Protein AF-A0A2M7Z4I8-F1 (afdb_monomer)

Radius of gyration: 47.37 Å; Cα contacts (8 Å, |Δi|>4): 1010; chains: 1; bounding box: 102×69×139 Å

Organism: NCBI:txid1974695

Sequence (749 aa):
YDEYQLRVLSNINNNASIVQGPPGTGKSQTIANLLCHLTAKGEKVLFVSQKEQALKVVKDMLKKLDTKYLFGYMPDIGSIQLNEKDRLDGIAPQLAALESHIDELGYKIYPRRKYPLIVYKEERGSTITTQSIKNITEKKAELKQLFNQSIEAQRLFYKLYQELENLKEYDFEVSNPIRFQKTFSDELQKKIIELKDGIEKLVKEIQNYERNKMKAEFDKLFSILELKNNHYSELIREIITDIDRGGYDGHSKILRSLKNTLQRWRLKNVRAGLPRELLDYIDEQLGQDISRTQAIKTIEELLNYCLYYERQQELEEMEKDLEDSLNSCGLSNKEFLRIEKLISKANFNEVKEKILRASEIHRQLNEIKTENSNGISLSLERTEKTRQQRIAKYLQNIINKKILDKYKEGASVRAIIRKLAKDLAKSKKAYKTFDRLKDDPNNFLTIMDFIPVWIMELNDASRLIPLEPGIFDYVIFDESSQCNIAYGIPAMYRAKKALFVGDSEQMRDNTIIFKSNRSFDELAKKYQIPEDRQIKATGEAVQSILDVARLRGFEEVPLRNHYRSPRELIGFSNKYFYKPKGKELIIQNSNYLSYKNTNHIMVTHPVDVDWNKEISERINVSEAENILEFFRELKSDKRYQDKSIGILSFFNEQARCIRELFEKEGYKEEVDNYKIGIIEGIQGDEKDIIIYSFVIRSPDQKNRYVPLTGEGGDIMAGINKGRVNVAFSRARLQTHCFVSMPIEEIPNG

pLDDT: mean 80.85, std 11.57, range [37.66, 97.5]

Foldseek 3Di:
DPPLLVVVVVQLVDQEFEAAEDPQLCLLVSVLVVLLVCLLVLFFEEEAEQDPLSLVSNLVVNVVLVFQQQEAEDDDPPDPPDDPVSLCSHNLVSLLCLVVVLVVQVCVPDVPDDRPADDDADPDPPDGDPDDLVVLVVVLVVLVVLLVLLVVLVVLLVVLVVLLVVLVLLQDDFQDLVLLLPPDDPVLLVVLVVLVVLLVVLVVLLVVLVPDPCLVVVCVLCVPDDLEPQPLLVLLVVLLVCLVVQDQDLPDLVVLVVSVVVSCVVSVVSVVSDDPSLVVVLVVLSNDNDDSVVSSVVSVNVSSNSVSNHSVVVSVVSVVVSVVSCVSSRGDPVRSVSLVVVCVVDPNVVSSVSNSSSVVSVVSSVPRDNDDSVVSVVVSVVSVVSSSNVSSSSSSSSLSVQSNVLVPPDPVLVVLSVVSSVQSVPSVCNVVVQLCVLVPLVSVLSSSSNRRYYRYYLVVCVRRHHQAAASGQEYEYAQQLAAAPVSVVSSSRNHSHYYYYHHLQAFYDPVRDADFQVRQVVVCVVVVPDPVRGQHAPDGGQRGVVSSCVVVPHHYRYSAERRFADCVLCVVVQVPPQVVVVRRHDYPDPAADDDDPPPDQEAEDAFAADPVPDPDLQAGVRLLVVVVVVLVVQCVDPVRQPWAEEEEEQGQVHLVSSVVVCVVVPDDCVVSRYYGGYLVVCQSHATQEYEYDLSDAAPVPVVSCCLVCVPDDDVSSSNSSNSNSSRSSRHRHHYYYYDNYPPVRPDDD

Secondary structure (DSSP, 8-state):
--HHHHHHHHHTTSSEEEEE--TTS-HHHHHHHHHHHHHHTT--EEEEESSHHHHHHHHHHHHTT--TTSEEE---TT-TT--HHHHHTBHHHHHHHHHHHHHHTTTTT-TTS----------STT------HHHHHHHHHHHHHHHHHHHHHHHHHHHHHHHHHHTTTT----S-HHHHHHH--HHHHHHHHHHHHHHHHHHHHHHHHHT-TTHHHHHHHTTT---TTS-HHHHHHHHHHHHHHS---SS-HHHHHHHHHHHHHHTHHHHHTS-HHHHHHHHHHHHSS--HHHHHHHHHHHHHHHHHHHHHHHHHHHHHHHHHHHHHHT--HHHHHHHHHHHTTS-HHHHHHHHHHHHHHHHHHHH-----HHHHHHHHHHHHHHHHHHHHHHHHHHHHHHHHHHHHS-HHHHHHHHHHHHHHSSTTTHHHHHHHHTT-HHHHHHHHTT-SEEEEEHHHHHHHS---TTSEEEEEEESGGG--HHHHHHHHHTEEEEEEEE-TTSPP-TT--PPBHHHHHHHHHHTT--GGG----SSSB---HHHHHHHTT-EEEE--EE-SS-HHHHHHHIIIIIGGGT---EE--------TTS--SEEEEE----GGG--BTTB-HHHHHHHHHHHHHHHHSTTTTT--EEEEES-HHHHHHHHHHHHHTT--TTTTTEEEEEGGGGTT--EEEEEEE-----TT-HHHHHHHH--S-HHHHHHHHHHHHHHTT-EEEEEEEEESS-GGGSPP-

Mean predicted aligned error: 15.81 Å

Structure (mmCIF, N/CA/C/O backbone):
data_AF-A0A2M7Z4I8-F1
#
_entry.id   AF-A0A2M7Z4I8-F1
#
loop_
_atom_site.group_PDB
_atom_site.id
_atom_site.type_symbol
_atom_site.label_atom_id
_atom_site.label_alt_id
_atom_site.label_comp_id
_atom_site.label_asym_id
_atom_site.label_entity_id
_atom_site.label_seq_id
_atom_site.pdbx_PDB_ins_code
_atom_site.Cartn_x
_atom_site.Cartn_y
_atom_site.Cartn_z
_atom_site.occupancy
_atom_site.B_iso_or_equiv
_atom_site.auth_seq_id
_atom_site.auth_comp_id
_atom_site.auth_asym_id
_atom_site.auth_atom_id
_atom_site.pdbx_PDB_model_num
ATOM 1 N N . TYR A 1 1 ? -11.839 4.668 -2.068 1.00 65.50 1 TYR A N 1
ATOM 2 C CA . TYR A 1 1 ? -12.141 3.237 -2.110 1.00 65.50 1 TYR A CA 1
ATOM 3 C C . TYR A 1 1 ? -11.738 2.697 -3.463 1.00 65.50 1 TYR A C 1
ATOM 5 O O . TYR A 1 1 ? -11.983 3.386 -4.448 1.00 65.50 1 TYR A O 1
ATOM 13 N N . ASP A 1 2 ? -11.087 1.540 -3.506 1.00 79.94 2 ASP A N 1
ATOM 14 C CA . ASP A 1 2 ? -11.045 0.714 -4.719 1.00 79.94 2 ASP A CA 1
ATOM 15 C C . ASP A 1 2 ? -12.306 -0.167 -4.814 1.00 79.94 2 ASP A C 1
ATOM 17 O O . ASP A 1 2 ? -13.164 -0.107 -3.932 1.00 79.94 2 ASP A O 1
ATOM 21 N N . GLU A 1 3 ? -12.439 -0.966 -5.876 1.00 82.31 3 GLU A N 1
ATOM 22 C CA . GLU A 1 3 ? -13.610 -1.831 -6.085 1.00 82.31 3 GLU A CA 1
ATOM 23 C C . GLU A 1 3 ? -13.857 -2.796 -4.909 1.00 82.31 3 GLU A C 1
ATOM 25 O O . GLU A 1 3 ? -14.993 -2.948 -4.463 1.00 82.31 3 GLU A O 1
ATOM 30 N N . TYR A 1 4 ? -12.807 -3.401 -4.348 1.00 87.50 4 TYR A N 1
ATOM 31 C CA . TYR A 1 4 ? -12.930 -4.346 -3.234 1.00 87.50 4 TYR A CA 1
ATOM 32 C C . TYR A 1 4 ? -13.363 -3.652 -1.945 1.00 87.50 4 TYR A C 1
ATOM 34 O O . TYR A 1 4 ? -14.205 -4.162 -1.210 1.00 87.50 4 TYR A O 1
ATOM 42 N N . GLN A 1 5 ? -12.840 -2.455 -1.688 1.00 88.00 5 GLN A N 1
ATOM 43 C CA . GLN A 1 5 ? -13.271 -1.650 -0.552 1.00 88.00 5 GLN A CA 1
ATOM 44 C C . GLN A 1 5 ? -14.702 -1.118 -0.734 1.00 88.00 5 GLN A C 1
ATOM 46 O O . GLN A 1 5 ? -15.416 -0.960 0.252 1.00 88.00 5 GLN A O 1
ATOM 51 N N . LEU A 1 6 ? -15.156 -0.862 -1.969 1.00 86.94 6 LEU A N 1
ATOM 52 C CA . LEU A 1 6 ? -16.551 -0.491 -2.241 1.00 86.94 6 LEU A CA 1
ATOM 53 C C . LEU A 1 6 ? -17.522 -1.641 -1.942 1.00 86.94 6 LEU A C 1
ATOM 55 O O . LEU A 1 6 ? -18.600 -1.380 -1.414 1.00 86.94 6 LEU A O 1
ATOM 59 N N . ARG A 1 7 ? -17.134 -2.901 -2.184 1.00 88.50 7 ARG A N 1
ATOM 60 C CA . ARG A 1 7 ? -17.936 -4.081 -1.793 1.00 88.50 7 ARG A CA 1
ATOM 61 C C . ARG A 1 7 ? -18.138 -4.192 -0.279 1.00 88.50 7 ARG A C 1
ATOM 63 O O . ARG A 1 7 ? -19.138 -4.732 0.175 1.00 88.50 7 ARG A O 1
ATOM 70 N N . VAL A 1 8 ? -17.249 -3.618 0.535 1.00 90.56 8 VAL A N 1
ATOM 71 C CA . VAL A 1 8 ? -17.495 -3.535 1.985 1.00 90.56 8 VAL A CA 1
ATOM 72 C C . VAL A 1 8 ? -18.757 -2.710 2.266 1.00 90.56 8 VAL A C 1
ATOM 74 O O . VAL A 1 8 ? -19.556 -3.091 3.115 1.00 90.56 8 VAL A O 1
ATOM 77 N N . LEU A 1 9 ? -18.996 -1.625 1.516 1.00 86.69 9 LEU A N 1
ATOM 78 C CA . LEU A 1 9 ? -20.167 -0.757 1.698 1.00 86.69 9 LEU A CA 1
ATOM 79 C C . LEU A 1 9 ? -21.494 -1.402 1.284 1.00 86.69 9 LEU A C 1
ATOM 81 O O . LEU A 1 9 ? -22.530 -0.971 1.787 1.00 86.69 9 LEU A O 1
ATOM 85 N N . SER A 1 10 ? -21.503 -2.393 0.388 1.00 84.38 10 SER A N 1
ATOM 86 C CA . SER A 1 10 ? -22.732 -3.152 0.109 1.00 84.38 10 SER A CA 1
ATOM 87 C C . SER A 1 10 ? -23.078 -4.084 1.270 1.00 84.38 10 SER A C 1
ATOM 89 O O . SER A 1 10 ? -24.250 -4.237 1.609 1.00 84.38 10 SER A O 1
ATOM 91 N N . ASN A 1 11 ? -22.058 -4.617 1.946 1.00 85.31 11 ASN A N 1
ATOM 92 C CA . ASN A 1 11 ? -22.225 -5.686 2.930 1.00 85.31 11 ASN A CA 1
ATOM 93 C C . ASN A 1 11 ? -22.419 -5.182 4.364 1.00 85.31 11 ASN A C 1
ATOM 95 O O . ASN A 1 11 ? -22.815 -5.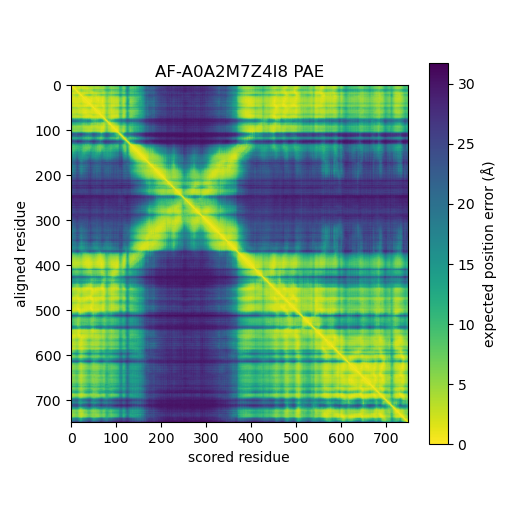954 5.234 1.00 85.31 11 ASN A O 1
ATOM 99 N N . ILE A 1 12 ? -22.227 -3.886 4.636 1.00 87.25 12 ILE A N 1
ATOM 100 C CA . ILE A 1 12 ? -22.587 -3.296 5.942 1.00 87.25 12 ILE A CA 1
ATOM 101 C C . ILE A 1 12 ? -24.105 -3.278 6.197 1.00 87.25 12 ILE A C 1
ATOM 103 O O . ILE A 1 12 ? -24.543 -3.009 7.313 1.00 87.25 12 ILE A O 1
ATOM 107 N N . ASN A 1 13 ? -24.934 -3.540 5.181 1.00 85.44 13 ASN A N 1
ATOM 108 C CA . ASN A 1 13 ? -26.376 -3.651 5.383 1.00 85.44 13 ASN A CA 1
ATOM 109 C C . ASN A 1 13 ? -26.764 -4.941 6.121 1.00 85.44 13 ASN A C 1
ATOM 111 O O . ASN A 1 13 ? -27.771 -4.917 6.831 1.00 85.44 13 ASN A O 1
ATOM 115 N N . ASN A 1 14 ? -25.950 -5.997 6.033 1.00 88.12 14 ASN A N 1
ATOM 116 C CA . ASN A 1 14 ? -26.145 -7.241 6.776 1.00 88.12 14 ASN A CA 1
ATOM 117 C C . ASN A 1 14 ? -25.992 -7.021 8.290 1.00 88.12 14 ASN A C 1
ATOM 119 O O . ASN A 1 14 ? -25.325 -6.086 8.734 1.00 88.12 14 ASN A O 1
ATOM 123 N N . ASN A 1 15 ? -26.575 -7.915 9.093 1.00 90.25 15 ASN A N 1
ATOM 124 C CA . ASN A 1 15 ? -26.433 -7.867 10.554 1.00 90.25 15 ASN A CA 1
ATOM 125 C C . ASN A 1 15 ? -24.990 -8.129 11.004 1.00 90.25 15 ASN A C 1
ATOM 127 O O . ASN A 1 15 ? -24.538 -7.572 12.002 1.00 90.25 15 ASN A O 1
ATOM 131 N N . ALA A 1 16 ? -24.263 -8.965 10.268 1.00 92.50 16 ALA A N 1
ATOM 132 C CA . ALA A 1 16 ? -22.854 -9.203 10.502 1.00 92.50 16 ALA A CA 1
ATOM 133 C C . ALA A 1 16 ? -22.125 -9.511 9.194 1.00 92.50 16 ALA A C 1
ATOM 135 O O . ALA A 1 16 ? -22.662 -10.224 8.346 1.00 92.50 16 ALA A O 1
ATOM 136 N N . SER A 1 17 ? -20.907 -8.987 9.060 1.00 94.75 17 SER A N 1
ATOM 137 C CA . SER A 1 17 ? -20.064 -9.170 7.874 1.00 94.75 17 SER A CA 1
ATOM 138 C C . SER A 1 17 ? -18.590 -9.252 8.254 1.00 94.75 17 SER A C 1
ATOM 140 O O . SER A 1 17 ? -18.165 -8.743 9.296 1.00 94.75 17 SER A O 1
ATOM 142 N N . ILE A 1 18 ? -17.795 -9.874 7.389 1.00 95.06 18 ILE A N 1
ATOM 143 C CA . ILE A 1 18 ? -16.353 -10.038 7.560 1.00 95.06 18 ILE A CA 1
ATOM 144 C C . ILE A 1 18 ? -15.629 -9.259 6.462 1.00 95.06 18 ILE A C 1
ATOM 146 O O . ILE A 1 18 ? -15.966 -9.363 5.286 1.00 95.06 18 ILE A O 1
ATOM 150 N N . VAL A 1 19 ? -14.602 -8.500 6.835 1.00 94.31 19 VAL A N 1
ATOM 151 C CA . VAL A 1 19 ? -13.651 -7.876 5.910 1.00 94.31 19 VAL A CA 1
ATOM 152 C C . VAL A 1 19 ? -12.298 -8.525 6.126 1.00 94.31 19 VAL A C 1
ATOM 154 O O . VAL A 1 19 ? -11.614 -8.282 7.122 1.00 94.31 19 VAL A O 1
ATOM 157 N N . GLN A 1 20 ? -11.908 -9.349 5.165 1.00 91.19 20 GLN A N 1
ATOM 158 C CA . GLN A 1 20 ? -10.657 -10.085 5.201 1.00 91.19 20 GLN A CA 1
ATOM 159 C C . GLN A 1 20 ? -9.605 -9.332 4.391 1.00 91.19 20 GLN A C 1
ATOM 161 O O . GLN A 1 20 ? -9.817 -9.045 3.214 1.00 91.19 20 GLN A O 1
ATOM 166 N N . GLY A 1 21 ? -8.441 -9.058 4.973 1.00 88.44 21 GLY A N 1
ATOM 167 C CA . GLY A 1 21 ? -7.358 -8.421 4.226 1.00 88.44 21 GLY A CA 1
ATOM 168 C C . GLY A 1 21 ? -5.977 -8.613 4.854 1.00 88.44 21 GLY A C 1
ATOM 169 O O . GLY A 1 21 ? -5.808 -8.280 6.027 1.00 88.44 21 GLY A O 1
ATOM 170 N N . PRO A 1 22 ? -4.953 -9.046 4.097 1.00 85.81 22 PRO A N 1
ATOM 171 C CA . PRO A 1 22 ? -3.564 -9.023 4.553 1.00 85.81 22 PRO A CA 1
ATOM 172 C C . PRO A 1 22 ? -3.084 -7.654 5.042 1.00 85.81 22 PRO A C 1
ATOM 174 O O . PRO A 1 22 ? -3.724 -6.622 4.779 1.00 85.81 22 PRO A O 1
ATOM 177 N N . PRO A 1 23 ? -1.918 -7.579 5.707 1.00 83.62 23 PRO A N 1
ATOM 178 C CA . PRO A 1 23 ? -1.242 -6.309 5.925 1.00 83.62 23 PRO A CA 1
ATOM 179 C C . PRO A 1 23 ? -1.000 -5.617 4.576 1.00 83.62 23 PRO A C 1
ATOM 181 O O . PRO A 1 23 ? -0.760 -6.270 3.563 1.00 83.62 23 PRO A O 1
ATOM 184 N N . GLY A 1 24 ? -1.123 -4.290 4.532 1.00 85.06 24 GLY A N 1
ATOM 185 C CA . GLY A 1 24 ? -0.931 -3.533 3.291 1.00 85.06 24 GLY A CA 1
ATOM 186 C C . GLY A 1 24 ? -2.100 -3.539 2.298 1.00 85.06 24 GLY A C 1
ATOM 187 O O . GLY A 1 24 ? -1.986 -2.910 1.253 1.00 85.06 24 GLY A O 1
ATOM 188 N N . THR A 1 25 ? -3.238 -4.171 2.605 1.00 89.44 25 THR A N 1
ATOM 189 C CA . THR A 1 25 ? -4.451 -4.119 1.748 1.00 89.44 25 THR A CA 1
ATOM 190 C C . THR A 1 25 ? -5.361 -2.912 2.003 1.00 89.44 25 THR A C 1
ATOM 192 O O . THR A 1 25 ? -6.419 -2.756 1.396 1.00 89.44 25 THR A O 1
ATOM 195 N N . GLY A 1 26 ? -4.952 -2.025 2.915 1.00 89.44 26 GLY A N 1
ATOM 196 C CA . GLY A 1 26 ? -5.692 -0.809 3.241 1.00 89.44 26 GLY A CA 1
ATOM 197 C C . GLY A 1 26 ? -6.833 -0.994 4.245 1.00 89.44 26 GLY A C 1
ATOM 198 O O . GLY A 1 26 ? -7.720 -0.150 4.268 1.00 89.44 26 GLY A O 1
ATOM 199 N N . LYS A 1 27 ? -6.817 -2.037 5.093 1.00 91.88 27 LYS A N 1
ATOM 200 C CA . LYS A 1 27 ? -7.825 -2.264 6.156 1.00 91.88 27 LYS A CA 1
ATOM 201 C C . LYS A 1 27 ? -8.128 -1.011 6.987 1.00 91.88 27 LYS A C 1
ATOM 203 O O . LYS A 1 27 ? -9.271 -0.568 7.009 1.00 91.88 27 LYS A O 1
ATOM 208 N N . SER A 1 28 ? -7.111 -0.391 7.590 1.00 91.50 28 SER A N 1
ATOM 209 C CA . SER A 1 28 ? -7.282 0.806 8.429 1.00 91.50 28 SER A CA 1
ATOM 210 C C . SER A 1 28 ? -7.844 1.996 7.644 1.00 91.50 28 SER A C 1
ATOM 212 O O . SER A 1 28 ? -8.685 2.730 8.154 1.00 91.50 28 SER A O 1
ATOM 214 N N . GLN A 1 29 ? -7.463 2.148 6.368 1.00 90.62 29 GLN A N 1
ATOM 215 C CA . GLN A 1 29 ? -8.042 3.165 5.483 1.00 90.62 29 GLN A CA 1
ATOM 216 C C . GLN A 1 29 ? -9.517 2.870 5.173 1.00 90.62 29 GLN A C 1
ATOM 218 O O . GLN A 1 29 ? -10.335 3.790 5.149 1.00 90.62 29 GLN A O 1
ATOM 223 N N . THR A 1 30 ? -9.869 1.602 4.936 1.00 93.31 30 THR A N 1
ATOM 224 C CA . THR A 1 30 ? -11.257 1.158 4.747 1.00 93.31 30 THR A CA 1
ATOM 225 C C . THR A 1 30 ? -12.085 1.448 5.991 1.00 93.31 30 THR A C 1
ATOM 227 O O . THR A 1 30 ? -13.156 2.033 5.861 1.00 93.31 30 THR A O 1
ATOM 230 N N . ILE A 1 31 ? -11.569 1.125 7.182 1.00 95.06 31 ILE A N 1
ATOM 231 C CA . ILE A 1 31 ? -12.209 1.427 8.467 1.00 95.06 31 ILE A CA 1
ATOM 232 C C . ILE A 1 31 ? -12.409 2.938 8.619 1.00 95.06 31 ILE A C 1
ATOM 234 O O . ILE A 1 31 ? -13.537 3.374 8.819 1.00 95.06 31 ILE A O 1
ATOM 238 N N . ALA A 1 32 ? -11.361 3.755 8.469 1.00 94.38 32 ALA A N 1
ATOM 239 C CA . ALA A 1 32 ? -11.458 5.208 8.636 1.00 94.38 32 ALA A CA 1
ATOM 240 C C . ALA A 1 32 ? -12.495 5.832 7.685 1.00 94.38 32 ALA A C 1
ATOM 242 O O . ALA A 1 32 ? -13.329 6.644 8.095 1.00 94.38 32 ALA A O 1
ATOM 243 N N . ASN A 1 33 ? -12.491 5.411 6.418 1.00 92.00 33 ASN A N 1
ATOM 244 C CA . ASN A 1 33 ? -13.482 5.872 5.453 1.00 92.00 33 ASN A CA 1
ATOM 245 C C . ASN A 1 33 ? -14.899 5.379 5.808 1.00 92.00 33 ASN A C 1
ATOM 247 O O . ASN A 1 33 ? -15.867 6.115 5.601 1.00 92.00 33 ASN A O 1
ATOM 251 N N . LEU A 1 34 ? -15.039 4.154 6.329 1.00 94.50 34 LEU A N 1
ATOM 252 C CA . LEU A 1 34 ? -16.325 3.589 6.735 1.00 94.50 34 LEU A CA 1
ATOM 253 C C . LEU A 1 34 ? -16.892 4.334 7.948 1.00 94.50 34 LEU A C 1
ATOM 255 O O . LEU A 1 34 ? -18.071 4.669 7.951 1.00 94.50 34 LEU A O 1
ATOM 259 N N . LEU A 1 35 ? -16.055 4.672 8.929 1.00 95.75 35 LEU A N 1
ATOM 260 C CA . LEU A 1 35 ? -16.428 5.496 10.082 1.00 95.75 35 LEU A CA 1
ATOM 261 C C . LEU A 1 35 ? -16.949 6.871 9.642 1.00 95.75 35 LEU A C 1
ATOM 263 O O . LEU A 1 35 ? -17.991 7.321 10.121 1.00 95.75 35 LEU A O 1
ATOM 267 N N . CYS A 1 36 ? -16.289 7.503 8.666 1.00 93.81 36 CYS A N 1
ATOM 268 C CA . CYS A 1 36 ? -16.767 8.750 8.063 1.00 93.81 36 CYS A CA 1
ATOM 269 C C . CYS A 1 36 ? -18.124 8.569 7.360 1.00 93.81 36 CYS A C 1
ATOM 271 O O . CYS A 1 36 ? -19.021 9.393 7.520 1.00 93.81 36 CYS A O 1
ATOM 273 N N . HIS A 1 37 ? -18.292 7.486 6.597 1.00 93.00 37 HIS A N 1
ATOM 274 C CA . HIS A 1 37 ? -19.539 7.171 5.887 1.00 93.00 37 HIS A CA 1
ATOM 275 C C . HIS A 1 37 ? -20.714 6.914 6.837 1.00 93.00 37 HIS A C 1
ATOM 277 O O . HIS A 1 37 ? -21.799 7.454 6.635 1.00 93.00 37 HIS A O 1
ATOM 283 N N . LEU A 1 38 ? -20.498 6.124 7.888 1.00 94.19 38 LEU A N 1
ATOM 284 C CA . LEU A 1 38 ? -21.502 5.839 8.914 1.00 94.19 38 LEU A CA 1
ATOM 285 C C . LEU A 1 38 ? -21.864 7.106 9.698 1.00 94.19 38 LEU A C 1
ATOM 287 O O . LEU A 1 38 ? -23.045 7.395 9.882 1.00 94.19 38 LEU A O 1
ATOM 291 N N . THR A 1 39 ? -20.872 7.936 10.034 1.00 93.75 39 THR A N 1
ATOM 292 C CA . THR A 1 39 ? -21.115 9.249 10.652 1.00 93.75 39 THR A CA 1
ATOM 293 C C . THR A 1 39 ? -21.966 10.148 9.754 1.00 93.75 39 THR A C 1
ATOM 295 O O . THR A 1 39 ? -22.899 10.790 10.233 1.00 93.75 39 THR A O 1
ATOM 298 N N . ALA A 1 40 ? -21.698 10.174 8.444 1.00 91.56 40 ALA A N 1
ATOM 299 C CA . ALA A 1 40 ? -22.497 10.940 7.489 1.00 91.56 40 ALA A CA 1
ATOM 300 C C . ALA A 1 40 ? -23.955 10.454 7.397 1.00 91.56 40 ALA A C 1
ATOM 302 O O . ALA A 1 40 ? -24.851 11.249 7.116 1.00 91.56 40 ALA A O 1
ATOM 303 N N . LYS A 1 41 ? -24.204 9.167 7.666 1.00 91.19 41 LYS A N 1
ATOM 304 C CA . LYS A 1 41 ? -25.553 8.593 7.792 1.00 91.19 41 LYS A CA 1
ATOM 305 C C . LYS A 1 41 ? -26.202 8.842 9.161 1.00 91.19 41 LYS A C 1
ATOM 307 O O . LYS A 1 41 ? -27.372 8.526 9.334 1.00 91.19 41 LYS A O 1
ATOM 312 N N . GLY A 1 42 ? -25.475 9.433 10.110 1.00 89.94 42 GLY A N 1
ATOM 313 C CA . GLY A 1 42 ? -25.948 9.715 11.467 1.00 89.94 42 GLY A CA 1
ATOM 314 C C . GLY A 1 42 ? -25.818 8.547 12.451 1.00 89.94 42 GLY A C 1
ATOM 315 O O . GLY A 1 42 ? -26.233 8.700 13.605 1.00 89.94 42 GLY A O 1
ATOM 316 N N . GLU A 1 43 ? -25.219 7.436 12.016 1.00 93.31 43 GLU A N 1
ATOM 317 C CA . GLU A 1 43 ? -25.067 6.185 12.768 1.00 93.31 43 GLU A CA 1
ATOM 318 C C . GLU A 1 43 ? -24.051 6.330 13.909 1.00 93.31 43 GLU A C 1
ATOM 320 O O . GLU A 1 43 ? -23.058 7.058 13.793 1.00 93.31 43 GLU A O 1
ATOM 325 N N . LYS A 1 44 ? -24.285 5.609 15.008 1.00 94.25 44 LYS A N 1
ATOM 326 C CA . LYS A 1 44 ? -23.367 5.498 16.149 1.00 94.25 44 LYS A CA 1
ATOM 327 C C . LYS A 1 44 ? -22.507 4.244 16.010 1.00 94.25 44 LYS A C 1
ATOM 329 O O . LYS A 1 44 ? -23.030 3.142 15.840 1.00 94.25 44 LYS A O 1
ATOM 334 N N . VAL A 1 45 ? -21.190 4.398 16.113 1.00 96.81 45 VAL A N 1
ATOM 335 C CA . VAL A 1 45 ? -20.224 3.324 15.861 1.00 96.81 45 VAL A CA 1
ATOM 336 C C . VAL A 1 45 ? -19.283 3.132 17.044 1.00 96.81 45 VAL A C 1
ATOM 338 O O . VAL A 1 45 ? -18.653 4.080 17.509 1.00 96.81 45 VAL A O 1
ATOM 341 N N . LEU A 1 46 ? -19.146 1.883 17.482 1.00 96.62 46 LEU A N 1
ATOM 342 C CA . LEU A 1 46 ? -18.114 1.434 18.408 1.00 96.62 46 LEU A CA 1
ATOM 343 C C . LEU A 1 46 ? -16.981 0.779 17.612 1.00 96.62 46 LEU A C 1
ATOM 345 O O . LEU A 1 46 ? -17.160 -0.284 17.028 1.00 96.62 46 LEU A O 1
ATOM 349 N N . PHE A 1 47 ? -15.813 1.407 17.581 1.00 97.50 47 PHE A N 1
ATOM 350 C CA . PHE A 1 47 ? -14.603 0.863 16.979 1.00 97.50 47 PHE A CA 1
ATOM 351 C C . PHE A 1 47 ? -13.679 0.312 18.066 1.00 97.50 47 PHE A C 1
ATOM 353 O O . PHE A 1 47 ? -13.254 1.046 18.961 1.00 97.50 47 PHE A O 1
ATOM 360 N N . VAL A 1 48 ? -13.388 -0.986 17.994 1.00 95.50 48 VAL A N 1
ATOM 361 C CA . VAL A 1 48 ? -12.650 -1.721 19.025 1.00 95.50 48 VAL A CA 1
ATOM 362 C C . VAL A 1 48 ? -11.547 -2.585 18.434 1.00 95.50 48 VAL A C 1
ATOM 364 O O . VAL A 1 48 ? -11.650 -3.105 17.325 1.00 95.50 48 VAL A O 1
ATOM 367 N N . SER A 1 49 ? -10.491 -2.770 19.214 1.00 91.69 49 SER A N 1
ATOM 368 C CA . SER A 1 49 ? -9.410 -3.711 18.936 1.00 91.69 49 SER A CA 1
ATOM 369 C C . SER A 1 49 ? -8.841 -4.236 20.253 1.00 91.69 49 SER A C 1
ATOM 371 O O . SER A 1 49 ? -9.088 -3.670 21.320 1.00 91.69 49 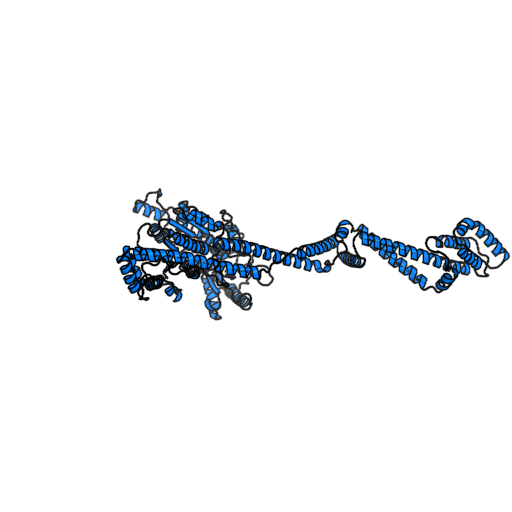SER A O 1
ATOM 373 N N . GLN A 1 50 ? -8.099 -5.339 20.181 1.00 86.50 50 GLN A N 1
ATOM 374 C CA . GLN A 1 50 ? -7.371 -5.887 21.326 1.00 86.50 50 GLN A CA 1
ATOM 375 C C . GLN A 1 50 ? -6.075 -5.109 21.615 1.00 86.50 50 GLN A C 1
ATOM 377 O O . GLN A 1 50 ? -5.609 -5.137 22.746 1.00 86.50 50 GLN A O 1
ATOM 382 N N . LYS A 1 51 ? -5.488 -4.446 20.603 1.00 81.56 51 LYS A N 1
ATOM 383 C CA . LYS A 1 51 ? -4.184 -3.768 20.688 1.00 81.56 51 LYS A CA 1
ATOM 384 C C . LYS A 1 51 ? -4.316 -2.261 20.442 1.00 81.56 51 LYS A C 1
ATOM 386 O O . LYS A 1 51 ? -4.847 -1.860 19.404 1.00 81.56 51 LYS A O 1
ATOM 391 N N . GLU A 1 52 ? -3.729 -1.442 21.318 1.00 81.62 52 GLU A N 1
ATOM 392 C CA . GLU A 1 52 ? -3.736 0.029 21.220 1.00 81.62 52 GLU A CA 1
ATOM 393 C C . GLU A 1 52 ? -3.233 0.553 19.860 1.00 81.62 52 GLU A C 1
ATOM 395 O O . GLU A 1 52 ? -3.807 1.475 19.280 1.00 81.62 52 GLU A O 1
ATOM 400 N N . GLN A 1 53 ? -2.184 -0.063 19.302 1.00 80.69 53 GLN A N 1
ATOM 401 C CA . GLN A 1 53 ? -1.552 0.391 18.057 1.00 80.69 53 GLN A CA 1
ATOM 402 C C . GLN A 1 53 ? -2.527 0.430 16.869 1.00 80.69 53 GLN A C 1
ATOM 404 O O . GLN A 1 53 ? -2.492 1.372 16.075 1.00 80.69 53 GLN A O 1
ATOM 409 N N . ALA A 1 54 ? -3.422 -0.557 16.751 1.00 83.50 54 ALA A N 1
ATOM 410 C CA . ALA A 1 54 ? -4.423 -0.591 15.682 1.00 83.50 54 ALA A CA 1
ATOM 411 C C . ALA A 1 54 ? -5.404 0.590 15.798 1.00 83.50 54 ALA A C 1
ATOM 413 O O . ALA A 1 54 ? -5.762 1.224 14.801 1.00 83.50 54 ALA A O 1
ATOM 414 N N . LEU A 1 55 ? -5.770 0.946 17.034 1.00 89.81 55 LEU A N 1
ATOM 415 C CA . LEU A 1 55 ? -6.645 2.078 17.326 1.00 89.81 55 LEU A CA 1
ATOM 416 C C . LEU A 1 55 ? -5.973 3.410 16.991 1.00 89.81 55 LEU A C 1
ATOM 418 O O . LEU A 1 55 ? -6.596 4.255 16.342 1.00 89.81 55 LEU A O 1
ATOM 422 N N . LYS A 1 56 ? -4.700 3.588 17.376 1.00 87.31 56 LYS A N 1
ATOM 423 C CA . LYS A 1 56 ? -3.934 4.819 17.108 1.00 87.31 56 LYS A CA 1
ATOM 424 C C . LYS A 1 56 ? -3.842 5.125 15.615 1.00 87.31 56 LYS A C 1
ATOM 426 O O . LYS A 1 56 ? -4.088 6.262 15.223 1.00 87.31 56 LYS A O 1
ATOM 431 N N . VAL A 1 57 ? -3.594 4.116 14.775 1.00 88.56 57 VAL A N 1
ATOM 432 C CA . VAL A 1 57 ? -3.512 4.294 13.313 1.00 88.56 57 VAL A CA 1
ATOM 433 C C . VAL A 1 57 ? -4.804 4.892 12.746 1.00 88.56 57 VAL A C 1
ATOM 435 O O . VAL A 1 57 ? -4.758 5.863 11.989 1.00 88.56 57 VAL A O 1
ATOM 438 N N . VAL A 1 58 ? -5.966 4.351 13.122 1.00 92.50 58 VAL A N 1
ATOM 439 C CA . VAL A 1 58 ? -7.264 4.858 12.645 1.00 92.50 58 VAL A CA 1
ATOM 440 C C . VAL A 1 58 ? -7.587 6.220 13.268 1.00 92.50 58 VAL A C 1
ATOM 442 O O . VAL A 1 58 ? -8.019 7.125 12.550 1.00 92.50 58 VAL A O 1
ATOM 445 N N . LYS A 1 59 ? -7.323 6.404 14.569 1.00 92.00 59 LYS A N 1
ATOM 446 C CA . LYS A 1 59 ? -7.467 7.689 15.279 1.00 92.00 59 LYS A CA 1
ATOM 447 C C . LYS A 1 59 ? -6.699 8.800 14.559 1.00 92.00 59 LYS A C 1
ATOM 449 O O . LYS A 1 59 ? -7.270 9.845 14.252 1.00 92.00 59 LYS A O 1
ATOM 454 N N . ASP A 1 60 ? -5.432 8.564 14.231 1.00 91.12 60 ASP A N 1
ATOM 455 C CA . ASP A 1 60 ? -4.569 9.545 13.572 1.00 91.12 60 ASP A CA 1
ATOM 456 C C . ASP A 1 60 ? -5.025 9.848 12.137 1.00 91.12 60 ASP A C 1
ATOM 458 O O . ASP A 1 60 ? -4.934 10.993 11.689 1.00 91.12 60 ASP A O 1
ATOM 462 N N . MET A 1 61 ? -5.572 8.861 11.415 1.00 91.81 61 MET A N 1
ATOM 463 C CA . MET A 1 61 ? -6.199 9.095 10.107 1.00 91.81 61 MET A CA 1
ATOM 464 C C . MET A 1 61 ? -7.425 10.010 10.212 1.00 91.81 61 MET A C 1
ATOM 466 O O . MET A 1 61 ? -7.560 10.930 9.405 1.00 91.81 61 MET A O 1
ATOM 470 N N . LEU A 1 62 ? -8.299 9.791 11.199 1.00 92.94 62 LEU A N 1
ATOM 471 C CA . LEU A 1 62 ? -9.477 10.639 11.418 1.00 92.94 62 LEU A CA 1
ATOM 472 C C . LEU A 1 62 ? -9.087 12.039 11.900 1.00 92.94 62 LEU A C 1
ATOM 474 O O . LEU A 1 62 ? -9.667 13.026 11.452 1.00 92.94 62 LEU A O 1
ATOM 478 N N . LYS A 1 63 ? -8.065 12.149 12.756 1.00 91.00 63 LYS A N 1
ATOM 479 C CA . LYS A 1 63 ? -7.555 13.429 13.266 1.00 91.00 63 LYS A CA 1
ATOM 480 C C . LYS A 1 63 ? -7.067 14.353 12.148 1.00 91.00 63 LYS A C 1
ATOM 482 O O . LYS A 1 63 ? -7.298 15.556 12.215 1.00 91.00 63 LYS A O 1
ATOM 487 N N . LYS A 1 64 ? -6.463 13.806 11.084 1.00 90.44 64 LYS A N 1
ATOM 488 C CA . LYS A 1 64 ? -6.031 14.579 9.900 1.00 90.44 64 LYS A CA 1
ATOM 489 C C . LYS A 1 64 ? -7.175 15.304 9.180 1.00 90.44 64 LYS A C 1
ATOM 491 O O . LYS A 1 64 ? -6.904 16.241 8.435 1.00 90.44 64 LYS A O 1
ATOM 496 N N . LEU A 1 65 ? -8.429 14.887 9.381 1.00 88.56 65 LEU A N 1
ATOM 497 C CA . LEU A 1 65 ? -9.598 15.576 8.827 1.00 88.56 65 LEU A CA 1
ATOM 498 C C . LEU A 1 65 ? -9.937 16.870 9.575 1.00 88.56 65 LEU A C 1
ATOM 500 O O . LEU A 1 65 ? -10.742 17.640 9.064 1.00 88.56 65 LEU A O 1
ATOM 504 N N . ASP A 1 66 ? -9.375 17.101 10.767 1.00 88.75 66 ASP A N 1
ATOM 505 C CA . ASP A 1 66 ? -9.643 18.288 11.593 1.00 88.75 66 ASP A CA 1
ATOM 506 C C . ASP A 1 66 ? -11.150 18.529 11.826 1.00 88.75 66 ASP A C 1
ATOM 508 O O . ASP A 1 66 ? -11.678 19.635 11.734 1.00 88.75 66 ASP A O 1
ATOM 512 N N . THR A 1 67 ? -11.887 17.438 12.056 1.00 90.25 67 THR A N 1
ATOM 513 C CA . THR A 1 67 ? -13.332 17.467 12.313 1.00 90.25 67 THR A CA 1
ATOM 514 C C . THR A 1 67 ? -13.578 17.294 13.812 1.00 90.25 67 THR A C 1
ATOM 516 O O . THR A 1 67 ? -13.440 16.192 14.351 1.00 90.25 67 THR A O 1
ATOM 519 N N . LYS A 1 68 ? -13.937 18.385 14.497 1.00 90.31 68 LYS A N 1
ATOM 520 C CA . LYS A 1 68 ? -14.243 18.404 15.935 1.00 90.31 68 LYS A CA 1
ATOM 521 C C . LYS A 1 68 ? -15.406 17.454 16.244 1.00 90.31 68 LYS A C 1
ATOM 523 O O . LYS A 1 68 ? -16.420 17.481 15.543 1.00 90.31 68 LYS A O 1
ATOM 528 N N . TYR A 1 69 ? -15.277 16.683 17.326 1.00 91.31 69 TYR A N 1
ATOM 529 C CA . TYR A 1 69 ? -16.284 15.731 17.826 1.00 91.31 69 TYR A CA 1
ATOM 530 C C . TYR A 1 69 ? -16.615 14.567 16.880 1.00 91.31 69 TYR A C 1
ATOM 532 O O . TYR A 1 69 ? -17.608 13.877 17.091 1.00 91.31 69 TYR A O 1
ATOM 540 N N . LEU A 1 70 ? -15.800 14.312 15.849 1.00 92.69 70 LEU A N 1
ATOM 541 C CA . LEU A 1 70 ? -15.982 13.149 14.973 1.00 92.69 70 LEU A CA 1
ATOM 542 C C . LEU A 1 70 ? -15.804 11.830 15.732 1.00 92.69 70 LEU A C 1
ATOM 544 O O . LEU A 1 70 ? -16.542 10.879 15.486 1.00 92.69 70 LEU A O 1
ATOM 548 N N . PHE A 1 71 ? -14.840 11.768 16.650 1.00 93.38 71 PHE A N 1
ATOM 549 C CA . PHE A 1 71 ? -14.561 10.568 17.427 1.00 93.38 71 PHE A CA 1
ATOM 550 C C . PHE A 1 71 ? -14.159 10.891 18.868 1.00 93.38 71 PHE A C 1
ATOM 552 O O . PHE A 1 71 ? -13.531 11.913 19.138 1.00 93.38 71 PHE A O 1
ATOM 559 N N . GLY A 1 72 ? -14.466 9.973 19.782 1.00 89.56 72 GLY A N 1
ATOM 560 C CA . GLY A 1 72 ? -13.966 9.956 21.151 1.00 89.56 72 GLY A CA 1
ATOM 561 C C . GLY A 1 72 ? -12.965 8.820 21.323 1.00 89.56 72 GLY A C 1
ATOM 562 O O . GLY A 1 72 ? -13.349 7.656 21.237 1.00 89.56 72 GLY A O 1
ATOM 563 N N . TYR A 1 73 ? -11.692 9.158 21.546 1.00 89.69 73 TYR A N 1
ATOM 564 C CA . TYR A 1 73 ? -10.626 8.188 21.813 1.00 89.69 73 TYR A CA 1
ATOM 565 C C . TYR A 1 73 ? -10.472 7.959 23.317 1.00 89.69 73 TYR A C 1
ATOM 567 O O . TYR A 1 73 ? -10.415 8.926 24.081 1.00 89.69 73 TYR A O 1
ATOM 575 N N . MET A 1 74 ? -10.391 6.702 23.744 1.00 83.44 74 MET A N 1
ATOM 576 C CA . MET A 1 74 ? -10.061 6.336 25.119 1.00 83.44 74 MET A CA 1
ATOM 577 C C . MET A 1 74 ? -8.653 5.727 25.157 1.00 83.44 74 MET A C 1
ATOM 579 O O . MET A 1 74 ? -8.483 4.605 24.685 1.00 83.44 74 MET A O 1
ATOM 583 N N . PRO A 1 75 ? -7.646 6.458 25.664 1.00 74.44 75 PRO A N 1
ATOM 584 C CA . PRO A 1 75 ? -6.288 5.938 25.785 1.00 74.44 75 PRO A CA 1
ATOM 585 C C . PRO A 1 75 ? -6.157 4.911 26.916 1.00 74.44 75 PRO A C 1
ATOM 587 O O . PRO A 1 75 ? -6.766 5.098 27.976 1.00 74.44 75 PRO A O 1
ATOM 590 N N . ASP A 1 76 ? -5.272 3.923 26.753 1.00 71.75 76 ASP A N 1
ATOM 591 C CA . ASP A 1 76 ? -4.867 3.052 27.861 1.00 71.75 76 ASP A CA 1
ATOM 592 C C . ASP A 1 76 ? -3.873 3.782 28.779 1.00 71.75 76 ASP A C 1
ATOM 594 O O . ASP A 1 76 ? -2.732 4.069 28.421 1.00 71.75 76 ASP A O 1
ATOM 598 N N . ILE A 1 77 ? -4.303 4.089 30.002 1.00 62.56 77 ILE A N 1
ATOM 599 C CA . ILE A 1 77 ? -3.496 4.820 30.991 1.00 62.56 77 ILE A CA 1
ATOM 600 C C . ILE A 1 77 ? -2.320 3.975 31.506 1.00 62.56 77 ILE A C 1
ATOM 602 O O . ILE A 1 77 ? -1.336 4.543 31.982 1.00 62.56 77 ILE A O 1
ATOM 606 N N . GLY A 1 78 ? -2.439 2.643 31.463 1.00 58.31 78 GLY A N 1
ATOM 607 C CA . GLY A 1 78 ? -1.395 1.708 31.886 1.00 58.31 78 GLY A CA 1
ATOM 608 C C . GLY A 1 78 ? -0.304 1.499 30.835 1.00 58.31 78 GLY A C 1
ATOM 609 O O . GLY A 1 78 ? 0.757 0.965 31.158 1.00 58.31 78 GLY A O 1
ATOM 610 N N . SER A 1 79 ? -0.544 1.948 29.601 1.00 61.09 79 SER A N 1
ATOM 611 C CA . SER A 1 79 ? 0.386 1.808 28.490 1.00 61.09 79 SER A CA 1
ATOM 612 C C . SER A 1 79 ? 1.642 2.650 28.712 1.00 61.09 79 SER A C 1
ATOM 614 O O . SER A 1 79 ? 1.590 3.869 28.900 1.00 61.09 79 SER A O 1
ATOM 616 N N . ILE A 1 80 ? 2.804 1.998 28.622 1.00 52.12 80 ILE A N 1
ATOM 617 C CA . ILE A 1 80 ? 4.125 2.651 28.622 1.00 52.12 80 ILE A CA 1
ATOM 618 C C . ILE A 1 80 ? 4.237 3.642 27.443 1.00 52.12 80 ILE A C 1
ATOM 620 O O . ILE A 1 80 ? 5.006 4.595 27.502 1.00 52.12 80 ILE A O 1
ATOM 624 N N . GLN A 1 81 ? 3.430 3.453 26.392 1.00 52.81 81 GLN A N 1
ATOM 625 C CA . GLN A 1 81 ? 3.413 4.254 25.163 1.00 52.81 81 GLN A CA 1
ATOM 626 C C . GLN A 1 81 ? 2.420 5.431 25.210 1.00 52.81 81 GLN A C 1
ATOM 628 O O . GLN A 1 81 ? 2.120 6.035 24.173 1.00 52.81 81 GLN A O 1
ATOM 633 N N . LEU A 1 82 ? 1.852 5.742 26.380 1.00 62.19 82 LEU A N 1
ATOM 634 C CA . LEU A 1 82 ? 0.898 6.834 26.531 1.00 62.19 82 LEU A CA 1
ATOM 635 C C . LEU A 1 82 ? 1.610 8.197 26.570 1.00 62.19 82 LEU A C 1
ATOM 637 O O . LEU A 1 82 ? 2.098 8.640 27.612 1.00 62.19 82 LEU A O 1
ATOM 641 N N . ASN A 1 83 ? 1.558 8.923 25.457 1.00 66.56 83 ASN A N 1
ATOM 642 C CA . ASN A 1 83 ? 2.141 10.260 25.363 1.00 66.56 83 ASN A CA 1
ATOM 643 C C . ASN A 1 83 ? 1.137 11.356 25.771 1.00 66.56 83 ASN A C 1
ATOM 645 O O . ASN A 1 83 ? -0.080 11.180 25.687 1.00 66.56 83 ASN A O 1
ATOM 649 N N . GLU A 1 84 ? 1.622 12.543 26.162 1.00 67.50 84 GLU A N 1
ATOM 650 C CA . GLU A 1 84 ? 0.745 13.679 26.513 1.00 67.50 84 GLU A CA 1
ATOM 651 C C . GLU A 1 84 ? -0.216 14.064 25.378 1.00 67.50 84 GLU A C 1
ATOM 653 O O . GLU A 1 84 ? -1.366 14.426 25.629 1.00 67.50 84 GLU A O 1
ATOM 658 N N . LYS A 1 85 ? 0.221 13.906 24.123 1.00 71.19 85 LYS A N 1
ATOM 659 C CA . LYS A 1 85 ? -0.623 14.105 22.936 1.00 71.19 85 LYS A CA 1
ATOM 660 C C . LYS A 1 85 ? -1.833 13.168 22.916 1.00 71.19 85 LYS A C 1
ATOM 662 O O . LYS A 1 85 ? -2.930 13.624 22.612 1.00 71.19 85 LYS A O 1
ATOM 667 N N . ASP A 1 86 ? -1.661 11.900 23.287 1.00 69.81 86 ASP A N 1
ATOM 668 C CA . ASP A 1 86 ? -2.763 10.931 23.326 1.00 69.81 86 ASP A CA 1
ATOM 669 C C . ASP A 1 86 ? -3.783 11.282 24.418 1.00 69.81 86 ASP A C 1
ATOM 671 O O . ASP A 1 86 ? -4.985 11.110 24.222 1.00 69.81 86 ASP A O 1
ATOM 675 N N . ARG A 1 87 ? -3.332 11.863 25.541 1.00 70.81 87 ARG A N 1
ATOM 676 C CA . ARG A 1 87 ? -4.233 12.377 26.588 1.00 70.81 87 ARG A CA 1
ATOM 677 C C . ARG A 1 87 ? -5.055 13.575 26.114 1.00 70.81 87 ARG A C 1
ATOM 679 O O . ARG A 1 87 ? -6.229 13.667 26.466 1.00 70.81 87 ARG A O 1
ATOM 686 N N . LEU A 1 88 ? -4.451 14.482 25.344 1.00 72.19 88 LEU A N 1
ATOM 687 C CA . LEU A 1 88 ? -5.137 15.649 24.775 1.00 72.19 88 LEU A CA 1
ATOM 688 C C . LEU A 1 88 ? -6.160 15.255 23.702 1.00 72.19 88 LEU A C 1
ATOM 690 O O . LEU A 1 88 ? -7.218 15.872 23.618 1.00 72.19 88 LEU A O 1
ATOM 694 N N . ASP A 1 89 ? -5.870 14.203 22.937 1.00 74.06 89 ASP A N 1
ATOM 695 C CA . ASP A 1 89 ? -6.773 13.648 21.919 1.00 74.06 89 ASP A CA 1
ATOM 696 C C . ASP A 1 89 ? -7.941 12.844 22.511 1.00 74.06 89 ASP A C 1
ATOM 698 O O . ASP A 1 89 ? -8.873 12.466 21.793 1.00 74.06 89 ASP A O 1
ATOM 702 N N . GLY A 1 90 ? -7.888 12.562 23.813 1.00 80.19 90 GLY A N 1
ATOM 703 C CA . GLY A 1 90 ? -8.876 11.755 24.505 1.00 80.19 90 GLY A CA 1
ATOM 704 C C . GLY A 1 90 ? -10.288 12.345 24.464 1.00 80.19 90 GLY A C 1
ATOM 705 O O . GLY A 1 90 ? -10.519 13.529 24.214 1.00 80.19 90 GLY A O 1
ATOM 706 N N . ILE A 1 91 ? -11.268 11.507 24.779 1.00 82.31 91 ILE A N 1
ATOM 707 C CA . ILE A 1 91 ? -12.676 11.901 24.851 1.00 82.31 91 ILE A CA 1
ATOM 708 C C . ILE A 1 91 ? -12.949 12.920 25.973 1.00 82.31 91 ILE A C 1
ATOM 710 O O . ILE A 1 91 ? -13.819 13.779 25.833 1.00 82.31 91 ILE A O 1
ATOM 714 N N . ALA A 1 92 ? -12.192 12.874 27.077 1.00 80.38 92 ALA A N 1
ATOM 715 C CA . ALA A 1 92 ? -12.440 13.732 28.236 1.00 80.38 92 ALA A CA 1
ATOM 716 C C . ALA A 1 92 ? -12.228 15.235 27.946 1.00 80.38 92 ALA A C 1
ATOM 718 O O . ALA A 1 92 ? -13.153 16.005 28.219 1.00 80.38 92 ALA A O 1
ATOM 719 N N . PRO A 1 93 ? -11.093 15.681 27.356 1.00 81.75 93 PRO A N 1
ATOM 720 C CA . PRO A 1 93 ? -10.927 17.076 26.939 1.00 81.75 93 PRO A CA 1
ATOM 721 C C . PRO A 1 93 ? -11.996 17.553 25.951 1.00 81.75 93 PRO A C 1
ATOM 723 O O . PRO A 1 93 ? -12.491 18.671 26.080 1.00 81.75 93 PRO A O 1
ATOM 726 N N . GLN A 1 94 ? -12.395 16.702 24.998 1.00 85.62 94 GLN A N 1
ATOM 727 C CA . GLN A 1 94 ? -13.422 17.052 24.014 1.00 85.62 94 GLN A CA 1
ATOM 728 C C . GLN A 1 94 ? -14.765 17.345 24.692 1.00 85.62 94 GLN A C 1
ATOM 730 O O . GLN A 1 94 ? -15.363 18.397 24.459 1.00 85.62 94 GLN A O 1
ATOM 735 N N . LEU A 1 95 ? -15.216 16.453 25.581 1.00 83.31 95 LEU A N 1
ATOM 736 C CA . LEU A 1 95 ? -16.461 16.642 26.328 1.00 83.31 95 LEU A CA 1
ATOM 737 C C . LEU A 1 95 ? -16.397 17.836 27.286 1.00 83.31 95 LEU A C 1
ATOM 739 O O . LEU A 1 95 ? -17.390 18.548 27.425 1.00 83.31 95 LEU A O 1
ATOM 743 N N . ALA A 1 96 ? -15.242 18.101 27.904 1.00 84.38 96 ALA A N 1
ATOM 744 C CA . ALA A 1 96 ? -15.050 19.285 28.741 1.00 84.38 96 ALA A CA 1
ATOM 745 C C . ALA A 1 96 ? -15.204 20.598 27.948 1.00 84.38 96 ALA A C 1
ATOM 747 O O . ALA A 1 96 ? -15.740 21.571 28.473 1.00 84.38 96 ALA A O 1
ATOM 748 N N . ALA A 1 97 ? -14.795 20.612 26.676 1.00 87.56 97 ALA A N 1
ATOM 749 C CA . ALA A 1 97 ? -14.911 21.769 25.787 1.00 87.56 97 ALA A CA 1
ATOM 750 C C . ALA A 1 97 ? -16.268 21.881 25.058 1.00 87.56 97 ALA A C 1
ATOM 752 O O . ALA A 1 97 ? -16.505 22.871 24.364 1.00 87.56 97 ALA A O 1
ATOM 753 N N . LEU A 1 98 ? -17.168 20.896 25.196 1.00 87.19 98 LEU A N 1
ATOM 754 C CA . LEU A 1 98 ? -18.420 20.815 24.429 1.00 87.19 98 LEU A CA 1
ATOM 755 C C . LEU A 1 98 ? -19.315 22.050 24.593 1.00 87.19 98 LEU A C 1
ATOM 757 O O . LEU A 1 98 ? -19.863 22.537 23.608 1.00 87.19 98 LEU A O 1
ATOM 761 N N . GLU A 1 99 ? -19.448 22.584 25.811 1.00 83.50 99 GLU A N 1
ATOM 762 C CA . GLU A 1 99 ? -20.275 23.777 26.044 1.00 83.50 99 GLU A CA 1
ATOM 763 C C . GLU A 1 99 ? -19.706 25.012 25.329 1.00 83.50 99 GLU A C 1
ATOM 765 O O . GLU A 1 99 ? -20.456 25.733 24.675 1.00 83.50 99 GLU A O 1
ATOM 770 N N . SER A 1 100 ? -18.382 25.200 25.368 1.00 85.75 100 SER A N 1
ATOM 771 C CA . SER A 1 100 ? -17.708 26.289 24.649 1.00 85.75 100 SER A CA 1
ATOM 772 C C . SER A 1 100 ? -17.926 26.186 23.140 1.00 85.75 100 SER A C 1
ATOM 774 O O . SER A 1 100 ? -18.208 27.185 22.485 1.00 85.75 100 SER A O 1
ATOM 776 N N . HIS A 1 101 ? -17.858 24.976 22.577 1.00 87.56 101 HIS A N 1
ATOM 777 C CA . HIS A 1 101 ? -18.114 24.763 21.148 1.00 87.56 101 HIS A CA 1
ATOM 778 C C . HIS A 1 101 ? -19.569 25.064 20.764 1.00 87.56 101 HIS A C 1
ATOM 780 O O . HIS A 1 101 ? -19.831 25.655 19.720 1.00 87.56 101 HIS A O 1
ATOM 786 N N . ILE A 1 102 ? -20.538 24.705 21.610 1.00 84.94 102 ILE A N 1
ATOM 787 C CA . ILE A 1 102 ? -21.956 25.040 21.386 1.00 84.94 102 ILE A CA 1
ATOM 788 C C . ILE A 1 102 ? -22.178 26.560 21.426 1.00 84.94 102 ILE A C 1
ATOM 790 O O . ILE A 1 102 ? -22.970 27.092 20.640 1.00 84.94 102 ILE A O 1
ATOM 794 N N . ASP A 1 103 ? -21.454 27.261 22.299 1.00 82.94 103 ASP A N 1
ATOM 795 C CA . ASP A 1 103 ? -21.475 28.721 22.375 1.00 82.94 103 ASP A CA 1
ATOM 796 C C . ASP A 1 103 ? -20.865 29.366 21.117 1.00 82.94 103 ASP A C 1
ATOM 798 O O . ASP A 1 103 ? -21.477 30.279 20.556 1.00 82.94 103 ASP A O 1
ATOM 802 N N . GLU A 1 104 ? -19.737 28.845 20.609 1.00 83.19 104 GLU A N 1
ATOM 803 C CA . GLU A 1 104 ? -19.112 29.256 19.334 1.00 83.19 104 GLU A CA 1
ATOM 804 C C . GLU A 1 104 ? -20.065 29.103 18.137 1.00 83.19 104 GLU A C 1
ATOM 806 O O . GLU A 1 104 ? -20.075 29.938 17.231 1.00 83.19 104 GLU A O 1
ATOM 811 N N . LEU A 1 105 ? -20.919 28.073 18.144 1.00 80.00 105 LEU A N 1
ATOM 812 C CA . LEU A 1 105 ? -21.954 27.873 17.122 1.00 80.00 105 LEU A CA 1
ATOM 813 C C . LEU A 1 105 ? -23.096 28.913 17.195 1.00 80.00 105 LEU A C 1
ATOM 815 O O . LEU A 1 105 ? -23.990 28.905 16.345 1.00 80.00 105 LEU A O 1
ATOM 819 N N . GLY A 1 106 ? -23.061 29.838 18.163 1.00 66.12 106 GLY A N 1
ATOM 820 C CA . GLY A 1 106 ? -23.933 31.013 18.250 1.00 66.12 106 GLY A CA 1
ATOM 821 C C . GLY A 1 106 ? -25.252 30.788 18.993 1.00 66.12 106 GLY A C 1
ATOM 822 O O . GLY A 1 106 ? -26.149 31.636 18.925 1.00 66.12 106 GLY A O 1
ATOM 823 N N . TYR A 1 107 ? -25.396 29.669 19.711 1.00 66.31 107 TYR A N 1
ATOM 824 C CA . TYR A 1 107 ? -26.670 29.279 20.321 1.00 66.31 107 TYR A CA 1
ATOM 825 C C . TYR A 1 107 ? -27.081 30.162 21.514 1.00 66.31 107 TYR A C 1
ATOM 827 O O . TYR A 1 107 ? -28.267 30.453 21.669 1.00 66.31 107 TYR A O 1
ATOM 835 N N . LYS A 1 108 ? -26.124 30.660 22.316 1.00 56.41 108 LYS A N 1
ATOM 836 C CA . LYS A 1 108 ? -26.415 31.565 23.448 1.00 56.41 108 LYS A CA 1
ATOM 837 C C . LYS A 1 108 ? -26.836 32.981 23.028 1.00 56.41 108 LYS A C 1
ATOM 839 O O . LYS A 1 108 ? -27.456 33.668 23.832 1.00 56.41 108 LYS A O 1
ATOM 844 N N . ILE A 1 109 ? -26.538 33.415 21.797 1.00 53.09 109 ILE A N 1
ATOM 845 C CA . ILE A 1 109 ? -26.722 34.819 21.377 1.00 53.09 109 ILE A CA 1
ATOM 846 C C . ILE A 1 109 ? -27.930 34.994 20.433 1.00 53.09 109 ILE A C 1
ATOM 848 O O . ILE A 1 109 ? -28.585 36.032 20.476 1.00 53.09 109 ILE A O 1
ATOM 852 N N . TYR A 1 110 ? -28.299 33.987 19.623 1.00 53.16 110 TYR A N 1
ATOM 853 C CA . TYR A 1 110 ? -29.418 34.106 18.668 1.00 53.16 110 TYR A CA 1
ATOM 854 C C . TYR A 1 110 ? -30.192 32.785 18.450 1.00 53.16 110 TYR A C 1
ATOM 856 O O . TYR A 1 110 ? -29.968 32.106 17.445 1.00 53.16 110 TYR A O 1
ATOM 864 N N . PRO A 1 111 ? -31.190 32.438 19.289 1.00 54.62 111 PRO A N 1
ATOM 865 C CA . PRO A 1 111 ? -31.959 31.188 19.159 1.00 54.62 111 PRO A CA 1
ATOM 866 C C . PRO A 1 111 ? -32.773 31.060 17.853 1.00 54.62 111 PRO A C 1
ATOM 868 O O . PRO A 1 111 ? -33.252 29.974 17.532 1.00 54.62 111 PRO A O 1
ATOM 871 N N . ARG A 1 112 ? -32.929 32.147 17.078 1.00 56.28 112 ARG A N 1
ATOM 872 C CA . ARG A 1 112 ? -33.693 32.188 15.813 1.00 56.28 112 ARG A CA 1
ATOM 873 C C . ARG A 1 112 ? -32.848 32.097 14.531 1.00 56.28 112 ARG A C 1
ATOM 875 O O . ARG A 1 112 ? -33.427 32.085 13.445 1.00 56.28 112 ARG A O 1
ATOM 882 N N . ARG A 1 113 ? -31.510 32.048 14.595 1.00 53.25 113 ARG A N 1
ATOM 883 C CA . ARG A 1 113 ? -30.680 31.925 13.376 1.00 53.25 113 ARG A CA 1
ATOM 884 C C . ARG A 1 113 ? -30.649 30.474 12.875 1.00 53.25 113 ARG A C 1
ATOM 886 O O . ARG A 1 113 ? -30.431 29.547 13.650 1.00 53.25 113 ARG A O 1
ATOM 893 N N . LYS A 1 114 ? -30.849 30.283 11.561 1.00 56.41 114 LYS A N 1
ATOM 894 C CA . LYS A 1 114 ? -30.560 29.010 10.871 1.00 56.41 114 LYS A CA 1
ATOM 895 C C . LYS A 1 114 ? -29.093 28.634 11.120 1.00 56.41 114 LYS A C 1
ATOM 897 O O . LYS A 1 114 ? -28.239 29.518 11.121 1.00 56.41 114 LYS A O 1
ATOM 902 N N . TYR A 1 115 ? -28.832 27.342 11.324 1.00 59.06 115 TYR A N 1
ATOM 903 C CA . TYR A 1 115 ? -27.502 26.768 11.556 1.00 59.06 115 TYR A CA 1
ATOM 904 C C . TYR A 1 115 ? -26.464 27.386 10.601 1.00 59.06 115 TYR A C 1
ATOM 906 O O . TYR A 1 115 ? -26.651 27.273 9.384 1.00 59.06 115 TYR A O 1
ATOM 914 N N . PRO A 1 116 ? -25.400 28.046 11.095 1.00 63.56 116 PRO A N 1
ATOM 915 C CA . PRO A 1 116 ? -24.358 28.553 10.217 1.00 63.56 116 PRO A CA 1
ATOM 916 C C . PRO A 1 116 ? -23.636 27.357 9.587 1.00 63.56 116 PRO A C 1
ATOM 918 O O . PRO A 1 116 ? -22.883 26.648 10.250 1.00 63.56 116 PRO A O 1
ATOM 921 N N . LEU A 1 117 ? -23.908 27.096 8.307 1.00 66.44 117 LEU A N 1
ATOM 922 C CA . LEU A 1 117 ? -23.200 26.068 7.551 1.00 66.44 117 LEU A CA 1
ATOM 923 C C . LEU A 1 117 ? -21.744 26.498 7.367 1.00 66.44 117 LEU A C 1
ATOM 925 O O . LEU A 1 117 ? -21.466 27.593 6.875 1.00 66.44 117 LEU A O 1
ATOM 929 N N . ILE A 1 118 ? -20.810 25.615 7.708 1.00 71.69 118 ILE A N 1
ATOM 930 C CA . ILE A 1 118 ? -19.395 25.794 7.397 1.00 71.69 118 ILE A CA 1
ATOM 931 C C . ILE A 1 118 ? -19.225 25.530 5.901 1.00 71.69 118 ILE A C 1
ATOM 933 O O . ILE A 1 118 ? -19.405 24.404 5.430 1.00 71.69 118 ILE A O 1
ATOM 937 N N . VAL A 1 119 ? -18.884 26.574 5.145 1.00 65.00 119 VAL A N 1
ATOM 938 C CA . VAL A 1 119 ? -18.718 26.503 3.687 1.00 65.00 119 VAL A CA 1
ATOM 939 C C . VAL A 1 119 ? -17.237 26.395 3.317 1.00 65.00 119 VAL A C 1
ATOM 941 O O . VAL A 1 119 ? -16.347 26.965 3.958 1.00 65.00 119 VAL A O 1
ATOM 944 N N . TYR A 1 120 ? -16.944 25.633 2.264 1.00 63.78 120 TYR A N 1
ATOM 945 C CA . TYR A 1 120 ? -15.628 25.656 1.636 1.00 63.78 120 TYR A CA 1
ATOM 946 C C . TYR A 1 120 ? -15.486 26.898 0.752 1.00 63.78 120 TYR A C 1
ATOM 948 O O . TYR A 1 120 ? -16.265 27.068 -0.181 1.00 63.78 120 TYR A O 1
ATOM 956 N N . LYS A 1 121 ? -14.502 27.752 1.046 1.00 63.84 121 LYS A N 1
ATOM 957 C CA . LYS A 1 121 ? -14.117 28.884 0.199 1.00 63.84 121 LYS A CA 1
ATOM 958 C C . LYS A 1 121 ? -12.742 28.582 -0.382 1.00 63.84 121 LYS A C 1
ATOM 960 O O . LYS A 1 121 ? -11.823 28.288 0.375 1.00 63.84 121 LYS A O 1
ATOM 965 N N . GLU A 1 122 ? -12.645 28.600 -1.703 1.00 55.06 122 GLU A N 1
ATOM 966 C CA . GLU A 1 122 ? -11.380 28.483 -2.422 1.00 55.06 122 GLU A CA 1
ATOM 967 C C . GLU A 1 122 ? -10.889 29.907 -2.699 1.00 55.06 122 GLU A C 1
ATOM 969 O O . GLU A 1 122 ? -11.603 30.689 -3.326 1.00 55.06 122 GLU A O 1
ATOM 974 N N . GLU A 1 123 ? -9.722 30.285 -2.180 1.00 50.50 123 GLU A N 1
ATOM 975 C CA . GLU A 1 123 ? -9.136 31.602 -2.445 1.00 50.50 123 GLU A CA 1
ATOM 976 C C . GLU A 1 123 ? -8.524 31.610 -3.850 1.00 50.50 123 GLU A C 1
ATOM 978 O O . GLU A 1 123 ? -7.355 31.294 -4.059 1.00 50.50 123 GLU A O 1
ATOM 983 N N . ARG A 1 124 ? -9.344 31.948 -4.845 1.00 44.19 124 ARG A N 1
ATOM 984 C CA . ARG A 1 124 ? -8.894 32.423 -6.158 1.00 44.19 124 ARG A CA 1
ATOM 985 C C . ARG A 1 124 ? -9.696 33.674 -6.493 1.00 44.19 124 ARG A C 1
ATOM 987 O O . ARG A 1 124 ? -10.888 33.711 -6.207 1.00 44.19 124 ARG A O 1
ATOM 994 N N . GLY A 1 125 ? -9.022 34.690 -7.035 1.00 42.03 125 GLY A N 1
ATOM 995 C CA . GLY A 1 125 ? -9.540 36.044 -7.259 1.00 42.03 125 GLY A CA 1
ATOM 996 C C . GLY A 1 125 ? -11.045 36.136 -7.545 1.00 42.03 125 GLY A C 1
ATOM 997 O O . GLY A 1 125 ? -11.560 35.429 -8.405 1.00 42.03 125 GLY A O 1
ATOM 998 N N . SER A 1 126 ? -11.719 36.993 -6.768 1.00 37.66 126 SER A N 1
ATOM 999 C CA . SER A 1 126 ? -13.091 37.531 -6.905 1.00 37.66 126 SER A CA 1
ATOM 1000 C C . SER A 1 126 ? -14.275 36.600 -7.245 1.00 37.66 126 SER A C 1
ATOM 1002 O O . SER A 1 126 ? -15.407 37.078 -7.215 1.00 37.66 126 SER A O 1
ATOM 1004 N N . THR A 1 127 ? -14.098 35.292 -7.471 1.00 39.28 127 THR A N 1
ATOM 1005 C CA . THR A 1 127 ? -15.187 34.393 -7.899 1.00 39.28 127 THR A CA 1
ATOM 1006 C C . THR A 1 127 ? -15.244 33.124 -7.045 1.00 39.28 127 THR A C 1
ATOM 1008 O O . THR A 1 127 ? -14.416 32.223 -7.166 1.00 39.28 127 THR A O 1
ATOM 1011 N N . ILE A 1 128 ? -16.256 33.026 -6.177 1.00 44.16 128 ILE A N 1
ATOM 1012 C CA . ILE A 1 128 ? -16.499 31.849 -5.331 1.00 44.16 128 ILE A CA 1
ATOM 1013 C C . ILE A 1 128 ? -17.084 30.732 -6.205 1.00 44.16 128 ILE A C 1
ATOM 1015 O O . ILE A 1 128 ? -18.263 30.761 -6.547 1.00 44.16 128 ILE A O 1
ATOM 1019 N N . THR A 1 129 ? -16.287 29.721 -6.552 1.00 47.56 129 THR A N 1
ATOM 1020 C CA . THR A 1 129 ? -16.769 28.533 -7.277 1.00 47.56 129 THR A CA 1
ATOM 1021 C C . THR A 1 129 ? -17.027 27.374 -6.313 1.00 47.56 129 THR A C 1
ATOM 1023 O O . THR A 1 129 ? -16.125 26.797 -5.708 1.00 47.56 129 THR A O 1
ATOM 1026 N N . THR A 1 130 ? -18.293 26.984 -6.152 1.00 53.75 130 THR A N 1
ATOM 1027 C CA . THR A 1 130 ? -18.680 25.824 -5.332 1.00 53.75 130 THR A CA 1
ATOM 1028 C C . THR A 1 130 ? -18.669 24.548 -6.184 1.00 53.75 130 THR A C 1
ATOM 1030 O O . THR A 1 130 ? -19.713 23.985 -6.485 1.00 53.75 130 THR A O 1
ATOM 1033 N N . GLN A 1 131 ? -17.493 24.078 -6.621 1.00 59.75 131 GLN A N 1
ATOM 1034 C CA . GLN A 1 131 ? -17.405 22.801 -7.358 1.00 59.75 131 GLN A CA 1
ATOM 1035 C C . GLN A 1 131 ? -17.976 21.636 -6.527 1.00 59.75 131 GLN A C 1
ATOM 1037 O O . GLN A 1 131 ? -17.822 21.620 -5.311 1.00 59.75 131 GLN A O 1
ATOM 1042 N N . SER A 1 132 ? -18.644 20.652 -7.126 1.00 69.25 132 SER A N 1
ATOM 1043 C CA . SER A 1 132 ? -19.180 19.511 -6.365 1.00 69.25 132 SER A CA 1
ATOM 1044 C C . SER A 1 132 ? -18.064 18.517 -5.974 1.00 69.25 132 SER A C 1
ATOM 1046 O O . SER A 1 132 ? -17.035 18.434 -6.645 1.00 69.25 132 SER A O 1
ATOM 1048 N N . ILE A 1 133 ? -18.255 17.718 -4.910 1.00 71.94 133 ILE A N 1
ATOM 1049 C CA . ILE A 1 133 ? -17.316 16.623 -4.556 1.00 71.94 133 ILE A CA 1
ATOM 1050 C C . ILE A 1 133 ? -17.205 15.601 -5.703 1.00 71.94 133 ILE A C 1
ATOM 1052 O O . ILE A 1 133 ? -16.136 15.020 -5.910 1.00 71.94 133 ILE A O 1
ATOM 1056 N N . LYS A 1 134 ? -18.286 15.414 -6.474 1.00 74.50 134 LYS A N 1
ATOM 1057 C CA . LYS A 1 134 ? -18.317 14.535 -7.649 1.00 74.50 134 LYS A CA 1
ATOM 1058 C C . LYS A 1 134 ? -17.303 14.995 -8.701 1.00 74.50 134 LYS A C 1
ATOM 1060 O O . LYS A 1 134 ? -16.421 14.218 -9.047 1.00 74.50 134 LYS A O 1
ATOM 1065 N N . ASN A 1 135 ? -17.337 16.275 -9.077 1.00 75.75 135 ASN A N 1
ATOM 1066 C CA . ASN A 1 135 ? -16.427 16.843 -10.079 1.00 75.75 135 ASN A CA 1
ATOM 1067 C C . ASN A 1 135 ? -14.951 16.706 -9.656 1.00 75.75 135 ASN A C 1
ATOM 1069 O O . ASN A 1 135 ? -14.090 16.392 -10.470 1.00 75.75 135 ASN A O 1
ATOM 1073 N N . ILE A 1 136 ? -14.651 16.897 -8.365 1.00 74.50 136 ILE A N 1
ATOM 1074 C CA . ILE A 1 136 ? -13.290 16.733 -7.816 1.00 74.50 136 ILE A CA 1
ATOM 1075 C C . ILE A 1 136 ? -12.831 15.272 -7.915 1.00 74.50 136 ILE A C 1
ATOM 1077 O O . ILE A 1 136 ? -11.668 14.994 -8.204 1.00 74.50 136 ILE A O 1
ATOM 1081 N N . THR A 1 137 ? -13.745 14.331 -7.676 1.00 71.94 137 THR A N 1
ATOM 1082 C CA . THR A 1 137 ? -13.451 12.893 -7.744 1.00 71.94 137 THR A CA 1
ATOM 1083 C C . THR A 1 137 ? -13.205 12.446 -9.184 1.00 71.94 137 THR A C 1
ATOM 1085 O O . THR A 1 137 ? -12.246 11.717 -9.429 1.00 71.94 137 THR A O 1
ATOM 1088 N N . GLU A 1 138 ? -14.007 12.931 -10.134 1.00 79.00 138 GLU A N 1
ATOM 1089 C CA . GLU A 1 138 ? -13.816 12.701 -11.572 1.00 79.00 138 GLU A CA 1
ATOM 1090 C C . GLU A 1 138 ? -12.478 13.280 -12.049 1.00 79.00 138 GLU A C 1
ATOM 1092 O O . GLU A 1 138 ? -11.681 12.563 -12.653 1.00 79.00 138 GLU A O 1
ATOM 1097 N N . LYS A 1 139 ? -12.155 14.525 -11.665 1.00 77.19 139 LYS A N 1
ATOM 1098 C CA . LYS A 1 139 ? -10.869 15.146 -12.018 1.00 77.19 139 LYS A CA 1
ATOM 1099 C C . LYS A 1 139 ? -9.673 14.386 -11.448 1.00 77.19 139 LYS A C 1
ATOM 1101 O O . LYS A 1 139 ? -8.654 14.240 -12.118 1.00 77.19 139 LYS A O 1
ATOM 1106 N N . LYS A 1 140 ? -9.784 13.867 -10.221 1.00 74.25 140 LYS A N 1
ATOM 1107 C CA . LYS A 1 140 ? -8.745 13.019 -9.621 1.00 74.25 140 LYS A CA 1
ATOM 1108 C C . LYS A 1 140 ? -8.533 11.730 -10.421 1.00 74.25 140 LYS A C 1
ATOM 1110 O O . LYS A 1 140 ? -7.388 11.313 -10.581 1.00 74.25 140 LYS A O 1
ATOM 1115 N N . ALA A 1 141 ? -9.608 11.084 -10.874 1.00 70.69 141 ALA A N 1
ATOM 1116 C CA . ALA A 1 141 ? -9.515 9.854 -11.659 1.00 70.69 141 ALA A CA 1
ATOM 1117 C C . ALA A 1 141 ? -8.798 10.100 -12.995 1.00 70.69 141 ALA A C 1
ATOM 1119 O O . ALA A 1 141 ? -7.859 9.374 -13.319 1.00 70.69 141 ALA A O 1
ATOM 1120 N N . GLU A 1 142 ? -9.167 11.176 -13.692 1.00 77.88 142 GLU A N 1
ATOM 1121 C CA . GLU A 1 142 ? -8.522 11.626 -14.931 1.00 77.88 142 GLU A CA 1
ATOM 1122 C C . GLU A 1 142 ? -7.022 11.903 -14.721 1.00 77.88 142 GLU A C 1
ATOM 1124 O O . GLU A 1 142 ? -6.178 11.333 -15.408 1.00 77.88 142 GLU A O 1
ATOM 1129 N N . LEU A 1 143 ? -6.665 12.697 -13.702 1.00 73.06 143 LEU A N 1
ATOM 1130 C CA . LEU A 1 143 ? -5.263 12.997 -13.381 1.00 73.06 143 LEU A CA 1
ATOM 1131 C C . LEU A 1 143 ? -4.456 11.742 -13.025 1.00 73.06 143 LEU A C 1
ATOM 1133 O O . LEU A 1 143 ? -3.279 11.650 -13.362 1.00 73.06 143 LEU A O 1
ATOM 1137 N N . LYS A 1 144 ? -5.067 10.764 -12.344 1.00 68.19 144 LYS A N 1
ATOM 1138 C CA . LYS A 1 144 ? -4.396 9.503 -12.001 1.00 68.19 144 LYS A CA 1
ATOM 1139 C C . LYS A 1 144 ? -4.116 8.670 -13.252 1.00 68.19 144 LYS A C 1
ATOM 1141 O O . LYS A 1 144 ? -3.054 8.060 -13.344 1.00 68.19 144 LYS A O 1
ATOM 1146 N N . GLN A 1 145 ? -5.049 8.649 -14.203 1.00 73.81 145 GLN A N 1
ATOM 1147 C CA . GLN A 1 145 ? -4.858 7.974 -15.483 1.00 73.81 145 GLN A CA 1
ATOM 1148 C C . GLN A 1 145 ? -3.718 8.618 -16.281 1.00 73.81 145 GLN A C 1
ATOM 1150 O O . GLN A 1 145 ? -2.820 7.899 -16.714 1.00 73.81 145 GLN A O 1
ATOM 1155 N N . LEU A 1 146 ? -3.704 9.951 -16.384 1.00 75.94 146 LEU A N 1
ATOM 1156 C CA . LEU A 1 146 ? -2.628 10.701 -17.043 1.00 75.94 146 LEU A CA 1
ATOM 1157 C C . LEU A 1 146 ? -1.267 10.462 -16.373 1.00 75.94 146 LEU A C 1
ATOM 1159 O O . LEU A 1 146 ? -0.274 10.207 -17.048 1.00 75.94 146 LEU A O 1
ATOM 1163 N N . PHE A 1 147 ? -1.217 10.458 -15.037 1.00 67.75 147 PHE A N 1
ATOM 1164 C CA . PHE A 1 147 ? 0.012 10.174 -14.292 1.00 67.75 147 PHE A CA 1
ATOM 1165 C C . PHE A 1 147 ? 0.564 8.777 -14.593 1.00 67.75 147 PHE A C 1
ATOM 1167 O O . PHE A 1 147 ? 1.751 8.625 -14.869 1.00 67.75 147 PHE A O 1
ATOM 1174 N N . ASN A 1 148 ? -0.299 7.758 -14.582 1.00 68.25 148 ASN A N 1
ATOM 1175 C CA . ASN A 1 148 ? 0.104 6.390 -14.898 1.00 68.25 148 ASN A CA 1
ATOM 1176 C C . ASN A 1 148 ? 0.591 6.265 -16.348 1.00 68.25 148 ASN A C 1
ATOM 1178 O O . ASN A 1 148 ? 1.606 5.622 -16.590 1.00 68.25 148 ASN A O 1
ATOM 1182 N N . GLN A 1 149 ? -0.095 6.906 -17.299 1.00 74.62 149 GLN A N 1
ATOM 1183 C CA . GLN A 1 149 ? 0.332 6.948 -18.701 1.00 74.62 149 GLN A CA 1
ATOM 1184 C C . GLN A 1 149 ? 1.702 7.625 -18.853 1.00 74.62 149 GLN A C 1
ATOM 1186 O O . GLN A 1 149 ? 2.552 7.112 -19.574 1.00 74.62 149 GLN A O 1
ATOM 1191 N N . SER A 1 150 ? 1.947 8.720 -18.126 1.00 70.44 150 SER A N 1
ATOM 1192 C CA . SER A 1 150 ? 3.245 9.408 -18.091 1.00 70.44 150 SER A CA 1
ATOM 1193 C C . SER A 1 150 ? 4.358 8.517 -17.518 1.00 70.44 150 SER A C 1
ATOM 1195 O O . SER A 1 150 ? 5.440 8.450 -18.101 1.00 70.44 150 SER A O 1
ATOM 1197 N N . ILE A 1 151 ? 4.098 7.769 -16.437 1.00 67.81 151 ILE A N 1
ATOM 1198 C CA . ILE A 1 151 ? 5.069 6.811 -15.875 1.00 67.81 151 ILE A CA 1
ATOM 1199 C C . ILE A 1 151 ? 5.381 5.688 -16.865 1.00 67.81 151 ILE A C 1
ATOM 1201 O O . ILE A 1 151 ? 6.549 5.361 -17.063 1.00 67.81 151 ILE A O 1
ATOM 1205 N N . GLU A 1 152 ? 4.366 5.084 -17.483 1.00 69.38 152 GLU A N 1
ATOM 1206 C CA . GLU A 1 152 ? 4.575 4.010 -18.461 1.00 69.38 152 GLU A CA 1
ATOM 1207 C C . GLU A 1 152 ? 5.335 4.515 -19.695 1.00 69.38 152 GLU A C 1
ATOM 1209 O O . GLU A 1 152 ? 6.259 3.850 -20.161 1.00 69.38 152 GLU A O 1
ATOM 1214 N N . ALA A 1 153 ? 5.037 5.731 -20.160 1.00 72.38 153 ALA A N 1
ATOM 1215 C CA . ALA A 1 153 ? 5.790 6.397 -21.219 1.00 72.38 153 ALA A CA 1
ATOM 1216 C C . ALA A 1 153 ? 7.267 6.607 -20.838 1.00 72.38 153 ALA A C 1
ATOM 1218 O O . ALA A 1 153 ? 8.152 6.312 -21.639 1.00 72.38 153 ALA A O 1
ATOM 1219 N N . GLN A 1 154 ? 7.556 7.051 -19.609 1.00 69.56 154 GLN A N 1
ATOM 1220 C CA . GLN A 1 154 ? 8.932 7.187 -19.110 1.00 69.56 154 GLN A CA 1
ATOM 1221 C C . GLN A 1 154 ? 9.645 5.835 -18.997 1.00 69.56 154 GLN A C 1
ATOM 1223 O O . GLN A 1 154 ? 10.802 5.717 -19.391 1.00 69.56 154 GLN A O 1
ATOM 1228 N N . ARG A 1 155 ? 8.974 4.797 -18.484 1.00 73.00 155 ARG A N 1
ATOM 1229 C CA . ARG A 1 155 ? 9.534 3.436 -18.400 1.00 73.00 155 ARG A CA 1
ATOM 1230 C C . ARG A 1 155 ? 9.877 2.891 -19.780 1.00 73.00 155 ARG A C 1
ATOM 1232 O O . ARG A 1 155 ? 10.963 2.346 -19.962 1.00 73.00 155 ARG A O 1
ATOM 1239 N N . LEU A 1 156 ? 8.967 3.057 -20.739 1.00 76.06 156 LEU A N 1
ATOM 1240 C CA . LEU A 1 156 ? 9.194 2.668 -22.124 1.00 76.06 156 LEU A CA 1
ATOM 1241 C C . LEU A 1 156 ? 10.366 3.450 -22.722 1.00 76.06 156 LEU A C 1
ATOM 1243 O O . LEU A 1 156 ? 11.244 2.831 -23.312 1.00 76.06 156 LEU A O 1
ATOM 1247 N N . PHE A 1 157 ? 10.429 4.766 -22.497 1.00 77.44 157 PHE A N 1
ATOM 1248 C CA . PHE A 1 157 ? 11.555 5.601 -22.917 1.00 77.44 157 PHE A CA 1
ATOM 1249 C C . PHE A 1 157 ? 12.886 5.070 -22.374 1.00 77.44 157 PHE A C 1
ATOM 1251 O O . PHE A 1 157 ? 13.796 4.823 -23.155 1.00 77.44 157 PHE A O 1
ATOM 1258 N N . TYR A 1 158 ? 12.999 4.821 -21.063 1.00 70.56 158 TYR A N 1
ATOM 1259 C CA . TYR A 1 158 ? 14.233 4.297 -20.466 1.00 70.56 158 TYR A CA 1
ATOM 1260 C C . TYR A 1 158 ? 14.606 2.914 -20.998 1.00 70.56 158 TYR A C 1
ATOM 1262 O O . TYR A 1 158 ? 15.778 2.664 -21.268 1.00 70.56 158 TYR A O 1
ATOM 1270 N N . LYS A 1 159 ? 13.623 2.025 -21.175 1.00 74.88 159 LYS A N 1
ATOM 1271 C CA . LYS A 1 159 ? 13.850 0.692 -21.742 1.00 74.88 159 LYS A CA 1
ATOM 1272 C C . LYS A 1 159 ? 14.388 0.783 -23.171 1.00 74.88 159 LYS A C 1
ATOM 1274 O O . LYS A 1 159 ? 15.379 0.134 -23.485 1.00 74.88 159 LYS A O 1
ATOM 1279 N N . LEU A 1 160 ? 13.747 1.592 -24.012 1.00 79.69 160 LEU A N 1
ATOM 1280 C CA . LEU A 1 160 ? 14.163 1.816 -25.396 1.00 79.69 160 LEU A CA 1
ATOM 1281 C C . LEU A 1 160 ? 15.527 2.506 -25.470 1.00 79.69 160 LEU A C 1
ATOM 1283 O O . LEU A 1 160 ? 16.348 2.134 -26.297 1.00 79.69 160 LEU A O 1
ATOM 1287 N N . TYR A 1 161 ? 15.800 3.454 -24.575 1.00 78.50 161 TYR A N 1
ATOM 1288 C CA . TYR A 1 161 ? 17.089 4.133 -24.487 1.00 78.50 161 TYR A CA 1
ATOM 1289 C C . TYR A 1 161 ? 18.223 3.174 -24.093 1.00 78.50 161 TYR A C 1
ATOM 1291 O O . TYR A 1 161 ? 19.272 3.186 -24.725 1.00 78.50 161 TYR A O 1
ATOM 1299 N N . GLN A 1 162 ? 18.011 2.298 -23.102 1.00 75.56 162 GLN A N 1
ATOM 1300 C CA . GLN A 1 162 ? 18.982 1.253 -22.744 1.00 75.56 162 GLN A CA 1
ATOM 1301 C C . GLN A 1 162 ? 19.206 0.262 -23.890 1.00 75.56 162 GLN A C 1
ATOM 1303 O O . GLN A 1 162 ? 20.330 -0.166 -24.142 1.00 75.56 162 GLN A O 1
ATOM 1308 N N . GLU A 1 163 ? 18.138 -0.110 -24.595 1.00 82.31 163 GLU A N 1
ATOM 1309 C CA . GLU A 1 163 ? 18.241 -0.967 -25.774 1.00 82.31 163 GLU A CA 1
ATOM 1310 C C . GLU A 1 163 ? 19.047 -0.285 -26.891 1.00 82.31 163 GLU A C 1
ATOM 1312 O O . GLU A 1 163 ? 19.918 -0.918 -27.482 1.00 82.31 163 GLU A O 1
ATOM 1317 N N . LEU A 1 164 ? 18.832 1.014 -27.122 1.00 84.69 164 LEU A N 1
ATOM 1318 C CA . LEU A 1 164 ? 19.609 1.811 -28.071 1.00 84.69 164 LEU A CA 1
ATOM 1319 C C . LEU A 1 164 ? 21.082 1.925 -27.657 1.00 84.69 164 LEU A C 1
ATOM 1321 O O . LEU A 1 164 ? 21.967 1.810 -28.500 1.00 84.69 164 LEU A O 1
ATOM 1325 N N . GLU A 1 165 ? 21.364 2.087 -26.363 1.00 78.56 165 GLU A N 1
ATOM 1326 C CA . GLU A 1 165 ? 22.729 2.132 -25.830 1.00 78.56 165 GLU A CA 1
ATOM 1327 C C . GLU A 1 165 ? 23.486 0.818 -26.089 1.00 78.56 165 GLU A C 1
ATOM 1329 O O . GLU A 1 165 ? 24.646 0.844 -26.502 1.00 78.56 165 GLU A O 1
ATOM 1334 N N . ASN A 1 166 ? 22.808 -0.328 -25.967 1.00 80.88 166 ASN A N 1
ATOM 1335 C CA . ASN A 1 166 ? 23.362 -1.634 -26.345 1.00 80.88 166 ASN A CA 1
ATOM 1336 C C . ASN A 1 166 ? 23.572 -1.782 -27.864 1.00 80.88 166 ASN A C 1
ATOM 1338 O O . ASN A 1 166 ? 24.389 -2.592 -28.303 1.00 80.88 166 ASN A O 1
ATOM 1342 N N . LEU A 1 167 ? 22.845 -1.007 -28.673 1.00 85.94 167 LEU A N 1
ATOM 1343 C CA . LEU A 1 167 ? 22.924 -0.992 -30.135 1.00 85.94 167 LEU A CA 1
ATOM 1344 C C . LEU A 1 167 ? 23.781 0.157 -30.687 1.00 85.94 167 LEU A C 1
ATOM 1346 O O . LEU A 1 167 ? 23.820 0.347 -31.899 1.00 85.94 167 LEU A O 1
ATOM 1350 N N . LYS A 1 168 ? 24.516 0.888 -29.841 1.00 82.19 168 LYS A N 1
ATOM 1351 C CA . LYS A 1 168 ? 25.257 2.109 -30.209 1.00 82.19 168 LYS A CA 1
ATOM 1352 C C . LYS A 1 168 ? 26.201 1.957 -31.410 1.00 82.19 168 LYS A C 1
ATOM 1354 O O . LYS A 1 168 ? 26.404 2.906 -32.161 1.00 82.19 168 LYS A O 1
ATOM 1359 N N . GLU A 1 169 ? 26.782 0.777 -31.619 1.00 81.50 169 GLU A N 1
ATOM 1360 C CA . GLU A 1 169 ? 27.641 0.511 -32.786 1.00 81.50 169 GLU A CA 1
ATOM 1361 C C . GLU A 1 169 ? 26.861 0.466 -34.115 1.00 81.50 169 GLU A C 1
ATOM 1363 O O . GLU A 1 169 ? 27.394 0.839 -35.165 1.00 81.50 169 GLU A O 1
ATOM 1368 N N . TYR A 1 170 ? 25.590 0.064 -34.050 1.00 85.44 170 TYR A N 1
ATOM 1369 C CA . TYR A 1 170 ? 24.638 -0.077 -35.157 1.00 85.44 170 TYR A CA 1
ATOM 1370 C C . TYR A 1 170 ? 23.724 1.151 -35.306 1.00 85.44 170 TYR A C 1
ATOM 1372 O O . TYR A 1 170 ? 22.925 1.209 -36.236 1.00 85.44 170 TYR A O 1
ATOM 1380 N N . ASP A 1 171 ? 23.843 2.127 -34.402 1.00 82.56 171 ASP A N 1
ATOM 1381 C CA . ASP A 1 171 ? 23.034 3.343 -34.363 1.00 82.56 171 ASP A CA 1
ATOM 1382 C C . ASP A 1 171 ? 23.552 4.388 -35.366 1.00 82.56 171 ASP A C 1
ATOM 1384 O O . ASP A 1 171 ? 24.497 5.148 -35.111 1.00 82.56 171 ASP A O 1
ATOM 1388 N N . PHE A 1 172 ? 22.979 4.363 -36.565 1.00 81.69 172 PHE A N 1
ATOM 1389 C CA . PHE A 1 172 ? 23.130 5.398 -37.580 1.00 81.69 172 PHE A CA 1
ATOM 1390 C C . PHE A 1 172 ? 21.955 5.370 -38.553 1.00 81.69 172 PHE A C 1
ATOM 1392 O O . PHE A 1 172 ? 21.357 4.324 -38.809 1.00 81.69 172 PHE A O 1
ATOM 1399 N N . GLU A 1 173 ? 21.633 6.533 -39.111 1.00 75.94 173 GLU A N 1
ATOM 1400 C CA . GLU A 1 173 ? 20.556 6.650 -40.085 1.00 75.94 173 GLU A CA 1
ATOM 1401 C C . GLU A 1 173 ? 20.984 6.091 -41.444 1.00 75.94 173 GLU A C 1
ATOM 1403 O O . GLU A 1 173 ? 22.051 6.411 -41.970 1.00 75.94 173 GLU A O 1
ATOM 1408 N N . VAL A 1 174 ? 20.119 5.247 -42.003 1.00 82.44 174 VAL A N 1
ATOM 1409 C CA . VAL A 1 174 ? 20.206 4.773 -43.383 1.00 82.44 174 VAL A CA 1
ATOM 1410 C C . VAL A 1 174 ? 19.366 5.697 -44.254 1.00 82.44 174 VAL A C 1
ATOM 1412 O O . VAL A 1 174 ? 18.239 6.029 -43.882 1.00 82.44 174 VAL A O 1
ATOM 1415 N N . SER A 1 175 ? 19.883 6.067 -45.428 1.00 81.81 175 SER A N 1
ATOM 1416 C CA . SER A 1 175 ? 19.232 7.011 -46.346 1.00 81.81 175 SER A CA 1
ATOM 1417 C C . SER A 1 175 ? 17.783 6.627 -46.696 1.00 81.81 175 SER A C 1
ATOM 1419 O O . SER A 1 175 ? 16.914 7.494 -46.804 1.00 81.81 175 SER A O 1
ATOM 1421 N N . ASN A 1 176 ? 17.481 5.333 -46.849 1.00 82.38 176 ASN A N 1
ATOM 1422 C CA . ASN A 1 176 ? 16.105 4.853 -46.979 1.00 82.38 176 ASN A CA 1
ATOM 1423 C C . ASN A 1 176 ? 15.898 3.505 -46.260 1.00 82.38 176 ASN A C 1
ATOM 1425 O O . ASN A 1 176 ? 16.110 2.448 -46.863 1.00 82.38 176 ASN A O 1
ATOM 1429 N N . PRO A 1 177 ? 15.417 3.510 -45.002 1.00 79.88 177 PRO A N 1
ATOM 1430 C CA . PRO A 1 177 ? 15.257 2.292 -44.202 1.00 79.88 177 PRO A CA 1
ATOM 1431 C C . PRO A 1 177 ? 14.298 1.265 -44.825 1.00 79.88 177 PRO A C 1
ATOM 1433 O O . PRO A 1 177 ? 14.500 0.059 -44.692 1.00 79.88 177 PRO A O 1
ATOM 1436 N N . ILE A 1 178 ? 13.274 1.729 -45.552 1.00 82.44 178 ILE A N 1
ATOM 1437 C CA . ILE A 1 178 ? 12.265 0.866 -46.185 1.00 82.44 178 ILE A CA 1
ATOM 1438 C C . ILE A 1 178 ? 12.878 0.090 -47.355 1.00 82.44 178 ILE A C 1
ATOM 1440 O O . ILE A 1 178 ? 12.643 -1.114 -47.493 1.00 82.44 178 ILE A O 1
ATOM 1444 N N . ARG A 1 179 ? 13.662 0.766 -48.206 1.00 84.50 179 ARG A N 1
ATOM 1445 C CA . ARG A 1 179 ? 14.403 0.105 -49.292 1.00 84.50 179 ARG A CA 1
ATOM 1446 C C . ARG A 1 179 ? 15.497 -0.796 -48.729 1.00 84.50 179 ARG A C 1
ATOM 1448 O O . ARG A 1 179 ? 15.601 -1.938 -49.155 1.00 84.50 179 ARG A O 1
ATOM 1455 N N . PHE A 1 180 ? 16.219 -0.351 -47.708 1.00 86.06 180 PHE A N 1
ATOM 1456 C CA . PHE A 1 180 ? 17.241 -1.161 -47.049 1.00 86.06 180 PHE A CA 1
ATOM 1457 C C . PHE A 1 180 ? 16.678 -2.476 -46.491 1.00 86.06 180 PHE A C 1
ATOM 1459 O O . PHE A 1 180 ? 17.222 -3.552 -46.738 1.00 86.06 180 PHE A O 1
ATOM 1466 N N . GLN A 1 181 ? 15.526 -2.433 -45.816 1.00 85.50 181 GLN A N 1
ATOM 1467 C CA . GLN A 1 181 ? 14.879 -3.640 -45.303 1.00 85.50 181 GLN A CA 1
ATOM 1468 C C . GLN A 1 181 ? 14.520 -4.632 -46.420 1.00 85.50 181 GLN A C 1
ATOM 1470 O O . GLN A 1 181 ? 14.744 -5.836 -46.263 1.00 85.50 181 GLN A O 1
ATOM 1475 N N . LYS A 1 182 ? 13.969 -4.139 -47.535 1.00 84.69 182 LYS A N 1
ATOM 1476 C CA . LYS A 1 182 ? 13.414 -4.977 -48.608 1.00 84.69 182 LYS A CA 1
ATOM 1477 C C . LYS A 1 182 ? 14.451 -5.468 -49.611 1.00 84.69 182 LYS A C 1
ATOM 1479 O O . LYS A 1 182 ? 14.375 -6.620 -50.021 1.00 84.69 182 LYS A O 1
ATOM 1484 N N . THR A 1 183 ? 15.380 -4.607 -50.013 1.00 86.50 183 THR A N 1
ATOM 1485 C CA . THR A 1 183 ? 16.240 -4.837 -51.181 1.00 86.50 183 THR A CA 1
ATOM 1486 C C . THR A 1 183 ? 17.682 -5.181 -50.816 1.00 86.50 183 THR A C 1
ATOM 1488 O O . THR A 1 183 ? 18.368 -5.793 -51.626 1.00 86.50 183 THR A O 1
ATOM 1491 N N . PHE A 1 184 ? 18.166 -4.825 -49.618 1.00 86.88 184 PHE A N 1
ATOM 1492 C CA . PHE A 1 184 ? 19.535 -5.160 -49.212 1.00 86.88 184 PHE A CA 1
ATOM 1493 C C . PHE A 1 184 ? 19.646 -6.651 -48.857 1.00 86.88 184 PHE A C 1
ATOM 1495 O O . PHE A 1 184 ? 19.079 -7.100 -47.854 1.00 86.88 184 PHE A O 1
ATOM 1502 N N . SER A 1 185 ? 20.357 -7.417 -49.682 1.00 87.69 185 SER A N 1
ATOM 1503 C CA . SER A 1 185 ? 20.588 -8.859 -49.534 1.00 87.69 185 SER A CA 1
ATOM 1504 C C . SER A 1 185 ? 22.085 -9.182 -49.529 1.00 87.69 185 SER A C 1
ATOM 1506 O O . SER A 1 185 ? 22.897 -8.368 -49.965 1.00 87.69 185 SER A O 1
ATOM 1508 N N . ASP A 1 186 ? 22.443 -10.381 -49.064 1.00 85.69 186 ASP A N 1
ATOM 1509 C CA . ASP A 1 186 ? 23.828 -10.881 -49.095 1.00 85.69 186 ASP A CA 1
ATOM 1510 C C . ASP A 1 186 ? 24.376 -10.941 -50.538 1.00 85.69 186 ASP A C 1
ATOM 1512 O O . ASP A 1 186 ? 25.521 -10.585 -50.800 1.00 85.69 186 ASP A O 1
ATOM 1516 N N . GLU A 1 187 ? 23.532 -11.302 -51.512 1.00 85.56 187 GLU A N 1
ATOM 1517 C CA . GLU A 1 187 ? 23.889 -11.288 -52.939 1.00 85.56 187 GLU A CA 1
ATOM 1518 C C . GLU A 1 187 ? 24.211 -9.876 -53.441 1.00 85.56 187 GLU A C 1
ATOM 1520 O O . GLU A 1 187 ? 25.224 -9.663 -54.109 1.00 85.56 187 GLU A O 1
ATOM 1525 N N . LEU A 1 188 ? 23.378 -8.892 -53.087 1.00 86.81 188 LEU A N 1
ATOM 1526 C CA . LEU A 1 188 ? 23.598 -7.506 -53.488 1.00 86.81 188 LEU A CA 1
ATOM 1527 C C . LEU A 1 188 ? 24.827 -6.909 -52.792 1.00 86.81 188 LEU A C 1
ATOM 1529 O O . LEU A 1 188 ? 25.559 -6.139 -53.406 1.00 86.81 188 LEU A O 1
ATOM 1533 N N . GLN A 1 189 ? 25.090 -7.292 -51.539 1.00 86.44 189 GLN A N 1
ATOM 1534 C CA . GLN A 1 189 ? 26.311 -6.903 -50.838 1.00 86.44 189 GLN A CA 1
ATOM 1535 C C . GLN A 1 189 ? 27.556 -7.415 -51.572 1.00 86.44 189 GLN A C 1
ATOM 1537 O O . GLN A 1 189 ? 28.467 -6.626 -51.818 1.00 86.44 189 GLN A O 1
ATOM 1542 N N . LYS A 1 190 ? 27.594 -8.702 -51.943 1.00 87.50 190 LYS A N 1
ATOM 1543 C CA . LYS A 1 190 ? 28.723 -9.289 -52.686 1.00 87.50 190 LYS A CA 1
ATOM 1544 C C . LYS A 1 190 ? 28.941 -8.585 -54.018 1.00 87.50 190 LYS A C 1
ATOM 1546 O O . LYS A 1 190 ? 30.065 -8.191 -54.301 1.00 87.50 190 LYS A O 1
ATOM 1551 N N . LYS A 1 191 ? 27.863 -8.317 -54.762 1.00 89.38 191 LYS A N 1
ATOM 1552 C CA . LYS A 1 191 ? 27.929 -7.552 -56.015 1.00 89.38 191 LYS A CA 1
ATOM 1553 C C . LYS A 1 191 ? 28.546 -6.161 -55.812 1.00 89.38 191 LYS A C 1
ATOM 1555 O O . LYS A 1 191 ? 29.388 -5.743 -56.598 1.00 89.38 191 LYS A O 1
ATOM 1560 N N . ILE A 1 192 ? 28.149 -5.440 -54.760 1.00 88.62 192 ILE A N 1
ATOM 1561 C CA . ILE A 1 192 ? 28.698 -4.108 -54.455 1.00 88.62 192 ILE A CA 1
ATOM 1562 C C . ILE A 1 192 ? 30.190 -4.190 -54.085 1.00 88.62 192 ILE A C 1
ATOM 1564 O O . ILE A 1 192 ? 30.958 -3.318 -54.486 1.00 88.62 192 ILE A O 1
ATOM 1568 N N . ILE A 1 193 ? 30.611 -5.226 -53.350 1.00 88.00 193 ILE A N 1
ATOM 1569 C CA . ILE A 1 193 ? 32.028 -5.457 -53.018 1.00 88.00 193 ILE A CA 1
ATOM 1570 C C . ILE A 1 193 ? 32.834 -5.750 -54.291 1.00 88.00 193 ILE A C 1
ATOM 1572 O O . ILE A 1 193 ? 33.846 -5.096 -54.523 1.00 88.00 193 ILE A O 1
ATOM 1576 N N . GLU A 1 194 ? 32.350 -6.644 -55.158 1.00 89.25 194 GLU A N 1
ATOM 1577 C CA . GLU A 1 194 ? 32.996 -6.977 -56.438 1.00 89.25 194 GLU A CA 1
ATOM 1578 C C . GLU A 1 194 ? 33.158 -5.748 -57.345 1.00 89.25 194 GLU A C 1
ATOM 1580 O O . GLU A 1 194 ? 34.227 -5.542 -57.924 1.00 89.25 194 GLU A O 1
ATOM 1585 N N . LEU A 1 195 ? 32.129 -4.896 -57.428 1.00 89.25 195 LEU A N 1
ATOM 1586 C CA . LEU A 1 195 ? 32.197 -3.632 -58.166 1.00 89.25 195 LEU A CA 1
ATOM 1587 C C . LEU A 1 195 ? 33.263 -2.696 -57.581 1.00 89.25 195 LEU A C 1
ATOM 1589 O O . LEU A 1 195 ? 34.055 -2.134 -58.333 1.00 89.25 195 LEU A O 1
ATOM 1593 N N . LYS A 1 196 ? 33.328 -2.548 -56.251 1.00 87.94 196 LYS A N 1
ATOM 1594 C CA . LYS A 1 196 ? 34.322 -1.685 -55.586 1.00 87.94 196 LYS A CA 1
ATOM 1595 C C . LYS A 1 196 ? 35.752 -2.191 -55.770 1.00 87.94 196 LYS A C 1
ATOM 1597 O O . LYS A 1 196 ? 36.629 -1.387 -56.082 1.00 87.94 196 LYS A O 1
ATOM 1602 N N . ASP A 1 197 ? 35.978 -3.492 -55.622 1.00 88.88 197 ASP A N 1
ATOM 1603 C CA . ASP A 1 197 ? 37.294 -4.107 -55.826 1.00 88.88 197 ASP A CA 1
ATOM 1604 C C . ASP A 1 197 ? 37.747 -3.968 -57.288 1.00 88.88 197 ASP A C 1
ATOM 1606 O O . ASP A 1 197 ? 38.913 -3.666 -57.568 1.00 88.88 197 ASP A O 1
ATOM 1610 N N . GLY A 1 198 ? 36.816 -4.140 -58.234 1.00 89.00 198 GLY A N 1
ATOM 1611 C CA . GLY A 1 198 ? 37.064 -3.932 -59.658 1.00 89.00 198 GLY A CA 1
ATOM 1612 C C . GLY A 1 198 ? 37.397 -2.477 -59.994 1.00 89.00 198 GLY A C 1
ATOM 1613 O O . GLY A 1 198 ? 38.397 -2.228 -60.668 1.00 89.00 198 GLY A O 1
ATOM 1614 N N . ILE A 1 199 ? 36.642 -1.519 -59.446 1.00 89.19 199 ILE A N 1
ATOM 1615 C CA . ILE A 1 199 ? 36.927 -0.080 -59.553 1.00 89.19 199 ILE A CA 1
ATOM 1616 C C . ILE A 1 199 ? 38.320 0.234 -58.994 1.00 89.19 199 ILE A C 1
ATOM 1618 O O . ILE A 1 199 ? 39.119 0.878 -59.669 1.00 89.19 199 ILE A O 1
ATOM 1622 N N . GLU A 1 200 ? 38.669 -0.257 -57.798 1.00 88.81 200 GLU A N 1
ATOM 1623 C CA . GLU A 1 200 ? 39.987 -0.002 -57.198 1.00 88.81 200 GLU A CA 1
ATOM 1624 C C . GLU A 1 200 ? 41.128 -0.545 -58.075 1.00 88.81 200 GLU A C 1
ATOM 1626 O O . GLU A 1 200 ? 42.175 0.098 -58.225 1.00 88.81 200 GLU A O 1
ATOM 1631 N N . LYS A 1 201 ? 40.929 -1.717 -58.686 1.00 88.25 201 LYS A N 1
ATOM 1632 C CA . LYS A 1 201 ? 41.890 -2.310 -59.618 1.00 88.25 201 LYS A CA 1
ATOM 1633 C C . LYS A 1 201 ? 42.034 -1.477 -60.896 1.00 88.25 201 LYS A C 1
ATOM 1635 O O . LYS A 1 201 ? 43.165 -1.172 -61.276 1.00 88.25 201 LYS A O 1
ATOM 1640 N N . LEU A 1 202 ? 40.925 -1.070 -61.515 1.00 86.94 202 LEU A N 1
ATOM 1641 C CA . LEU A 1 202 ? 40.925 -0.231 -62.718 1.00 86.94 202 LEU A CA 1
ATOM 1642 C C . LEU A 1 202 ? 41.584 1.125 -62.459 1.00 86.94 202 LEU A C 1
ATOM 1644 O O . LEU A 1 202 ? 42.448 1.545 -63.226 1.00 86.94 202 LEU A O 1
ATOM 1648 N N . VAL A 1 203 ? 41.269 1.770 -61.332 1.00 87.94 203 VAL A N 1
ATOM 1649 C CA . VAL A 1 203 ? 41.899 3.032 -60.921 1.00 87.94 203 VAL A CA 1
ATOM 1650 C C . VAL A 1 203 ? 43.418 2.874 -60.804 1.00 87.94 203 VAL A C 1
ATOM 1652 O O . VAL A 1 203 ? 44.156 3.739 -61.276 1.00 87.94 203 VAL A O 1
ATOM 1655 N N . LYS A 1 204 ? 43.917 1.767 -60.236 1.00 86.06 204 LYS A N 1
ATOM 1656 C CA . LYS A 1 204 ? 45.366 1.489 -60.171 1.00 86.06 204 LYS A CA 1
ATOM 1657 C C . LYS A 1 204 ? 45.986 1.288 -61.558 1.00 86.06 204 LYS A C 1
ATOM 1659 O O . LYS A 1 204 ? 47.081 1.795 -61.801 1.00 86.06 204 LYS A O 1
ATOM 1664 N N . GLU A 1 205 ? 45.318 0.568 -62.460 1.00 84.00 205 GLU A N 1
ATOM 1665 C CA . GLU A 1 205 ? 45.779 0.363 -63.844 1.00 84.00 205 GLU A CA 1
ATOM 1666 C C . GLU A 1 205 ? 45.864 1.694 -64.613 1.00 84.00 205 GLU A C 1
ATOM 1668 O O . GLU A 1 205 ? 46.900 2.002 -65.209 1.00 84.00 205 GLU A O 1
ATOM 1673 N N . ILE A 1 206 ? 44.825 2.526 -64.505 1.00 85.50 206 ILE A N 1
ATOM 1674 C CA . ILE A 1 206 ? 44.741 3.868 -65.099 1.00 85.50 206 ILE A CA 1
ATOM 1675 C C . ILE A 1 206 ? 45.853 4.767 -64.546 1.00 85.50 206 ILE A C 1
ATOM 1677 O O . ILE A 1 206 ? 46.631 5.325 -65.319 1.00 85.50 206 ILE A O 1
ATOM 1681 N N . GLN A 1 207 ? 46.008 4.853 -63.219 1.00 84.25 207 GLN A N 1
ATOM 1682 C CA . GLN A 1 207 ? 47.049 5.669 -62.577 1.00 84.25 207 GLN A CA 1
ATOM 1683 C C . GLN A 1 207 ? 48.471 5.234 -62.952 1.00 84.25 207 GLN A C 1
ATOM 1685 O O . GLN A 1 207 ? 49.370 6.072 -63.062 1.00 84.25 207 GLN A O 1
ATOM 1690 N N . ASN A 1 208 ? 48.703 3.932 -63.138 1.00 81.88 208 ASN A N 1
ATOM 1691 C CA . ASN A 1 208 ? 49.996 3.422 -63.587 1.00 81.88 208 ASN A CA 1
ATOM 1692 C C . ASN A 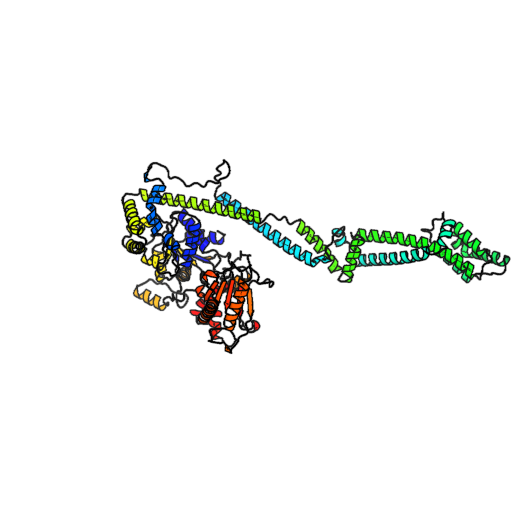1 208 ? 50.311 3.879 -65.016 1.00 81.88 208 ASN A C 1
ATOM 1694 O O . ASN A 1 208 ? 51.451 4.265 -65.287 1.00 81.88 208 ASN A O 1
ATOM 1698 N N . TYR A 1 209 ? 49.316 3.890 -65.906 1.00 79.75 209 TYR A N 1
ATOM 1699 C CA . TYR A 1 209 ? 49.491 4.380 -67.271 1.00 79.75 209 TYR A CA 1
ATOM 1700 C C . TYR A 1 209 ? 49.633 5.909 -67.342 1.00 79.75 209 TYR A C 1
ATOM 1702 O O . TYR A 1 209 ? 50.457 6.409 -68.104 1.00 79.75 209 TYR A O 1
ATOM 1710 N N . GLU A 1 210 ? 48.928 6.673 -66.501 1.00 76.06 210 GLU A N 1
ATOM 1711 C CA . GLU A 1 210 ? 49.043 8.144 -66.452 1.00 76.06 210 GLU A CA 1
ATOM 1712 C C . GLU A 1 210 ? 50.449 8.648 -66.122 1.00 76.06 210 GLU A C 1
ATOM 1714 O O . GLU A 1 210 ? 50.821 9.755 -66.509 1.00 76.06 210 GLU A O 1
ATOM 1719 N N . ARG A 1 211 ? 51.254 7.834 -65.434 1.00 76.25 211 ARG A N 1
ATOM 1720 C CA . ARG A 1 211 ? 52.658 8.145 -65.126 1.00 76.25 211 ARG A CA 1
ATOM 1721 C C . ARG A 1 211 ? 53.596 7.939 -66.321 1.00 76.25 211 ARG A C 1
ATOM 1723 O O . ARG A 1 211 ? 54.778 8.276 -66.226 1.00 76.25 211 ARG A O 1
ATOM 1730 N N . ASN A 1 212 ? 53.105 7.385 -67.431 1.00 76.62 212 ASN A N 1
ATOM 1731 C CA . ASN A 1 212 ? 53.888 7.154 -68.637 1.00 76.62 212 ASN A CA 1
ATOM 1732 C C . ASN A 1 212 ? 54.097 8.461 -69.423 1.00 76.62 212 ASN A C 1
ATOM 1734 O O . ASN A 1 212 ? 53.150 9.173 -69.750 1.00 76.62 212 ASN A O 1
ATOM 1738 N N . LYS A 1 213 ? 55.353 8.764 -69.776 1.00 67.06 213 LYS A N 1
ATOM 1739 C CA . LYS A 1 213 ? 55.734 9.996 -70.491 1.00 67.06 213 LYS A CA 1
ATOM 1740 C C . LYS A 1 213 ? 55.147 10.089 -71.907 1.00 67.06 213 LYS A C 1
ATOM 1742 O O . LYS A 1 213 ? 54.938 11.200 -72.381 1.00 67.06 213 LYS A O 1
ATOM 1747 N N . MET A 1 214 ? 54.860 8.949 -72.542 1.00 69.69 214 MET A N 1
ATOM 1748 C CA . MET A 1 214 ? 54.312 8.853 -73.907 1.00 69.69 214 MET A CA 1
ATOM 1749 C C . MET A 1 214 ? 52.852 9.330 -74.017 1.00 69.69 214 MET A C 1
ATOM 1751 O O . MET A 1 214 ? 52.412 9.734 -75.090 1.00 69.69 214 MET A O 1
ATOM 1755 N N . LYS A 1 215 ? 52.096 9.344 -72.908 1.00 77.88 215 LYS A N 1
ATOM 1756 C CA . LYS A 1 215 ? 50.672 9.719 -72.912 1.00 77.88 215 LYS A CA 1
ATOM 1757 C C . LYS A 1 215 ? 50.448 11.142 -73.439 1.00 77.88 215 LYS A C 1
ATOM 1759 O O . LYS A 1 215 ? 49.622 11.349 -74.315 1.00 77.88 215 LYS A O 1
ATOM 1764 N N . ALA A 1 216 ? 51.224 12.112 -72.951 1.00 75.38 216 ALA A N 1
ATOM 1765 C CA . ALA A 1 216 ? 51.076 13.519 -73.338 1.00 75.38 216 ALA A CA 1
ATOM 1766 C C . ALA A 1 216 ? 51.411 13.786 -74.819 1.00 75.38 216 ALA A C 1
ATOM 1768 O O . ALA A 1 216 ? 51.021 14.816 -75.370 1.00 75.38 216 ALA A O 1
ATOM 1769 N N . GLU A 1 217 ? 52.175 12.891 -75.446 1.00 77.38 217 GLU A N 1
ATOM 1770 C CA . GLU A 1 217 ? 52.491 12.940 -76.870 1.00 77.38 217 GLU A CA 1
ATOM 1771 C C . GLU A 1 217 ? 51.330 12.375 -77.697 1.00 77.38 217 GLU A C 1
ATOM 1773 O O . GLU A 1 217 ? 50.863 13.035 -78.626 1.00 77.38 217 GLU A O 1
ATOM 1778 N N . PHE A 1 218 ? 50.780 11.229 -77.289 1.00 82.44 218 PHE A N 1
ATOM 1779 C CA . PHE A 1 218 ? 49.597 10.645 -77.918 1.00 82.44 218 PHE A CA 1
ATOM 1780 C C . PHE A 1 218 ? 48.335 11.495 -77.761 1.00 82.44 218 PHE A C 1
ATOM 1782 O O . PHE A 1 218 ? 47.615 11.669 -78.739 1.00 82.44 218 PHE A O 1
ATOM 1789 N N . ASP A 1 219 ? 48.125 12.130 -76.605 1.00 79.88 219 ASP A N 1
ATOM 1790 C CA . ASP A 1 219 ? 47.008 13.062 -76.387 1.00 79.88 219 ASP A CA 1
ATOM 1791 C C . ASP A 1 219 ? 47.027 14.235 -77.376 1.00 79.88 219 ASP A C 1
ATOM 1793 O O . ASP A 1 219 ? 45.977 14.726 -77.783 1.00 79.88 219 ASP A O 1
ATOM 1797 N N . LYS A 1 220 ? 48.215 14.681 -77.809 1.00 79.62 220 LYS A N 1
ATOM 1798 C CA . LYS A 1 220 ? 48.340 15.719 -78.843 1.00 79.62 220 LYS A CA 1
ATOM 1799 C C . LYS A 1 220 ? 48.047 15.168 -80.234 1.00 79.62 220 LYS A C 1
ATOM 1801 O O . LYS A 1 220 ? 47.323 15.812 -80.991 1.00 79.62 220 LYS A O 1
ATOM 1806 N N . LEU A 1 221 ? 48.608 14.001 -80.558 1.00 78.31 221 LEU A N 1
ATOM 1807 C CA . LEU A 1 221 ? 48.472 13.360 -81.870 1.00 78.31 221 LEU A CA 1
ATOM 1808 C C . LEU A 1 221 ? 47.035 12.911 -82.160 1.00 78.31 221 LEU A C 1
ATOM 1810 O O . LEU A 1 221 ? 46.579 13.016 -83.295 1.00 78.31 221 LEU A O 1
ATOM 1814 N N . PHE A 1 222 ? 46.314 12.463 -81.134 1.00 82.81 222 PHE A N 1
ATOM 1815 C CA . PHE A 1 222 ? 45.004 11.827 -81.264 1.00 82.81 222 PHE A CA 1
ATOM 1816 C C . PHE A 1 222 ? 43.862 12.625 -80.622 1.00 82.81 222 PHE A C 1
ATOM 1818 O O . PHE A 1 222 ? 42.770 12.099 -80.442 1.00 82.81 222 PHE A O 1
ATOM 1825 N N . SER A 1 223 ? 44.077 13.915 -80.339 1.00 72.06 223 SER A N 1
ATOM 1826 C CA . SER A 1 223 ? 43.122 14.811 -79.656 1.00 72.06 223 SER A CA 1
ATOM 1827 C C . SER A 1 223 ? 41.706 14.891 -80.257 1.00 72.06 223 SER A C 1
ATOM 1829 O O . SER A 1 223 ? 40.781 15.307 -79.564 1.00 72.06 223 SER A O 1
ATOM 1831 N N . ILE A 1 224 ? 41.529 14.526 -81.531 1.00 72.56 224 ILE A N 1
ATOM 1832 C CA . ILE A 1 224 ? 40.256 14.611 -82.271 1.00 72.56 224 ILE A CA 1
ATOM 1833 C C . ILE A 1 224 ? 39.516 13.255 -82.298 1.00 72.56 224 ILE A C 1
ATOM 1835 O O . ILE A 1 224 ? 38.346 13.195 -82.670 1.00 72.56 224 ILE A O 1
ATOM 1839 N N . LEU A 1 225 ? 40.169 12.162 -81.894 1.00 78.88 225 LEU A N 1
ATOM 1840 C CA . LEU A 1 225 ? 39.599 10.814 -81.946 1.00 78.88 225 LEU A CA 1
ATOM 1841 C C . LEU A 1 225 ? 38.750 10.495 -80.717 1.00 78.88 225 LEU A C 1
ATOM 1843 O O . LEU A 1 225 ? 39.170 10.689 -79.577 1.00 78.88 225 LEU A O 1
ATOM 1847 N N . GLU A 1 226 ? 37.592 9.883 -80.954 1.00 74.50 226 GLU A N 1
ATOM 1848 C CA . GLU A 1 226 ? 36.803 9.251 -79.900 1.00 74.50 226 GLU A CA 1
ATOM 1849 C C . GLU A 1 226 ? 37.322 7.826 -79.660 1.00 74.50 226 GLU A C 1
ATOM 1851 O O . GLU A 1 226 ? 37.005 6.880 -80.381 1.00 74.50 226 GLU A O 1
ATOM 1856 N N . LEU A 1 227 ? 38.196 7.690 -78.663 1.00 75.44 227 LEU A N 1
ATOM 1857 C CA . LEU A 1 227 ? 38.844 6.417 -78.322 1.00 75.44 227 LEU A CA 1
ATOM 1858 C C . LEU A 1 227 ? 38.001 5.542 -77.384 1.00 75.44 227 LEU A C 1
ATOM 1860 O O . LEU A 1 227 ? 38.276 4.354 -77.244 1.00 75.44 227 LEU A O 1
ATOM 1864 N N . LYS A 1 228 ? 36.954 6.110 -76.776 1.00 70.75 228 LYS A N 1
ATOM 1865 C CA . LYS A 1 228 ? 35.936 5.365 -76.024 1.00 70.75 228 LYS A CA 1
ATOM 1866 C C . LYS A 1 228 ? 35.001 4.625 -77.005 1.00 70.75 228 LYS A C 1
ATOM 1868 O O . LYS A 1 228 ? 34.784 5.106 -78.111 1.00 70.75 228 LYS A O 1
ATOM 1873 N N . ASN A 1 229 ? 34.437 3.486 -76.601 1.00 65.75 229 ASN A N 1
ATOM 1874 C CA . ASN A 1 229 ? 33.419 2.665 -77.289 1.00 65.75 229 ASN A CA 1
ATOM 1875 C C . ASN A 1 229 ? 33.835 1.834 -78.511 1.00 65.75 229 ASN A C 1
ATOM 1877 O O . ASN A 1 229 ? 32.970 1.243 -79.154 1.00 65.75 229 ASN A O 1
ATOM 1881 N N . ASN A 1 230 ? 35.121 1.754 -78.847 1.00 74.56 230 ASN A N 1
ATOM 1882 C CA . ASN A 1 230 ? 35.504 1.224 -80.157 1.00 74.56 230 ASN A CA 1
ATOM 1883 C C . ASN A 1 230 ? 36.447 0.004 -80.142 1.00 74.56 230 ASN A C 1
ATOM 1885 O O . ASN A 1 230 ? 36.821 -0.474 -81.211 1.00 74.56 230 ASN A O 1
ATOM 1889 N N . HIS A 1 231 ? 36.807 -0.520 -78.960 1.00 77.88 231 HIS A N 1
ATOM 1890 C CA . HIS A 1 231 ? 37.639 -1.728 -78.782 1.00 77.88 231 HIS A CA 1
ATOM 1891 C C . HIS A 1 231 ? 38.905 -1.761 -79.666 1.00 77.88 231 HIS A C 1
ATOM 1893 O O . HIS A 1 231 ? 39.347 -2.813 -80.141 1.00 77.88 231 HIS A O 1
ATOM 1899 N N . TYR A 1 232 ? 39.505 -0.592 -79.910 1.00 82.69 232 TYR A N 1
ATOM 1900 C CA . TYR A 1 232 ? 40.678 -0.452 -80.767 1.00 82.69 232 TYR A CA 1
ATOM 1901 C C . TYR A 1 232 ? 41.883 -1.229 -80.229 1.00 82.69 232 TYR A C 1
ATOM 1903 O O . TYR A 1 232 ? 42.738 -1.647 -81.013 1.00 82.69 232 TYR A O 1
ATOM 1911 N N . SER A 1 233 ? 41.952 -1.474 -78.917 1.00 82.69 233 SER A N 1
ATOM 1912 C CA . SER A 1 233 ? 43.039 -2.241 -78.313 1.00 82.69 233 SER A CA 1
ATOM 1913 C C . SER A 1 233 ? 43.094 -3.690 -78.827 1.00 82.69 233 SER A C 1
ATOM 1915 O O . SER A 1 233 ? 44.187 -4.207 -79.068 1.00 82.69 233 SER A O 1
ATOM 1917 N N . GLU A 1 234 ? 41.956 -4.341 -79.084 1.00 82.00 234 GLU A N 1
ATOM 1918 C CA . GLU A 1 234 ? 41.921 -5.707 -79.627 1.00 82.00 234 GLU A CA 1
ATOM 1919 C C . GLU A 1 234 ? 42.429 -5.748 -81.071 1.00 82.00 234 GLU A C 1
ATOM 1921 O O . GLU A 1 234 ? 43.294 -6.559 -81.409 1.00 82.00 234 GLU A O 1
ATOM 1926 N N . LEU A 1 235 ? 41.982 -4.800 -81.898 1.00 83.19 235 LEU A N 1
ATOM 1927 C CA . LEU A 1 235 ? 42.418 -4.684 -83.291 1.00 83.19 235 LEU A CA 1
ATOM 1928 C C . LEU A 1 235 ? 43.926 -4.392 -83.392 1.00 83.19 235 LEU A C 1
ATOM 1930 O O . LEU A 1 235 ? 44.623 -4.961 -84.235 1.00 83.19 235 LEU A O 1
ATOM 1934 N N . ILE A 1 236 ? 44.465 -3.555 -82.499 1.00 82.56 236 ILE A N 1
ATOM 1935 C CA . ILE A 1 236 ? 45.907 -3.272 -82.433 1.00 82.56 236 ILE A CA 1
ATOM 1936 C C . ILE A 1 236 ? 46.690 -4.499 -81.931 1.00 82.56 236 ILE A C 1
ATOM 1938 O O . ILE A 1 236 ? 47.769 -4.786 -82.456 1.00 82.56 236 ILE A O 1
ATOM 1942 N N . ARG A 1 237 ? 46.157 -5.284 -80.981 1.00 85.00 237 ARG A N 1
ATOM 1943 C CA . ARG A 1 237 ? 46.776 -6.558 -80.549 1.00 85.00 237 ARG A CA 1
ATOM 1944 C C . ARG A 1 237 ? 46.870 -7.570 -81.681 1.00 85.00 237 ARG A C 1
ATOM 1946 O O . ARG A 1 237 ? 47.889 -8.256 -81.794 1.00 85.00 237 ARG A O 1
ATOM 1953 N N . GLU A 1 238 ? 45.844 -7.675 -82.519 1.00 80.75 238 GLU A N 1
ATOM 1954 C CA . GLU A 1 238 ? 45.877 -8.555 -83.690 1.00 80.75 238 GLU A CA 1
ATOM 1955 C C . GLU A 1 238 ? 46.962 -8.126 -84.686 1.00 80.75 238 GLU A C 1
ATOM 1957 O O . GLU A 1 238 ? 47.688 -8.975 -85.211 1.00 80.75 238 GLU A O 1
ATOM 1962 N N . ILE A 1 239 ? 47.151 -6.813 -84.871 1.00 79.56 239 ILE A N 1
ATOM 1963 C CA . ILE A 1 239 ? 48.248 -6.263 -85.677 1.00 79.56 239 ILE A CA 1
ATOM 1964 C C . ILE A 1 239 ? 49.609 -6.629 -85.071 1.00 79.56 239 ILE A C 1
ATOM 1966 O O . ILE A 1 239 ? 50.466 -7.148 -85.788 1.00 79.56 239 ILE A O 1
ATOM 1970 N N . ILE A 1 240 ? 49.809 -6.433 -83.763 1.00 80.94 240 ILE A N 1
ATOM 1971 C CA . ILE A 1 240 ? 51.053 -6.815 -83.069 1.00 80.94 240 ILE A CA 1
ATOM 1972 C C . ILE A 1 240 ? 51.327 -8.320 -83.226 1.00 80.94 240 ILE A C 1
ATOM 1974 O O . ILE A 1 240 ? 52.445 -8.721 -83.549 1.00 80.94 240 ILE A O 1
ATOM 1978 N N . THR A 1 241 ? 50.299 -9.158 -83.072 1.00 81.69 241 THR A N 1
ATOM 1979 C CA . THR A 1 241 ? 50.411 -10.622 -83.173 1.00 81.69 241 THR A CA 1
ATOM 1980 C C . THR A 1 241 ? 50.789 -11.078 -84.586 1.00 81.69 241 THR A C 1
ATOM 1982 O O . THR A 1 241 ? 51.579 -12.010 -84.749 1.00 81.69 241 THR A O 1
ATOM 1985 N N . ASP A 1 242 ? 50.263 -10.433 -85.631 1.00 78.19 242 ASP A N 1
ATOM 1986 C CA . ASP A 1 242 ? 50.655 -10.723 -87.016 1.00 78.19 242 ASP A CA 1
ATOM 1987 C C . ASP A 1 242 ? 52.075 -10.226 -87.335 1.00 78.19 242 ASP A C 1
ATOM 1989 O O . ASP A 1 242 ? 52.818 -10.935 -88.018 1.00 78.19 242 ASP A O 1
ATOM 1993 N N . ILE A 1 243 ? 52.498 -9.073 -86.793 1.00 73.94 243 ILE A N 1
ATOM 1994 C CA . ILE A 1 243 ? 53.895 -8.600 -86.888 1.00 73.94 243 ILE A CA 1
ATOM 1995 C C . ILE A 1 243 ? 54.843 -9.624 -86.249 1.00 73.94 243 ILE A C 1
ATOM 1997 O O . ILE A 1 243 ? 55.917 -9.912 -86.792 1.00 73.94 243 ILE A O 1
ATOM 2001 N N . ASP A 1 244 ? 54.431 -10.218 -85.129 1.00 72.31 244 ASP A N 1
ATOM 2002 C CA . ASP A 1 244 ? 55.213 -11.226 -84.426 1.00 72.31 244 ASP A CA 1
ATOM 2003 C C . ASP A 1 244 ? 55.255 -12.580 -85.178 1.00 72.31 244 ASP A C 1
ATOM 2005 O O . ASP A 1 244 ? 56.297 -13.230 -85.297 1.00 72.31 244 ASP A O 1
ATOM 2009 N N . ARG A 1 245 ? 54.160 -13.004 -85.814 1.00 71.19 245 ARG A N 1
ATOM 2010 C CA . ARG A 1 245 ? 54.136 -14.260 -86.595 1.00 71.19 245 ARG A CA 1
ATOM 2011 C C . ARG A 1 245 ? 54.757 -14.134 -87.992 1.00 71.19 245 ARG A C 1
ATOM 2013 O O . ARG A 1 245 ? 55.278 -15.111 -88.523 1.00 71.19 245 ARG A O 1
ATOM 2020 N N . GLY A 1 246 ? 54.693 -12.951 -88.603 1.00 62.69 246 GLY A N 1
ATOM 2021 C CA . GLY A 1 246 ? 54.935 -12.725 -90.033 1.00 62.69 246 GLY A CA 1
ATOM 2022 C C . GLY A 1 246 ? 56.377 -12.437 -90.465 1.00 62.69 246 GLY A C 1
ATOM 2023 O O . GLY A 1 246 ? 56.610 -12.244 -91.657 1.00 62.69 246 GLY A O 1
ATOM 2024 N N . GLY A 1 247 ? 57.345 -12.404 -89.544 1.00 56.81 247 GLY A N 1
ATOM 2025 C CA . GLY A 1 247 ? 58.764 -12.199 -89.860 1.00 56.81 247 GLY A CA 1
ATOM 2026 C C . GLY A 1 247 ? 59.089 -10.806 -90.428 1.00 56.81 247 GLY A C 1
ATOM 2027 O O . GLY A 1 247 ? 59.163 -10.614 -91.644 1.00 56.81 247 GLY A O 1
ATOM 2028 N N . TYR A 1 248 ? 59.345 -9.839 -89.545 1.00 55.62 248 TYR A N 1
ATOM 2029 C CA . TYR A 1 248 ? 59.802 -8.483 -89.884 1.00 55.62 248 TYR A CA 1
ATOM 2030 C C . TYR A 1 248 ? 61.259 -8.469 -90.392 1.00 55.62 248 TYR A C 1
ATOM 2032 O O . TYR A 1 248 ? 62.138 -9.030 -89.740 1.00 55.62 248 TYR A O 1
ATOM 2040 N N . ASP A 1 249 ? 61.520 -7.814 -91.531 1.00 53.09 249 ASP A N 1
ATOM 2041 C CA . ASP A 1 249 ? 62.855 -7.719 -92.147 1.00 53.09 249 ASP A CA 1
ATOM 2042 C C . ASP A 1 249 ? 63.440 -6.306 -92.015 1.00 53.09 249 ASP A C 1
ATOM 2044 O O . ASP A 1 249 ? 62.966 -5.346 -92.631 1.00 53.09 249 ASP A O 1
ATOM 2048 N N . GLY A 1 250 ? 64.504 -6.181 -91.219 1.00 53.34 250 GLY A N 1
ATOM 2049 C CA . GLY A 1 250 ? 65.154 -4.903 -90.924 1.00 53.34 250 GLY A CA 1
ATOM 2050 C C . GLY A 1 250 ? 66.073 -4.373 -92.029 1.00 53.34 250 GLY A C 1
ATOM 2051 O O . GLY A 1 250 ? 66.384 -3.192 -92.016 1.00 53.34 250 GLY A O 1
ATOM 2052 N N . HIS A 1 251 ? 66.486 -5.183 -93.010 1.00 52.00 251 HIS A N 1
ATOM 2053 C CA . HIS A 1 251 ? 67.646 -4.840 -93.853 1.00 52.00 251 HIS A CA 1
ATOM 2054 C C . HIS A 1 251 ? 67.341 -4.380 -95.292 1.00 52.00 251 HIS A C 1
ATOM 2056 O O . HIS A 1 251 ? 68.255 -3.939 -95.984 1.00 52.00 251 HIS A O 1
ATOM 2062 N N . SER A 1 252 ? 66.090 -4.438 -95.773 1.00 58.47 252 SER A N 1
ATOM 2063 C CA . SER A 1 252 ? 65.759 -4.040 -97.155 1.00 58.47 252 SER A CA 1
ATOM 2064 C C . SER A 1 252 ? 64.446 -3.263 -97.269 1.00 58.47 252 SER A C 1
ATOM 2066 O O . SER A 1 252 ? 63.370 -3.785 -96.975 1.00 58.47 252 SER A O 1
ATOM 2068 N N . LYS A 1 253 ? 64.529 -2.025 -97.784 1.00 58.03 253 LYS A N 1
ATOM 2069 C CA . LYS A 1 253 ? 63.376 -1.130 -98.022 1.00 58.03 253 LYS A CA 1
ATOM 2070 C C . LYS A 1 253 ? 62.333 -1.730 -98.976 1.00 58.03 253 LYS A C 1
ATOM 2072 O O . LYS A 1 253 ? 61.137 -1.524 -98.787 1.00 58.03 253 LYS A O 1
ATOM 2077 N N . ILE A 1 254 ? 62.773 -2.494 -99.980 1.00 59.47 254 ILE A N 1
ATOM 2078 C CA . ILE A 1 254 ? 61.895 -3.092 -101.001 1.00 59.47 254 ILE A CA 1
ATOM 2079 C C . ILE A 1 254 ? 61.102 -4.263 -100.406 1.00 59.47 254 ILE A C 1
ATOM 2081 O O . ILE A 1 254 ? 59.885 -4.337 -100.569 1.00 59.47 254 ILE A O 1
ATOM 2085 N N . LEU A 1 255 ? 61.779 -5.144 -99.660 1.00 57.91 255 LEU A N 1
ATOM 2086 C CA . LEU A 1 255 ? 61.147 -6.287 -98.992 1.00 57.91 255 LEU A CA 1
ATOM 2087 C C . LEU A 1 255 ? 60.200 -5.841 -97.867 1.00 57.91 255 LEU A C 1
ATOM 2089 O O . LEU A 1 255 ? 59.142 -6.448 -97.701 1.00 57.91 255 LEU A O 1
ATOM 2093 N N . ARG A 1 256 ? 60.525 -4.752 -97.152 1.00 62.03 256 ARG A N 1
ATOM 2094 C CA . ARG A 1 256 ? 59.655 -4.143 -96.130 1.00 62.03 256 ARG A CA 1
ATOM 2095 C C . ARG A 1 256 ? 58.350 -3.620 -96.737 1.00 62.03 256 ARG A C 1
ATOM 2097 O O . ARG A 1 256 ? 57.276 -3.961 -96.257 1.00 62.03 256 ARG A O 1
ATOM 2104 N N . SER A 1 257 ? 58.428 -2.894 -97.855 1.00 59.34 257 SER A N 1
ATOM 2105 C CA . SER A 1 257 ? 57.246 -2.406 -98.586 1.00 59.34 257 SER A CA 1
ATOM 2106 C C . SER A 1 257 ? 56.348 -3.550 -99.095 1.00 59.34 257 SER A C 1
ATOM 2108 O O . SER A 1 257 ? 55.127 -3.519 -98.919 1.00 59.34 257 SER A O 1
ATOM 2110 N N . LEU A 1 258 ? 56.944 -4.618 -99.641 1.00 60.12 258 LEU A N 1
ATOM 2111 C CA . LEU A 1 258 ? 56.226 -5.820 -100.095 1.00 60.12 258 LEU A CA 1
ATOM 2112 C C . LEU A 1 258 ? 55.540 -6.572 -98.944 1.00 60.12 258 LEU A C 1
ATOM 2114 O O . LEU A 1 2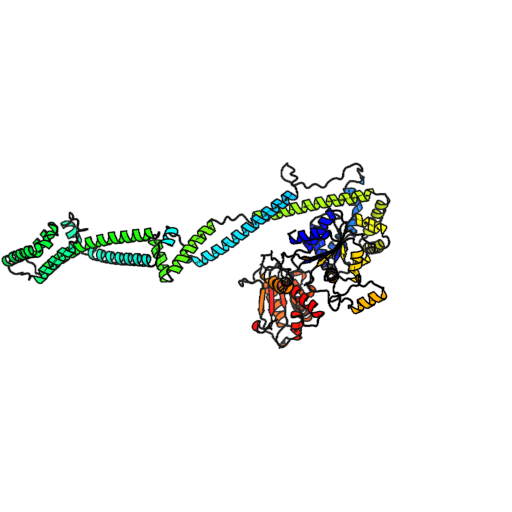58 ? 54.364 -6.928 -99.053 1.00 60.12 258 LEU A O 1
ATOM 2118 N N . LYS A 1 259 ? 56.237 -6.779 -97.820 1.00 63.84 259 LYS A N 1
ATOM 2119 C CA . LYS A 1 259 ? 55.672 -7.433 -96.627 1.00 63.84 259 LYS A CA 1
ATOM 2120 C C . LYS A 1 259 ? 54.575 -6.592 -95.970 1.00 63.84 259 LYS A C 1
ATOM 2122 O O . LYS A 1 259 ? 53.537 -7.154 -95.627 1.00 63.84 259 LYS A O 1
ATOM 2127 N N . ASN A 1 260 ? 54.743 -5.270 -95.886 1.00 63.16 260 ASN A N 1
ATOM 2128 C CA . ASN A 1 260 ? 53.710 -4.354 -95.389 1.00 63.16 260 ASN A CA 1
ATOM 2129 C C . ASN A 1 260 ? 52.464 -4.387 -96.292 1.00 63.16 260 ASN A C 1
ATOM 2131 O O . ASN A 1 260 ? 51.339 -4.398 -95.799 1.00 63.16 260 ASN A O 1
ATOM 2135 N N . THR A 1 261 ? 52.646 -4.506 -97.611 1.00 63.59 261 THR A N 1
ATOM 2136 C CA . THR A 1 261 ? 51.536 -4.665 -98.569 1.00 63.59 261 THR A CA 1
ATOM 2137 C C . THR A 1 261 ? 50.793 -5.994 -98.368 1.00 63.59 261 THR A C 1
ATOM 2139 O O . THR A 1 261 ? 49.562 -6.024 -98.357 1.00 63.59 261 THR A O 1
ATOM 2142 N N . LEU A 1 262 ? 51.517 -7.091 -98.122 1.00 61.75 262 LEU A N 1
ATOM 2143 C CA . LEU A 1 262 ? 50.926 -8.401 -97.807 1.00 61.75 262 LEU A CA 1
ATOM 2144 C C . LEU A 1 262 ? 50.228 -8.428 -96.439 1.00 61.75 262 LEU A C 1
ATOM 2146 O O . LEU A 1 262 ? 49.204 -9.090 -96.286 1.00 61.75 262 LEU A O 1
ATOM 2150 N N . GLN A 1 263 ? 50.760 -7.719 -95.443 1.00 66.94 263 GLN A N 1
ATOM 2151 C CA . GLN A 1 263 ? 50.126 -7.554 -94.135 1.00 66.94 263 GLN A CA 1
ATOM 2152 C C . GLN A 1 263 ? 48.834 -6.733 -94.234 1.00 66.94 263 GLN A C 1
ATOM 2154 O O . GLN A 1 263 ? 47.819 -7.121 -93.660 1.00 66.94 263 GLN A O 1
ATOM 2159 N N . ARG A 1 264 ? 48.836 -5.635 -95.006 1.00 67.06 264 ARG A N 1
ATOM 2160 C CA . ARG A 1 264 ? 47.628 -4.842 -95.300 1.00 67.06 264 ARG A CA 1
ATOM 2161 C C . ARG A 1 264 ? 46.529 -5.693 -95.937 1.00 67.06 264 ARG A C 1
ATOM 2163 O O . ARG A 1 264 ? 45.358 -5.488 -95.640 1.00 67.06 264 ARG A O 1
ATOM 2170 N N . TRP A 1 265 ? 46.903 -6.662 -96.775 1.00 64.94 265 TRP A N 1
ATOM 2171 C CA . TRP A 1 265 ? 45.957 -7.602 -97.376 1.00 64.94 265 TRP A CA 1
ATOM 2172 C C . TRP A 1 265 ? 45.438 -8.648 -96.376 1.00 64.94 265 TRP A C 1
ATOM 2174 O O . TRP A 1 265 ? 44.232 -8.876 -96.314 1.00 64.94 265 TRP A O 1
ATOM 2184 N N . ARG A 1 266 ? 46.317 -9.240 -95.553 1.00 70.50 266 ARG A N 1
ATOM 2185 C CA . ARG A 1 266 ? 45.940 -10.241 -94.534 1.00 70.50 266 ARG A CA 1
ATOM 2186 C C . ARG A 1 266 ? 45.053 -9.669 -93.428 1.00 70.50 266 ARG A C 1
ATOM 2188 O O . ARG A 1 266 ? 44.072 -10.294 -93.048 1.00 70.50 266 ARG A O 1
ATOM 2195 N N . LEU A 1 267 ? 45.367 -8.467 -92.954 1.00 74.69 267 LEU A N 1
ATOM 2196 C CA . LEU A 1 267 ? 44.644 -7.782 -91.880 1.00 74.69 267 LEU A CA 1
ATOM 2197 C C . LEU A 1 267 ? 43.575 -6.822 -92.414 1.00 74.69 267 LEU A C 1
ATOM 2199 O O . LEU A 1 267 ? 43.184 -5.895 -91.712 1.00 74.69 267 LEU A O 1
ATOM 2203 N N . LYS A 1 268 ? 43.094 -7.003 -93.651 1.00 75.19 268 LYS A N 1
ATOM 2204 C CA . LYS A 1 268 ? 42.154 -6.069 -94.295 1.00 75.19 268 LYS A CA 1
ATOM 2205 C C . LYS A 1 268 ? 40.908 -5.798 -93.441 1.00 75.19 268 LYS A C 1
ATOM 2207 O O . LYS A 1 268 ? 40.478 -4.654 -93.357 1.00 75.19 268 LYS A O 1
ATOM 2212 N N . ASN A 1 269 ? 40.366 -6.830 -92.793 1.00 73.31 269 ASN A N 1
ATOM 2213 C CA . ASN A 1 269 ? 39.179 -6.708 -91.942 1.00 73.31 269 ASN A CA 1
ATOM 2214 C C . ASN A 1 269 ? 39.490 -6.037 -90.593 1.00 73.31 269 ASN A C 1
ATOM 2216 O O . ASN A 1 269 ? 38.704 -5.221 -90.134 1.00 73.31 269 ASN A O 1
ATOM 2220 N N . VAL A 1 270 ? 40.659 -6.317 -90.010 1.00 76.94 270 VAL A N 1
ATOM 2221 C CA . VAL A 1 270 ? 41.131 -5.713 -88.749 1.00 76.94 270 VAL A CA 1
ATOM 2222 C C . VAL A 1 270 ? 41.423 -4.225 -88.940 1.00 76.94 270 VAL A C 1
ATOM 2224 O O . VAL A 1 270 ? 40.991 -3.382 -88.162 1.00 76.94 270 VAL A O 1
ATOM 2227 N N . ARG A 1 271 ? 42.105 -3.882 -90.039 1.00 77.44 271 ARG A N 1
ATOM 2228 C CA . ARG A 1 271 ? 42.444 -2.499 -90.394 1.00 77.44 271 ARG A CA 1
ATOM 2229 C C . ARG A 1 271 ? 41.217 -1.688 -90.794 1.00 77.44 271 ARG A C 1
ATOM 2231 O O . ARG A 1 271 ? 41.206 -0.494 -90.557 1.00 77.44 271 ARG A O 1
ATOM 2238 N N . ALA A 1 272 ? 40.180 -2.308 -91.359 1.00 78.06 272 ALA A N 1
ATOM 2239 C CA . ALA A 1 272 ? 38.926 -1.615 -91.658 1.00 78.06 272 ALA A CA 1
ATOM 2240 C C . ALA A 1 272 ? 38.183 -1.131 -90.396 1.00 78.06 272 ALA A C 1
ATOM 2242 O O . ALA A 1 272 ? 37.377 -0.212 -90.501 1.00 78.06 272 ALA A O 1
ATOM 2243 N N . GLY A 1 273 ? 38.452 -1.735 -89.232 1.00 77.62 273 GLY A N 1
ATOM 2244 C CA . GLY A 1 273 ? 37.874 -1.343 -87.946 1.00 77.62 273 GLY A CA 1
ATOM 2245 C C . GLY A 1 273 ? 38.656 -0.268 -87.183 1.00 77.62 273 GLY A C 1
ATOM 2246 O O . GLY A 1 273 ? 38.188 0.165 -86.138 1.00 77.62 273 GLY A O 1
ATOM 2247 N N . LEU A 1 274 ? 39.828 0.166 -87.671 1.00 80.94 274 LEU A N 1
ATOM 2248 C CA . LEU A 1 274 ? 40.634 1.209 -87.026 1.00 80.94 274 LEU A CA 1
ATOM 2249 C C . LEU A 1 274 ? 40.457 2.572 -87.723 1.00 80.94 274 LEU A C 1
ATOM 2251 O O . LEU A 1 274 ? 40.402 2.623 -88.955 1.00 80.94 274 LEU A O 1
ATOM 2255 N N . PRO A 1 275 ? 40.436 3.688 -86.972 1.00 83.19 275 PRO A N 1
ATOM 2256 C CA . PRO A 1 275 ? 40.442 5.032 -87.525 1.00 83.19 275 PRO A CA 1
ATOM 2257 C C . PRO A 1 275 ? 41.695 5.270 -88.352 1.00 83.19 275 PRO A C 1
ATOM 2259 O O . PRO A 1 275 ? 42.769 4.714 -88.089 1.00 83.19 275 PRO A O 1
ATOM 2262 N N . ARG A 1 276 ? 41.562 6.144 -89.346 1.00 79.44 276 ARG A N 1
ATOM 2263 C CA . ARG A 1 276 ? 42.625 6.419 -90.308 1.00 79.44 276 ARG A CA 1
ATOM 2264 C C . ARG A 1 276 ? 43.884 6.955 -89.629 1.00 79.44 276 ARG A C 1
ATOM 2266 O O . ARG A 1 276 ? 44.982 6.576 -89.998 1.00 79.44 276 ARG A O 1
ATOM 2273 N N . GLU A 1 277 ? 43.716 7.763 -88.600 1.00 81.25 277 GLU A N 1
ATOM 2274 C CA . GLU A 1 277 ? 44.767 8.392 -87.812 1.00 81.25 277 GLU A CA 1
ATOM 2275 C C . GLU A 1 277 ? 45.608 7.367 -87.028 1.00 81.25 277 GLU A C 1
ATOM 2277 O O . GLU A 1 277 ? 46.834 7.479 -86.983 1.00 81.25 277 GLU A O 1
ATOM 2282 N N . LEU A 1 278 ? 44.972 6.332 -86.453 1.00 81.81 278 LEU A N 1
ATOM 2283 C CA . LEU A 1 278 ? 45.683 5.233 -85.783 1.00 81.81 278 LEU A CA 1
ATOM 2284 C C . LEU A 1 278 ? 46.420 4.357 -86.804 1.00 81.81 278 LEU A C 1
ATOM 2286 O O . LEU A 1 278 ? 47.551 3.937 -86.561 1.00 81.81 278 LEU A O 1
ATOM 2290 N N . LEU A 1 279 ? 45.802 4.102 -87.963 1.00 79.88 279 LEU A N 1
ATOM 2291 C CA . LEU A 1 279 ? 46.427 3.354 -89.057 1.00 79.88 279 LEU A CA 1
ATOM 2292 C C . LEU A 1 279 ? 47.633 4.085 -89.645 1.00 79.88 279 LEU A C 1
ATOM 2294 O O . LEU A 1 279 ? 48.660 3.448 -89.862 1.00 79.88 279 LEU A O 1
ATOM 2298 N N . ASP A 1 280 ? 47.514 5.394 -89.873 1.00 81.06 280 ASP A N 1
ATOM 2299 C CA . ASP A 1 280 ? 48.576 6.233 -90.423 1.00 81.06 280 ASP A CA 1
ATOM 2300 C C . ASP A 1 280 ? 49.784 6.246 -89.473 1.00 81.06 280 ASP A C 1
ATOM 2302 O O . ASP A 1 280 ? 50.911 6.047 -89.925 1.00 81.06 280 ASP A O 1
ATOM 2306 N N . TYR A 1 281 ? 49.554 6.346 -88.157 1.00 82.81 281 TYR A N 1
ATOM 2307 C CA . TYR A 1 281 ? 50.621 6.222 -87.160 1.00 82.81 281 TYR A CA 1
ATOM 2308 C C . TYR A 1 281 ? 51.280 4.832 -87.186 1.00 82.81 281 TYR A C 1
ATOM 2310 O O . TYR A 1 281 ? 52.506 4.727 -87.229 1.00 82.81 281 TYR A O 1
ATOM 2318 N N . ILE A 1 282 ? 50.495 3.747 -87.211 1.00 79.75 282 ILE A N 1
ATOM 2319 C CA . ILE A 1 282 ? 51.030 2.374 -87.279 1.00 79.75 282 ILE A CA 1
ATOM 2320 C C . ILE A 1 282 ? 51.851 2.166 -88.563 1.00 79.75 282 ILE A C 1
ATOM 2322 O O . ILE A 1 282 ? 52.942 1.594 -88.520 1.00 79.75 282 ILE A O 1
ATOM 2326 N N . ASP A 1 283 ? 51.347 2.631 -89.707 1.00 79.31 283 ASP A N 1
ATOM 2327 C CA . ASP A 1 283 ? 52.022 2.527 -91.001 1.00 79.31 283 ASP A CA 1
ATOM 2328 C C . ASP A 1 283 ? 53.303 3.374 -91.064 1.00 79.31 283 ASP A C 1
ATOM 2330 O O . ASP A 1 283 ? 54.291 2.933 -91.660 1.00 79.31 283 ASP A O 1
ATOM 2334 N N . GLU A 1 284 ? 53.319 4.545 -90.423 1.00 80.12 284 GLU A N 1
ATOM 2335 C CA . GLU A 1 284 ? 54.511 5.384 -90.289 1.00 80.12 284 GLU A CA 1
ATOM 2336 C C . GLU A 1 284 ? 55.593 4.680 -89.462 1.00 80.12 284 GLU A C 1
ATOM 2338 O O . GLU A 1 284 ? 56.726 4.550 -89.933 1.00 80.12 284 GLU A O 1
ATOM 2343 N N . GLN A 1 285 ? 55.251 4.143 -88.284 1.00 78.44 285 GLN A N 1
ATOM 2344 C CA . GLN A 1 285 ? 56.211 3.439 -87.421 1.00 78.44 285 GLN A CA 1
ATOM 2345 C C . GLN A 1 285 ? 56.773 2.170 -88.086 1.00 78.44 285 GLN A C 1
ATOM 2347 O O . GLN A 1 285 ? 57.971 1.901 -88.002 1.00 78.44 285 GLN A O 1
ATOM 2352 N N . LEU A 1 286 ? 55.947 1.417 -88.825 1.00 72.69 286 LEU A N 1
ATOM 2353 C CA . LEU A 1 286 ? 56.384 0.241 -89.597 1.00 72.69 286 LEU A CA 1
ATOM 2354 C C . LEU A 1 286 ? 57.207 0.594 -90.852 1.00 72.69 286 LEU A C 1
ATOM 2356 O O . LEU A 1 286 ? 57.839 -0.284 -91.451 1.00 72.69 286 LEU A O 1
ATOM 2360 N N . GLY A 1 287 ? 57.183 1.857 -91.285 1.00 67.06 287 GLY A N 1
ATOM 2361 C CA . GLY A 1 287 ? 57.995 2.382 -92.384 1.00 67.06 287 GLY A CA 1
ATOM 2362 C C . GLY A 1 287 ? 59.405 2.811 -91.963 1.00 67.06 287 GLY A C 1
ATOM 2363 O O . GLY A 1 287 ? 60.301 2.872 -92.814 1.00 67.06 287 GLY A O 1
ATOM 2364 N N . GLN A 1 288 ? 59.625 3.071 -90.670 1.00 70.44 288 GLN A N 1
ATOM 2365 C CA . GLN A 1 288 ? 60.909 3.527 -90.136 1.00 70.44 288 GLN A CA 1
ATOM 2366 C C . GLN A 1 288 ? 61.991 2.436 -90.180 1.00 70.44 288 GLN A C 1
ATOM 2368 O O . GLN A 1 288 ? 61.715 1.236 -90.235 1.00 70.44 288 GLN A O 1
ATOM 2373 N N . ASP A 1 289 ? 63.263 2.849 -90.172 1.00 67.12 289 ASP A N 1
ATOM 2374 C CA . ASP A 1 289 ? 64.420 1.942 -90.163 1.00 67.12 289 ASP A CA 1
ATOM 2375 C C . ASP A 1 289 ? 64.765 1.456 -88.748 1.00 67.12 289 ASP A C 1
ATOM 2377 O O . ASP A 1 289 ? 65.869 1.644 -88.245 1.00 67.12 289 ASP A O 1
ATOM 2381 N N . ILE A 1 290 ? 63.768 0.871 -88.082 1.00 69.69 290 ILE A N 1
ATOM 2382 C CA . ILE A 1 290 ? 63.849 0.391 -86.700 1.00 69.69 290 ILE A CA 1
ATOM 2383 C C . ILE A 1 290 ? 63.777 -1.136 -86.637 1.00 69.69 290 ILE A C 1
ATOM 2385 O O . ILE A 1 290 ? 63.221 -1.790 -87.524 1.00 69.69 290 ILE A O 1
ATOM 2389 N N . SER A 1 291 ? 64.356 -1.718 -85.583 1.00 71.38 291 SER A N 1
ATOM 2390 C CA . SER A 1 291 ? 64.312 -3.165 -85.356 1.00 71.38 291 SER A CA 1
ATOM 2391 C C . SER A 1 291 ? 62.883 -3.634 -85.067 1.00 71.38 291 SER A C 1
ATOM 2393 O O . SER A 1 291 ? 62.059 -2.884 -84.549 1.00 71.38 291 SER A O 1
ATOM 2395 N N . ARG A 1 292 ? 62.598 -4.910 -85.350 1.00 69.12 292 ARG A N 1
ATOM 2396 C CA . ARG A 1 292 ? 61.293 -5.537 -85.080 1.00 69.12 292 ARG A CA 1
ATOM 2397 C C . ARG A 1 292 ? 60.825 -5.317 -83.642 1.00 69.12 292 ARG A C 1
ATOM 2399 O O . ARG A 1 292 ? 59.685 -4.942 -83.411 1.00 69.12 292 ARG A O 1
ATOM 2406 N N . THR A 1 293 ? 61.720 -5.557 -82.688 1.00 74.81 293 THR A N 1
ATOM 2407 C CA . THR A 1 293 ? 61.448 -5.401 -81.257 1.00 74.81 293 THR A CA 1
ATOM 2408 C C . THR A 1 293 ? 61.105 -3.954 -80.915 1.00 74.81 293 THR A C 1
ATOM 2410 O O . THR A 1 293 ? 60.233 -3.716 -80.089 1.00 74.81 293 THR A O 1
ATOM 2413 N N . GLN A 1 294 ? 61.747 -2.989 -81.579 1.00 75.81 294 GLN A N 1
ATOM 2414 C CA . GLN A 1 294 ? 61.469 -1.573 -81.375 1.00 75.81 294 GLN A CA 1
ATOM 2415 C C . GLN A 1 294 ? 60.127 -1.156 -81.997 1.00 75.81 294 GLN A C 1
ATOM 2417 O O . GLN A 1 294 ? 59.371 -0.445 -81.347 1.00 75.81 294 GLN A O 1
ATOM 2422 N N . ALA A 1 295 ? 59.795 -1.644 -83.197 1.00 73.12 295 ALA A N 1
ATOM 2423 C CA . ALA A 1 295 ? 58.503 -1.385 -83.840 1.00 73.12 295 ALA A CA 1
ATOM 2424 C C . ALA A 1 295 ? 57.327 -1.970 -83.040 1.00 73.12 295 ALA A C 1
ATOM 2426 O O . ALA A 1 295 ? 56.325 -1.291 -82.831 1.00 73.12 295 ALA A O 1
ATOM 2427 N N . ILE A 1 296 ? 57.471 -3.207 -82.544 1.00 78.62 296 ILE A N 1
ATOM 2428 C CA . ILE A 1 296 ? 56.483 -3.837 -81.657 1.00 78.62 296 ILE A CA 1
ATOM 2429 C C . ILE A 1 296 ? 56.306 -2.992 -80.395 1.00 78.62 296 ILE A C 1
ATOM 2431 O O . ILE A 1 296 ? 55.179 -2.650 -80.067 1.00 78.62 296 ILE A O 1
ATOM 2435 N N . LYS A 1 297 ? 57.400 -2.564 -79.755 1.00 82.19 297 LYS A N 1
ATOM 2436 C CA . LYS A 1 297 ? 57.346 -1.746 -78.537 1.00 82.19 297 LYS A CA 1
ATOM 2437 C C . LYS A 1 297 ? 56.607 -0.413 -78.730 1.00 82.19 297 LYS A C 1
ATOM 2439 O O . LYS A 1 297 ? 55.834 -0.016 -77.867 1.00 82.19 297 LYS A O 1
ATOM 2444 N N . THR A 1 298 ? 56.804 0.273 -79.856 1.00 79.06 298 THR A N 1
ATOM 2445 C CA . THR A 1 298 ? 56.108 1.543 -80.141 1.00 79.06 298 THR A CA 1
ATOM 2446 C C . THR A 1 298 ? 54.614 1.333 -80.418 1.00 79.06 298 THR A C 1
ATOM 2448 O O . THR A 1 298 ? 53.778 2.117 -79.973 1.00 79.06 298 THR A O 1
ATOM 2451 N N . ILE A 1 299 ? 54.244 0.242 -81.095 1.00 81.31 299 ILE A N 1
ATOM 2452 C CA . ILE A 1 299 ? 52.830 -0.112 -81.307 1.00 81.31 299 ILE A CA 1
ATOM 2453 C C . ILE A 1 299 ? 52.195 -0.627 -80.001 1.00 81.31 299 ILE A C 1
ATOM 2455 O O . ILE A 1 299 ? 51.021 -0.372 -79.753 1.00 81.31 299 ILE A O 1
ATOM 2459 N N . GLU A 1 300 ? 52.956 -1.279 -79.119 1.00 83.25 300 GLU A N 1
ATOM 2460 C CA . GLU A 1 300 ? 52.527 -1.635 -77.759 1.00 83.25 300 GLU A CA 1
ATOM 2461 C C . GLU A 1 300 ? 52.249 -0.390 -76.899 1.00 83.25 300 GLU A C 1
ATOM 2463 O O . GLU A 1 300 ? 51.328 -0.391 -76.085 1.00 83.25 300 GLU A O 1
ATOM 2468 N N . GLU A 1 301 ? 52.992 0.703 -77.079 1.00 83.38 301 GLU A N 1
ATOM 2469 C CA . GLU A 1 301 ? 52.710 1.978 -76.407 1.00 83.38 301 GLU A CA 1
ATOM 2470 C C . GLU A 1 301 ? 51.383 2.596 -76.886 1.00 83.38 301 GLU A C 1
ATOM 2472 O O . GLU A 1 301 ? 50.608 3.073 -76.050 1.00 83.38 301 GLU A O 1
ATOM 2477 N N . LEU A 1 302 ? 51.076 2.497 -78.188 1.00 83.81 302 LEU A N 1
ATOM 2478 C CA . LEU A 1 302 ? 49.776 2.869 -78.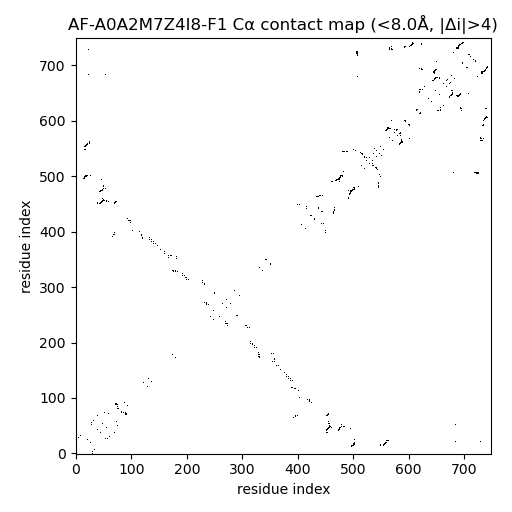765 1.00 83.81 302 LEU A CA 1
ATOM 2479 C C . LEU A 1 302 ? 48.641 1.943 -78.297 1.00 83.81 302 LEU A C 1
ATOM 2481 O O . LEU A 1 302 ? 47.533 2.398 -78.009 1.00 83.81 302 LEU A O 1
ATOM 2485 N N . LEU A 1 303 ? 48.911 0.641 -78.187 1.00 85.31 303 LEU A N 1
ATOM 2486 C CA . LEU A 1 303 ? 47.976 -0.327 -77.621 1.00 85.31 303 LEU A CA 1
ATOM 2487 C C . LEU A 1 303 ? 47.615 0.057 -76.185 1.00 85.31 303 LEU A C 1
ATOM 2489 O O . LEU A 1 303 ? 46.439 0.102 -75.839 1.00 85.31 303 LEU A O 1
ATOM 2493 N N . ASN A 1 304 ? 48.620 0.350 -75.359 1.00 83.88 304 ASN A N 1
ATOM 2494 C CA . ASN A 1 304 ? 48.410 0.757 -73.975 1.00 83.88 304 ASN A CA 1
ATOM 2495 C C . ASN A 1 304 ? 47.660 2.100 -73.883 1.00 83.88 304 ASN A C 1
ATOM 2497 O O . ASN A 1 304 ? 46.911 2.307 -72.934 1.00 83.88 304 ASN A O 1
ATOM 2501 N N . TYR A 1 305 ? 47.815 2.981 -74.879 1.00 84.75 305 TYR A N 1
ATOM 2502 C CA . TYR A 1 305 ? 47.057 4.231 -74.997 1.00 84.75 305 TYR A CA 1
ATOM 2503 C C . TYR A 1 305 ? 45.570 3.987 -75.269 1.00 84.75 305 TYR A C 1
ATOM 2505 O O . TYR A 1 305 ? 44.720 4.509 -74.554 1.00 84.75 305 TYR A O 1
ATOM 2513 N N . CYS A 1 306 ? 45.241 3.134 -76.241 1.00 84.31 306 CYS A N 1
ATOM 2514 C CA . CYS A 1 306 ? 43.847 2.763 -76.510 1.00 84.31 306 CYS A CA 1
ATOM 2515 C C . CYS A 1 306 ? 43.237 2.001 -75.324 1.00 84.31 306 CYS A C 1
ATOM 2517 O O . CYS A 1 306 ? 42.122 2.298 -74.900 1.00 84.31 306 CYS A O 1
ATOM 2519 N N . LEU A 1 307 ? 44.010 1.089 -74.724 1.00 84.56 307 LEU A N 1
ATOM 2520 C CA . LEU A 1 307 ? 43.612 0.344 -73.531 1.00 84.56 307 LEU A CA 1
ATOM 2521 C C . LEU A 1 307 ? 43.334 1.275 -72.342 1.00 84.56 307 LEU A C 1
ATOM 2523 O O . LEU A 1 307 ? 42.429 1.004 -71.567 1.00 84.56 307 LEU A O 1
ATOM 2527 N N . TYR A 1 308 ? 44.068 2.380 -72.195 1.00 85.38 308 TYR A N 1
ATOM 2528 C CA . TYR A 1 308 ? 43.809 3.374 -71.152 1.00 85.38 308 TYR A CA 1
ATOM 2529 C C . TYR A 1 308 ? 42.424 4.020 -71.286 1.00 85.38 308 TYR A C 1
ATOM 2531 O O . TYR A 1 308 ? 41.706 4.101 -70.291 1.00 85.38 308 TYR A O 1
ATOM 2539 N N . TYR A 1 309 ? 42.018 4.431 -72.492 1.00 84.12 309 TYR A N 1
ATOM 2540 C CA . TYR A 1 309 ? 40.692 5.024 -72.717 1.00 84.12 309 TYR A CA 1
ATOM 2541 C C . TYR A 1 309 ? 39.554 4.010 -72.577 1.00 84.12 309 TYR A C 1
ATOM 2543 O O . TYR A 1 309 ? 38.511 4.346 -72.018 1.00 84.12 309 TYR A O 1
ATOM 2551 N N . GLU A 1 310 ? 39.765 2.768 -73.018 1.00 85.12 310 GLU A N 1
ATOM 2552 C CA . GLU A 1 310 ? 38.824 1.666 -72.782 1.00 85.12 310 GLU A CA 1
ATOM 2553 C C . GLU A 1 310 ? 38.670 1.385 -71.279 1.00 85.12 310 GLU A C 1
ATOM 2555 O O . GLU A 1 310 ? 37.554 1.306 -70.774 1.00 85.12 310 GLU A O 1
ATOM 2560 N N . ARG A 1 311 ? 39.775 1.345 -70.522 1.00 85.56 311 ARG A N 1
ATOM 2561 C CA . ARG A 1 311 ? 39.759 1.168 -69.059 1.00 85.56 311 ARG A CA 1
ATOM 2562 C C . ARG A 1 311 ? 39.091 2.335 -68.327 1.00 85.56 311 ARG A C 1
ATOM 2564 O O . ARG A 1 311 ? 38.412 2.107 -67.332 1.00 85.56 311 ARG A O 1
ATOM 2571 N N . GLN A 1 312 ? 39.260 3.574 -68.798 1.00 85.50 312 GLN A N 1
ATOM 2572 C CA . GLN A 1 312 ? 38.540 4.734 -68.257 1.00 85.50 312 GLN A CA 1
ATOM 2573 C C . GLN A 1 312 ? 37.031 4.635 -68.476 1.00 85.50 312 GLN A C 1
ATOM 2575 O O . GLN A 1 312 ? 36.263 5.027 -67.604 1.00 85.50 312 GLN A O 1
ATOM 2580 N N . GLN A 1 313 ? 36.605 4.119 -69.625 1.00 85.44 313 GLN A N 1
ATOM 2581 C CA . GLN A 1 313 ? 35.193 3.878 -69.878 1.00 85.44 313 GLN A CA 1
ATOM 2582 C C . GLN A 1 313 ? 34.646 2.756 -68.990 1.00 85.44 313 GLN A C 1
ATOM 2584 O O . GLN A 1 313 ? 33.605 2.939 -68.367 1.00 85.44 313 GLN A O 1
ATOM 2589 N N . GLU A 1 314 ? 35.347 1.623 -68.900 1.00 86.38 314 GLU A N 1
ATOM 2590 C CA . GLU A 1 314 ? 34.962 0.533 -67.995 1.00 86.38 314 GLU A CA 1
ATOM 2591 C C . GLU A 1 314 ? 34.836 1.039 -66.549 1.00 86.38 314 GLU A C 1
ATOM 2593 O O . GLU A 1 314 ? 33.910 0.659 -65.837 1.00 86.38 314 GLU A O 1
ATOM 2598 N N . LEU A 1 315 ? 35.725 1.947 -66.127 1.00 88.81 315 LEU A N 1
ATOM 2599 C CA . LEU A 1 315 ? 35.636 2.607 -64.828 1.00 88.81 315 LEU A CA 1
ATOM 2600 C C . LEU A 1 315 ? 34.350 3.442 -64.690 1.00 88.81 315 LEU A C 1
ATOM 2602 O O . LEU A 1 315 ? 33.650 3.284 -63.695 1.00 88.81 315 LEU A O 1
ATOM 2606 N N . GLU A 1 316 ? 34.016 4.288 -65.671 1.00 86.81 316 GLU A N 1
ATOM 2607 C CA . GLU A 1 316 ? 32.788 5.107 -65.663 1.00 86.81 316 GLU A CA 1
ATOM 2608 C C . GLU A 1 316 ? 31.512 4.242 -65.612 1.00 86.81 316 GLU A C 1
ATOM 2610 O O . GLU A 1 316 ? 30.567 4.559 -64.885 1.00 86.81 316 GLU A O 1
ATOM 2615 N N . GLU A 1 317 ? 31.483 3.130 -66.351 1.00 88.19 317 GLU A N 1
ATOM 2616 C CA . GLU A 1 317 ? 30.367 2.176 -66.345 1.00 88.19 317 GLU A CA 1
ATOM 2617 C C . GLU A 1 317 ? 30.236 1.465 -64.992 1.00 88.19 317 GLU A C 1
ATOM 2619 O O . GLU A 1 317 ? 29.141 1.402 -64.428 1.00 88.19 317 GLU A O 1
ATOM 2624 N N . MET A 1 318 ? 31.350 0.997 -64.420 1.00 89.06 318 MET A N 1
ATOM 2625 C CA . MET A 1 318 ? 31.351 0.342 -63.109 1.00 89.06 318 MET A CA 1
ATOM 2626 C C . MET A 1 318 ? 30.995 1.300 -61.966 1.00 89.06 318 MET A C 1
ATOM 2628 O O . MET A 1 318 ? 30.286 0.903 -61.039 1.00 89.06 318 MET A O 1
ATOM 2632 N N . GLU A 1 319 ? 31.455 2.555 -62.010 1.00 88.69 319 GLU A N 1
ATOM 2633 C CA . GLU A 1 319 ? 31.091 3.586 -61.027 1.00 88.69 319 GLU A CA 1
ATOM 2634 C C . GLU A 1 319 ? 29.587 3.880 -61.056 1.00 88.69 319 GLU A C 1
ATOM 2636 O O . GLU A 1 319 ? 28.956 3.983 -59.999 1.00 88.69 319 GLU A O 1
ATOM 2641 N N . LYS A 1 320 ? 28.993 3.931 -62.252 1.00 90.25 320 LYS A N 1
ATOM 2642 C CA . LYS A 1 320 ? 27.546 4.087 -62.422 1.00 90.25 320 LYS A CA 1
ATOM 2643 C C . LYS A 1 320 ? 26.770 2.876 -61.897 1.00 90.25 320 LYS A C 1
ATOM 2645 O O . LYS A 1 320 ? 25.810 3.047 -61.149 1.00 90.25 320 LYS A O 1
ATOM 2650 N N . ASP A 1 321 ? 27.208 1.660 -62.219 1.00 89.50 321 ASP A N 1
ATOM 2651 C CA . ASP A 1 321 ? 26.590 0.425 -61.718 1.00 89.50 321 ASP A CA 1
ATOM 2652 C C . ASP A 1 321 ? 26.661 0.319 -60.186 1.00 89.50 321 ASP A C 1
ATOM 2654 O O . ASP A 1 321 ? 25.733 -0.189 -59.538 1.00 89.50 321 ASP A O 1
ATOM 2658 N N . LEU A 1 322 ? 27.753 0.808 -59.590 1.00 89.12 322 LEU A N 1
ATOM 2659 C CA . LEU A 1 322 ? 27.914 0.913 -58.143 1.00 89.12 322 LEU A CA 1
ATOM 2660 C C . LEU A 1 322 ? 26.909 1.909 -57.548 1.00 89.12 322 LEU A C 1
ATOM 2662 O O . LEU A 1 322 ? 26.247 1.587 -56.557 1.00 89.12 322 LEU A O 1
ATOM 2666 N N . GLU A 1 323 ? 26.770 3.093 -58.147 1.00 88.56 323 GLU A N 1
ATOM 2667 C CA . GLU A 1 323 ? 25.812 4.114 -57.713 1.00 88.56 323 GLU A CA 1
ATOM 2668 C C . GLU A 1 323 ? 24.362 3.612 -57.809 1.00 88.56 323 GLU A C 1
ATOM 2670 O O . GLU A 1 323 ? 23.601 3.717 -56.840 1.00 88.56 323 GLU A O 1
ATOM 2675 N N . ASP A 1 324 ? 23.992 2.977 -58.921 1.00 89.38 324 ASP A N 1
ATOM 2676 C CA . ASP A 1 324 ? 22.667 2.384 -59.123 1.00 89.38 324 ASP A CA 1
ATOM 2677 C C . ASP A 1 324 ? 22.388 1.260 -58.108 1.00 89.38 324 ASP A C 1
ATOM 2679 O O . ASP A 1 324 ? 21.302 1.191 -57.515 1.00 89.38 324 ASP A O 1
ATOM 2683 N N . SER A 1 325 ? 23.385 0.414 -57.829 1.00 88.19 325 SER A N 1
ATOM 2684 C CA . SER A 1 325 ? 23.274 -0.667 -56.840 1.00 88.19 325 SER A CA 1
ATOM 2685 C C . SER A 1 325 ? 23.082 -0.128 -55.416 1.00 88.19 325 SER A C 1
ATOM 2687 O O . SER A 1 325 ? 22.217 -0.622 -54.684 1.00 88.19 325 SER A O 1
ATOM 2689 N N . LEU A 1 326 ? 23.812 0.923 -55.032 1.00 87.69 326 LEU A N 1
ATOM 2690 C CA . LEU A 1 326 ? 23.666 1.603 -53.739 1.00 87.69 326 LEU A CA 1
ATOM 2691 C C . LEU A 1 326 ? 22.297 2.298 -53.605 1.00 87.69 326 LEU A C 1
ATOM 2693 O O . LEU A 1 326 ? 21.594 2.128 -52.603 1.00 87.69 326 LEU A O 1
ATOM 2697 N N . ASN A 1 327 ? 21.844 2.986 -54.655 1.00 87.00 327 ASN A N 1
ATOM 2698 C CA . ASN A 1 327 ? 20.536 3.645 -54.692 1.00 87.00 327 ASN A CA 1
ATOM 2699 C C . ASN A 1 327 ? 19.361 2.651 -54.626 1.00 87.00 327 ASN A C 1
ATOM 2701 O O . ASN A 1 327 ? 18.325 2.937 -54.006 1.00 87.00 327 ASN A O 1
ATOM 2705 N N . SER A 1 328 ? 19.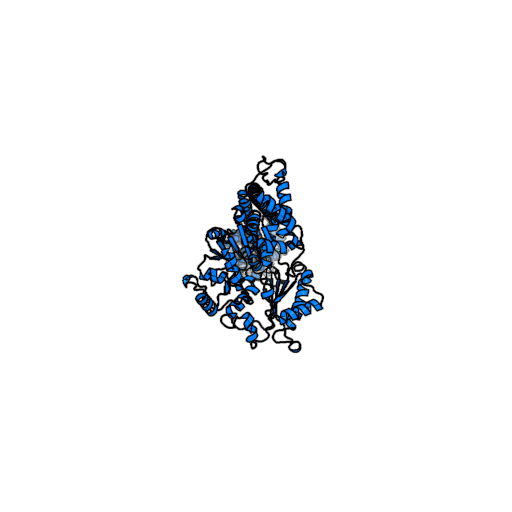517 1.466 -55.226 1.00 86.88 328 SER A N 1
ATOM 2706 C CA . SER A 1 328 ? 18.500 0.404 -55.214 1.00 86.88 328 SER A CA 1
ATOM 2707 C C . SER A 1 328 ? 18.255 -0.172 -53.812 1.00 86.88 328 SER A C 1
ATOM 2709 O O . SER A 1 328 ? 17.109 -0.463 -53.446 1.00 86.88 328 SER A O 1
ATOM 2711 N N . CYS A 1 329 ? 19.309 -0.264 -52.994 1.00 84.69 329 CYS A N 1
ATOM 2712 C CA . CYS A 1 329 ? 19.222 -0.691 -51.598 1.00 84.69 329 CYS A CA 1
ATOM 2713 C C . CYS A 1 329 ? 19.053 0.467 -50.607 1.00 84.69 329 CYS A C 1
ATOM 2715 O O . CYS A 1 329 ? 18.855 0.219 -49.420 1.00 84.69 329 CYS A O 1
ATOM 2717 N N . GLY A 1 330 ? 19.032 1.714 -51.086 1.00 83.88 330 GLY A N 1
ATOM 2718 C CA . GLY A 1 330 ? 18.759 2.886 -50.258 1.00 83.88 330 GLY A CA 1
ATOM 2719 C C . GLY A 1 330 ? 19.906 3.256 -49.322 1.00 83.88 330 GLY A C 1
ATOM 2720 O O . GLY A 1 330 ? 19.635 3.762 -48.233 1.00 83.88 330 GLY A O 1
ATOM 2721 N N . LEU A 1 331 ? 21.146 2.977 -49.733 1.00 87.38 331 LEU A N 1
ATOM 2722 C CA . LEU A 1 331 ? 22.366 3.261 -48.983 1.00 87.38 331 LEU A CA 1
ATOM 2723 C C . LEU A 1 331 ? 23.218 4.304 -49.701 1.00 87.38 331 LEU A C 1
ATOM 2725 O O . LEU A 1 331 ? 23.343 4.279 -50.921 1.00 87.38 331 LEU A O 1
ATOM 2729 N N . SER A 1 332 ? 23.885 5.167 -48.940 1.00 87.19 332 SER A N 1
ATOM 2730 C CA . SER A 1 332 ? 25.028 5.928 -49.456 1.00 87.19 332 SER A CA 1
ATOM 2731 C C . SER A 1 332 ? 26.319 5.097 -49.406 1.00 87.19 332 SER A C 1
ATOM 2733 O O . SER A 1 332 ? 26.448 4.166 -48.610 1.00 87.19 332 SER A O 1
ATOM 2735 N N . ASN A 1 333 ? 27.334 5.457 -50.200 1.00 84.56 333 ASN A N 1
ATOM 2736 C CA . ASN A 1 333 ? 28.635 4.765 -50.166 1.00 84.56 333 ASN A CA 1
ATOM 2737 C C . ASN A 1 333 ? 29.277 4.795 -48.756 1.00 84.56 333 ASN A C 1
ATOM 2739 O O . ASN A 1 333 ? 29.876 3.822 -48.300 1.00 84.56 333 ASN A O 1
ATOM 2743 N N . LYS A 1 334 ? 29.092 5.899 -48.014 1.00 85.12 334 LYS A N 1
ATOM 2744 C CA . LYS A 1 334 ? 29.562 6.033 -46.623 1.00 85.12 334 LYS A CA 1
ATOM 2745 C C . LYS A 1 334 ? 28.825 5.090 -45.666 1.00 85.12 334 LYS A C 1
ATOM 2747 O O . LYS A 1 334 ? 29.460 4.500 -44.794 1.00 85.12 334 LYS A O 1
ATOM 2752 N N . GLU A 1 335 ? 27.509 4.951 -45.824 1.00 86.19 335 GLU A N 1
ATOM 2753 C CA . GLU A 1 335 ? 26.695 4.013 -45.041 1.00 86.19 335 GLU A CA 1
ATOM 2754 C C . GLU A 1 335 ? 27.095 2.567 -45.334 1.00 86.19 335 GLU A C 1
ATOM 2756 O O . GLU A 1 335 ? 27.333 1.801 -44.401 1.00 86.19 335 GLU A O 1
ATOM 2761 N N . PHE A 1 336 ? 27.258 2.215 -46.612 1.00 87.50 336 PHE A N 1
ATOM 2762 C CA . PHE A 1 336 ? 27.669 0.874 -47.021 1.00 87.50 336 PHE A CA 1
ATOM 2763 C C . PHE A 1 336 ? 29.027 0.485 -46.426 1.00 87.50 336 PHE A C 1
ATOM 2765 O O . PHE A 1 336 ? 29.137 -0.579 -45.830 1.00 87.50 336 PHE A O 1
ATOM 2772 N N . LEU A 1 337 ? 30.037 1.362 -46.487 1.00 85.38 337 LEU A N 1
ATOM 2773 C CA . LEU A 1 337 ? 31.352 1.123 -45.869 1.00 85.38 337 LEU A CA 1
ATOM 2774 C C . LEU A 1 337 ? 31.263 0.861 -44.357 1.00 85.38 337 LEU A C 1
ATOM 2776 O O . LEU A 1 337 ? 31.988 0.028 -43.807 1.00 85.38 337 LEU A O 1
ATOM 2780 N N . ARG A 1 338 ? 30.375 1.579 -43.661 1.00 85.31 338 ARG A N 1
ATOM 2781 C CA . ARG A 1 338 ? 30.152 1.382 -42.224 1.00 85.31 338 ARG A CA 1
ATOM 2782 C C . ARG A 1 338 ? 29.484 0.034 -41.949 1.00 85.31 338 ARG A C 1
ATOM 2784 O O . ARG A 1 338 ? 29.904 -0.659 -41.025 1.00 85.31 338 ARG A O 1
ATOM 2791 N N . ILE A 1 339 ? 28.499 -0.344 -42.762 1.00 86.75 339 ILE A N 1
ATOM 2792 C CA . ILE A 1 339 ? 27.801 -1.635 -42.690 1.00 86.75 339 ILE A CA 1
ATOM 2793 C C . ILE A 1 339 ? 28.760 -2.790 -42.993 1.00 86.75 339 ILE A C 1
ATOM 2795 O O . ILE A 1 339 ? 28.824 -3.746 -42.230 1.00 86.75 339 ILE A O 1
ATOM 2799 N N . GLU A 1 340 ? 29.568 -2.671 -44.041 1.00 85.81 340 GLU A N 1
ATOM 2800 C CA . GLU A 1 340 ? 30.594 -3.639 -44.441 1.00 85.81 340 GLU A CA 1
ATOM 2801 C C . GLU A 1 340 ? 31.585 -3.913 -43.297 1.00 85.81 340 GLU A C 1
ATOM 2803 O O . GLU A 1 340 ? 31.842 -5.065 -42.939 1.00 85.81 340 GLU A O 1
ATOM 2808 N N . LYS A 1 341 ? 32.060 -2.854 -42.627 1.00 86.00 341 LYS A N 1
ATOM 2809 C CA . LYS A 1 341 ? 32.928 -2.975 -41.448 1.00 86.00 341 LYS A CA 1
ATOM 2810 C C . LYS A 1 341 ? 32.254 -3.707 -40.283 1.00 86.00 341 LYS A C 1
ATOM 2812 O O . LYS A 1 341 ? 32.944 -4.392 -39.530 1.00 86.00 341 LYS A O 1
ATOM 2817 N N . LEU A 1 342 ? 30.939 -3.583 -40.117 1.00 87.00 342 LEU A N 1
ATOM 2818 C CA . LEU A 1 342 ? 30.194 -4.325 -39.095 1.00 87.00 342 LEU A CA 1
ATOM 2819 C C . LEU A 1 342 ? 29.991 -5.794 -39.498 1.00 87.00 342 LEU A C 1
ATOM 2821 O O . LEU A 1 342 ? 30.186 -6.679 -38.669 1.00 87.00 342 LEU A O 1
ATOM 2825 N N . ILE A 1 343 ? 29.696 -6.064 -40.773 1.00 87.50 343 ILE A N 1
ATOM 2826 C CA . ILE A 1 343 ? 29.517 -7.425 -41.310 1.00 87.50 343 ILE A CA 1
ATOM 2827 C C . ILE A 1 343 ? 30.829 -8.218 -41.282 1.00 87.50 343 ILE A C 1
ATOM 2829 O O . ILE A 1 343 ? 30.822 -9.412 -41.024 1.00 87.50 343 ILE A O 1
ATOM 2833 N N . SER A 1 344 ? 31.990 -7.573 -41.423 1.00 82.25 344 SER A N 1
ATOM 2834 C CA . SER A 1 344 ? 33.277 -8.271 -41.231 1.00 82.25 344 SER A CA 1
ATOM 2835 C C . SER A 1 344 ? 33.481 -8.850 -39.819 1.00 82.25 344 SER A C 1
ATOM 2837 O O . SER A 1 344 ? 34.353 -9.693 -39.623 1.00 82.25 344 SER A O 1
ATOM 2839 N N . LYS A 1 345 ? 32.693 -8.402 -38.831 1.00 81.94 345 LYS A N 1
ATOM 2840 C CA . LYS A 1 345 ? 32.776 -8.840 -37.432 1.00 81.94 345 LYS A CA 1
ATOM 2841 C C . LYS A 1 345 ? 31.589 -9.697 -36.981 1.00 81.94 345 LYS A C 1
ATOM 2843 O O . LYS A 1 345 ? 31.651 -10.252 -35.887 1.00 81.94 345 LYS A O 1
ATOM 2848 N N . ALA A 1 346 ? 30.511 -9.770 -37.763 1.00 82.44 346 ALA A N 1
ATOM 2849 C CA . ALA A 1 346 ? 29.243 -10.381 -37.363 1.00 82.44 346 ALA A CA 1
ATOM 2850 C C . ALA A 1 346 ? 28.440 -10.894 -38.572 1.00 82.44 346 ALA A C 1
ATOM 2852 O O . ALA A 1 346 ? 28.745 -10.593 -39.719 1.00 82.44 346 ALA A O 1
ATOM 2853 N N . ASN A 1 347 ? 27.380 -11.666 -38.335 1.00 85.31 347 ASN A N 1
ATOM 2854 C CA . ASN A 1 347 ? 26.549 -12.200 -39.416 1.00 85.31 347 ASN A CA 1
ATOM 2855 C C . ASN A 1 347 ? 25.764 -11.081 -40.140 1.00 85.31 347 ASN A C 1
ATOM 2857 O O . ASN A 1 347 ? 25.191 -10.209 -39.488 1.00 85.31 347 ASN A O 1
ATOM 2861 N N . PHE A 1 348 ? 25.673 -11.138 -41.476 1.00 85.81 348 PHE A N 1
ATOM 2862 C CA . PHE A 1 348 ? 24.890 -10.214 -42.311 1.00 85.81 348 PHE A CA 1
ATOM 2863 C C . PHE A 1 348 ? 23.476 -9.946 -41.774 1.00 85.81 348 PHE A C 1
ATOM 2865 O O . PHE A 1 348 ? 23.087 -8.791 -41.584 1.00 85.81 348 PHE A O 1
ATOM 2872 N N . ASN A 1 349 ? 22.714 -11.012 -41.504 1.00 84.56 349 ASN A N 1
ATOM 2873 C CA . ASN A 1 349 ? 21.323 -10.889 -41.059 1.00 84.56 349 ASN A CA 1
ATOM 2874 C C . ASN A 1 349 ? 21.240 -10.207 -39.691 1.00 84.56 349 ASN A C 1
ATOM 2876 O O . ASN A 1 349 ? 20.381 -9.358 -39.475 1.00 84.56 349 ASN A O 1
ATOM 2880 N N . GLU A 1 350 ? 22.181 -10.518 -38.803 1.00 85.50 350 GLU A N 1
ATOM 2881 C CA . GLU A 1 350 ? 22.255 -9.936 -37.465 1.00 85.50 350 GLU A CA 1
ATOM 2882 C C . GLU A 1 350 ? 22.560 -8.431 -37.521 1.00 85.50 350 GLU A C 1
ATOM 2884 O O . GLU A 1 350 ? 21.909 -7.639 -36.840 1.00 85.50 350 GLU A O 1
ATOM 2889 N N . VAL A 1 351 ? 23.508 -8.013 -38.367 1.00 86.88 351 VAL A N 1
ATOM 2890 C CA . VAL A 1 351 ? 23.835 -6.591 -38.570 1.00 86.88 351 VAL A CA 1
ATOM 2891 C C . VAL A 1 351 ? 22.634 -5.842 -39.150 1.00 86.88 351 VAL A C 1
ATOM 2893 O O . VAL A 1 351 ? 22.272 -4.776 -38.648 1.00 86.88 351 VAL A O 1
ATOM 2896 N N . LYS A 1 352 ? 21.982 -6.412 -40.171 1.00 86.81 352 LYS A N 1
ATOM 2897 C CA . LYS A 1 352 ? 20.795 -5.825 -40.807 1.00 86.81 352 LYS A CA 1
ATOM 2898 C C . LYS A 1 352 ? 19.645 -5.655 -39.809 1.00 86.81 352 LYS A C 1
ATOM 2900 O O . LYS A 1 352 ? 19.054 -4.578 -39.745 1.00 86.81 352 LYS A O 1
ATOM 2905 N N . GLU A 1 353 ? 19.348 -6.681 -39.013 1.00 88.19 353 GLU A N 1
ATOM 2906 C CA . GLU A 1 353 ? 18.300 -6.626 -37.988 1.00 88.19 353 GLU A CA 1
ATOM 2907 C C . GLU A 1 353 ? 18.604 -5.590 -36.902 1.00 88.19 353 GLU A C 1
ATOM 2909 O O . GLU A 1 353 ? 17.715 -4.824 -36.531 1.00 88.19 353 GLU A O 1
ATOM 2914 N N . LYS A 1 354 ? 19.854 -5.504 -36.432 1.00 88.44 354 LYS A N 1
ATOM 2915 C CA . LYS A 1 354 ? 20.264 -4.532 -35.406 1.00 88.44 354 LYS A CA 1
ATOM 2916 C C . LYS A 1 354 ? 20.147 -3.081 -35.878 1.00 88.44 354 LYS A C 1
ATOM 2918 O O . LYS A 1 354 ? 19.669 -2.242 -35.117 1.00 88.44 354 LYS A O 1
ATOM 2923 N N . ILE A 1 355 ? 20.510 -2.791 -37.130 1.00 87.56 355 ILE A N 1
ATOM 2924 C CA . ILE A 1 355 ? 20.355 -1.452 -37.731 1.00 87.56 355 ILE A CA 1
ATOM 2925 C C . ILE A 1 355 ? 18.869 -1.088 -37.863 1.00 87.56 355 ILE A C 1
ATOM 2927 O O . ILE A 1 355 ? 18.449 0.002 -37.471 1.00 87.56 355 ILE A O 1
ATOM 2931 N N . LEU A 1 356 ? 18.045 -2.016 -38.364 1.00 87.81 356 LEU A N 1
ATOM 2932 C CA . LEU A 1 356 ? 16.598 -1.806 -38.465 1.00 87.81 356 LEU A CA 1
ATOM 2933 C C . LEU A 1 356 ? 15.959 -1.612 -37.087 1.00 87.81 356 LEU A C 1
ATOM 2935 O O . LEU A 1 356 ? 15.081 -0.764 -36.927 1.00 87.81 356 LEU A O 1
ATOM 2939 N N . ARG A 1 357 ? 16.424 -2.358 -36.079 1.00 89.62 357 ARG A N 1
ATOM 2940 C CA . ARG A 1 357 ? 15.956 -2.222 -34.701 1.00 89.62 357 ARG A CA 1
ATOM 2941 C C . ARG A 1 357 ? 16.307 -0.856 -34.119 1.00 89.62 357 ARG A C 1
ATOM 2943 O O . ARG A 1 357 ? 15.435 -0.252 -33.504 1.00 89.62 357 ARG A O 1
ATOM 2950 N N . ALA A 1 358 ? 17.519 -0.349 -34.347 1.00 86.56 358 ALA A N 1
ATOM 2951 C CA . ALA A 1 358 ? 17.914 0.994 -33.918 1.00 86.56 358 ALA A CA 1
ATOM 2952 C C . ALA A 1 358 ? 17.034 2.084 -34.560 1.00 86.56 358 ALA A C 1
ATOM 2954 O O . ALA A 1 358 ? 16.518 2.955 -33.861 1.00 86.56 358 ALA A O 1
ATOM 2955 N N . SER A 1 359 ? 16.769 1.988 -35.869 1.00 85.25 359 SER A N 1
ATOM 2956 C CA . SER A 1 359 ? 15.872 2.915 -36.579 1.00 85.25 359 SER A CA 1
ATOM 2957 C C . SER A 1 359 ? 14.432 2.872 -36.044 1.00 85.25 359 SER A C 1
ATOM 2959 O O . SER A 1 359 ? 13.808 3.912 -35.824 1.00 85.25 359 SER A O 1
ATOM 2961 N N . GLU A 1 360 ? 13.915 1.675 -35.761 1.00 86.00 360 GLU A N 1
ATOM 2962 C CA . GLU A 1 360 ? 12.593 1.496 -35.155 1.00 86.00 360 GLU A CA 1
ATOM 2963 C C . GLU A 1 360 ? 12.532 2.055 -33.725 1.00 86.00 360 GLU A C 1
ATOM 2965 O O . GLU A 1 360 ? 11.536 2.674 -33.353 1.00 86.00 360 GLU A O 1
ATOM 2970 N N . ILE A 1 361 ? 13.595 1.894 -32.930 1.00 84.69 361 ILE A N 1
ATOM 2971 C CA . ILE A 1 361 ? 13.686 2.488 -31.590 1.00 84.69 361 ILE A CA 1
ATOM 2972 C C . ILE A 1 361 ? 13.626 4.018 -31.674 1.00 84.69 361 ILE A C 1
ATOM 2974 O O . ILE A 1 361 ? 12.854 4.620 -30.929 1.00 84.69 361 ILE A O 1
ATOM 2978 N N . HIS A 1 362 ? 14.350 4.653 -32.601 1.00 83.44 362 HIS A N 1
ATOM 2979 C CA . HIS A 1 362 ? 14.260 6.107 -32.820 1.00 83.44 362 HIS A CA 1
ATOM 2980 C C . HIS A 1 362 ? 12.844 6.558 -33.179 1.00 83.44 362 HIS A C 1
ATOM 2982 O O . HIS A 1 362 ? 12.346 7.541 -32.626 1.00 83.44 362 HIS A O 1
ATOM 2988 N N . ARG A 1 363 ? 12.149 5.814 -34.050 1.00 84.12 363 ARG A N 1
ATOM 2989 C CA . ARG A 1 363 ? 10.740 6.084 -34.379 1.00 84.12 363 ARG A CA 1
ATOM 2990 C C . ARG A 1 363 ? 9.854 6.014 -33.133 1.00 84.12 363 ARG A C 1
ATOM 2992 O O . ARG A 1 363 ? 9.074 6.931 -32.889 1.00 84.12 363 ARG A O 1
ATOM 2999 N N . GLN A 1 364 ? 10.008 4.965 -32.327 1.00 85.44 364 GLN A N 1
ATOM 3000 C CA . GLN A 1 364 ? 9.250 4.784 -31.087 1.00 85.44 364 GLN A CA 1
ATOM 3001 C C . GLN A 1 364 ? 9.555 5.885 -30.061 1.00 85.44 364 GLN A C 1
ATOM 3003 O O . GLN A 1 364 ? 8.631 6.412 -29.448 1.00 85.44 364 GLN A O 1
ATOM 3008 N N . LEU A 1 365 ? 10.821 6.286 -29.905 1.00 83.94 365 LEU A N 1
ATOM 3009 C CA . LEU A 1 365 ? 11.222 7.382 -29.016 1.00 83.94 365 LEU A CA 1
ATOM 3010 C C . LEU A 1 365 ? 10.599 8.722 -29.439 1.00 83.94 365 LEU A C 1
ATOM 3012 O O . LEU A 1 365 ? 10.142 9.469 -28.576 1.00 83.94 365 LEU A O 1
ATOM 3016 N N . ASN A 1 366 ? 10.507 8.992 -30.744 1.00 81.69 366 ASN A N 1
ATOM 3017 C CA . ASN A 1 366 ? 9.870 10.201 -31.280 1.00 81.69 366 ASN A CA 1
ATOM 3018 C C . ASN A 1 366 ? 8.343 10.233 -31.072 1.00 81.69 366 ASN A C 1
ATOM 3020 O O . ASN A 1 366 ? 7.753 11.310 -30.977 1.00 81.69 366 ASN A O 1
ATOM 3024 N N . GLU A 1 367 ? 7.689 9.073 -30.987 1.00 82.94 367 GLU A N 1
ATOM 3025 C CA . GLU A 1 367 ? 6.243 8.965 -30.742 1.00 82.94 367 GLU A CA 1
ATOM 3026 C C . GLU A 1 367 ? 5.869 9.139 -29.258 1.00 82.94 367 GLU A C 1
ATOM 3028 O O . GLU A 1 367 ? 4.727 9.494 -28.938 1.00 82.94 367 GLU A O 1
ATOM 3033 N N . ILE A 1 368 ? 6.816 8.931 -28.336 1.00 79.50 368 ILE A N 1
ATOM 3034 C CA . ILE A 1 368 ? 6.576 9.040 -26.894 1.00 79.50 368 ILE A CA 1
ATOM 3035 C C . ILE A 1 368 ? 6.447 10.515 -26.485 1.00 79.50 368 ILE A C 1
ATOM 3037 O O . ILE A 1 368 ? 7.423 11.240 -26.300 1.00 79.50 368 ILE A O 1
ATOM 3041 N N . LYS A 1 369 ? 5.208 10.957 -26.249 1.00 67.62 369 LYS A N 1
ATOM 3042 C CA . LYS A 1 369 ? 4.921 12.242 -25.596 1.00 67.62 369 LYS A CA 1
ATOM 3043 C C . LYS A 1 369 ? 5.036 12.088 -24.081 1.00 67.62 369 LYS A C 1
ATOM 3045 O O . LYS A 1 369 ? 4.214 11.415 -23.462 1.00 67.62 369 LYS A O 1
ATOM 3050 N N . THR A 1 370 ? 6.024 12.732 -23.466 1.00 59.97 370 THR A N 1
ATOM 3051 C CA . THR A 1 370 ? 6.132 12.784 -22.002 1.00 59.97 370 THR A CA 1
ATOM 3052 C C . THR A 1 370 ? 5.431 14.029 -21.464 1.00 59.97 370 THR A C 1
ATOM 3054 O O . THR A 1 370 ? 5.885 15.157 -21.633 1.00 59.97 370 THR A O 1
ATOM 3057 N N . GLU A 1 371 ? 4.293 13.844 -20.793 1.00 64.19 371 GLU A N 1
ATOM 3058 C CA . GLU A 1 371 ? 3.744 14.904 -19.943 1.00 64.19 371 GLU A CA 1
ATOM 3059 C C . GLU A 1 371 ? 4.612 15.076 -18.689 1.00 64.19 371 GLU A C 1
ATOM 3061 O O . GLU A 1 371 ? 5.215 14.119 -18.191 1.00 64.19 371 GLU A O 1
ATOM 3066 N N . ASN A 1 372 ? 4.655 16.294 -18.141 1.00 68.94 372 ASN A N 1
ATOM 3067 C CA . ASN A 1 372 ? 5.403 16.587 -16.921 1.00 68.94 372 ASN A CA 1
ATOM 3068 C C . ASN A 1 372 ? 4.757 15.898 -15.702 1.00 68.94 372 ASN A C 1
ATOM 3070 O O . ASN A 1 372 ? 3.880 16.458 -15.036 1.00 68.94 372 ASN A O 1
ATOM 3074 N N . SER A 1 373 ? 5.230 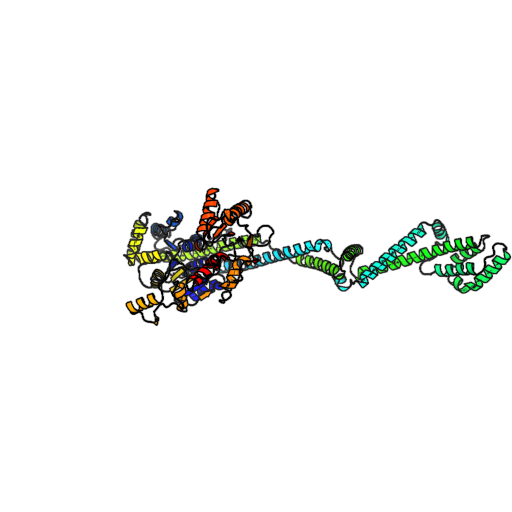14.686 -15.400 1.00 63.00 373 SER A N 1
ATOM 3075 C CA . SER A 1 373 ? 4.827 13.856 -14.252 1.00 63.00 373 SER A CA 1
ATOM 3076 C C . SER A 1 373 ? 4.793 14.618 -12.919 1.00 63.00 373 SER A C 1
ATOM 3078 O O . SER A 1 373 ? 3.858 14.438 -12.134 1.00 63.00 373 SER A O 1
ATOM 3080 N N . ASN A 1 374 ? 5.735 15.539 -12.683 1.00 64.56 374 ASN A N 1
ATOM 3081 C CA . ASN A 1 374 ? 5.778 16.353 -11.464 1.00 64.56 374 ASN A CA 1
ATOM 3082 C C . ASN A 1 374 ? 4.590 17.324 -11.378 1.00 64.56 374 ASN A C 1
ATOM 3084 O O . ASN A 1 374 ? 3.991 17.484 -10.314 1.00 64.56 374 ASN A O 1
ATOM 3088 N N . GLY A 1 375 ? 4.206 17.939 -12.501 1.00 68.50 375 GLY A N 1
ATOM 3089 C CA . GLY A 1 375 ? 3.047 18.836 -12.569 1.00 68.50 375 GLY A CA 1
ATOM 3090 C C . GLY A 1 375 ? 1.722 18.112 -12.302 1.00 68.50 375 GLY A C 1
ATOM 3091 O O . GLY A 1 375 ? 0.858 18.631 -11.585 1.00 68.50 375 GLY A O 1
ATOM 3092 N N . ILE A 1 376 ? 1.585 16.887 -12.819 1.00 66.25 376 ILE A N 1
ATOM 3093 C CA . ILE A 1 376 ? 0.416 16.029 -12.580 1.00 66.25 376 ILE A CA 1
ATOM 3094 C C . ILE A 1 376 ? 0.378 15.573 -11.117 1.00 66.25 376 ILE A C 1
ATOM 3096 O O . ILE A 1 376 ? -0.673 15.661 -10.482 1.00 66.25 376 ILE A O 1
ATOM 3100 N N . SER A 1 377 ? 1.521 15.167 -10.554 1.00 62.56 377 SER A N 1
ATOM 3101 C CA . SER A 1 377 ? 1.645 14.749 -9.149 1.00 62.56 377 SER A CA 1
ATOM 3102 C C . SER A 1 377 ? 1.241 15.860 -8.170 1.00 62.56 377 SER A C 1
ATOM 3104 O O . SER A 1 377 ? 0.380 15.657 -7.313 1.00 62.56 377 SER A O 1
ATOM 3106 N N . LEU A 1 378 ? 1.749 17.084 -8.362 1.00 69.50 378 LEU A N 1
ATOM 3107 C CA . LEU A 1 378 ? 1.357 18.247 -7.554 1.00 69.50 378 LEU A CA 1
ATOM 3108 C C . LEU A 1 378 ? -0.140 18.569 -7.683 1.00 69.50 378 LEU A C 1
ATOM 3110 O O . LEU A 1 378 ? -0.798 18.949 -6.712 1.00 69.50 378 LEU A O 1
ATOM 3114 N N . SER A 1 379 ? -0.700 18.415 -8.883 1.00 71.81 379 SER A N 1
ATOM 3115 C CA . SER A 1 379 ? -2.131 18.626 -9.124 1.00 71.81 379 SER A CA 1
ATOM 3116 C C . SER A 1 379 ? -2.989 17.555 -8.446 1.00 71.81 379 SER A C 1
ATOM 3118 O O . SER A 1 379 ? -4.038 17.878 -7.880 1.00 71.81 379 SER A O 1
ATOM 3120 N N . LEU A 1 380 ? -2.533 16.298 -8.442 1.00 68.69 380 LEU A N 1
ATOM 3121 C CA . LEU A 1 380 ? -3.152 15.195 -7.705 1.00 68.69 380 LEU A CA 1
ATOM 3122 C C . LEU A 1 380 ? -3.157 15.465 -6.200 1.00 68.69 380 LEU A C 1
ATOM 3124 O O . LEU A 1 380 ? -4.205 15.324 -5.568 1.00 68.69 380 LEU A O 1
ATOM 3128 N N . GLU A 1 381 ? -2.028 15.901 -5.640 1.00 71.25 381 GLU A N 1
ATOM 3129 C CA . GLU A 1 381 ? -1.905 16.224 -4.216 1.00 71.25 381 GLU A CA 1
ATOM 3130 C C . GLU A 1 381 ? -2.860 17.356 -3.812 1.00 71.25 381 GLU A C 1
ATOM 3132 O O . GLU A 1 381 ? -3.636 17.221 -2.861 1.00 71.25 381 GLU A O 1
ATOM 3137 N N . ARG A 1 382 ? -2.879 18.451 -4.585 1.00 75.38 382 ARG A N 1
ATOM 3138 C CA . ARG A 1 382 ? -3.804 19.575 -4.364 1.00 75.38 382 ARG A CA 1
ATOM 3139 C C . ARG A 1 382 ? -5.262 19.125 -4.430 1.00 75.38 382 ARG A C 1
ATOM 3141 O O . ARG A 1 382 ? -6.045 19.459 -3.543 1.00 75.38 382 ARG A O 1
ATOM 3148 N N . THR A 1 383 ? -5.619 18.339 -5.445 1.00 74.38 383 THR A N 1
ATOM 3149 C CA . THR A 1 383 ? -6.985 17.821 -5.631 1.00 74.38 383 THR A CA 1
ATOM 3150 C C . THR A 1 383 ? -7.404 16.935 -4.457 1.00 74.38 383 THR A C 1
ATOM 3152 O O . THR A 1 383 ? -8.522 17.054 -3.951 1.00 74.38 383 THR A O 1
ATOM 3155 N N . GLU A 1 384 ? -6.502 16.079 -3.975 1.00 73.88 384 GLU A N 1
ATOM 3156 C CA . GLU A 1 384 ? -6.755 15.213 -2.826 1.00 73.88 384 GLU A CA 1
ATOM 3157 C C . GLU A 1 384 ? -6.941 16.011 -1.531 1.00 73.88 384 GLU A C 1
ATOM 3159 O O . GLU A 1 384 ? -7.888 15.748 -0.784 1.00 73.88 384 GLU A O 1
ATOM 3164 N N . LYS A 1 385 ? -6.113 17.034 -1.298 1.00 79.44 385 LYS A N 1
ATOM 3165 C CA . LYS A 1 385 ? -6.247 17.933 -0.144 1.00 79.44 385 LYS A CA 1
ATOM 3166 C C . LYS A 1 385 ? -7.587 18.673 -0.162 1.00 79.44 385 LYS A C 1
ATOM 3168 O O . LYS A 1 385 ? -8.299 18.684 0.844 1.00 79.44 385 LYS A O 1
ATOM 3173 N N . THR A 1 386 ? -7.985 19.216 -1.313 1.00 77.69 386 THR A N 1
ATOM 3174 C CA . THR A 1 386 ? -9.289 19.879 -1.482 1.00 77.69 386 THR A CA 1
ATOM 3175 C C . THR A 1 386 ? -10.450 18.912 -1.232 1.00 77.69 386 THR A C 1
ATOM 3177 O O . THR A 1 386 ? -11.425 19.266 -0.560 1.00 77.69 386 THR A O 1
ATOM 3180 N N . ARG A 1 387 ? -10.347 17.668 -1.720 1.00 81.50 387 ARG A N 1
ATOM 3181 C CA . ARG A 1 387 ? -11.344 16.614 -1.480 1.00 81.50 387 ARG A CA 1
ATOM 3182 C C . ARG A 1 387 ? -11.501 16.323 0.015 1.00 81.50 387 ARG A C 1
ATOM 3184 O O . ARG A 1 387 ? -12.629 16.305 0.508 1.00 81.50 387 ARG A O 1
ATOM 3191 N N . GLN A 1 388 ? -10.394 16.132 0.734 1.00 82.06 388 GLN A N 1
ATOM 3192 C CA . GLN A 1 388 ? -10.396 15.855 2.176 1.00 82.06 388 GLN A CA 1
ATOM 3193 C C . GLN A 1 388 ? -11.005 17.011 2.978 1.00 82.06 388 GLN A C 1
ATOM 3195 O O . GLN A 1 388 ? -11.900 16.781 3.787 1.00 82.06 388 GLN A O 1
ATOM 3200 N N . GLN A 1 389 ? -10.615 18.256 2.687 1.00 84.06 389 GLN A N 1
ATOM 3201 C CA . GLN A 1 389 ? -11.154 19.443 3.363 1.00 84.06 389 GLN A CA 1
ATOM 3202 C C . GLN A 1 389 ? -12.669 19.604 3.169 1.00 84.06 389 GLN A C 1
ATOM 3204 O O . GLN A 1 389 ? -13.382 20.007 4.088 1.00 84.06 389 GLN A O 1
ATOM 3209 N N . ARG A 1 390 ? -13.192 19.292 1.978 1.00 82.94 390 ARG A N 1
ATOM 3210 C CA . ARG A 1 390 ? -14.637 19.363 1.707 1.00 82.94 390 ARG A CA 1
ATOM 3211 C C . ARG A 1 390 ? -15.414 18.265 2.427 1.00 82.94 390 ARG A C 1
ATOM 3213 O O . ARG A 1 390 ? -16.479 18.554 2.967 1.00 82.94 390 ARG A O 1
ATOM 3220 N N . ILE A 1 391 ? -14.878 17.044 2.472 1.00 85.00 391 ILE A N 1
ATOM 3221 C CA . ILE A 1 391 ? -15.471 15.939 3.240 1.00 85.00 391 ILE A CA 1
ATOM 3222 C C . ILE A 1 391 ? -15.484 16.276 4.733 1.00 85.00 391 ILE A C 1
ATOM 3224 O O . ILE A 1 391 ? -16.526 16.142 5.366 1.00 85.00 391 ILE A O 1
ATOM 3228 N N . ALA A 1 392 ? -14.376 16.788 5.272 1.00 88.25 392 ALA A N 1
ATOM 3229 C CA . ALA A 1 392 ? -14.286 17.228 6.661 1.00 88.25 392 ALA A CA 1
ATOM 3230 C C . ALA A 1 392 ? -15.357 18.273 7.003 1.00 88.25 392 ALA A C 1
ATOM 3232 O O . ALA A 1 392 ? -16.115 18.102 7.952 1.00 88.25 392 ALA A O 1
ATOM 3233 N N . LYS A 1 393 ? -15.510 19.317 6.176 1.00 85.75 393 LYS A N 1
ATOM 3234 C CA . LYS A 1 393 ? -16.556 20.339 6.373 1.00 85.75 393 LYS A CA 1
ATOM 3235 C C . LYS A 1 393 ? -17.970 19.765 6.283 1.00 85.75 393 LYS A C 1
ATOM 3237 O O . LYS A 1 393 ? -18.842 20.167 7.051 1.00 85.75 393 LYS A O 1
ATOM 3242 N N . TYR A 1 394 ? -18.206 18.834 5.360 1.00 86.75 394 TYR A N 1
ATOM 3243 C CA . TYR A 1 394 ? -19.492 18.149 5.239 1.00 86.75 394 TYR A CA 1
ATOM 3244 C C . TYR A 1 394 ? -19.831 17.361 6.512 1.00 86.75 394 TYR A C 1
ATOM 3246 O O . TYR A 1 394 ? -20.910 17.549 7.074 1.00 86.75 394 TYR A O 1
ATOM 3254 N N . LEU A 1 395 ? -18.887 16.561 7.018 1.00 90.06 395 LEU A N 1
ATOM 3255 C CA . LEU A 1 395 ? -19.037 15.827 8.278 1.00 90.06 395 LEU A CA 1
ATOM 3256 C C . LEU A 1 395 ? -19.218 16.772 9.468 1.00 90.06 395 LEU A C 1
ATOM 3258 O O . LEU A 1 395 ? -20.124 16.568 10.273 1.00 90.06 395 LEU A O 1
ATOM 3262 N N . GLN A 1 396 ? -18.426 17.845 9.545 1.00 91.06 396 GLN A N 1
ATOM 3263 C CA . GLN A 1 396 ? -18.525 18.836 10.615 1.00 91.06 396 GLN A CA 1
ATOM 3264 C C . GLN A 1 396 ? -19.920 19.462 10.680 1.00 91.06 396 GLN A C 1
ATOM 3266 O O . GLN A 1 396 ? -20.461 19.637 11.768 1.00 91.06 396 GLN A O 1
ATOM 3271 N N . ASN A 1 397 ? -20.525 19.777 9.531 1.00 88.69 397 ASN A N 1
ATOM 3272 C CA . ASN A 1 397 ? -21.881 20.324 9.483 1.00 88.69 397 ASN A CA 1
ATOM 3273 C C . ASN A 1 397 ? -22.929 19.321 9.987 1.00 88.69 397 ASN A C 1
ATOM 3275 O O . ASN A 1 397 ? -23.845 19.720 10.706 1.00 88.69 397 ASN A O 1
ATOM 3279 N N . ILE A 1 398 ? -22.788 18.034 9.652 1.00 88.69 398 ILE A N 1
ATOM 3280 C CA . ILE A 1 398 ? -23.673 16.968 10.151 1.00 88.69 398 ILE A CA 1
ATOM 3281 C C . ILE A 1 398 ? -23.543 16.830 11.671 1.00 88.69 398 ILE A C 1
ATOM 3283 O O . ILE A 1 398 ? -24.552 16.828 12.375 1.00 88.69 398 ILE A O 1
ATOM 3287 N N . ILE A 1 399 ? -22.309 16.777 12.177 1.00 90.62 399 ILE A N 1
ATOM 3288 C CA . ILE A 1 399 ? -22.019 16.656 13.610 1.00 90.62 399 ILE A CA 1
ATOM 3289 C C . ILE A 1 399 ? -22.548 17.877 14.365 1.00 90.62 399 ILE A C 1
ATOM 3291 O O . ILE A 1 399 ? -23.312 17.723 15.312 1.00 90.62 399 ILE A O 1
ATOM 3295 N N . ASN A 1 400 ? -22.229 19.092 13.912 1.00 89.31 400 ASN A N 1
ATOM 3296 C CA . ASN A 1 400 ? -22.705 20.327 14.538 1.00 89.31 400 ASN A CA 1
ATOM 3297 C C . ASN A 1 400 ? -24.233 20.384 14.579 1.00 89.31 400 ASN A C 1
ATOM 3299 O O . ASN A 1 400 ? -24.803 20.769 15.598 1.00 89.31 400 ASN A O 1
ATOM 3303 N N . LYS A 1 401 ? -24.904 19.976 13.494 1.00 85.69 401 LYS A N 1
ATOM 3304 C CA . LYS A 1 401 ? -26.364 19.893 13.464 1.00 85.69 401 LYS A CA 1
ATOM 3305 C C . LYS A 1 401 ? -26.880 18.928 14.535 1.00 85.69 401 LYS A C 1
ATOM 3307 O O . LYS A 1 401 ? -27.729 19.328 15.321 1.00 85.69 401 LYS A O 1
ATOM 3312 N N . LYS A 1 402 ? -26.328 17.712 14.619 1.00 86.62 402 LYS A N 1
ATOM 3313 C CA . LYS A 1 402 ? -26.726 16.698 15.612 1.00 86.62 402 LYS A CA 1
ATOM 3314 C C . LYS A 1 402 ? -26.501 17.174 17.052 1.00 86.62 402 LYS A C 1
ATOM 3316 O O . LYS A 1 402 ? -27.408 17.063 17.872 1.00 86.62 402 LYS A O 1
ATOM 3321 N N . ILE A 1 403 ? -25.340 17.771 17.339 1.00 87.69 403 ILE A N 1
ATOM 3322 C CA . ILE A 1 403 ? -25.015 18.363 18.648 1.00 87.69 403 ILE A CA 1
ATOM 3323 C C . ILE A 1 403 ? -26.056 19.425 19.026 1.00 87.69 403 ILE A C 1
ATOM 3325 O O . ILE A 1 403 ? -26.577 19.422 20.141 1.00 87.69 403 ILE A O 1
ATOM 3329 N N . LEU A 1 404 ? -26.378 20.329 18.098 1.00 84.19 404 LEU A N 1
ATOM 3330 C CA . LEU A 1 404 ? -27.324 21.415 18.340 1.00 84.19 404 LEU A CA 1
ATOM 3331 C C . LEU A 1 404 ? -28.764 20.917 18.493 1.00 84.19 404 LEU A C 1
ATOM 3333 O O . LEU A 1 404 ? -29.484 21.420 19.354 1.00 84.19 404 LEU A O 1
ATOM 3337 N N . ASP A 1 405 ? -29.180 19.942 17.686 1.00 84.88 405 ASP A N 1
ATOM 3338 C CA . ASP A 1 405 ? -30.504 19.323 17.780 1.00 84.88 405 ASP A CA 1
ATOM 3339 C C . ASP A 1 405 ? -30.669 18.645 19.147 1.00 84.88 405 ASP A C 1
ATOM 3341 O O . ASP A 1 405 ? -31.639 18.923 19.852 1.00 84.88 405 ASP A O 1
ATOM 3345 N N . LYS A 1 406 ? -29.660 17.888 19.598 1.00 84.81 406 LYS A N 1
ATOM 3346 C CA . LYS A 1 406 ? -29.666 17.245 20.919 1.00 84.81 406 LYS A CA 1
ATOM 3347 C C . LYS A 1 406 ? -29.671 18.254 22.069 1.00 84.81 406 LYS A C 1
ATOM 3349 O O . LYS A 1 406 ? -30.410 18.104 23.039 1.00 84.81 406 LYS A O 1
ATOM 3354 N N . TYR A 1 407 ? -28.885 19.326 21.966 1.00 83.56 407 TYR A N 1
ATOM 3355 C CA . TYR A 1 407 ? -28.828 20.371 22.996 1.00 83.56 407 TYR A CA 1
ATOM 3356 C C . TYR A 1 407 ? -30.161 21.134 23.163 1.00 83.56 407 TYR A C 1
ATOM 3358 O O . TYR A 1 407 ? -30.453 21.674 24.241 1.00 83.56 407 TYR A O 1
ATOM 3366 N N . LYS A 1 408 ? -30.992 21.168 22.109 1.00 81.88 408 LYS A N 1
ATOM 3367 C CA . LYS A 1 408 ? -32.330 21.784 22.110 1.00 81.88 408 LYS A CA 1
ATOM 3368 C C . LYS A 1 408 ? -33.397 20.942 22.817 1.00 81.88 408 LYS A C 1
ATOM 3370 O O . LYS A 1 408 ? -34.378 21.530 23.264 1.00 81.88 408 LYS A O 1
ATOM 3375 N N . GLU A 1 409 ? -33.206 19.630 22.970 1.00 80.81 409 GLU A N 1
ATOM 3376 C CA . GLU A 1 409 ? -34.234 18.706 23.486 1.00 80.81 409 GLU A CA 1
ATOM 3377 C C . GLU A 1 409 ? -34.708 19.017 24.918 1.00 80.81 409 GLU A C 1
ATOM 3379 O O . GLU A 1 409 ? -35.848 18.713 25.259 1.00 80.81 409 GLU A O 1
ATOM 3384 N N . GLY A 1 410 ? -33.900 19.664 25.771 1.00 77.56 410 GLY A N 1
ATOM 3385 C CA . GLY A 1 410 ? -34.392 20.096 27.083 1.00 77.56 410 GLY A CA 1
ATOM 3386 C C . GLY A 1 410 ? -33.340 20.572 28.083 1.00 77.56 410 GLY A C 1
ATOM 3387 O O . GLY A 1 410 ? -32.133 20.477 27.867 1.00 77.56 410 GLY A O 1
ATOM 3388 N N . ALA A 1 411 ? -33.805 21.096 29.224 1.00 78.62 411 ALA A N 1
ATOM 3389 C CA . ALA A 1 411 ? -32.938 21.570 30.308 1.00 78.62 411 ALA A CA 1
ATOM 3390 C C . ALA A 1 411 ? -32.143 20.439 30.989 1.00 78.62 411 ALA A C 1
ATOM 3392 O O . ALA A 1 411 ? -31.025 20.684 31.440 1.00 78.62 411 ALA A O 1
ATOM 3393 N N . SER A 1 412 ? -32.692 19.218 31.006 1.00 80.12 412 SER A N 1
ATOM 3394 C CA . SER A 1 412 ? -32.042 18.025 31.568 1.00 80.12 412 SER A CA 1
ATOM 3395 C C . SER A 1 412 ? -30.729 17.700 30.843 1.00 80.12 412 SER A C 1
ATOM 3397 O O . SER A 1 412 ? -29.673 17.658 31.470 1.00 80.12 412 SER A O 1
ATOM 3399 N N . VAL A 1 413 ? -30.756 17.630 29.506 1.00 81.44 413 VAL A N 1
ATOM 3400 C CA . VAL A 1 413 ? -29.562 17.401 28.670 1.00 81.44 413 VAL A CA 1
ATOM 3401 C C . VAL A 1 413 ? -28.487 18.457 28.946 1.00 81.44 413 VAL A C 1
ATOM 3403 O O . VAL A 1 413 ? -27.319 18.134 29.158 1.00 81.44 413 VAL A O 1
ATOM 3406 N N . ARG A 1 414 ? -28.880 19.735 29.039 1.00 83.19 414 ARG A N 1
ATOM 3407 C CA . ARG A 1 414 ? -27.947 20.834 29.342 1.00 83.19 414 ARG A CA 1
ATOM 3408 C C . ARG A 1 414 ? -27.321 20.728 30.734 1.00 83.19 414 ARG A C 1
ATOM 3410 O O . ARG A 1 414 ? -26.183 21.158 30.910 1.00 83.19 414 ARG A O 1
ATOM 3417 N N . ALA A 1 415 ? -28.061 20.227 31.722 1.00 82.00 415 ALA A N 1
ATOM 3418 C CA . ALA A 1 415 ? -27.556 20.025 33.077 1.00 82.00 415 ALA A CA 1
ATOM 3419 C C . ALA A 1 415 ? -26.562 18.856 33.132 1.00 82.00 415 ALA A C 1
ATOM 3421 O O . ALA A 1 415 ? -25.504 18.995 33.746 1.00 82.00 415 ALA A O 1
ATOM 3422 N N . ILE A 1 416 ? -26.867 17.756 32.433 1.00 80.31 416 ILE A N 1
ATOM 3423 C CA . ILE A 1 416 ? -25.982 16.591 32.294 1.00 80.31 416 ILE A CA 1
ATOM 3424 C C . ILE A 1 416 ? -24.651 17.019 31.666 1.00 80.31 416 ILE A C 1
ATOM 3426 O O . ILE A 1 416 ? -23.601 16.790 32.259 1.00 80.31 416 ILE A O 1
ATOM 3430 N N . ILE A 1 417 ? -24.682 17.741 30.539 1.00 79.19 417 ILE A N 1
ATOM 3431 C CA . ILE A 1 417 ? -23.467 18.240 29.870 1.00 79.19 417 ILE A CA 1
ATOM 3432 C C . ILE A 1 417 ? -22.626 19.107 30.809 1.00 79.19 417 ILE A C 1
ATOM 3434 O O . ILE A 1 417 ? -21.428 18.879 30.937 1.00 79.19 417 ILE A O 1
ATOM 3438 N N . ARG A 1 418 ? -23.243 20.072 31.503 1.00 81.44 418 ARG A N 1
ATOM 3439 C CA . ARG A 1 418 ? -22.531 20.965 32.434 1.00 81.44 418 ARG A CA 1
ATOM 3440 C C . ARG A 1 418 ? -21.882 20.208 33.588 1.00 81.44 418 ARG A C 1
ATOM 3442 O O . ARG A 1 418 ? -20.740 20.494 33.950 1.00 81.44 418 ARG A O 1
ATOM 3449 N N . LYS A 1 419 ? -22.600 19.238 34.161 1.00 81.31 419 LYS A N 1
ATOM 3450 C CA . LYS A 1 419 ? -22.082 18.374 35.227 1.00 81.31 419 LYS A CA 1
ATOM 3451 C C . LYS A 1 419 ? -20.867 17.587 34.734 1.00 81.31 419 LYS A C 1
ATOM 3453 O O . LYS A 1 419 ? -19.812 17.636 35.357 1.00 81.31 419 LYS A O 1
ATOM 3458 N N . LEU A 1 420 ? -20.988 16.945 33.576 1.00 75.56 420 LEU A N 1
ATOM 3459 C CA . LEU A 1 420 ? -19.925 16.132 32.990 1.00 75.56 420 LEU A CA 1
ATOM 3460 C C . LEU A 1 420 ? -18.709 16.950 32.584 1.00 75.56 420 LEU A C 1
ATOM 3462 O O . LEU A 1 420 ? -17.592 16.564 32.906 1.00 75.56 420 LEU A O 1
ATOM 3466 N N . ALA A 1 421 ? -18.907 18.093 31.929 1.00 76.69 421 ALA A N 1
ATOM 3467 C CA . ALA A 1 421 ? -17.816 18.977 31.547 1.00 76.69 421 ALA A CA 1
ATOM 3468 C C . ALA A 1 421 ? -17.011 19.413 32.781 1.00 76.69 421 ALA A C 1
ATOM 3470 O O . ALA A 1 421 ? -15.782 19.358 32.773 1.00 76.69 421 ALA A O 1
ATOM 3471 N N . LYS A 1 422 ? -17.695 19.739 33.886 1.00 78.19 422 LYS A N 1
ATOM 3472 C CA . LYS A 1 422 ? -17.064 20.066 35.173 1.00 78.19 422 LYS A CA 1
ATOM 3473 C C . LYS A 1 422 ? -16.311 18.879 35.785 1.00 78.19 422 LYS A C 1
ATOM 3475 O O . LYS A 1 422 ? -15.213 19.064 36.316 1.00 78.19 422 LYS A O 1
ATOM 3480 N N . ASP A 1 423 ? -16.887 17.682 35.726 1.00 74.69 423 ASP A N 1
ATOM 3481 C CA . ASP A 1 423 ? -16.294 16.475 36.310 1.00 74.69 423 ASP A CA 1
ATOM 3482 C C . ASP A 1 423 ? -15.103 15.945 35.487 1.00 74.69 423 ASP A C 1
ATOM 3484 O O . ASP A 1 423 ? -14.162 15.380 36.053 1.00 74.69 423 ASP A O 1
ATOM 3488 N N . LEU A 1 424 ? -15.109 16.171 34.168 1.00 73.12 424 LEU A N 1
ATOM 3489 C CA . LEU A 1 424 ? -14.070 15.757 33.217 1.00 73.12 424 LEU A CA 1
ATOM 3490 C C . LEU A 1 424 ? -12.965 16.805 33.019 1.00 73.12 424 LEU A C 1
ATOM 3492 O O . LEU A 1 424 ? -11.845 16.434 32.670 1.00 73.12 424 LEU A O 1
ATOM 3496 N N . ALA A 1 425 ? -13.216 18.083 33.328 1.00 67.88 425 ALA A N 1
ATOM 3497 C CA . ALA A 1 425 ? -12.199 19.143 33.304 1.00 67.88 425 ALA A CA 1
ATOM 3498 C C . ALA A 1 425 ? -11.018 18.868 34.259 1.00 67.88 425 ALA A C 1
ATOM 3500 O O . ALA A 1 425 ? -9.916 19.389 34.082 1.00 67.88 425 ALA A O 1
ATOM 3501 N N . LYS A 1 426 ? -11.215 18.019 35.276 1.00 66.75 426 LYS A N 1
ATOM 3502 C CA . LYS A 1 426 ? -10.157 17.591 36.201 1.00 66.75 426 LYS A CA 1
ATOM 3503 C C . LYS A 1 426 ? -9.380 16.414 35.601 1.00 66.75 426 LYS A C 1
ATOM 3505 O O . LYS A 1 426 ? -9.629 15.260 35.949 1.00 66.75 426 LYS A O 1
ATOM 3510 N N . SER A 1 427 ? -8.402 16.718 34.745 1.00 56.59 427 SER A N 1
ATOM 3511 C CA . SER A 1 427 ? -7.633 15.754 33.931 1.00 56.59 427 SER A CA 1
ATOM 3512 C C . SER A 1 427 ? -7.147 14.494 34.671 1.00 56.59 427 SER A C 1
ATOM 3514 O O . SER A 1 427 ? -7.275 13.392 34.148 1.00 56.59 427 SER A O 1
ATOM 3516 N N . LYS A 1 428 ? -6.667 14.606 35.921 1.00 58.47 428 LYS A N 1
ATOM 3517 C CA . LYS A 1 428 ? -6.197 13.451 36.723 1.00 58.47 428 LYS A CA 1
ATOM 3518 C C . LYS A 1 428 ? -7.310 12.522 37.240 1.00 58.47 428 LYS A C 1
ATOM 3520 O O . LYS A 1 428 ? -7.017 11.399 37.635 1.00 58.47 428 LYS A O 1
ATOM 3525 N N . LYS A 1 429 ? -8.570 12.976 37.298 1.00 60.53 429 LYS A N 1
ATOM 3526 C CA . LYS A 1 429 ? -9.723 12.207 37.818 1.00 60.53 429 LYS A CA 1
ATOM 3527 C C . LYS A 1 429 ? -10.753 11.840 36.746 1.00 60.53 429 LYS A C 1
ATOM 3529 O O . LYS A 1 429 ? -11.642 11.052 37.050 1.00 60.53 429 LYS A O 1
ATOM 3534 N N . ALA A 1 430 ? -10.605 12.339 35.519 1.00 61.34 430 ALA A N 1
ATOM 3535 C CA . ALA A 1 430 ? -11.547 12.122 34.422 1.00 61.34 430 ALA A CA 1
ATOM 3536 C C . ALA A 1 430 ? -11.863 10.635 34.169 1.00 61.34 430 ALA A C 1
ATOM 3538 O O . ALA A 1 430 ? -13.019 10.279 33.984 1.00 61.34 430 ALA A O 1
ATOM 3539 N N . TYR A 1 431 ? -10.873 9.746 34.264 1.00 62.69 431 TYR A N 1
ATOM 3540 C CA . TYR A 1 431 ? -11.077 8.302 34.089 1.00 62.69 431 TYR A CA 1
ATOM 3541 C C . TYR A 1 431 ? -11.926 7.665 35.193 1.00 62.69 431 TYR A C 1
ATOM 3543 O O . TYR A 1 431 ? -12.838 6.902 34.903 1.00 62.69 431 TYR A O 1
ATOM 3551 N N . LYS A 1 432 ? -11.712 8.059 36.456 1.00 64.88 432 LYS A N 1
ATOM 3552 C CA . LYS A 1 432 ? -12.572 7.625 37.572 1.00 64.88 432 LYS A CA 1
ATOM 3553 C C . LYS A 1 432 ? -13.997 8.158 37.430 1.00 64.88 432 LYS A C 1
ATOM 3555 O O . LYS A 1 432 ? -14.930 7.543 37.932 1.00 64.88 432 LYS A O 1
ATOM 3560 N N . THR A 1 433 ? -14.161 9.314 36.788 1.00 65.81 433 THR A N 1
ATOM 3561 C CA . THR A 1 433 ? -15.476 9.853 36.429 1.00 65.81 433 THR A CA 1
ATOM 3562 C C . THR A 1 433 ? -16.127 9.003 35.336 1.00 65.81 433 THR A C 1
ATOM 3564 O O . THR A 1 433 ? -17.300 8.680 35.466 1.00 65.81 433 THR A O 1
ATOM 3567 N N . PHE A 1 434 ? -15.374 8.587 34.311 1.00 66.81 434 PHE A N 1
ATOM 3568 C CA . PHE A 1 434 ? -15.861 7.688 33.260 1.00 66.81 434 PHE A CA 1
ATOM 3569 C C . PHE A 1 434 ? -16.277 6.311 33.774 1.00 66.81 434 PHE A C 1
ATOM 3571 O O . PHE A 1 434 ? -17.308 5.799 33.352 1.00 66.81 434 PHE A O 1
ATOM 3578 N N . ASP A 1 435 ? -15.557 5.754 34.743 1.00 68.19 435 ASP A N 1
ATOM 3579 C CA . ASP A 1 435 ? -15.929 4.469 35.346 1.00 68.19 435 ASP A CA 1
ATOM 3580 C C . ASP A 1 435 ? -17.289 4.533 36.041 1.00 68.19 435 ASP A C 1
ATOM 3582 O O . ASP A 1 435 ? -18.087 3.609 35.936 1.00 68.19 435 ASP A O 1
ATOM 3586 N N . ARG A 1 436 ? -17.583 5.671 36.679 1.00 69.50 436 ARG A N 1
ATOM 3587 C CA . ARG A 1 436 ? -18.880 5.939 37.313 1.00 69.50 436 ARG A CA 1
ATOM 3588 C C . ARG A 1 436 ? -19.978 6.274 36.306 1.00 69.50 436 ARG A C 1
ATOM 3590 O O . ARG A 1 436 ? -21.146 6.250 36.673 1.00 69.50 436 ARG A O 1
ATOM 3597 N N . LEU A 1 437 ? -19.636 6.622 35.059 1.00 65.62 437 LEU A N 1
ATOM 3598 C CA . LEU A 1 437 ? -20.643 6.921 34.035 1.00 65.62 437 LEU A CA 1
ATOM 3599 C C . LEU A 1 437 ? -21.402 5.675 33.595 1.00 65.62 437 LEU A C 1
ATOM 3601 O O . LEU A 1 437 ? -22.562 5.794 33.219 1.00 65.62 437 LEU A O 1
ATOM 3605 N N . LYS A 1 438 ? -20.787 4.492 33.691 1.00 65.31 438 LYS A N 1
ATOM 3606 C CA . LYS A 1 438 ? -21.477 3.224 33.438 1.00 65.31 438 LYS A CA 1
ATOM 3607 C C . LYS A 1 438 ? -22.619 2.967 34.425 1.00 65.31 438 LYS A C 1
ATOM 3609 O O . LYS A 1 438 ? -23.606 2.341 34.047 1.00 65.31 438 LYS A O 1
ATOM 3614 N N . ASP A 1 439 ? -22.486 3.462 35.654 1.00 70.06 439 ASP A N 1
ATOM 3615 C CA . ASP A 1 439 ? -23.474 3.274 36.721 1.00 70.06 439 ASP A CA 1
ATOM 3616 C C . ASP A 1 439 ? -24.719 4.164 36.536 1.00 70.06 439 ASP A C 1
ATOM 3618 O O . ASP A 1 439 ? -25.730 3.960 37.205 1.00 70.06 439 ASP A O 1
ATOM 3622 N N . ASP A 1 440 ? -24.670 5.130 35.609 1.00 74.75 440 ASP A N 1
ATOM 3623 C CA . ASP A 1 440 ? -25.804 5.970 35.212 1.00 74.75 440 ASP A CA 1
ATOM 3624 C C . ASP A 1 440 ? -26.014 5.894 33.683 1.00 74.75 440 ASP A C 1
ATOM 3626 O O . ASP A 1 440 ? -25.540 6.764 32.935 1.00 74.75 440 ASP A O 1
ATOM 3630 N N . PRO A 1 441 ? -26.724 4.853 33.196 1.00 70.50 441 PRO A N 1
ATOM 3631 C CA . PRO A 1 441 ? -26.918 4.612 31.766 1.00 70.50 441 PRO A CA 1
ATOM 3632 C C . PRO A 1 441 ? -27.537 5.802 31.029 1.00 70.50 441 PRO A C 1
ATOM 3634 O O . PRO A 1 441 ? -27.153 6.099 29.900 1.00 70.50 441 PRO A O 1
ATOM 3637 N N . ASN A 1 442 ? -28.425 6.556 31.682 1.00 74.69 442 ASN A N 1
ATOM 3638 C CA . ASN A 1 442 ? -29.071 7.723 31.079 1.00 74.69 442 ASN A CA 1
ATOM 3639 C C . ASN A 1 442 ? -28.067 8.840 30.758 1.00 74.69 442 ASN A C 1
ATOM 3641 O O . ASN A 1 442 ? -28.133 9.451 29.684 1.00 74.69 442 ASN A O 1
ATOM 3645 N N . ASN A 1 443 ? -27.106 9.092 31.654 1.00 75.50 443 ASN A N 1
ATOM 3646 C CA . ASN A 1 443 ? -26.034 10.051 31.385 1.00 75.50 443 ASN A CA 1
ATOM 3647 C C . ASN A 1 443 ? -25.133 9.559 30.253 1.00 75.50 443 ASN A C 1
ATOM 3649 O O . ASN A 1 443 ? -24.796 10.341 29.363 1.00 75.50 443 ASN A O 1
ATOM 3653 N N . PHE A 1 444 ? -24.771 8.274 30.258 1.00 76.94 444 PHE A N 1
ATOM 3654 C CA . PHE A 1 444 ? -23.915 7.697 29.226 1.00 76.94 444 PHE A CA 1
ATOM 3655 C C . PHE A 1 444 ? -24.558 7.780 27.832 1.00 76.94 444 PHE A C 1
ATOM 3657 O O . PHE A 1 444 ? -23.942 8.297 26.898 1.00 76.94 444 PHE A O 1
ATOM 3664 N N . LEU A 1 445 ? -25.824 7.373 27.704 1.00 79.19 445 LEU A N 1
ATOM 3665 C CA . LEU A 1 445 ? -26.587 7.451 26.454 1.00 79.19 445 LEU A CA 1
ATOM 3666 C C . LEU A 1 445 ? -26.708 8.891 25.943 1.00 79.19 445 LEU A C 1
ATOM 3668 O O . LEU A 1 445 ? -26.567 9.138 24.746 1.00 79.19 445 LEU A O 1
ATOM 3672 N N . THR A 1 446 ? -26.893 9.858 26.847 1.00 79.00 446 THR A N 1
ATOM 3673 C CA . THR A 1 446 ? -26.936 11.282 26.484 1.00 79.00 446 THR A CA 1
ATOM 3674 C C . THR A 1 446 ? -25.604 11.750 25.888 1.00 79.00 446 THR A C 1
ATOM 3676 O O . THR A 1 446 ? -25.604 12.487 24.906 1.00 79.00 446 THR A O 1
ATOM 3679 N N . ILE A 1 447 ? -24.465 11.309 26.434 1.00 79.56 447 ILE A N 1
ATOM 3680 C CA . ILE A 1 447 ? -23.127 11.644 25.910 1.00 79.56 447 ILE A CA 1
ATOM 3681 C C . ILE A 1 447 ? -22.898 11.020 24.532 1.00 79.56 447 ILE A C 1
ATOM 3683 O O . ILE A 1 447 ? -22.347 11.673 23.642 1.00 79.56 447 ILE A O 1
ATOM 3687 N N . MET A 1 448 ? -23.329 9.769 24.344 1.00 81.12 448 MET A N 1
ATOM 3688 C CA . MET A 1 448 ? -23.176 9.046 23.078 1.00 81.12 448 MET A CA 1
ATOM 3689 C C . MET A 1 448 ? -23.824 9.761 21.890 1.00 81.12 448 MET A C 1
ATOM 3691 O O . MET A 1 448 ? -23.405 9.558 20.753 1.00 81.12 448 MET A O 1
ATOM 3695 N N . ASP A 1 449 ? -24.826 10.607 22.121 1.00 82.56 449 ASP A N 1
ATOM 3696 C CA . ASP A 1 449 ? -25.477 11.343 21.039 1.00 82.56 449 ASP A CA 1
ATOM 3697 C C . ASP A 1 449 ? -24.611 12.484 20.470 1.00 82.56 449 ASP A C 1
ATOM 3699 O O . ASP A 1 449 ? -24.836 12.899 19.330 1.00 82.56 449 ASP A O 1
ATOM 3703 N N . PHE A 1 450 ? -23.594 12.950 21.208 1.00 84.62 450 PHE A N 1
ATOM 3704 C CA . PHE A 1 450 ? -22.684 14.021 20.771 1.00 84.62 450 PHE A CA 1
ATOM 3705 C C . PHE A 1 450 ? -21.459 13.516 20.007 1.00 84.62 450 PHE A C 1
ATOM 3707 O O . PHE A 1 450 ? -20.886 14.267 19.220 1.00 84.62 450 PHE A O 1
ATOM 3714 N N . ILE A 1 451 ? -21.057 12.263 20.233 1.00 90.00 451 ILE A N 1
ATOM 3715 C CA . ILE A 1 451 ? -19.864 11.661 19.634 1.00 90.00 451 ILE A CA 1
ATOM 3716 C C . ILE A 1 451 ? -20.291 10.417 18.845 1.00 90.00 451 ILE A C 1
ATOM 3718 O O . ILE A 1 451 ? -20.661 9.413 19.457 1.00 90.00 451 ILE A O 1
ATOM 3722 N N . PRO A 1 452 ? -20.248 10.453 17.500 1.00 92.12 452 PRO A N 1
ATOM 3723 C CA . PRO A 1 452 ? -20.755 9.366 16.673 1.00 92.12 452 PRO A CA 1
ATOM 3724 C C . PRO A 1 452 ? -19.825 8.149 16.657 1.00 92.12 452 PRO A C 1
ATOM 3726 O O . PRO A 1 452 ? -20.315 7.031 16.540 1.00 92.12 452 PRO A O 1
ATOM 3729 N N . VAL A 1 453 ? -18.509 8.338 16.795 1.00 95.56 453 VAL A N 1
ATOM 3730 C CA . VAL A 1 453 ? -17.522 7.249 16.749 1.00 95.56 453 VAL A CA 1
ATOM 3731 C C . VAL A 1 453 ? -16.792 7.133 18.080 1.00 95.56 453 VAL A C 1
ATOM 3733 O O . VAL A 1 453 ? -16.147 8.076 18.528 1.00 95.56 453 VAL A O 1
ATOM 3736 N N . TRP A 1 454 ? -16.838 5.961 18.695 1.00 94.06 454 TRP A N 1
ATOM 3737 C CA . TRP A 1 454 ? -16.114 5.668 19.928 1.00 94.06 454 TRP A CA 1
ATOM 3738 C C . TRP A 1 454 ? -14.966 4.714 19.632 1.00 94.06 454 TRP A C 1
ATOM 3740 O O . TRP A 1 454 ? -15.197 3.646 19.076 1.00 94.06 454 TRP A O 1
ATOM 3750 N N . ILE A 1 455 ? -13.742 5.104 19.984 1.00 94.62 455 ILE A N 1
ATOM 3751 C CA . ILE A 1 455 ? -12.517 4.342 19.727 1.00 94.62 455 ILE A CA 1
ATOM 3752 C C . ILE A 1 455 ? -11.907 3.952 21.067 1.00 94.62 455 ILE A C 1
ATOM 3754 O O . ILE A 1 455 ? -11.498 4.829 21.830 1.00 94.62 455 ILE A O 1
ATOM 3758 N N . MET A 1 456 ? -11.838 2.656 21.352 1.00 91.56 456 MET A N 1
ATOM 3759 C CA . MET A 1 456 ? -11.274 2.153 22.607 1.00 91.56 456 MET A CA 1
ATOM 3760 C C . MET A 1 456 ? -10.844 0.694 22.498 1.00 91.56 456 MET A C 1
ATOM 3762 O O . MET A 1 456 ? -11.245 -0.021 21.578 1.00 91.56 456 MET A O 1
ATOM 3766 N N . GLU A 1 457 ? -10.054 0.234 23.460 1.00 91.12 457 GLU A N 1
ATOM 3767 C CA . GLU A 1 457 ? -9.733 -1.183 23.568 1.00 91.12 457 GLU A CA 1
ATOM 3768 C C . GLU A 1 457 ? -10.946 -2.011 23.992 1.00 91.12 457 GLU A C 1
ATOM 3770 O O . GLU A 1 457 ? -11.887 -1.538 24.637 1.00 91.12 457 GLU A O 1
ATOM 3775 N N . LEU A 1 458 ? -10.915 -3.294 23.650 1.00 89.44 458 LEU A N 1
ATOM 3776 C CA . LEU A 1 458 ? -12.024 -4.205 23.909 1.00 89.44 458 LEU A CA 1
ATOM 3777 C C . LEU A 1 458 ? -12.308 -4.397 25.418 1.00 89.44 458 LEU A C 1
ATOM 3779 O O . LEU A 1 458 ? -13.466 -4.538 25.834 1.00 89.44 458 LEU A O 1
ATOM 3783 N N . ASN A 1 459 ? -11.263 -4.335 26.248 1.00 86.81 459 ASN A N 1
ATOM 3784 C CA . ASN A 1 459 ? -11.379 -4.375 27.707 1.00 86.81 459 ASN A CA 1
ATOM 3785 C C . ASN A 1 459 ? -12.065 -3.112 28.251 1.00 86.81 459 ASN A C 1
ATOM 3787 O O . ASN A 1 459 ? -12.964 -3.206 29.091 1.00 86.81 459 ASN A O 1
ATOM 3791 N N . ASP A 1 460 ? -11.707 -1.940 27.723 1.00 86.69 460 ASP A N 1
ATOM 3792 C CA . ASP A 1 460 ? -12.323 -0.669 28.101 1.00 86.69 460 ASP A CA 1
ATOM 3793 C C . ASP A 1 460 ? -13.785 -0.586 27.677 1.00 86.69 460 ASP A C 1
ATOM 3795 O O . ASP A 1 460 ? -14.622 -0.161 28.474 1.00 86.69 460 ASP A O 1
ATOM 3799 N N . ALA A 1 461 ? -14.135 -1.088 26.490 1.00 89.62 461 ALA A N 1
ATOM 3800 C CA . ALA A 1 461 ? -15.532 -1.191 26.069 1.00 89.62 461 ALA A CA 1
ATOM 3801 C C . ALA A 1 461 ? -16.364 -2.003 27.071 1.00 89.62 461 ALA A C 1
ATOM 3803 O O . ALA A 1 461 ? -17.492 -1.643 27.409 1.00 89.62 461 ALA A O 1
ATOM 3804 N N . SER A 1 462 ? -15.794 -3.079 27.611 1.00 87.38 462 SER A N 1
ATOM 3805 C CA . SER A 1 462 ? -16.463 -3.905 28.618 1.00 87.38 462 SER A CA 1
ATOM 3806 C C . SER A 1 462 ? -16.589 -3.201 29.974 1.00 87.38 462 SER A C 1
ATOM 3808 O O . SER A 1 462 ? -17.610 -3.344 30.664 1.00 87.38 462 SER A O 1
ATOM 3810 N N . ARG A 1 463 ? -15.575 -2.415 30.343 1.00 84.38 463 ARG A N 1
ATOM 3811 C CA . ARG A 1 463 ? -15.493 -1.681 31.608 1.00 84.38 463 ARG A CA 1
ATOM 3812 C C . ARG A 1 463 ? -16.389 -0.447 31.645 1.00 84.38 463 ARG A C 1
ATOM 3814 O O . ARG A 1 463 ? -17.059 -0.259 32.651 1.00 84.38 463 ARG A O 1
ATOM 3821 N N . LEU A 1 464 ? -16.429 0.337 30.570 1.00 81.44 464 LEU A N 1
ATOM 3822 C CA . LEU A 1 464 ? -17.008 1.687 30.532 1.00 81.44 464 LEU A CA 1
ATOM 3823 C C . LEU A 1 464 ? -18.424 1.740 29.968 1.00 81.44 464 LEU A C 1
ATOM 3825 O O . LEU A 1 464 ? -19.196 2.625 30.322 1.00 81.44 464 LEU A O 1
ATOM 3829 N N . ILE A 1 465 ? -18.768 0.815 29.075 1.00 87.00 465 ILE A N 1
ATOM 3830 C CA . ILE A 1 465 ? -20.034 0.879 28.354 1.00 87.00 465 ILE A CA 1
ATOM 3831 C C . ILE A 1 465 ? -21.080 0.007 29.070 1.00 87.00 465 ILE A C 1
ATOM 3833 O O . ILE A 1 465 ? -20.805 -1.181 29.322 1.00 87.00 465 ILE A O 1
ATOM 3837 N N . PRO A 1 466 ? -22.285 0.538 29.371 1.00 87.75 466 PRO A N 1
ATOM 3838 C CA . PRO A 1 466 ? -23.403 -0.250 29.884 1.00 87.75 466 PRO A CA 1
ATOM 3839 C C . PRO A 1 466 ? -23.677 -1.480 29.012 1.00 87.75 466 PRO A C 1
ATOM 3841 O O . PRO A 1 466 ? -23.479 -1.459 27.795 1.00 87.75 466 PRO A O 1
ATOM 3844 N N . LEU A 1 467 ? -24.083 -2.590 29.630 1.00 89.19 467 LEU A N 1
ATOM 3845 C CA . LEU A 1 467 ? -24.417 -3.819 28.905 1.00 89.19 467 LEU A CA 1
ATOM 3846 C C . LEU A 1 467 ? -25.886 -3.779 28.464 1.00 89.19 467 LEU A C 1
ATOM 3848 O O . LEU A 1 467 ? -26.712 -4.561 28.924 1.00 89.19 467 LEU A O 1
ATOM 3852 N N . GLU A 1 468 ? -26.199 -2.835 27.584 1.00 89.69 468 GLU A N 1
ATOM 3853 C CA . GLU A 1 468 ? -27.535 -2.640 27.021 1.00 89.69 468 GLU A CA 1
ATOM 3854 C C . GLU A 1 468 ? -27.540 -2.986 25.527 1.00 89.69 468 GLU A C 1
ATOM 3856 O O . GLU A 1 468 ? -26.574 -2.667 24.825 1.00 89.69 468 GLU A O 1
ATOM 3861 N N . PRO A 1 469 ? -28.594 -3.650 25.023 1.00 93.94 469 PRO A N 1
ATOM 3862 C CA . PRO A 1 469 ? -28.638 -4.086 23.637 1.00 93.94 469 PRO A CA 1
ATOM 3863 C C . PRO A 1 469 ? -28.802 -2.906 22.673 1.00 93.94 469 PRO A C 1
ATOM 3865 O O . PRO A 1 469 ? -29.662 -2.049 22.864 1.00 93.94 469 PRO A O 1
ATOM 3868 N N . GLY A 1 470 ? -28.019 -2.896 21.591 1.00 92.00 470 GLY A N 1
ATOM 3869 C CA . GLY A 1 470 ? -28.237 -1.987 20.455 1.00 92.00 470 GLY A CA 1
ATOM 3870 C C . GLY A 1 470 ? -28.034 -0.488 20.727 1.00 92.00 470 GLY A C 1
ATOM 3871 O O . GLY A 1 470 ? -28.591 0.335 19.998 1.00 92.00 470 GLY A O 1
ATOM 3872 N N . ILE A 1 471 ? -27.242 -0.127 21.742 1.00 92.50 471 ILE A N 1
ATOM 3873 C CA . ILE A 1 471 ? -26.849 1.265 22.030 1.00 92.50 471 ILE A CA 1
ATOM 3874 C C . ILE A 1 471 ? -25.997 1.887 20.909 1.00 92.50 471 ILE A C 1
ATOM 3876 O O . ILE A 1 471 ? -26.041 3.102 20.693 1.00 92.50 471 ILE A O 1
ATOM 3880 N N . PHE A 1 472 ? -25.261 1.054 20.169 1.00 95.50 472 PHE A N 1
ATOM 3881 C CA . PHE A 1 472 ? -24.584 1.404 18.924 1.00 95.50 472 PHE A CA 1
ATOM 3882 C C . PHE A 1 472 ? -25.323 0.806 17.727 1.00 95.50 472 PHE A C 1
ATOM 3884 O O . PHE A 1 472 ? -25.905 -0.278 17.796 1.00 95.50 472 PHE A O 1
ATOM 3891 N N . ASP A 1 473 ? -25.250 1.482 16.589 1.00 96.25 473 ASP A N 1
ATOM 3892 C CA . ASP A 1 473 ? -25.759 0.937 15.335 1.00 96.25 473 ASP A CA 1
ATOM 3893 C C . ASP A 1 473 ? -24.768 -0.083 14.758 1.00 96.25 473 ASP A C 1
ATOM 3895 O O . ASP A 1 473 ? -25.176 -1.136 14.267 1.00 96.25 473 ASP A O 1
ATOM 3899 N N . TYR A 1 474 ? -23.464 0.176 14.914 1.00 97.50 474 TYR A N 1
ATOM 3900 C CA . TYR A 1 474 ? -22.388 -0.714 14.475 1.00 97.50 474 TYR A CA 1
ATOM 3901 C C . TYR A 1 474 ? -21.334 -0.917 15.563 1.00 97.50 474 TYR A C 1
ATOM 3903 O O . TYR A 1 474 ? -20.921 0.035 16.224 1.00 97.50 474 TYR A O 1
ATOM 3911 N N . VAL A 1 475 ? -20.818 -2.139 15.670 1.00 97.44 475 VAL A N 1
ATOM 3912 C CA . VAL A 1 475 ? -19.496 -2.416 16.238 1.00 97.44 475 VAL A CA 1
ATOM 3913 C C . VAL A 1 475 ? -18.553 -2.851 15.119 1.00 97.44 475 VAL A C 1
ATOM 3915 O O . VAL A 1 475 ? -18.918 -3.662 14.268 1.00 97.44 475 VAL A O 1
ATOM 3918 N N . ILE A 1 476 ? -17.343 -2.305 15.098 1.00 97.25 476 ILE A N 1
ATOM 3919 C CA . ILE A 1 476 ? -16.291 -2.664 14.149 1.00 97.25 476 ILE A CA 1
ATOM 3920 C C . ILE A 1 476 ? -15.095 -3.167 14.954 1.00 97.25 476 ILE A C 1
ATOM 3922 O O . ILE A 1 476 ? -14.521 -2.416 15.740 1.00 97.25 476 ILE A O 1
ATOM 3926 N N . PHE A 1 477 ? -14.722 -4.424 14.735 1.00 95.56 477 PHE A N 1
ATOM 3927 C CA . PHE A 1 477 ? -13.537 -5.047 15.318 1.00 95.56 477 PHE A CA 1
ATOM 3928 C C . PHE A 1 477 ? -12.374 -4.955 14.330 1.00 95.56 477 PHE A C 1
ATOM 3930 O O . PHE A 1 477 ? -12.503 -5.485 13.228 1.00 95.56 477 PHE A O 1
ATOM 3937 N N . ASP A 1 478 ? -11.254 -4.333 14.705 1.00 93.12 478 ASP A N 1
ATOM 3938 C CA . ASP A 1 478 ? -9.991 -4.437 13.955 1.00 93.12 478 ASP A CA 1
ATOM 3939 C C . ASP A 1 478 ? -9.073 -5.492 14.566 1.00 93.12 478 ASP A C 1
ATOM 3941 O O . ASP A 1 478 ? -9.062 -5.693 15.783 1.00 93.12 478 ASP A O 1
ATOM 3945 N N . GLU A 1 479 ? -8.285 -6.143 13.712 1.00 89.06 479 GLU A N 1
ATOM 3946 C CA . GLU A 1 479 ? -7.476 -7.313 14.067 1.00 89.06 479 GLU A CA 1
ATOM 3947 C C . GLU A 1 479 ? -8.317 -8.390 14.779 1.00 89.06 479 GLU A C 1
ATOM 3949 O O . GLU A 1 479 ? -7.902 -9.010 15.754 1.00 89.06 479 GLU A O 1
ATOM 3954 N N . SER A 1 480 ? -9.533 -8.628 14.272 1.00 89.88 480 SER A N 1
ATOM 3955 C CA . SER A 1 480 ? -10.527 -9.532 14.877 1.00 89.88 480 SER A CA 1
ATOM 3956 C C . SER A 1 480 ? -10.068 -10.988 15.037 1.00 89.88 480 SER A C 1
ATOM 3958 O O . SER A 1 480 ? -10.613 -11.701 15.879 1.00 89.88 480 SER A O 1
ATOM 3960 N N . SER A 1 481 ? -9.041 -11.429 14.300 1.00 85.88 481 SER A N 1
ATOM 3961 C CA . SER A 1 481 ? -8.366 -12.721 14.514 1.00 85.88 481 SER A CA 1
ATOM 3962 C C . SER A 1 481 ? -7.585 -12.797 15.833 1.00 85.88 481 SER A C 1
ATOM 3964 O O . SER A 1 481 ? -7.193 -13.883 16.248 1.00 85.88 481 SER A O 1
ATOM 3966 N N . GLN A 1 482 ? -7.380 -11.663 16.502 1.00 82.25 482 GLN A N 1
ATOM 3967 C CA . GLN A 1 482 ? -6.708 -11.523 17.795 1.00 82.25 482 GLN A CA 1
ATOM 3968 C C . GLN A 1 482 ? -7.672 -11.049 18.898 1.00 82.25 482 GLN A C 1
ATOM 3970 O O . GLN A 1 482 ? -7.255 -10.832 20.028 1.00 82.25 482 GLN A O 1
ATOM 3975 N N . CYS A 1 483 ? -8.963 -10.855 18.608 1.00 86.44 483 CYS A N 1
ATOM 3976 C CA . CYS A 1 483 ? -9.926 -10.416 19.617 1.00 86.44 483 CYS A CA 1
ATOM 3977 C C . CYS A 1 483 ? -10.483 -11.594 20.424 1.00 86.44 483 CYS A C 1
ATOM 3979 O O . CYS A 1 483 ? -10.983 -12.579 19.867 1.00 86.44 483 CYS A O 1
ATOM 3981 N N . ASN A 1 484 ? -10.486 -11.441 21.751 1.00 81.94 484 ASN A N 1
ATOM 3982 C CA . ASN A 1 484 ? -11.078 -12.413 22.663 1.00 81.94 484 ASN A CA 1
ATOM 3983 C C . ASN A 1 484 ? -12.619 -12.411 22.579 1.00 81.94 484 ASN A C 1
ATOM 3985 O O . ASN A 1 484 ? -13.267 -11.381 22.754 1.00 81.94 484 ASN A O 1
ATOM 3989 N N . ILE A 1 485 ? -13.213 -13.593 22.400 1.00 82.69 485 ILE A N 1
ATOM 3990 C CA . ILE A 1 485 ? -14.661 -13.863 22.426 1.00 82.69 485 ILE A CA 1
ATOM 3991 C C . ILE A 1 485 ? -15.332 -13.359 23.715 1.00 82.69 485 ILE A C 1
ATOM 3993 O O . ILE A 1 485 ? -16.438 -12.823 23.645 1.00 82.69 485 ILE A O 1
ATOM 3997 N N . ALA A 1 486 ? -14.675 -13.489 24.873 1.00 82.69 486 ALA A N 1
ATOM 3998 C CA . ALA A 1 486 ? -15.232 -13.110 26.175 1.00 82.69 486 ALA A CA 1
ATOM 3999 C C . ALA A 1 486 ? -15.585 -11.619 26.260 1.00 82.69 486 ALA A C 1
ATOM 4001 O O . ALA A 1 486 ? -16.579 -11.263 26.887 1.00 82.69 486 ALA A O 1
ATOM 4002 N N . TYR A 1 487 ? -14.809 -10.762 25.594 1.00 87.44 487 TYR A N 1
ATOM 4003 C CA . TYR A 1 487 ? -15.096 -9.331 25.492 1.00 87.44 487 TYR A CA 1
ATOM 4004 C C . TYR A 1 487 ? -15.773 -8.965 24.160 1.00 87.44 487 TYR A C 1
ATOM 4006 O O . TYR A 1 487 ? -16.562 -8.021 24.098 1.00 87.44 487 TYR A O 1
ATOM 4014 N N . GLY A 1 488 ? -15.534 -9.751 23.106 1.00 90.38 488 GLY A N 1
ATOM 4015 C CA . GLY A 1 488 ? -16.112 -9.568 21.777 1.00 90.38 488 GLY A CA 1
ATOM 4016 C C . GLY A 1 488 ? -17.628 -9.741 21.747 1.00 90.38 488 GLY A C 1
ATOM 4017 O O . GLY A 1 488 ? -18.325 -8.863 21.245 1.00 90.38 488 GLY A O 1
ATOM 4018 N N . ILE A 1 489 ? -18.164 -10.815 22.338 1.00 89.81 489 ILE A N 1
ATOM 4019 C CA . ILE A 1 489 ? -19.618 -11.061 22.362 1.00 89.81 489 ILE A CA 1
ATOM 4020 C C . ILE A 1 489 ? -20.371 -9.949 23.118 1.00 89.81 489 ILE A C 1
ATOM 4022 O O . ILE A 1 489 ? -21.334 -9.417 22.564 1.00 89.81 489 ILE A O 1
ATOM 4026 N N . PRO A 1 490 ? -19.955 -9.515 24.327 1.00 92.75 490 PRO A N 1
ATOM 4027 C CA . PRO A 1 490 ? -20.573 -8.361 24.981 1.00 92.75 490 PRO A CA 1
ATOM 4028 C C . PRO A 1 490 ? -20.479 -7.062 24.174 1.00 92.75 490 PRO A C 1
ATOM 4030 O O . PRO A 1 490 ? -21.380 -6.228 24.250 1.00 92.75 490 PRO A O 1
ATOM 4033 N N . ALA A 1 491 ? -19.398 -6.839 23.421 1.00 94.56 491 ALA A N 1
ATOM 4034 C CA . ALA A 1 491 ? -19.295 -5.682 22.531 1.00 94.56 491 ALA A CA 1
ATOM 4035 C C . ALA A 1 491 ? -20.279 -5.783 21.351 1.00 94.56 491 ALA A C 1
ATOM 4037 O O . ALA A 1 491 ? -20.921 -4.791 21.017 1.00 94.56 491 ALA A O 1
ATOM 4038 N N . MET A 1 492 ? -20.474 -6.980 20.785 1.00 94.31 492 MET A N 1
ATOM 4039 C CA . MET A 1 492 ? -21.507 -7.238 19.774 1.00 94.31 492 MET A CA 1
ATOM 4040 C C . MET A 1 492 ? -22.916 -7.021 20.311 1.00 94.31 492 MET A C 1
ATOM 4042 O O . MET A 1 492 ? -23.721 -6.404 19.632 1.00 94.31 492 MET A O 1
ATOM 4046 N N . TYR A 1 493 ? -23.211 -7.480 21.530 1.00 94.56 493 TYR A N 1
ATOM 4047 C CA . TYR A 1 493 ? -24.527 -7.306 22.150 1.00 94.56 493 TYR A CA 1
ATOM 4048 C C . TYR A 1 493 ? -24.946 -5.830 22.224 1.00 94.56 493 TYR A C 1
ATOM 4050 O O . TYR A 1 493 ? -26.108 -5.491 22.015 1.00 94.56 493 TYR A O 1
ATOM 4058 N N . ARG A 1 494 ? -23.981 -4.933 22.449 1.00 94.69 494 ARG A N 1
ATOM 4059 C CA . ARG A 1 494 ? -24.191 -3.480 22.495 1.00 94.69 494 ARG A CA 1
ATOM 4060 C C . ARG A 1 494 ? -24.462 -2.841 21.136 1.00 94.69 494 ARG A C 1
ATOM 4062 O O . ARG A 1 494 ? -24.778 -1.655 21.090 1.00 94.69 494 ARG A O 1
ATOM 4069 N N . ALA A 1 495 ? -24.336 -3.581 20.041 1.00 96.38 495 ALA A N 1
ATOM 4070 C CA . ALA A 1 495 ? -24.515 -3.067 18.697 1.00 96.38 495 ALA A CA 1
ATOM 4071 C C . ALA A 1 495 ? -25.626 -3.804 17.946 1.00 96.38 495 ALA A C 1
ATOM 4073 O O . ALA A 1 495 ? -25.857 -4.994 18.141 1.00 96.38 495 ALA A O 1
ATOM 4074 N N . LYS A 1 496 ? -26.306 -3.097 17.040 1.00 96.38 496 LYS A N 1
ATOM 4075 C CA . LYS A 1 496 ? -27.293 -3.717 16.141 1.00 96.38 496 LYS A CA 1
ATOM 4076 C C . LYS A 1 496 ? -26.623 -4.550 15.050 1.00 96.38 496 LYS A C 1
ATOM 4078 O O . LYS A 1 496 ? -27.193 -5.543 14.605 1.00 96.38 496 LYS A O 1
ATOM 4083 N N . LYS A 1 497 ? -25.433 -4.131 14.608 1.00 96.31 497 LYS A N 1
ATOM 4084 C CA . LYS A 1 497 ? -24.658 -4.783 13.549 1.00 96.31 497 LYS A CA 1
ATOM 4085 C C . LYS A 1 497 ? -23.186 -4.917 13.917 1.00 96.31 497 LYS A C 1
ATOM 4087 O O . LYS A 1 497 ? -22.653 -4.080 14.644 1.00 96.31 497 LYS A O 1
ATOM 4092 N N . ALA A 1 498 ? -22.519 -5.935 13.378 1.00 95.94 498 ALA A N 1
ATOM 4093 C CA . ALA A 1 498 ? -21.105 -6.205 13.634 1.00 95.94 498 ALA A CA 1
ATOM 4094 C C . ALA A 1 498 ? -20.282 -6.326 12.344 1.00 95.94 498 ALA A C 1
ATOM 4096 O O . ALA A 1 498 ? -20.673 -7.001 11.395 1.00 95.94 498 ALA A O 1
ATOM 4097 N N . LEU A 1 499 ? -19.103 -5.710 12.322 1.00 96.38 499 LEU A N 1
ATOM 4098 C CA . LEU A 1 499 ? -18.123 -5.869 11.253 1.00 96.38 499 LEU A CA 1
ATOM 4099 C C . LEU A 1 499 ? -16.820 -6.423 11.826 1.00 96.38 499 LEU A C 1
ATOM 4101 O O . LEU A 1 499 ? -16.220 -5.812 12.710 1.00 96.38 499 LEU A O 1
ATOM 4105 N N . PHE A 1 500 ? -16.366 -7.553 11.294 1.00 95.44 500 PHE A N 1
ATOM 4106 C CA . PHE A 1 500 ? -15.108 -8.182 11.690 1.00 95.44 500 PHE A CA 1
ATOM 4107 C C . PHE A 1 500 ? -14.045 -7.888 10.644 1.00 95.44 500 PHE A C 1
ATOM 4109 O O . PHE A 1 500 ? -14.067 -8.458 9.557 1.00 95.44 500 PHE A O 1
ATOM 4116 N N . VAL A 1 501 ? -13.125 -6.983 10.954 1.00 94.38 501 VAL A N 1
ATOM 4117 C CA . VAL A 1 501 ? -12.002 -6.637 10.085 1.00 94.38 501 VAL A CA 1
ATOM 4118 C C . VAL A 1 501 ? -10.767 -7.368 10.592 1.00 94.38 501 VAL A C 1
ATOM 4120 O O . VAL A 1 501 ? -10.470 -7.368 11.788 1.00 94.38 501 VAL A O 1
ATOM 4123 N N . GLY A 1 502 ? -10.065 -8.076 9.715 1.00 91.75 502 GLY A N 1
ATOM 4124 C CA . GLY A 1 502 ? -8.914 -8.859 10.146 1.00 91.75 502 GLY A CA 1
ATOM 4125 C C . GLY A 1 502 ? -8.336 -9.746 9.062 1.00 91.75 502 GLY A C 1
ATOM 4126 O O . GLY A 1 502 ? -8.606 -9.584 7.870 1.00 91.75 502 GLY A O 1
ATOM 4127 N N . ASP A 1 503 ? -7.495 -10.671 9.503 1.00 89.19 503 ASP A N 1
ATOM 4128 C CA . ASP A 1 503 ? -6.868 -11.649 8.637 1.00 89.19 503 ASP A CA 1
ATOM 4129 C C . ASP A 1 503 ? -6.702 -12.985 9.356 1.00 89.19 503 ASP A C 1
ATOM 4131 O O . ASP A 1 503 ? -5.954 -13.096 10.327 1.00 89.19 503 ASP A O 1
ATOM 4135 N N . SER A 1 504 ? -7.387 -14.008 8.857 1.00 83.94 504 SER A N 1
ATOM 4136 C CA . SER A 1 504 ? -7.242 -15.376 9.355 1.00 83.94 504 SER A CA 1
ATOM 4137 C C . SER A 1 504 ? -5.927 -16.068 9.020 1.00 83.94 504 SER A C 1
ATOM 4139 O O . SER A 1 504 ? -5.642 -17.102 9.613 1.00 83.94 504 SER A O 1
ATOM 4141 N N . GLU A 1 505 ? -5.189 -15.583 8.020 1.00 84.06 505 GLU A N 1
ATOM 4142 C CA . GLU A 1 505 ? -3.921 -16.182 7.585 1.00 84.06 505 GLU A CA 1
ATOM 4143 C C . GLU A 1 505 ? -2.727 -15.630 8.361 1.00 84.06 505 GLU A C 1
ATOM 4145 O O . GLU A 1 505 ? -1.606 -16.114 8.202 1.00 84.06 505 GLU A O 1
ATOM 4150 N N . GLN A 1 506 ? -2.942 -14.590 9.164 1.00 80.88 506 GLN A N 1
ATOM 4151 C CA . GLN A 1 506 ? -1.935 -14.052 10.062 1.00 80.88 506 GLN A CA 1
ATOM 4152 C C . GLN A 1 506 ? -1.938 -14.775 11.405 1.00 80.88 506 GLN A C 1
ATOM 4154 O O . GLN A 1 506 ? -2.857 -15.512 11.757 1.00 80.88 506 GLN A O 1
ATOM 4159 N N . MET A 1 507 ? -0.869 -14.540 12.159 1.00 75.06 507 MET A N 1
ATOM 4160 C CA . MET A 1 507 ? -0.698 -15.085 13.493 1.00 75.06 507 MET A CA 1
ATOM 4161 C C . MET A 1 507 ? -1.854 -14.691 14.426 1.00 75.06 507 MET A C 1
ATOM 4163 O O . MET A 1 507 ? -2.291 -13.537 14.457 1.00 75.06 507 MET A O 1
ATOM 4167 N N . ARG A 1 508 ? -2.305 -15.670 15.209 1.00 74.94 508 ARG A N 1
ATOM 4168 C CA . ARG A 1 508 ? -3.307 -15.518 16.267 1.00 74.94 508 ARG A CA 1
ATOM 4169 C C . ARG A 1 508 ? -2.626 -15.149 17.584 1.00 74.94 508 ARG A C 1
ATOM 4171 O O . ARG A 1 508 ? -1.419 -15.315 17.732 1.00 74.94 508 ARG A O 1
ATOM 4178 N N . ASP A 1 509 ? -3.380 -14.609 18.530 1.00 67.94 509 ASP A N 1
ATOM 4179 C CA . ASP A 1 509 ? -2.811 -14.277 19.834 1.00 67.94 509 ASP A CA 1
ATOM 4180 C C . ASP A 1 509 ? -2.653 -15.545 20.688 1.00 67.94 509 ASP A C 1
ATOM 4182 O O . ASP A 1 509 ? -3.635 -16.148 21.119 1.00 67.94 509 ASP A O 1
ATOM 4186 N N . ASN A 1 510 ? -1.405 -15.941 20.944 1.00 59.03 510 ASN A N 1
ATOM 4187 C CA . ASN A 1 510 ? -1.072 -17.143 21.714 1.00 59.03 510 ASN A CA 1
ATOM 4188 C C . ASN A 1 510 ? -1.361 -17.001 23.213 1.00 59.03 510 ASN A C 1
ATOM 4190 O O . ASN A 1 510 ? -1.382 -18.003 23.923 1.00 59.03 510 ASN A O 1
ATOM 4194 N N . THR A 1 511 ? -1.563 -15.778 23.712 1.00 57.69 511 THR A N 1
ATOM 4195 C CA . THR A 1 511 ? -2.016 -15.550 25.094 1.00 57.69 511 THR A CA 1
ATOM 4196 C C . THR A 1 511 ? -3.520 -15.768 25.232 1.00 57.69 511 THR A C 1
ATOM 4198 O O . THR A 1 511 ? -4.020 -16.045 26.323 1.00 57.69 511 THR A O 1
ATOM 4201 N N . ILE A 1 512 ? -4.242 -15.715 24.111 1.00 57.91 512 ILE A N 1
ATOM 4202 C CA . ILE A 1 512 ? -5.681 -15.922 24.027 1.00 57.91 512 ILE A CA 1
ATOM 4203 C C . ILE A 1 512 ? -5.924 -17.365 23.570 1.00 57.91 512 ILE A C 1
ATOM 4205 O O . ILE A 1 512 ? -6.498 -17.630 22.516 1.00 57.91 512 ILE A O 1
ATOM 4209 N N . ILE A 1 513 ? -5.468 -18.338 24.366 1.00 54.00 513 ILE A N 1
ATOM 4210 C CA . ILE A 1 513 ? -5.885 -19.731 24.175 1.00 54.00 513 ILE A CA 1
ATOM 4211 C C . ILE A 1 513 ? -7.329 -19.833 24.645 1.00 54.00 513 ILE A C 1
ATOM 4213 O O . ILE A 1 513 ? -7.662 -19.637 25.815 1.00 54.00 513 ILE A O 1
ATOM 4217 N N . PHE A 1 514 ? -8.206 -20.129 23.702 1.00 62.47 514 PHE A N 1
ATOM 4218 C CA . PHE A 1 514 ? -9.612 -20.307 23.984 1.00 62.47 514 PHE A CA 1
ATOM 4219 C C . PHE A 1 514 ? -9.899 -21.660 24.615 1.00 62.47 514 PHE A C 1
ATOM 4221 O O . PHE A 1 514 ? -9.136 -22.620 24.517 1.00 62.47 514 PHE A O 1
ATOM 4228 N N . LYS A 1 515 ? -11.069 -21.724 25.243 1.00 65.44 515 LYS A N 1
ATOM 4229 C CA . LYS A 1 515 ? -11.647 -22.949 25.780 1.00 65.44 515 LYS A CA 1
ATOM 4230 C C . LYS A 1 515 ? -11.728 -24.021 24.686 1.00 65.44 515 LYS A C 1
ATOM 4232 O O . LYS A 1 515 ? -12.182 -23.746 23.577 1.00 65.44 515 LYS A O 1
ATOM 4237 N N . SER A 1 516 ? -11.293 -25.238 25.011 1.00 73.06 516 SER A N 1
ATOM 4238 C CA . SER A 1 516 ? -11.463 -26.401 24.135 1.00 73.06 516 SER A CA 1
ATOM 4239 C C . SER A 1 516 ? -12.944 -26.649 23.852 1.00 73.06 516 SER A C 1
ATOM 4241 O O . SER A 1 516 ? -13.801 -26.235 24.640 1.00 73.06 516 SER A O 1
ATOM 4243 N N . ASN A 1 517 ? -13.265 -27.374 22.778 1.00 76.06 517 ASN A N 1
ATOM 4244 C CA . ASN A 1 517 ? -14.655 -27.768 22.507 1.00 76.06 517 ASN A CA 1
ATOM 4245 C C . ASN A 1 517 ? -15.310 -28.435 23.727 1.00 76.06 517 ASN A C 1
ATOM 4247 O O . ASN A 1 517 ? -16.423 -28.075 24.093 1.00 76.06 517 ASN A O 1
ATOM 4251 N N . ARG A 1 518 ? -14.568 -29.278 24.459 1.00 79.88 518 ARG A N 1
ATOM 4252 C CA . ARG A 1 518 ? -15.028 -29.872 25.726 1.00 79.88 518 ARG A CA 1
ATOM 4253 C C . ARG A 1 518 ? -15.456 -28.821 26.753 1.00 79.88 518 ARG A C 1
ATOM 4255 O O . ARG A 1 518 ? -16.495 -28.958 27.389 1.00 79.88 518 ARG A O 1
ATOM 4262 N N . SER A 1 519 ? -14.663 -27.765 26.916 1.00 80.00 519 SER A N 1
ATOM 4263 C CA . SER A 1 519 ? -14.994 -26.674 27.834 1.00 80.00 519 SER A CA 1
ATOM 4264 C C . SER A 1 519 ? -16.235 -25.897 27.378 1.00 80.00 519 SER A C 1
ATOM 4266 O O . SER A 1 519 ? -17.008 -25.437 28.220 1.00 80.00 519 SER A O 1
ATOM 4268 N N . PHE A 1 520 ? -16.444 -25.737 26.067 1.00 80.44 520 PHE A N 1
ATOM 4269 C CA . PHE A 1 520 ? -17.674 -25.152 25.528 1.00 80.44 520 PHE A CA 1
ATOM 4270 C C . PHE A 1 520 ? -18.886 -26.066 25.730 1.00 80.44 520 PHE A C 1
ATOM 4272 O O . PHE A 1 520 ? -19.934 -25.564 26.125 1.00 80.44 520 PHE A O 1
ATOM 4279 N N . ASP A 1 521 ? -18.741 -27.380 25.564 1.00 84.31 521 ASP A N 1
ATOM 4280 C CA . ASP A 1 521 ? -19.808 -28.356 25.809 1.00 84.31 521 ASP A CA 1
ATOM 4281 C C . ASP A 1 521 ? -20.216 -28.391 27.289 1.00 84.31 521 ASP A C 1
ATOM 4283 O O . ASP A 1 521 ? -21.403 -28.425 27.616 1.00 84.31 521 ASP A O 1
ATOM 4287 N N . GLU A 1 522 ? -19.246 -28.337 28.208 1.00 86.69 522 GLU A N 1
ATOM 4288 C CA . GLU A 1 522 ? -19.502 -28.248 29.651 1.00 86.69 522 GLU A CA 1
ATOM 4289 C C . GLU A 1 522 ? -20.243 -26.952 30.012 1.00 86.69 522 GLU A C 1
ATOM 4291 O O . GLU A 1 522 ? -21.209 -26.983 30.778 1.00 86.69 522 GLU A O 1
ATOM 4296 N N . LEU A 1 523 ? -19.849 -25.814 29.425 1.00 84.94 523 LEU A N 1
ATOM 4297 C CA . LEU A 1 523 ? -20.559 -24.542 29.594 1.00 84.94 523 LEU A CA 1
ATOM 4298 C C . LEU A 1 523 ? -21.966 -24.590 28.989 1.00 84.94 523 LEU A C 1
ATOM 4300 O O . LEU A 1 523 ? -22.912 -24.120 29.619 1.00 84.94 523 LEU A O 1
ATOM 4304 N N . ALA A 1 524 ? -22.119 -25.173 27.802 1.00 87.69 524 ALA A N 1
ATOM 4305 C CA . ALA A 1 524 ? -23.402 -25.308 27.132 1.00 87.69 524 ALA A CA 1
ATOM 4306 C C . ALA A 1 524 ? -24.370 -26.172 27.945 1.00 87.69 524 ALA A C 1
ATOM 4308 O O . ALA A 1 524 ? -25.523 -25.786 28.115 1.00 87.69 524 ALA A O 1
ATOM 4309 N N . LYS A 1 525 ? -23.894 -27.280 28.526 1.00 90.31 525 LYS A N 1
ATOM 4310 C CA . LYS A 1 525 ? -24.675 -28.106 29.459 1.00 90.31 525 LYS A CA 1
ATOM 4311 C C . LYS A 1 525 ? -25.022 -27.338 30.732 1.00 90.31 525 LYS A C 1
ATOM 4313 O O . LYS A 1 525 ? -26.186 -27.309 31.122 1.00 90.31 525 LYS A O 1
ATOM 4318 N N . LYS A 1 526 ? -24.037 -26.677 31.355 1.00 92.56 526 LYS A N 1
ATOM 4319 C CA . LYS A 1 526 ? -24.225 -25.910 32.598 1.00 92.56 526 LYS A CA 1
ATOM 4320 C C . LYS A 1 526 ? -25.273 -24.804 32.451 1.00 92.56 526 LYS A C 1
ATOM 4322 O O . LYS A 1 526 ? -26.075 -24.610 33.359 1.00 92.56 526 LYS A O 1
ATOM 4327 N N . TYR A 1 527 ? -25.256 -24.087 31.329 1.00 90.38 527 TYR A N 1
ATOM 4328 C CA . TYR A 1 527 ? -26.153 -22.959 31.060 1.00 90.38 527 TYR A CA 1
ATOM 4329 C C . TYR A 1 527 ? -27.320 -23.306 30.124 1.00 90.38 527 TYR A C 1
ATOM 4331 O O . TYR A 1 527 ? -28.021 -22.400 29.686 1.00 90.38 527 TYR A O 1
ATOM 4339 N N . GLN A 1 528 ? -27.533 -24.592 29.821 1.00 92.06 528 GLN A N 1
ATOM 4340 C CA . GLN A 1 528 ? -28.635 -25.088 28.984 1.00 92.06 528 GLN A CA 1
ATOM 4341 C C . GLN A 1 528 ? -28.730 -24.365 27.626 1.00 92.06 528 GLN A C 1
ATOM 4343 O O . GLN A 1 528 ? -29.806 -23.980 27.172 1.00 92.06 528 GLN A O 1
ATOM 4348 N N . ILE A 1 529 ? -27.581 -24.152 26.978 1.00 88.12 529 ILE A N 1
ATOM 4349 C CA . ILE A 1 529 ? -27.500 -23.457 25.690 1.00 88.12 529 ILE A CA 1
ATOM 4350 C C . ILE A 1 529 ? -27.975 -24.408 24.575 1.00 88.12 529 ILE A C 1
ATOM 4352 O O . ILE A 1 529 ? -27.366 -25.471 24.406 1.00 88.12 529 ILE A O 1
ATOM 4356 N N . PRO A 1 530 ? -29.004 -24.034 23.786 1.00 88.88 530 PRO A N 1
ATOM 4357 C CA . PRO A 1 530 ? -29.478 -24.814 22.641 1.00 88.88 530 PRO A CA 1
ATOM 4358 C C . PRO A 1 530 ? -28.366 -25.129 21.637 1.00 88.88 530 PRO A C 1
ATOM 4360 O O . PRO A 1 530 ? -27.488 -24.294 21.417 1.00 88.88 530 PRO A O 1
ATOM 4363 N N . GLU A 1 531 ? -28.399 -26.311 21.018 1.00 84.81 531 GLU A N 1
ATOM 4364 C CA . GLU A 1 531 ? -27.322 -26.786 20.137 1.00 84.81 531 GLU A CA 1
ATOM 4365 C C . GLU A 1 531 ? -27.048 -25.847 18.952 1.00 84.81 531 GLU A C 1
ATOM 4367 O O . GLU A 1 531 ? -25.893 -25.568 18.634 1.00 84.81 531 GLU A O 1
ATOM 4372 N N . ASP A 1 532 ? -28.092 -25.254 18.377 1.00 82.56 532 ASP A N 1
ATOM 4373 C CA . ASP A 1 532 ? -28.004 -24.250 17.313 1.00 82.56 532 ASP A CA 1
ATOM 4374 C C . ASP A 1 532 ? -27.283 -22.963 17.756 1.00 82.56 532 ASP A C 1
ATOM 4376 O O . ASP A 1 532 ? -26.699 -22.252 16.933 1.00 82.56 532 ASP A O 1
ATOM 4380 N N . ARG A 1 533 ? -27.247 -22.667 19.061 1.00 80.94 533 ARG A N 1
ATOM 4381 C CA . ARG A 1 533 ? -26.583 -21.489 19.654 1.00 80.94 533 ARG A CA 1
ATOM 4382 C C . ARG A 1 533 ? -25.211 -21.791 20.248 1.00 80.94 533 ARG A C 1
ATOM 4384 O O . ARG A 1 533 ? -24.501 -20.860 20.630 1.00 80.94 533 ARG A O 1
ATOM 4391 N N . GLN A 1 534 ? -24.811 -23.057 20.305 1.00 83.19 534 GLN A N 1
ATOM 4392 C CA . GLN A 1 534 ? -23.503 -23.439 20.824 1.00 83.19 534 GLN A CA 1
ATOM 4393 C C . GLN A 1 534 ? -22.380 -22.972 19.893 1.00 83.19 534 GLN A C 1
ATOM 4395 O O . GLN A 1 534 ? -22.520 -22.907 18.671 1.00 83.19 534 GLN A O 1
ATOM 4400 N N . ILE A 1 535 ? -21.251 -22.603 20.490 1.00 76.69 535 ILE A N 1
ATOM 4401 C CA . ILE A 1 535 ? -20.029 -22.259 19.768 1.00 76.69 535 ILE A CA 1
ATOM 4402 C C . ILE A 1 535 ? -19.176 -23.527 19.737 1.00 76.69 535 ILE A C 1
ATOM 4404 O O . ILE A 1 535 ? -18.664 -23.939 20.774 1.00 76.69 535 ILE A O 1
ATOM 4408 N N . LYS A 1 536 ? -19.051 -24.148 18.562 1.00 71.69 536 LYS A N 1
ATOM 4409 C CA . LYS A 1 536 ? -18.214 -25.335 18.339 1.00 71.69 536 LYS A CA 1
ATOM 4410 C C . LYS A 1 536 ? -17.168 -25.012 17.278 1.00 71.69 536 LYS A C 1
ATOM 4412 O O . LYS A 1 536 ? -17.508 -24.446 16.241 1.00 71.69 536 LYS A O 1
ATOM 4417 N N . ALA A 1 537 ? -15.907 -25.337 17.541 1.00 68.00 537 ALA A N 1
ATOM 4418 C CA . ALA A 1 537 ? -14.845 -25.201 16.552 1.00 68.00 537 ALA A CA 1
ATOM 4419 C C . ALA A 1 537 ? -14.891 -26.351 15.544 1.00 68.00 537 ALA A C 1
ATOM 4421 O O . ALA A 1 537 ? -15.283 -27.462 15.888 1.00 68.00 537 ALA A O 1
ATOM 4422 N N . THR A 1 538 ? -14.407 -26.111 14.326 1.00 59.81 538 THR A N 1
ATOM 4423 C CA . THR A 1 538 ? -14.113 -27.181 13.358 1.00 59.81 538 THR A CA 1
ATOM 4424 C C . THR A 1 538 ? -12.876 -28.005 13.733 1.00 59.81 538 THR A C 1
ATOM 4426 O O . THR A 1 538 ? -12.729 -29.115 13.238 1.00 59.81 538 THR A O 1
ATOM 4429 N N . GLY A 1 539 ? -11.996 -27.473 14.590 1.00 66.62 539 GLY A N 1
ATOM 4430 C CA . GLY A 1 539 ? -10.839 -28.168 15.173 1.00 66.62 539 GLY A CA 1
ATOM 4431 C C . GLY A 1 539 ? -10.976 -28.330 16.690 1.00 66.62 539 GLY A C 1
ATOM 4432 O O . GLY A 1 539 ? -12.085 -28.430 17.202 1.00 66.62 539 GLY A O 1
ATOM 4433 N N . GLU A 1 540 ? -9.867 -28.309 17.431 1.00 56.97 540 GLU A N 1
ATOM 4434 C CA . GLU A 1 540 ? -9.874 -28.564 18.886 1.00 56.97 540 GLU A CA 1
ATOM 4435 C C . GLU A 1 540 ? -10.399 -27.388 19.740 1.00 56.97 540 GLU A C 1
ATOM 4437 O O . GLU A 1 540 ? -10.925 -27.594 20.842 1.00 56.97 540 GLU A O 1
ATOM 4442 N N . ALA A 1 541 ? -10.286 -26.152 19.238 1.00 61.66 541 ALA A N 1
ATOM 4443 C CA . ALA A 1 541 ? -10.736 -24.938 19.922 1.00 61.66 541 ALA A CA 1
ATOM 4444 C C . ALA A 1 541 ? -11.072 -23.804 18.938 1.00 61.66 541 ALA A C 1
ATOM 4446 O O . ALA A 1 541 ? -10.486 -23.701 17.858 1.00 61.66 541 ALA A O 1
ATOM 4447 N N . VAL A 1 542 ? -12.005 -22.927 19.320 1.00 67.75 542 VAL A N 1
ATOM 4448 C CA . VAL A 1 542 ? -12.335 -21.707 18.562 1.00 67.75 542 VAL A CA 1
ATOM 4449 C C . VAL A 1 542 ? -11.309 -20.655 18.908 1.00 67.75 542 VAL A C 1
ATOM 4451 O O . VAL A 1 542 ? -11.230 -20.330 20.073 1.00 67.75 542 VAL A O 1
ATOM 4454 N N . GLN A 1 543 ? -10.568 -20.082 17.961 1.00 71.50 543 GLN A N 1
ATOM 4455 C CA . GLN A 1 543 ? -9.388 -19.283 18.317 1.00 71.50 543 GLN A CA 1
ATOM 4456 C C . GLN A 1 543 ? -9.548 -17.765 18.159 1.00 71.50 543 GLN A C 1
ATOM 4458 O O . GLN A 1 543 ? -8.570 -17.044 18.309 1.00 71.50 543 GLN A O 1
ATOM 4463 N N . SER A 1 544 ? -10.730 -17.255 17.809 1.00 80.94 544 SER A N 1
ATOM 4464 C CA . SER A 1 544 ? -11.015 -15.811 17.780 1.00 80.94 544 SER A CA 1
ATOM 4465 C C . SER A 1 544 ? -12.498 -15.539 17.534 1.00 80.94 544 SER A C 1
ATOM 4467 O O . SER A 1 544 ? -13.244 -16.429 17.119 1.00 80.94 544 SER A O 1
ATOM 4469 N N . ILE A 1 545 ? -12.930 -14.287 17.715 1.00 86.19 545 ILE A N 1
ATOM 4470 C CA . ILE A 1 545 ? -14.274 -13.869 17.286 1.00 86.19 545 ILE A CA 1
ATOM 4471 C C . ILE A 1 545 ? -14.441 -13.925 15.753 1.00 86.19 545 ILE A C 1
ATOM 4473 O O . ILE A 1 545 ? -15.539 -14.192 15.267 1.00 86.19 545 ILE A O 1
ATOM 4477 N N . LEU A 1 546 ? -13.355 -13.747 14.987 1.00 88.75 546 LEU A N 1
ATOM 4478 C CA . LEU A 1 546 ? -13.363 -13.902 13.528 1.00 88.75 546 LEU A CA 1
ATOM 4479 C C . LEU A 1 546 ? -13.654 -15.351 13.110 1.00 88.75 546 LEU A C 1
ATOM 4481 O O . LEU A 1 546 ? -14.414 -15.581 12.169 1.00 88.75 546 LEU A O 1
ATOM 4485 N N . ASP A 1 547 ? -13.094 -16.329 13.824 1.00 83.44 547 ASP A N 1
ATOM 4486 C CA . ASP A 1 547 ? -13.381 -17.744 13.572 1.00 83.44 547 ASP A CA 1
ATOM 4487 C C . ASP A 1 547 ? -14.860 -18.052 13.830 1.00 83.44 547 ASP A C 1
ATOM 4489 O O . ASP A 1 547 ? -15.498 -18.709 13.010 1.00 83.44 547 ASP A O 1
ATOM 4493 N N . VAL A 1 548 ? -15.437 -17.516 14.915 1.00 84.81 548 VAL A N 1
ATOM 4494 C CA . VAL A 1 548 ? -16.880 -17.643 15.196 1.00 84.81 548 VAL A CA 1
ATOM 4495 C C . VAL A 1 548 ? -17.710 -17.070 14.050 1.00 84.81 548 VAL A C 1
ATOM 4497 O O . VAL A 1 548 ? -18.635 -17.729 13.579 1.00 84.81 548 VAL A O 1
ATOM 4500 N N . ALA A 1 549 ? -17.373 -15.868 13.577 1.00 89.00 549 ALA A N 1
ATOM 4501 C CA . ALA A 1 549 ? -18.069 -15.216 12.471 1.00 89.00 549 ALA A CA 1
ATOM 4502 C C . ALA A 1 549 ? -18.072 -16.081 11.197 1.00 89.00 549 ALA A C 1
ATOM 4504 O O . ALA A 1 549 ? -19.107 -16.230 10.546 1.00 89.00 549 ALA A O 1
ATOM 4505 N N . ARG A 1 550 ? -16.936 -16.712 10.875 1.00 87.69 550 ARG A N 1
ATOM 4506 C CA . ARG A 1 550 ? -16.822 -17.621 9.724 1.00 87.69 550 ARG A CA 1
ATOM 4507 C C . ARG A 1 550 ? -17.597 -18.914 9.897 1.00 87.69 550 ARG A C 1
ATOM 4509 O O . ARG A 1 550 ? -18.277 -19.334 8.969 1.00 87.69 550 ARG A O 1
ATOM 4516 N N . LEU A 1 551 ? -17.516 -19.528 11.075 1.00 83.69 551 LEU A N 1
ATOM 4517 C CA . LEU A 1 551 ? -18.258 -20.751 11.393 1.00 83.69 551 LEU A CA 1
ATOM 4518 C C . LEU A 1 551 ? -19.772 -20.532 11.302 1.00 83.69 551 LEU A C 1
ATOM 4520 O O . LEU A 1 551 ? -20.512 -21.447 10.956 1.00 83.69 551 LEU A O 1
ATOM 4524 N N . ARG A 1 552 ? -20.232 -19.306 11.570 1.00 85.56 552 ARG A N 1
ATOM 4525 C CA . ARG A 1 552 ? -21.629 -18.889 11.405 1.00 85.56 552 ARG A CA 1
ATOM 4526 C C . ARG A 1 552 ? -22.009 -18.506 9.972 1.00 85.56 552 ARG A C 1
ATOM 4528 O O . ARG A 1 552 ? -23.166 -18.172 9.742 1.00 85.56 552 ARG A O 1
ATOM 4535 N N . GLY A 1 553 ? -21.078 -18.579 9.022 1.00 87.12 553 GLY A N 1
ATOM 4536 C CA . GLY A 1 553 ? -21.343 -18.328 7.606 1.00 87.12 553 GLY A CA 1
ATOM 4537 C C . GLY A 1 553 ? -21.600 -16.860 7.274 1.00 87.12 553 GLY A C 1
ATOM 4538 O O . GLY A 1 553 ? -22.304 -16.577 6.308 1.00 87.12 553 GLY A O 1
ATOM 4539 N N . PHE A 1 554 ? -21.075 -15.918 8.068 1.00 91.12 554 PHE A N 1
ATOM 4540 C CA . PHE A 1 554 ? -21.195 -14.498 7.734 1.00 91.12 554 PHE A CA 1
ATOM 4541 C C . PHE A 1 554 ? -20.470 -14.178 6.428 1.00 91.12 554 PHE A C 1
ATOM 4543 O O . PHE A 1 554 ? -19.406 -14.726 6.137 1.00 91.12 554 PHE A O 1
ATOM 4550 N N . GLU A 1 555 ? -21.055 -13.269 5.650 1.00 91.44 555 GLU A N 1
ATOM 4551 C CA . GLU A 1 555 ? -20.538 -12.909 4.337 1.00 91.44 555 GLU A CA 1
ATOM 4552 C C . GLU A 1 555 ? -19.146 -12.274 4.455 1.00 91.44 555 GLU A C 1
ATOM 4554 O O . GLU A 1 555 ? -18.938 -11.321 5.213 1.00 91.44 555 GLU A O 1
ATOM 4559 N N . GLU A 1 556 ? -18.186 -12.806 3.698 1.00 91.62 556 GLU A N 1
ATOM 4560 C CA . GLU A 1 556 ? -16.792 -12.371 3.724 1.00 91.62 556 GLU A CA 1
ATOM 4561 C C . GLU A 1 556 ? -16.426 -11.573 2.468 1.00 91.62 556 GLU A C 1
ATOM 4563 O O . GLU A 1 556 ? -16.545 -12.055 1.343 1.00 91.62 556 GLU A O 1
ATOM 4568 N N . VAL A 1 557 ? -15.906 -10.361 2.673 1.00 93.00 557 VAL A N 1
ATOM 4569 C CA . VAL A 1 557 ? -15.383 -9.482 1.623 1.00 93.00 557 VAL A CA 1
ATOM 4570 C C . VAL A 1 557 ? -13.854 -9.486 1.662 1.00 93.00 557 VAL A C 1
ATOM 4572 O O . VAL A 1 557 ? -13.267 -8.887 2.570 1.00 93.00 557 VAL A O 1
ATOM 4575 N N . PRO A 1 558 ? -13.178 -10.120 0.687 1.00 93.19 558 PRO A N 1
ATOM 4576 C CA . PRO A 1 558 ? -11.726 -10.086 0.602 1.00 93.19 558 PRO A CA 1
ATOM 4577 C C . PRO A 1 558 ? -11.225 -8.783 -0.041 1.00 93.19 558 PRO A C 1
ATOM 4579 O O . PRO A 1 558 ? -11.607 -8.428 -1.159 1.00 93.19 558 PRO A O 1
ATOM 4582 N N . LEU A 1 559 ? -10.302 -8.096 0.631 1.00 93.62 559 LEU A N 1
ATOM 4583 C CA . LEU A 1 559 ? -9.525 -6.992 0.070 1.00 93.62 559 LEU A CA 1
ATOM 4584 C C . LEU A 1 559 ? -8.347 -7.558 -0.728 1.00 93.62 559 LEU A C 1
ATOM 4586 O O . LEU A 1 559 ? -7.419 -8.125 -0.152 1.00 93.62 559 LEU A O 1
ATOM 4590 N N . ARG A 1 560 ? -8.383 -7.410 -2.057 1.00 92.19 560 ARG A N 1
ATOM 4591 C CA . ARG A 1 560 ? -7.378 -8.024 -2.944 1.00 92.19 560 ARG A CA 1
ATOM 4592 C C . ARG A 1 560 ? -6.241 -7.089 -3.340 1.00 92.19 560 ARG A C 1
ATOM 4594 O O . ARG A 1 560 ? -5.140 -7.569 -3.582 1.00 92.19 560 ARG A O 1
ATOM 4601 N N . ASN A 1 561 ? -6.458 -5.778 -3.403 1.00 92.44 561 ASN A N 1
ATOM 4602 C CA . ASN A 1 561 ? -5.385 -4.850 -3.764 1.00 92.44 561 ASN A CA 1
ATOM 4603 C C . ASN A 1 561 ? -4.367 -4.716 -2.627 1.00 92.44 561 ASN A C 1
ATOM 4605 O O . ASN A 1 561 ? -4.743 -4.460 -1.485 1.00 92.44 561 ASN A O 1
ATOM 4609 N N . HIS A 1 562 ? -3.082 -4.849 -2.950 1.00 90.94 562 HIS A N 1
ATOM 4610 C CA . HIS A 1 562 ? -1.979 -4.746 -2.002 1.00 90.94 562 HIS A CA 1
ATOM 4611 C C . HIS A 1 562 ? -1.089 -3.539 -2.324 1.00 90.94 562 HIS A C 1
ATOM 4613 O O . HIS A 1 562 ? -0.515 -3.442 -3.408 1.00 90.94 562 HIS A O 1
ATOM 4619 N N . TYR A 1 563 ? -0.970 -2.624 -1.365 1.00 88.56 563 TYR A N 1
ATOM 4620 C CA . TYR A 1 563 ? -0.356 -1.302 -1.526 1.00 88.56 563 TYR A CA 1
ATOM 4621 C C . TYR A 1 563 ? 0.973 -1.136 -0.782 1.00 88.56 563 TYR A C 1
ATOM 4623 O O . TYR A 1 563 ? 1.610 -0.097 -0.921 1.00 88.56 563 TYR A O 1
ATOM 4631 N N . ARG A 1 564 ? 1.377 -2.114 0.039 1.00 88.06 564 ARG A N 1
ATOM 4632 C CA . ARG A 1 564 ? 2.561 -1.995 0.901 1.00 88.06 564 ARG A CA 1
ATOM 4633 C C . ARG A 1 564 ? 3.822 -2.478 0.214 1.00 88.06 564 ARG A C 1
ATOM 4635 O O . ARG A 1 564 ? 4.774 -1.721 0.095 1.00 88.06 564 ARG A O 1
ATOM 4642 N N . SER A 1 565 ? 3.834 -3.734 -0.199 1.00 90.44 565 SER A N 1
ATOM 4643 C CA . SER A 1 565 ? 5.045 -4.437 -0.590 1.00 90.44 565 SER A CA 1
ATOM 4644 C C . SER A 1 565 ? 5.022 -4.739 -2.093 1.00 90.44 565 SER A C 1
ATOM 4646 O O . SER A 1 565 ? 3.978 -5.128 -2.627 1.00 90.44 565 SER A O 1
ATOM 4648 N N . PRO A 1 566 ? 6.150 -4.573 -2.796 1.00 87.75 566 PRO A N 1
ATOM 4649 C CA . PRO A 1 566 ? 6.298 -5.011 -4.179 1.00 87.75 566 PRO A CA 1
ATOM 4650 C C . PRO A 1 566 ? 6.203 -6.540 -4.311 1.00 87.75 566 PRO A C 1
ATOM 4652 O O . PRO A 1 566 ? 6.283 -7.288 -3.331 1.00 87.75 566 PRO A O 1
ATOM 4655 N N . ARG A 1 567 ? 6.040 -7.008 -5.556 1.00 86.06 567 ARG A N 1
ATOM 4656 C CA . ARG A 1 567 ? 5.776 -8.418 -5.890 1.00 86.06 567 ARG A CA 1
ATOM 4657 C C . ARG A 1 567 ? 6.822 -9.384 -5.331 1.00 86.06 567 ARG A C 1
ATOM 4659 O O . ARG A 1 567 ? 6.434 -10.461 -4.897 1.00 86.06 567 ARG A O 1
ATOM 4666 N N . GLU A 1 568 ? 8.102 -9.017 -5.336 1.00 85.56 568 GLU A N 1
ATOM 4667 C CA . GLU A 1 568 ? 9.174 -9.889 -4.831 1.00 85.56 568 GLU A CA 1
ATOM 4668 C C . GLU A 1 568 ? 9.041 -10.166 -3.329 1.00 85.56 568 GLU A C 1
ATOM 4670 O O . GLU A 1 568 ? 9.286 -11.286 -2.898 1.00 85.56 568 GLU A O 1
ATOM 4675 N N . LEU A 1 569 ? 8.574 -9.190 -2.542 1.00 89.81 569 LEU A N 1
ATOM 4676 C CA . LEU A 1 569 ? 8.459 -9.331 -1.088 1.00 89.81 569 LEU A CA 1
ATOM 4677 C C . LEU A 1 569 ? 7.184 -10.082 -0.684 1.00 89.81 569 LEU A C 1
ATOM 4679 O O . LEU A 1 569 ? 7.240 -11.044 0.074 1.00 89.81 569 LEU A O 1
ATOM 4683 N N . ILE A 1 570 ? 6.022 -9.685 -1.219 1.00 90.62 570 ILE A N 1
ATOM 4684 C CA . ILE A 1 570 ? 4.735 -10.313 -0.857 1.00 90.62 570 ILE A CA 1
ATOM 4685 C C . ILE A 1 570 ? 4.443 -11.594 -1.651 1.00 90.62 570 ILE A C 1
ATOM 4687 O O . ILE A 1 570 ? 3.486 -12.310 -1.351 1.00 90.62 570 ILE A O 1
ATOM 4691 N N . GLY A 1 571 ? 5.235 -11.889 -2.686 1.00 87.88 571 GLY A N 1
ATOM 4692 C CA . GLY A 1 571 ? 5.001 -12.991 -3.619 1.00 87.88 571 GLY A CA 1
ATOM 4693 C C . GLY A 1 571 ? 4.928 -14.353 -2.937 1.00 87.88 571 GLY A C 1
ATOM 4694 O O . GLY A 1 571 ? 4.033 -15.139 -3.258 1.00 87.88 571 GLY A O 1
ATOM 4695 N N . PHE A 1 572 ? 5.797 -14.594 -1.949 1.00 87.88 572 PHE A N 1
ATOM 4696 C CA . PHE A 1 572 ? 5.770 -15.800 -1.120 1.00 87.88 572 PHE A CA 1
ATOM 4697 C C . PHE A 1 572 ? 4.424 -15.947 -0.397 1.00 87.88 572 PHE A C 1
ATOM 4699 O O . PHE A 1 572 ? 3.698 -16.920 -0.616 1.00 87.88 572 PHE A O 1
ATOM 4706 N N . SER A 1 573 ? 4.035 -14.940 0.391 1.00 89.69 573 SER A N 1
ATOM 4707 C CA . SER A 1 573 ? 2.764 -14.947 1.118 1.00 89.69 573 SER A CA 1
ATOM 4708 C C . SER A 1 573 ? 1.564 -15.094 0.173 1.00 89.69 573 SER A C 1
ATOM 4710 O O . SER A 1 573 ? 0.648 -15.875 0.434 1.00 89.69 573 SER A O 1
ATOM 4712 N N . ASN A 1 574 ? 1.576 -14.398 -0.969 1.00 91.50 574 ASN A N 1
ATOM 4713 C CA . ASN A 1 574 ? 0.515 -14.487 -1.974 1.00 91.50 574 ASN A CA 1
ATOM 4714 C C . ASN A 1 574 ? 0.373 -15.908 -2.540 1.00 91.50 574 ASN A C 1
ATOM 4716 O O . ASN A 1 574 ? -0.743 -16.422 -2.623 1.00 91.50 574 ASN A O 1
ATOM 4720 N N . LYS A 1 575 ? 1.492 -16.565 -2.870 1.00 90.38 575 LYS A N 1
ATOM 4721 C CA . LYS A 1 575 ? 1.520 -17.919 -3.441 1.00 90.38 575 LYS A CA 1
ATOM 4722 C C . LYS A 1 575 ? 1.032 -18.984 -2.457 1.00 90.38 575 LYS A C 1
ATOM 4724 O O . LYS A 1 575 ? 0.240 -19.831 -2.857 1.00 90.38 575 LYS A O 1
ATOM 4729 N N . TYR A 1 576 ? 1.492 -18.949 -1.206 1.00 86.69 576 TYR A N 1
ATOM 4730 C CA . TYR A 1 576 ? 1.283 -20.057 -0.262 1.00 86.69 576 TYR A CA 1
ATOM 4731 C C . TYR A 1 576 ? 0.089 -19.877 0.688 1.00 86.69 576 TYR A C 1
ATOM 4733 O O . TYR A 1 576 ? -0.444 -20.869 1.186 1.00 86.69 576 TYR A O 1
ATOM 4741 N N . PHE A 1 577 ? -0.368 -18.642 0.926 1.00 86.69 577 PHE A N 1
ATOM 4742 C CA . PHE A 1 577 ? -1.425 -18.364 1.911 1.00 86.69 577 PHE A CA 1
ATOM 4743 C C . PHE A 1 577 ? -2.727 -17.888 1.271 1.00 86.69 577 PHE A C 1
ATOM 4745 O O . PHE A 1 577 ? -3.802 -18.368 1.629 1.00 86.69 577 PHE A O 1
ATOM 4752 N N . TYR A 1 578 ? -2.651 -16.974 0.300 1.00 90.88 578 TYR A N 1
ATOM 4753 C CA . TYR A 1 578 ? -3.845 -16.290 -0.208 1.00 90.88 578 TYR A CA 1
ATOM 4754 C C . TYR A 1 578 ? -4.391 -16.894 -1.509 1.00 90.88 578 TYR A C 1
ATOM 4756 O O . TYR A 1 578 ? -5.592 -17.165 -1.607 1.00 90.88 578 TYR A O 1
ATOM 4764 N N . LYS A 1 579 ? -3.532 -17.164 -2.501 1.00 90.75 579 LYS A N 1
ATOM 4765 C CA . LYS A 1 579 ? -3.933 -17.733 -3.799 1.00 90.75 579 LYS A CA 1
ATOM 4766 C C . LYS A 1 579 ? -4.644 -19.094 -3.694 1.00 90.75 579 LYS A C 1
ATOM 4768 O O . LYS A 1 579 ? -5.702 -19.216 -4.312 1.00 90.75 579 LYS A O 1
ATOM 4773 N N . PRO A 1 580 ? -4.184 -20.072 -2.884 1.00 90.06 580 PRO A N 1
ATOM 4774 C CA . PRO A 1 580 ? -4.855 -21.372 -2.758 1.00 90.06 580 PRO A CA 1
ATOM 4775 C C . PRO A 1 580 ? -6.278 -21.275 -2.192 1.00 90.06 580 PRO A C 1
ATOM 4777 O O . PRO A 1 580 ? -7.087 -22.174 -2.381 1.00 90.06 580 PRO A O 1
ATOM 4780 N N . LYS A 1 581 ? -6.595 -20.168 -1.509 1.00 87.00 581 LYS A N 1
ATOM 4781 C CA . LYS A 1 581 ? -7.905 -19.896 -0.903 1.00 87.00 581 LYS A CA 1
ATOM 4782 C C . LYS A 1 581 ? -8.801 -19.015 -1.782 1.00 87.00 581 LYS A C 1
ATOM 4784 O O . LYS A 1 581 ? -9.801 -18.497 -1.294 1.00 87.00 581 LYS A O 1
ATOM 4789 N N . GLY A 1 582 ? -8.423 -18.783 -3.045 1.00 87.25 582 GLY A N 1
ATOM 4790 C CA . GLY A 1 582 ? -9.152 -17.904 -3.966 1.00 87.25 582 GLY A CA 1
ATOM 4791 C C . GLY A 1 582 ? -9.052 -16.411 -3.622 1.00 87.25 582 GLY A C 1
ATOM 4792 O O . GLY A 1 582 ? -9.824 -15.607 -4.137 1.00 87.25 582 GLY A O 1
ATOM 4793 N N . LYS A 1 583 ? -8.105 -16.019 -2.758 1.00 88.88 583 LYS A N 1
ATOM 4794 C CA . LYS A 1 583 ? -7.931 -14.644 -2.252 1.00 88.88 583 LYS A CA 1
ATOM 4795 C C . LYS A 1 583 ? -6.673 -13.979 -2.816 1.00 88.88 583 LYS A C 1
ATOM 4797 O O . LYS A 1 583 ? -6.034 -13.187 -2.135 1.00 88.88 583 LYS A O 1
ATOM 4802 N N . GLU A 1 584 ? -6.298 -14.322 -4.049 1.00 92.38 584 GLU A N 1
ATOM 4803 C CA . GLU A 1 584 ? -5.067 -13.838 -4.688 1.00 92.38 584 GLU A CA 1
ATOM 4804 C C . GLU A 1 584 ? -4.979 -12.306 -4.670 1.00 92.38 584 GLU A C 1
ATOM 4806 O O . GLU A 1 584 ? -5.920 -11.612 -5.076 1.00 92.38 584 GLU A O 1
ATOM 4811 N N . LEU A 1 585 ? -3.833 -11.801 -4.212 1.00 92.25 585 LEU A N 1
ATOM 4812 C CA . LEU A 1 585 ? -3.553 -10.378 -4.078 1.00 92.25 585 LEU A CA 1
ATOM 4813 C C . LEU A 1 585 ? -3.100 -9.766 -5.402 1.00 92.25 585 LEU A C 1
ATOM 4815 O O . LEU A 1 585 ? -2.278 -10.339 -6.119 1.00 92.25 585 LEU A O 1
ATOM 4819 N N . ILE A 1 586 ? -3.597 -8.562 -5.674 1.00 91.06 586 ILE A N 1
ATOM 4820 C CA . ILE A 1 586 ? -3.246 -7.727 -6.820 1.00 91.06 586 ILE A CA 1
ATOM 4821 C C . ILE A 1 586 ? -2.287 -6.646 -6.321 1.00 91.06 586 ILE A C 1
ATOM 4823 O O . ILE A 1 586 ? -2.690 -5.715 -5.621 1.00 91.06 586 ILE A O 1
ATOM 4827 N N . ILE A 1 587 ? -1.005 -6.778 -6.654 1.00 88.44 587 ILE A N 1
ATOM 4828 C CA . ILE A 1 587 ? 0.029 -5.843 -6.207 1.00 88.44 587 ILE A CA 1
ATOM 4829 C C . ILE A 1 587 ? -0.111 -4.519 -6.965 1.00 88.44 587 ILE A C 1
ATOM 4831 O O . ILE A 1 587 ? -0.057 -4.491 -8.190 1.00 88.44 587 ILE A O 1
ATOM 4835 N N . GLN A 1 588 ? -0.286 -3.429 -6.220 1.00 84.75 588 GLN A N 1
ATOM 4836 C CA . GLN A 1 588 ? -0.381 -2.061 -6.736 1.00 84.75 588 GLN A CA 1
ATOM 4837 C C . GLN A 1 588 ? 0.910 -1.266 -6.505 1.00 84.75 588 GLN A C 1
ATOM 4839 O O . GLN A 1 588 ? 1.160 -0.291 -7.208 1.00 84.75 588 GLN A O 1
ATOM 4844 N N . ASN A 1 589 ? 1.720 -1.647 -5.508 1.00 79.94 589 ASN A N 1
ATOM 4845 C CA . ASN A 1 589 ? 2.957 -0.938 -5.199 1.00 79.94 589 ASN A CA 1
ATOM 4846 C C . ASN A 1 589 ? 4.095 -1.359 -6.140 1.00 79.94 589 ASN A C 1
ATOM 4848 O O . ASN A 1 589 ? 4.483 -2.527 -6.166 1.00 79.94 589 ASN A O 1
ATOM 4852 N N . SER A 1 590 ? 4.654 -0.386 -6.858 1.00 72.12 590 SER A N 1
ATOM 4853 C CA . SER A 1 590 ? 5.872 -0.541 -7.657 1.00 72.12 590 SER A CA 1
ATOM 4854 C C . SER A 1 590 ? 7.067 0.236 -7.098 1.00 72.12 590 SER A C 1
ATOM 4856 O O . SER A 1 590 ? 8.078 0.333 -7.782 1.00 72.12 590 SER A O 1
ATOM 4858 N N . ASN A 1 591 ? 6.960 0.824 -5.904 1.00 76.38 591 ASN A N 1
ATOM 4859 C CA . ASN A 1 591 ? 8.094 1.449 -5.231 1.00 76.38 591 ASN A CA 1
ATOM 4860 C C . ASN A 1 591 ? 8.950 0.370 -4.577 1.00 76.38 591 ASN A C 1
ATOM 4862 O O . ASN A 1 591 ? 8.446 -0.459 -3.818 1.00 76.38 591 ASN A O 1
ATOM 4866 N N . TYR A 1 592 ? 10.245 0.413 -4.854 1.00 79.12 592 TYR A N 1
ATOM 4867 C CA . TYR A 1 592 ? 11.230 -0.505 -4.308 1.00 79.12 592 TYR A CA 1
ATOM 4868 C C . TYR A 1 592 ? 12.583 0.201 -4.176 1.00 79.12 592 TYR A C 1
ATOM 4870 O O . TYR A 1 592 ? 12.821 1.228 -4.815 1.00 79.12 592 TYR A O 1
ATOM 4878 N N . LEU A 1 593 ? 13.456 -0.340 -3.326 1.00 84.31 593 LEU A N 1
ATOM 4879 C CA . LEU A 1 593 ? 14.821 0.146 -3.135 1.00 84.31 593 LEU A CA 1
ATOM 4880 C C . LEU A 1 593 ? 15.782 -1.030 -3.319 1.00 84.31 593 LEU A C 1
ATOM 4882 O O . LEU A 1 593 ? 15.869 -1.899 -2.454 1.00 84.31 593 LEU A O 1
ATOM 4886 N N . SER A 1 594 ? 16.465 -1.088 -4.465 1.00 84.88 594 SER A N 1
ATOM 4887 C CA . SER A 1 594 ? 17.422 -2.159 -4.757 1.00 84.88 594 SER A CA 1
ATOM 4888 C C . SER A 1 594 ? 18.657 -2.057 -3.869 1.00 84.88 594 SER A C 1
ATOM 4890 O O . SER A 1 594 ? 19.195 -0.970 -3.634 1.00 84.88 594 SER A O 1
ATOM 4892 N N . TYR A 1 595 ? 19.136 -3.207 -3.395 1.00 83.69 595 TYR A N 1
ATOM 4893 C CA . TYR A 1 595 ? 20.387 -3.259 -2.650 1.00 83.69 595 TYR A CA 1
ATOM 4894 C C . TYR A 1 595 ? 21.572 -3.181 -3.614 1.00 83.69 595 TYR A C 1
ATOM 4896 O O . TYR A 1 595 ? 21.724 -4.048 -4.478 1.00 83.69 595 TYR A O 1
ATOM 4904 N N . LYS A 1 596 ? 22.426 -2.158 -3.474 1.00 81.38 596 LYS A N 1
ATOM 4905 C CA . LYS A 1 596 ? 23.573 -1.927 -4.378 1.00 81.38 596 LYS A CA 1
ATOM 4906 C C . LYS A 1 596 ? 23.125 -2.047 -5.857 1.00 81.38 596 LYS A C 1
ATOM 4908 O O . LYS A 1 596 ? 22.026 -1.604 -6.196 1.00 81.38 596 LYS A O 1
ATOM 4913 N N . ASN A 1 597 ? 23.942 -2.662 -6.711 1.00 74.50 597 ASN A N 1
ATOM 4914 C CA . ASN A 1 597 ? 23.634 -2.933 -8.121 1.00 74.50 597 ASN A CA 1
ATOM 4915 C C . ASN A 1 597 ? 23.113 -4.364 -8.341 1.00 74.50 597 ASN A C 1
ATOM 4917 O O . ASN A 1 597 ? 23.267 -4.917 -9.423 1.00 74.50 597 ASN A O 1
ATOM 4921 N N . THR A 1 598 ? 22.522 -4.988 -7.314 1.00 71.62 598 THR A N 1
ATOM 4922 C CA . THR A 1 598 ? 22.010 -6.366 -7.428 1.00 71.62 598 THR A CA 1
ATOM 4923 C C . THR A 1 598 ? 20.712 -6.452 -8.228 1.00 71.62 598 THR A C 1
ATOM 4925 O O . THR A 1 598 ? 20.332 -7.540 -8.631 1.00 71.62 598 THR A O 1
ATOM 4928 N N . ASN A 1 599 ? 20.008 -5.330 -8.435 1.00 74.44 599 ASN A N 1
ATOM 4929 C CA . ASN A 1 599 ? 18.631 -5.283 -8.952 1.00 74.44 599 ASN A CA 1
ATOM 4930 C C . ASN A 1 599 ? 17.613 -6.106 -8.140 1.00 74.44 599 ASN A C 1
ATOM 4932 O O . ASN A 1 599 ? 16.483 -6.282 -8.584 1.00 74.44 599 ASN A O 1
ATOM 4936 N N . HIS A 1 600 ? 17.977 -6.538 -6.930 1.00 76.44 600 HIS A N 1
ATOM 4937 C CA . HIS A 1 600 ? 17.114 -7.294 -6.034 1.00 76.44 600 HIS A CA 1
ATOM 4938 C C . HIS A 1 600 ? 16.745 -6.469 -4.801 1.00 76.44 600 HIS A C 1
ATOM 4940 O O . HIS A 1 600 ? 17.531 -5.657 -4.295 1.00 76.44 600 HIS A O 1
ATOM 4946 N N . ILE A 1 601 ? 15.529 -6.696 -4.305 1.00 85.50 601 ILE A N 1
ATOM 4947 C CA . ILE A 1 601 ? 15.047 -6.129 -3.037 1.00 85.50 601 ILE A CA 1
ATOM 4948 C C . ILE A 1 601 ? 14.897 -7.165 -1.928 1.00 85.50 601 ILE A C 1
ATOM 4950 O O . ILE A 1 601 ? 14.620 -6.798 -0.792 1.00 85.50 601 ILE A O 1
ATOM 4954 N N . MET A 1 602 ? 15.098 -8.444 -2.236 1.00 88.62 602 MET A N 1
ATOM 4955 C CA . MET A 1 602 ? 15.260 -9.507 -1.254 1.00 88.62 602 MET A CA 1
ATOM 4956 C C . MET A 1 602 ? 16.645 -10.116 -1.448 1.00 88.62 602 MET A C 1
ATOM 4958 O O . MET A 1 602 ? 16.919 -10.675 -2.507 1.00 88.62 602 MET A O 1
ATOM 4962 N N . VAL A 1 603 ? 17.522 -9.963 -0.456 1.00 89.94 603 VAL A N 1
ATOM 4963 C CA . VAL A 1 603 ? 18.927 -10.382 -0.552 1.00 89.94 603 VAL A CA 1
ATOM 4964 C C . VAL A 1 603 ? 19.272 -11.318 0.594 1.00 89.94 603 VAL A C 1
ATOM 4966 O O . VAL A 1 603 ? 18.987 -11.016 1.752 1.00 89.94 603 VAL A O 1
ATOM 4969 N N . THR A 1 604 ? 19.910 -12.434 0.264 1.00 90.25 604 THR A N 1
ATOM 4970 C CA . THR A 1 604 ? 20.422 -13.391 1.243 1.00 90.25 604 THR A CA 1
ATOM 4971 C C . THR A 1 604 ? 21.901 -13.128 1.494 1.00 90.25 604 THR A C 1
ATOM 4973 O O . THR A 1 604 ? 22.676 -13.006 0.549 1.00 90.25 604 THR A O 1
ATOM 4976 N N . HIS A 1 605 ? 22.275 -13.046 2.767 1.00 91.31 605 HIS A N 1
ATOM 4977 C CA . HIS A 1 605 ? 23.641 -12.865 3.237 1.00 91.31 605 HIS A CA 1
ATOM 4978 C C . HIS A 1 605 ? 24.096 -14.163 3.911 1.00 91.31 605 HIS A C 1
ATOM 4980 O O . HIS A 1 605 ? 23.595 -14.474 4.998 1.00 91.31 605 HIS A O 1
ATOM 4986 N N . PRO A 1 606 ? 24.980 -14.950 3.275 1.00 90.06 606 PRO A N 1
ATOM 4987 C CA . PRO A 1 606 ? 25.577 -16.107 3.925 1.00 90.06 606 PRO A CA 1
ATOM 4988 C C . PRO A 1 606 ? 26.506 -15.641 5.053 1.00 90.06 606 PRO A C 1
ATOM 4990 O O . PRO A 1 606 ? 27.249 -14.674 4.888 1.00 90.06 606 PRO A O 1
ATOM 4993 N N . VAL A 1 607 ? 26.443 -16.315 6.200 1.00 90.69 607 VAL A N 1
ATOM 4994 C CA . VAL A 1 607 ? 27.242 -15.999 7.389 1.00 90.69 607 VAL A CA 1
ATOM 4995 C C . VAL A 1 607 ? 28.035 -17.217 7.823 1.00 90.69 607 VAL A C 1
ATOM 4997 O O . VAL A 1 607 ? 27.454 -18.215 8.258 1.00 90.69 607 VAL A O 1
ATOM 5000 N N . ASP A 1 608 ? 29.357 -17.088 7.802 1.00 87.44 608 ASP A N 1
ATOM 5001 C CA . ASP A 1 608 ? 30.259 -18.099 8.341 1.00 87.44 608 ASP A CA 1
ATOM 5002 C C . ASP A 1 608 ? 30.138 -18.170 9.871 1.00 87.44 608 ASP A C 1
ATOM 5004 O O . ASP A 1 608 ? 30.272 -17.177 10.596 1.00 87.44 608 ASP A O 1
ATOM 5008 N N . VAL A 1 609 ? 29.845 -19.369 10.374 1.00 84.19 609 VAL A N 1
ATOM 5009 C CA . VAL A 1 609 ? 29.631 -19.619 11.802 1.00 84.19 609 VAL A CA 1
ATOM 5010 C C . VAL A 1 609 ? 30.966 -19.826 12.506 1.00 84.19 609 VAL A C 1
ATOM 5012 O O . VAL A 1 609 ? 31.711 -20.748 12.178 1.00 84.19 609 VAL A O 1
ATOM 5015 N N . ASP A 1 610 ? 31.214 -19.041 13.554 1.00 84.69 610 ASP A N 1
ATOM 5016 C CA . ASP A 1 610 ? 32.267 -19.330 14.525 1.00 84.69 610 ASP A CA 1
ATOM 5017 C C . ASP A 1 610 ? 31.669 -20.108 15.703 1.00 84.69 610 ASP A C 1
ATOM 5019 O O . ASP A 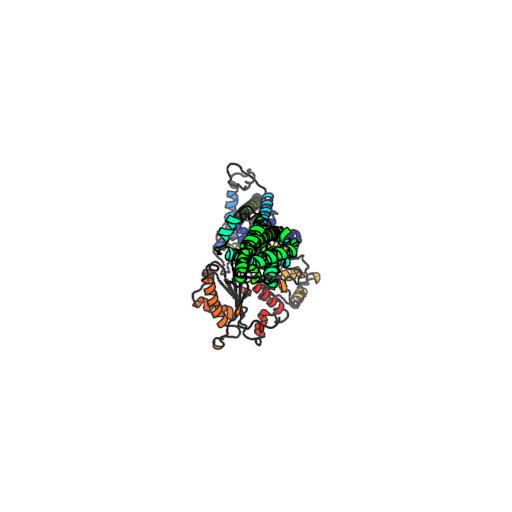1 610 ? 31.036 -19.543 16.601 1.00 84.69 610 ASP A O 1
ATOM 5023 N N . TRP A 1 611 ? 31.872 -21.426 15.697 1.00 81.19 611 TRP A N 1
ATOM 5024 C CA . TRP A 1 611 ? 31.361 -22.334 16.727 1.00 81.19 611 TRP A CA 1
ATOM 5025 C C . TRP A 1 611 ? 31.899 -22.020 18.131 1.00 81.19 611 TRP A C 1
ATOM 5027 O O . TRP A 1 611 ? 31.246 -22.350 19.118 1.00 81.19 611 TRP A O 1
ATOM 5037 N N . ASN A 1 612 ? 33.038 -21.328 18.252 1.00 81.75 612 ASN A N 1
ATOM 5038 C CA . ASN A 1 612 ? 33.609 -20.974 19.556 1.00 81.75 612 ASN A CA 1
ATOM 5039 C C . ASN A 1 612 ? 32.851 -19.837 20.254 1.00 81.75 612 ASN A C 1
ATOM 5041 O O . ASN A 1 612 ? 32.980 -19.664 21.465 1.00 81.75 612 ASN A O 1
ATOM 5045 N N . LYS A 1 613 ? 32.067 -19.054 19.503 1.00 78.94 613 LYS A N 1
ATOM 5046 C CA . LYS A 1 613 ? 31.239 -17.960 20.029 1.00 78.94 613 LYS A CA 1
ATOM 5047 C C . LYS A 1 613 ? 29.808 -18.400 20.351 1.00 78.94 613 LYS A C 1
ATOM 5049 O O . LYS A 1 613 ? 28.986 -17.566 20.728 1.00 78.94 613 LYS A O 1
ATOM 5054 N N . GLU A 1 614 ? 29.470 -19.679 20.181 1.00 69.38 614 GLU A N 1
ATOM 5055 C CA . GLU A 1 614 ? 28.111 -20.167 20.410 1.00 69.38 614 GLU A CA 1
ATOM 5056 C C . GLU A 1 614 ? 27.750 -20.153 21.900 1.00 69.38 614 GLU A C 1
ATOM 5058 O O . GLU A 1 614 ? 28.333 -20.856 22.719 1.00 69.38 614 GLU A O 1
ATOM 5063 N N . ILE A 1 615 ? 26.733 -19.358 22.239 1.00 68.88 615 ILE A N 1
ATOM 5064 C CA . ILE A 1 615 ? 26.230 -19.240 23.613 1.00 68.88 615 ILE A CA 1
ATOM 5065 C C . ILE A 1 615 ? 25.088 -20.237 23.860 1.00 68.88 615 ILE A C 1
ATOM 5067 O O . ILE A 1 615 ? 24.936 -20.753 24.965 1.00 68.88 615 ILE A O 1
ATOM 5071 N N . SER A 1 616 ? 24.247 -20.495 22.850 1.00 77.12 616 SER A N 1
ATOM 5072 C CA . SER A 1 616 ? 23.139 -21.453 22.946 1.00 77.12 616 SER A CA 1
ATOM 5073 C C . SER A 1 616 ? 22.579 -21.845 21.579 1.00 77.12 616 SER A C 1
ATOM 5075 O O . SER A 1 616 ? 22.792 -21.155 20.579 1.00 77.12 616 SER A O 1
ATOM 5077 N N . GLU A 1 617 ? 21.727 -22.874 21.569 1.00 73.88 617 GLU A N 1
ATOM 5078 C CA . GLU A 1 617 ? 21.036 -23.332 20.361 1.00 73.88 617 GLU A CA 1
ATOM 5079 C C . GLU A 1 617 ? 20.101 -22.295 19.715 1.00 73.88 617 GLU A C 1
ATOM 5081 O O . GLU A 1 617 ? 19.698 -22.447 18.563 1.00 73.88 617 GLU A O 1
ATOM 5086 N N . ARG A 1 618 ? 19.736 -21.241 20.450 1.00 82.69 618 ARG A N 1
ATOM 5087 C CA . ARG A 1 618 ? 18.826 -20.179 20.001 1.00 82.69 618 ARG A CA 1
ATOM 5088 C C . ARG A 1 618 ? 19.534 -18.845 19.768 1.00 82.69 618 ARG A C 1
ATOM 5090 O O . ARG A 1 618 ? 18.853 -17.849 19.545 1.00 82.69 618 ARG A O 1
ATOM 5097 N N . ILE A 1 619 ? 20.869 -18.812 19.839 1.00 87.81 619 ILE A N 1
ATOM 5098 C CA . ILE A 1 619 ? 21.672 -17.591 19.685 1.00 87.81 619 ILE A CA 1
ATOM 5099 C C . ILE A 1 619 ? 22.798 -17.823 18.688 1.00 87.81 619 ILE A C 1
ATOM 5101 O O . ILE A 1 619 ? 23.697 -18.609 18.976 1.00 87.81 619 ILE A O 1
ATOM 5105 N N . ASN A 1 620 ? 22.787 -17.107 17.562 1.00 90.56 620 ASN A N 1
ATOM 5106 C CA . ASN A 1 620 ? 23.871 -17.061 16.582 1.00 90.56 620 ASN A CA 1
ATOM 5107 C C . ASN A 1 620 ? 24.610 -15.719 16.672 1.00 90.56 620 ASN A C 1
ATOM 5109 O O . ASN A 1 620 ? 24.137 -14.704 16.154 1.00 90.56 620 ASN A O 1
ATOM 5113 N N . VAL A 1 621 ? 25.767 -15.726 17.337 1.00 92.12 621 VAL A N 1
ATOM 5114 C CA . VAL A 1 621 ? 26.582 -14.519 17.540 1.00 92.12 621 VAL A CA 1
ATOM 5115 C C . VAL A 1 621 ? 27.182 -14.026 16.223 1.00 92.12 621 VAL A C 1
ATOM 5117 O O . VAL A 1 621 ? 27.154 -12.823 15.981 1.00 92.12 621 VAL A O 1
ATOM 5120 N N . SER A 1 622 ? 27.623 -14.927 15.337 1.00 92.69 622 SER A N 1
ATOM 5121 C CA . SER A 1 622 ? 28.134 -14.553 14.010 1.00 92.69 622 SER A CA 1
ATOM 5122 C C . SER A 1 622 ? 27.087 -13.790 13.194 1.00 92.69 622 SER A C 1
ATOM 5124 O O . SER A 1 622 ? 27.401 -12.751 12.618 1.00 92.69 622 SER A O 1
ATOM 5126 N N . GLU A 1 623 ? 25.826 -14.244 13.186 1.00 93.69 623 GLU A N 1
ATOM 5127 C CA . GLU A 1 623 ? 24.734 -13.497 12.539 1.00 93.69 623 GLU A CA 1
ATOM 5128 C C . GLU A 1 623 ? 24.520 -12.127 13.192 1.00 93.69 623 GLU A C 1
ATOM 5130 O O . GLU A 1 623 ? 24.354 -11.139 12.483 1.00 93.69 623 GLU A O 1
ATOM 5135 N N . ALA A 1 624 ? 24.536 -12.044 14.526 1.00 95.06 624 ALA A N 1
ATOM 5136 C CA . ALA A 1 624 ? 24.324 -10.784 15.239 1.00 95.06 624 ALA A CA 1
ATOM 5137 C C . ALA A 1 624 ? 25.419 -9.743 14.929 1.00 95.06 624 ALA A C 1
ATOM 5139 O O . ALA A 1 624 ? 25.100 -8.582 14.668 1.00 95.06 624 ALA A O 1
ATOM 5140 N N . GLU A 1 625 ? 26.688 -10.163 14.909 1.00 95.25 625 GLU A N 1
ATOM 5141 C CA . GLU A 1 625 ? 27.837 -9.324 14.538 1.00 95.25 625 GLU A CA 1
ATOM 5142 C C . GLU A 1 625 ? 27.723 -8.836 13.082 1.00 95.25 625 GLU A C 1
ATOM 5144 O O . GLU A 1 625 ? 27.832 -7.636 12.822 1.00 95.25 625 GLU A O 1
ATOM 5149 N N . ASN A 1 626 ? 27.405 -9.738 12.146 1.00 96.50 626 ASN A N 1
ATOM 5150 C CA . ASN A 1 626 ? 27.218 -9.396 10.732 1.00 96.50 626 ASN A CA 1
ATOM 5151 C C . ASN A 1 626 ? 26.032 -8.441 10.515 1.00 96.50 626 ASN A C 1
ATOM 5153 O O . ASN A 1 626 ? 26.115 -7.511 9.714 1.00 96.50 626 ASN A O 1
ATOM 5157 N N . ILE A 1 627 ? 24.931 -8.622 11.250 1.00 97.50 627 ILE A N 1
ATOM 5158 C CA . ILE A 1 627 ? 23.767 -7.726 11.194 1.00 97.50 627 ILE A CA 1
ATOM 5159 C C . ILE A 1 627 ? 24.127 -6.321 11.680 1.00 97.50 627 ILE A C 1
ATOM 5161 O O . ILE A 1 627 ? 23.665 -5.342 11.092 1.00 97.50 627 ILE A O 1
ATOM 5165 N N . LEU A 1 628 ? 24.940 -6.197 12.732 1.00 97.31 628 LEU A N 1
ATOM 5166 C CA . LEU A 1 628 ? 25.407 -4.900 13.222 1.00 97.31 628 LEU A CA 1
ATOM 5167 C C . LEU A 1 628 ? 26.293 -4.193 12.189 1.00 97.31 628 LEU A C 1
ATOM 5169 O O . LEU A 1 628 ? 26.109 -3.002 11.931 1.00 97.31 628 LEU A O 1
ATOM 5173 N N . GLU A 1 629 ? 27.237 -4.912 11.582 1.00 97.12 629 GLU A N 1
ATOM 5174 C CA . GLU A 1 629 ? 28.086 -4.360 10.523 1.00 97.12 629 GLU A CA 1
ATOM 5175 C C . GLU A 1 629 ? 27.254 -3.930 9.309 1.00 97.12 629 GLU A C 1
ATOM 5177 O O . GLU A 1 629 ? 27.392 -2.815 8.803 1.00 97.12 629 GLU A O 1
ATOM 5182 N N . PHE A 1 630 ? 26.295 -4.758 8.909 1.00 96.62 630 PHE A N 1
ATOM 5183 C CA . PHE A 1 630 ? 25.381 -4.440 7.825 1.00 96.62 630 PHE A CA 1
ATOM 5184 C C . PHE A 1 630 ? 24.473 -3.242 8.139 1.00 96.62 630 PHE A C 1
ATOM 5186 O O . PHE A 1 630 ? 24.235 -2.389 7.283 1.00 96.62 630 PHE A O 1
ATOM 5193 N N . PHE A 1 631 ? 23.997 -3.117 9.378 1.00 96.31 631 PHE A N 1
ATOM 5194 C CA . PHE A 1 631 ? 23.240 -1.948 9.822 1.00 96.31 631 PHE A CA 1
ATOM 5195 C C . PHE A 1 631 ? 24.064 -0.659 9.694 1.00 96.31 631 PHE A C 1
ATOM 5197 O O . PHE A 1 631 ? 23.542 0.359 9.230 1.00 96.31 631 PHE A O 1
ATOM 5204 N N . ARG A 1 632 ? 25.359 -0.705 10.038 1.00 95.50 632 ARG A N 1
ATOM 5205 C CA . ARG A 1 632 ? 26.291 0.418 9.841 1.00 95.50 632 ARG A CA 1
ATOM 5206 C C . ARG A 1 632 ? 26.453 0.764 8.369 1.00 95.50 632 ARG A C 1
ATOM 5208 O O . ARG A 1 632 ? 26.384 1.945 8.025 1.00 95.50 632 ARG A O 1
ATOM 5215 N N . GLU A 1 633 ? 26.609 -0.245 7.511 1.00 94.94 633 GLU A N 1
ATOM 5216 C CA . GLU A 1 633 ? 26.667 -0.058 6.057 1.00 94.94 633 GLU A CA 1
ATOM 5217 C C . GLU A 1 633 ? 25.423 0.699 5.571 1.00 94.94 633 GLU A C 1
ATOM 5219 O O . GLU A 1 633 ? 25.551 1.761 4.956 1.00 94.94 633 GLU A O 1
ATOM 5224 N N . LEU A 1 634 ? 24.224 0.216 5.918 1.00 93.31 634 LEU A N 1
ATOM 5225 C CA . LEU A 1 634 ? 22.973 0.856 5.516 1.00 93.31 634 LEU A CA 1
ATOM 5226 C C . LEU A 1 634 ? 22.889 2.301 6.013 1.00 93.31 634 LEU A C 1
ATOM 5228 O O . LEU A 1 634 ? 22.614 3.199 5.223 1.00 93.31 634 LEU A O 1
ATOM 5232 N N . LYS A 1 635 ? 23.166 2.565 7.295 1.00 91.19 635 LYS A N 1
ATOM 5233 C CA . LYS A 1 635 ? 23.078 3.926 7.854 1.00 91.19 635 LYS A CA 1
ATOM 5234 C C . LYS A 1 635 ? 24.114 4.899 7.280 1.00 91.19 635 LYS A C 1
ATOM 5236 O O . LYS A 1 635 ? 23.861 6.106 7.274 1.00 91.19 635 LYS A O 1
ATOM 5241 N N . SER A 1 636 ? 25.239 4.401 6.769 1.00 90.94 636 SER A N 1
ATOM 5242 C CA . SER A 1 636 ? 26.244 5.229 6.091 1.00 90.94 636 SER A CA 1
ATOM 5243 C C . SER A 1 636 ? 25.793 5.714 4.704 1.00 90.94 636 SER A C 1
ATOM 5245 O O . SER A 1 636 ? 26.213 6.782 4.250 1.00 90.94 636 SER A O 1
ATOM 5247 N N . ASP A 1 637 ? 24.892 4.982 4.045 1.00 90.44 637 ASP A N 1
ATOM 5248 C CA . ASP A 1 637 ? 24.367 5.331 2.728 1.00 90.44 637 ASP A CA 1
ATOM 5249 C C . ASP A 1 637 ? 23.162 6.284 2.850 1.00 90.44 637 ASP A C 1
ATOM 5251 O O . ASP A 1 637 ? 22.141 6.002 3.484 1.00 90.44 637 ASP A O 1
ATOM 5255 N N . LYS A 1 638 ? 23.271 7.439 2.179 1.00 88.81 638 LYS A N 1
ATOM 5256 C CA . LYS A 1 638 ? 22.258 8.507 2.165 1.00 88.81 638 LYS A CA 1
ATOM 5257 C C . LYS A 1 638 ? 20.861 8.022 1.766 1.00 88.81 638 LYS A C 1
ATOM 5259 O O . LYS A 1 638 ? 19.880 8.624 2.192 1.00 88.81 638 LYS A O 1
ATOM 5264 N N . ARG A 1 639 ? 20.747 6.953 0.971 1.00 87.25 639 ARG A N 1
ATOM 5265 C CA . ARG A 1 639 ? 19.458 6.391 0.527 1.00 87.25 639 ARG A CA 1
ATOM 5266 C C . ARG A 1 639 ? 18.642 5.768 1.665 1.00 87.25 639 ARG A C 1
ATOM 5268 O O . ARG A 1 639 ? 17.423 5.646 1.527 1.00 87.25 639 ARG A O 1
ATOM 5275 N N . TYR A 1 640 ? 19.296 5.379 2.761 1.00 90.31 640 TYR A N 1
ATOM 5276 C CA . TYR A 1 640 ? 18.687 4.639 3.868 1.00 90.31 640 TYR A CA 1
ATOM 5277 C C . TYR A 1 640 ? 18.611 5.429 5.183 1.00 90.31 640 TYR A C 1
ATOM 5279 O O . TYR A 1 640 ? 18.006 4.947 6.140 1.00 90.31 640 TYR A O 1
ATOM 5287 N N . GLN A 1 641 ? 19.186 6.635 5.255 1.00 87.00 641 GLN A N 1
ATOM 5288 C CA . GLN A 1 641 ? 19.254 7.420 6.498 1.00 87.00 641 GLN A CA 1
ATOM 5289 C C . GLN A 1 641 ? 17.877 7.693 7.123 1.00 87.00 641 GLN A C 1
ATOM 5291 O O . GLN A 1 641 ? 17.706 7.556 8.333 1.00 87.00 641 GLN A O 1
ATOM 5296 N N . ASP A 1 642 ? 16.881 8.019 6.299 1.00 88.31 642 ASP A N 1
ATOM 5297 C CA . ASP A 1 642 ? 15.498 8.295 6.702 1.00 88.31 642 ASP A CA 1
ATOM 5298 C C . ASP A 1 642 ? 14.614 7.036 6.768 1.00 88.31 642 ASP A C 1
ATOM 5300 O O . ASP A 1 642 ? 13.437 7.119 7.125 1.00 88.31 642 ASP A O 1
ATOM 5304 N N . LYS A 1 643 ? 15.154 5.864 6.415 1.00 92.69 643 LYS A N 1
ATOM 5305 C CA . LYS A 1 643 ? 14.395 4.616 6.318 1.00 92.69 643 LYS A CA 1
ATOM 5306 C C . LYS A 1 643 ? 14.335 3.897 7.659 1.00 92.69 643 LYS A C 1
ATOM 5308 O O . LYS A 1 643 ? 15.317 3.818 8.402 1.00 92.69 643 LYS A O 1
ATOM 5313 N N . SER A 1 644 ? 13.154 3.360 7.945 1.00 94.19 644 SER A N 1
ATOM 5314 C CA . SER A 1 644 ? 12.886 2.574 9.147 1.00 94.19 644 SER A CA 1
ATOM 5315 C C . SER A 1 644 ? 13.351 1.127 8.976 1.00 94.19 644 SER A C 1
ATOM 5317 O O . SER A 1 644 ? 13.059 0.494 7.958 1.00 94.19 644 SER A O 1
ATOM 5319 N N . ILE A 1 645 ? 14.058 0.593 9.974 1.00 95.50 645 ILE A N 1
ATOM 5320 C CA . ILE A 1 645 ? 14.652 -0.753 9.913 1.00 95.50 645 ILE A CA 1
ATOM 5321 C C . ILE A 1 645 ? 14.039 -1.654 10.990 1.00 95.50 645 ILE A C 1
ATOM 5323 O O . ILE A 1 645 ? 13.983 -1.290 12.161 1.00 95.50 645 ILE A O 1
ATOM 5327 N N . GLY A 1 646 ? 13.557 -2.834 10.613 1.00 94.94 646 GLY A N 1
ATOM 5328 C CA . GLY A 1 646 ? 13.146 -3.878 11.554 1.00 94.94 646 GLY A CA 1
ATOM 5329 C C . GLY A 1 646 ? 14.143 -5.022 11.536 1.00 94.94 646 GLY A C 1
ATOM 5330 O O . GLY A 1 646 ? 14.362 -5.601 10.480 1.00 94.94 646 GLY A O 1
ATOM 5331 N N . ILE A 1 647 ? 14.722 -5.361 12.682 1.00 96.06 647 ILE A N 1
ATOM 5332 C CA . ILE A 1 647 ? 15.630 -6.501 12.826 1.00 96.06 647 ILE A CA 1
ATOM 5333 C C . ILE A 1 647 ? 14.891 -7.586 13.601 1.00 96.06 647 ILE A C 1
ATOM 5335 O O . ILE A 1 647 ? 14.482 -7.387 14.748 1.00 96.06 647 ILE A O 1
ATOM 5339 N N . LEU A 1 648 ? 14.673 -8.717 12.945 1.00 93.69 648 LEU A N 1
ATOM 5340 C CA . LEU A 1 648 ? 13.733 -9.733 13.373 1.00 93.69 648 LEU A CA 1
ATOM 5341 C C . LEU A 1 648 ? 14.396 -11.098 13.512 1.00 93.69 648 LEU A C 1
ATOM 5343 O O . LEU A 1 648 ? 15.164 -11.523 12.651 1.00 93.69 648 LEU A O 1
ATOM 5347 N N . SER A 1 649 ? 14.027 -11.817 14.568 1.00 91.25 649 SER A N 1
ATOM 5348 C CA . SER A 1 649 ? 14.372 -13.228 14.735 1.00 91.25 649 SER A CA 1
ATOM 5349 C C . SER A 1 649 ? 13.149 -14.059 15.118 1.00 91.25 649 SER A C 1
ATOM 5351 O O . SER A 1 649 ? 12.169 -13.548 15.659 1.00 91.25 649 SER A O 1
ATOM 5353 N N . PHE A 1 650 ? 13.216 -15.360 14.851 1.00 84.75 650 PHE A N 1
ATOM 5354 C CA . PHE A 1 650 ? 12.243 -16.341 15.337 1.00 84.75 650 PHE A CA 1
ATOM 5355 C C . PHE A 1 650 ? 12.510 -16.758 16.794 1.00 84.75 650 PHE A C 1
ATOM 5357 O O . PHE A 1 650 ? 11.686 -17.448 17.392 1.00 84.75 650 PHE A O 1
ATOM 5364 N N . PHE A 1 651 ? 13.633 -16.320 17.378 1.00 86.44 651 PHE A N 1
ATOM 5365 C CA . PHE A 1 651 ? 14.058 -16.671 18.731 1.00 86.44 651 PHE A CA 1
ATOM 5366 C C . PHE A 1 651 ? 14.204 -15.421 19.611 1.00 86.44 651 PHE A C 1
ATOM 5368 O O . PHE A 1 651 ? 14.860 -14.445 19.237 1.00 86.44 651 PHE A O 1
ATOM 5375 N N . ASN A 1 652 ? 13.605 -15.456 20.806 1.00 87.88 652 ASN A N 1
ATOM 5376 C CA . ASN A 1 652 ? 13.664 -14.353 21.775 1.00 87.88 652 ASN A CA 1
ATOM 5377 C C . ASN A 1 652 ? 15.097 -14.079 22.235 1.00 87.88 652 ASN A C 1
ATOM 5379 O O . ASN A 1 652 ? 15.508 -12.928 22.374 1.00 87.88 652 ASN A O 1
ATOM 5383 N N . GLU A 1 653 ? 15.846 -15.152 22.459 1.00 90.38 653 GLU A N 1
ATOM 5384 C CA . GLU A 1 653 ? 17.228 -15.144 22.914 1.00 90.38 653 GLU A CA 1
ATOM 5385 C C . GLU A 1 653 ? 18.136 -14.461 21.881 1.00 90.38 653 GLU A C 1
ATOM 5387 O O . GLU A 1 653 ? 18.948 -13.614 22.250 1.00 90.38 653 GLU A O 1
ATOM 5392 N N . GLN A 1 654 ? 17.924 -14.725 20.587 1.00 92.62 654 GLN A N 1
ATOM 5393 C CA . GLN A 1 654 ? 18.637 -14.040 19.508 1.00 92.62 654 GLN A CA 1
ATOM 5394 C C . GLN A 1 654 ? 18.274 -12.556 19.428 1.00 92.62 654 GLN A C 1
ATOM 5396 O O . GLN A 1 654 ? 19.162 -11.709 19.370 1.00 92.62 654 GLN A O 1
ATOM 5401 N N . ALA A 1 655 ? 16.982 -12.212 19.460 1.00 93.38 655 ALA A N 1
ATOM 5402 C CA . ALA A 1 655 ? 16.558 -10.811 19.435 1.00 93.38 655 ALA A CA 1
ATOM 5403 C C . ALA A 1 655 ? 17.137 -10.021 20.624 1.00 93.38 655 ALA A C 1
ATOM 5405 O O . ALA A 1 655 ? 17.492 -8.852 20.489 1.00 93.38 655 ALA A O 1
ATOM 5406 N N . ARG A 1 656 ? 17.262 -10.659 21.794 1.00 93.81 656 ARG A N 1
ATOM 5407 C CA . ARG A 1 656 ? 17.934 -10.080 22.960 1.00 93.81 656 ARG A CA 1
ATOM 5408 C C . ARG A 1 656 ? 19.436 -9.904 22.729 1.00 93.81 656 ARG A C 1
ATOM 5410 O O . ARG A 1 656 ? 19.930 -8.814 22.987 1.00 93.81 656 ARG A O 1
ATOM 5417 N N . CYS A 1 657 ? 20.126 -10.921 22.211 1.00 94.25 657 CYS A N 1
ATOM 5418 C CA . CYS A 1 657 ? 21.557 -10.854 21.900 1.00 94.25 657 CYS A CA 1
ATOM 5419 C C . CYS A 1 657 ? 21.882 -9.700 20.937 1.00 94.25 657 CYS A C 1
ATOM 5421 O O . CYS A 1 657 ? 22.766 -8.893 21.216 1.00 94.25 657 CYS A O 1
ATOM 5423 N N . ILE A 1 658 ? 21.110 -9.556 19.854 1.00 95.75 658 ILE A N 1
ATOM 5424 C CA . ILE A 1 658 ? 21.277 -8.452 18.898 1.00 95.75 658 ILE A CA 1
ATOM 5425 C C . ILE A 1 658 ? 21.032 -7.101 19.585 1.00 95.75 658 ILE A C 1
ATOM 5427 O O . ILE A 1 658 ? 21.776 -6.151 19.357 1.00 95.75 658 ILE A O 1
ATOM 5431 N N . ARG A 1 659 ? 20.016 -6.998 20.453 1.00 95.69 659 ARG A N 1
ATOM 5432 C CA . ARG A 1 659 ? 19.725 -5.749 21.173 1.00 95.69 659 ARG A CA 1
ATOM 5433 C C . ARG A 1 659 ? 20.863 -5.339 22.102 1.00 95.69 659 ARG A C 1
ATOM 5435 O O . ARG A 1 659 ? 21.303 -4.199 22.026 1.00 95.69 659 ARG A O 1
ATOM 5442 N N . GLU A 1 660 ? 21.364 -6.265 22.916 1.00 94.88 660 GLU A N 1
ATOM 5443 C CA . GLU A 1 660 ? 22.491 -6.016 23.825 1.00 94.88 660 GLU A CA 1
ATOM 5444 C C . GLU A 1 660 ? 23.749 -5.584 23.050 1.00 94.88 660 GLU A C 1
ATOM 5446 O O . GLU A 1 660 ? 24.460 -4.672 23.473 1.00 94.88 660 GLU A O 1
ATOM 5451 N N . LEU A 1 661 ? 23.990 -6.180 21.876 1.00 95.38 661 LEU A N 1
ATOM 5452 C CA . LEU A 1 661 ? 25.083 -5.798 20.981 1.00 95.38 661 LEU A CA 1
ATOM 5453 C C . LEU A 1 661 ? 24.923 -4.357 20.455 1.00 95.38 661 LEU A C 1
ATOM 5455 O O . LEU A 1 661 ? 25.870 -3.578 20.502 1.00 95.38 661 LEU A O 1
ATOM 5459 N N . PHE A 1 662 ? 23.730 -3.981 19.985 1.00 96.75 662 PHE A N 1
ATOM 5460 C CA . PHE A 1 662 ? 23.455 -2.629 19.479 1.00 96.75 662 PHE A CA 1
ATOM 5461 C C . PHE A 1 662 ? 23.552 -1.565 20.581 1.00 96.75 662 PHE A C 1
ATOM 5463 O O . PHE A 1 662 ? 24.130 -0.500 20.359 1.00 96.75 662 PHE A O 1
ATOM 5470 N N . GLU A 1 663 ? 23.021 -1.859 21.771 1.00 94.31 663 GLU A N 1
ATOM 5471 C CA . GLU A 1 663 ? 23.077 -0.963 22.932 1.00 94.31 663 GLU A CA 1
ATOM 5472 C C . GLU A 1 663 ? 24.520 -0.726 23.396 1.00 94.31 663 GLU A C 1
ATOM 5474 O O . GLU A 1 663 ? 24.884 0.407 23.717 1.00 94.31 663 GLU A O 1
ATOM 5479 N N . LYS A 1 664 ? 25.367 -1.766 23.373 1.00 95.12 664 LYS A N 1
ATOM 5480 C CA . LYS A 1 664 ? 26.796 -1.663 23.710 1.00 95.12 664 LYS A CA 1
ATOM 5481 C C . LYS A 1 664 ? 27.552 -0.707 22.782 1.00 95.12 664 LYS A C 1
ATOM 5483 O O . LYS A 1 664 ? 28.451 -0.005 23.236 1.00 95.12 664 LYS A O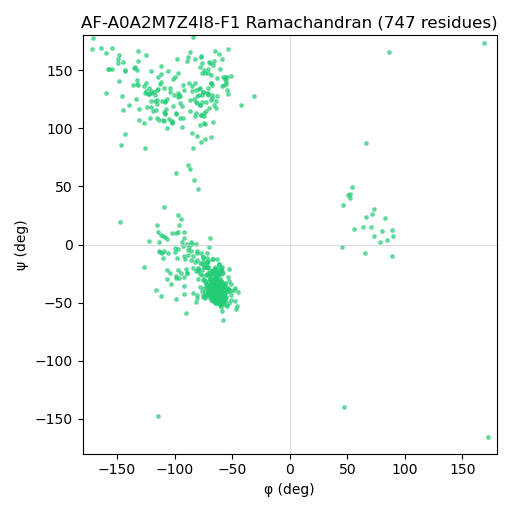 1
ATOM 5488 N N . GLU A 1 665 ? 27.160 -0.647 21.513 1.00 94.44 665 GLU A N 1
ATOM 5489 C CA . GLU A 1 665 ? 27.735 0.263 20.513 1.00 94.44 665 GLU A CA 1
ATOM 5490 C C . GLU A 1 665 ? 27.099 1.665 20.529 1.00 94.44 665 GLU A C 1
ATOM 5492 O O . GLU A 1 665 ? 27.491 2.535 19.751 1.00 94.44 665 GLU A O 1
ATOM 5497 N N . GLY A 1 666 ? 26.138 1.910 21.427 1.00 93.25 666 GLY A N 1
ATOM 5498 C CA . GLY A 1 666 ? 25.535 3.223 21.656 1.00 93.25 666 GLY A CA 1
ATOM 5499 C C . GLY A 1 666 ? 24.303 3.545 20.806 1.00 93.25 666 GLY A C 1
ATOM 5500 O O . GLY A 1 666 ? 23.823 4.679 20.873 1.00 93.25 666 GLY A O 1
ATOM 5501 N N . TYR A 1 667 ? 23.768 2.585 20.045 1.00 93.56 667 TYR A N 1
ATOM 5502 C CA . TYR A 1 667 ? 22.553 2.784 19.247 1.00 93.56 667 TYR A CA 1
ATOM 5503 C C . TYR A 1 667 ? 21.284 2.770 20.108 1.00 93.56 667 TYR A C 1
ATOM 5505 O O . TYR A 1 667 ? 21.195 2.061 21.114 1.00 93.56 667 TYR A O 1
ATOM 5513 N N . LYS A 1 668 ? 20.281 3.556 19.702 1.00 90.25 668 LYS A N 1
ATOM 5514 C CA . LYS A 1 668 ? 18.972 3.656 20.364 1.00 90.25 668 LYS A CA 1
ATOM 5515 C C . LYS A 1 668 ? 17.841 3.574 19.344 1.00 90.25 668 LYS A C 1
ATOM 5517 O O . LYS A 1 668 ? 17.763 4.401 18.440 1.00 90.25 668 LYS A O 1
ATOM 5522 N N . GLU A 1 669 ? 16.913 2.637 19.545 1.00 88.88 669 GLU A N 1
ATOM 5523 C CA . GLU A 1 669 ? 15.816 2.326 18.608 1.00 88.88 669 GLU A CA 1
ATOM 5524 C C . GLU A 1 669 ? 15.051 3.564 18.096 1.00 88.88 669 GLU A C 1
ATOM 5526 O O . GLU A 1 669 ? 14.877 3.733 16.887 1.00 88.88 669 GLU A O 1
ATOM 5531 N N . GLU A 1 670 ? 14.642 4.471 18.991 1.00 82.94 670 GLU A N 1
ATOM 5532 C CA . GLU A 1 670 ? 13.876 5.673 18.621 1.00 82.94 670 GLU A CA 1
ATOM 5533 C C . GLU A 1 670 ? 14.702 6.719 17.859 1.00 82.94 670 GLU A C 1
ATOM 5535 O O . GLU A 1 670 ? 14.176 7.389 16.970 1.00 82.94 670 GLU A O 1
ATOM 5540 N N . VAL A 1 671 ? 15.984 6.870 18.204 1.00 85.50 671 VAL A N 1
ATOM 5541 C CA . VAL A 1 671 ? 16.866 7.905 17.638 1.00 85.50 671 VAL A CA 1
ATOM 5542 C C . VAL A 1 671 ? 17.385 7.468 16.273 1.00 85.50 671 VAL A C 1
ATOM 5544 O O . VAL A 1 671 ? 17.359 8.239 15.316 1.00 85.50 671 VAL A O 1
ATOM 5547 N N . ASP A 1 672 ? 17.797 6.209 16.167 1.00 87.00 672 ASP A N 1
ATOM 5548 C CA . ASP A 1 672 ? 18.389 5.636 14.961 1.00 87.00 672 ASP A CA 1
ATOM 5549 C C . ASP A 1 672 ? 17.338 4.986 14.036 1.00 87.00 672 ASP A C 1
ATOM 5551 O O . ASP A 1 672 ? 17.681 4.388 13.011 1.00 87.00 672 ASP A O 1
ATOM 5555 N N . ASN A 1 673 ? 16.046 5.121 14.358 1.00 90.88 673 ASN A N 1
ATOM 5556 C CA . ASN A 1 673 ? 14.904 4.648 13.566 1.00 90.88 673 ASN A CA 1
ATOM 5557 C C . ASN A 1 673 ? 14.987 3.150 13.207 1.00 90.88 673 ASN A C 1
ATOM 5559 O O . ASN A 1 673 ? 14.825 2.751 12.045 1.00 90.88 673 ASN A O 1
ATOM 5563 N N . TYR A 1 674 ? 15.251 2.309 14.207 1.00 93.56 674 TYR A N 1
ATOM 5564 C CA . TYR A 1 674 ? 15.220 0.853 14.071 1.00 93.56 674 TYR A CA 1
ATOM 5565 C C . TYR A 1 674 ? 14.426 0.198 15.201 1.00 93.56 674 TYR A C 1
ATOM 5567 O O . TYR A 1 674 ? 14.075 0.844 16.180 1.00 93.56 674 TYR A O 1
ATOM 5575 N N . LYS A 1 675 ? 14.091 -1.083 15.048 1.00 92.31 675 LYS A N 1
ATOM 5576 C CA . LYS A 1 675 ? 13.414 -1.870 16.085 1.00 92.31 675 LYS A CA 1
ATOM 5577 C C . LYS A 1 675 ? 13.894 -3.311 16.049 1.00 92.31 675 LYS A C 1
ATOM 5579 O O . LYS A 1 675 ? 13.834 -3.928 14.983 1.00 92.31 675 LYS A O 1
ATOM 5584 N N . ILE A 1 676 ? 14.328 -3.843 17.190 1.00 93.44 676 ILE A N 1
ATOM 5585 C CA . ILE A 1 676 ? 14.739 -5.243 17.327 1.00 93.44 676 ILE A CA 1
ATOM 5586 C C . ILE A 1 676 ? 13.640 -6.017 18.049 1.00 93.44 676 ILE A C 1
ATOM 5588 O O . ILE A 1 676 ? 13.169 -5.615 19.116 1.00 93.44 676 ILE A O 1
ATOM 5592 N N . GLY A 1 677 ? 13.246 -7.170 17.518 1.00 90.69 677 GLY A N 1
ATOM 5593 C CA . GLY A 1 677 ? 12.259 -8.005 18.190 1.00 90.69 677 GLY A CA 1
ATOM 5594 C C . GLY A 1 677 ? 12.080 -9.384 17.583 1.00 90.69 677 GLY A C 1
ATOM 5595 O O . GLY A 1 677 ? 12.680 -9.737 16.572 1.00 90.69 677 GLY A O 1
ATOM 5596 N N . ILE A 1 678 ? 11.214 -10.163 18.222 1.00 88.56 678 ILE A N 1
ATOM 5597 C CA . ILE A 1 678 ? 10.664 -11.371 17.613 1.00 88.56 678 ILE A CA 1
ATOM 5598 C C . ILE A 1 678 ? 9.582 -11.022 16.592 1.00 88.56 678 ILE A C 1
ATOM 5600 O O . ILE A 1 678 ? 9.027 -9.918 16.618 1.00 88.56 678 ILE A O 1
ATOM 5604 N N . ILE A 1 679 ? 9.261 -11.967 15.707 1.00 82.31 679 ILE A N 1
ATOM 5605 C CA . ILE A 1 679 ? 8.229 -11.812 14.668 1.00 82.31 679 ILE A CA 1
ATOM 5606 C C . ILE A 1 679 ? 6.890 -11.323 15.244 1.00 82.31 679 ILE A C 1
ATOM 5608 O O . ILE A 1 679 ? 6.191 -10.522 14.621 1.00 82.31 679 ILE A O 1
ATOM 5612 N N . GLU A 1 680 ? 6.541 -11.733 16.460 1.00 73.06 680 GLU A N 1
ATOM 5613 C CA . GLU A 1 680 ? 5.324 -11.297 17.148 1.00 73.06 680 GLU A CA 1
ATOM 5614 C C . GLU A 1 680 ? 5.348 -9.817 17.544 1.00 73.06 680 GLU A C 1
ATOM 5616 O O . GLU A 1 680 ? 4.315 -9.146 17.506 1.00 73.06 680 GLU A O 1
ATOM 5621 N N . GLY A 1 681 ? 6.525 -9.283 17.881 1.00 70.81 681 GLY A N 1
ATOM 5622 C CA . GLY A 1 681 ? 6.711 -7.908 18.357 1.00 70.81 681 GLY A CA 1
ATOM 5623 C C . GLY A 1 681 ? 6.547 -6.832 17.276 1.00 70.81 681 GLY A C 1
ATOM 5624 O O . GLY A 1 681 ? 6.455 -5.641 17.592 1.00 70.81 681 GLY A O 1
ATOM 5625 N N . ILE A 1 682 ? 6.489 -7.236 16.002 1.00 74.19 682 ILE A N 1
ATOM 5626 C CA . ILE A 1 682 ? 6.250 -6.349 14.854 1.00 74.19 682 ILE A CA 1
ATOM 5627 C C . ILE A 1 682 ? 4.848 -6.536 14.247 1.00 74.19 682 ILE A C 1
ATOM 5629 O O . ILE A 1 682 ? 4.513 -5.957 13.212 1.00 74.19 682 ILE A O 1
ATOM 5633 N N . GLN A 1 683 ? 3.983 -7.343 14.869 1.00 68.88 683 GLN A N 1
ATOM 5634 C CA . GLN A 1 683 ? 2.628 -7.554 14.370 1.00 68.88 683 GLN A CA 1
ATOM 5635 C C . GLN A 1 683 ? 1.801 -6.260 14.450 1.00 68.88 683 GLN A C 1
ATOM 5637 O O . GLN A 1 683 ? 1.573 -5.710 15.522 1.00 68.88 683 GLN A O 1
ATOM 5642 N N . GLY A 1 684 ? 1.333 -5.795 13.291 1.00 66.06 684 GLY A N 1
ATOM 5643 C CA . GLY A 1 684 ? 0.634 -4.510 13.136 1.00 66.06 684 GLY A CA 1
ATOM 5644 C C . GLY A 1 684 ? 1.568 -3.326 12.852 1.00 66.06 684 GLY A C 1
ATOM 5645 O O . GLY A 1 684 ? 1.098 -2.270 12.443 1.00 66.06 684 GLY A O 1
ATOM 5646 N N . ASP A 1 685 ? 2.877 -3.532 12.980 1.00 76.69 685 ASP A N 1
ATOM 5647 C CA . ASP A 1 685 ? 3.936 -2.587 12.628 1.00 76.69 685 ASP A CA 1
ATOM 5648 C C . ASP A 1 685 ? 4.498 -2.932 11.228 1.00 76.69 685 ASP A C 1
ATOM 5650 O O . ASP A 1 685 ? 4.287 -4.034 10.691 1.00 76.69 685 ASP A O 1
ATOM 5654 N N . GLU A 1 686 ? 5.143 -1.961 10.590 1.00 85.19 686 GLU A N 1
ATOM 5655 C CA . GLU A 1 686 ? 5.756 -2.076 9.262 1.00 85.19 686 GLU A CA 1
ATOM 5656 C C . GLU A 1 686 ? 7.060 -1.283 9.215 1.00 85.19 686 GLU A C 1
ATOM 5658 O O . GLU A 1 686 ? 7.205 -0.266 9.894 1.00 85.19 686 GLU A O 1
ATOM 5663 N N . LYS A 1 687 ? 8.018 -1.746 8.409 1.00 91.44 687 LYS A N 1
ATOM 5664 C CA . LYS A 1 687 ? 9.312 -1.074 8.244 1.00 91.44 687 LYS A CA 1
ATOM 5665 C C . LYS A 1 687 ? 9.683 -0.997 6.774 1.00 91.44 687 LYS A C 1
ATOM 5667 O O . LYS A 1 687 ? 9.246 -1.817 5.962 1.00 91.44 687 LYS A O 1
ATOM 5672 N N . ASP A 1 688 ? 10.474 0.009 6.429 1.00 92.94 688 ASP A N 1
ATOM 5673 C CA . ASP A 1 688 ? 11.000 0.163 5.076 1.00 92.94 688 ASP A CA 1
ATOM 5674 C C . ASP A 1 688 ? 11.900 -1.014 4.713 1.00 92.94 688 ASP A C 1
ATOM 5676 O O . ASP A 1 688 ? 11.734 -1.605 3.644 1.00 92.94 688 ASP A O 1
ATOM 5680 N N . ILE A 1 689 ? 12.770 -1.392 5.648 1.00 94.62 689 ILE A N 1
ATOM 5681 C CA . ILE A 1 689 ? 13.723 -2.489 5.514 1.00 94.62 689 ILE A CA 1
ATOM 5682 C C . ILE A 1 689 ? 13.475 -3.495 6.631 1.00 94.62 689 ILE A C 1
ATOM 5684 O O . ILE A 1 689 ? 13.333 -3.108 7.793 1.00 94.62 689 ILE A O 1
ATOM 5688 N N . ILE A 1 690 ? 13.450 -4.781 6.295 1.00 95.19 690 ILE A N 1
ATOM 5689 C CA . ILE A 1 690 ? 13.450 -5.862 7.282 1.00 95.19 690 ILE A CA 1
ATOM 5690 C C . ILE A 1 690 ? 14.736 -6.674 7.155 1.00 95.19 690 ILE A C 1
ATOM 5692 O O . ILE A 1 690 ? 15.122 -7.055 6.056 1.00 95.19 690 ILE A O 1
ATOM 5696 N N . ILE A 1 691 ? 15.380 -6.954 8.280 1.00 96.38 691 ILE A N 1
ATOM 5697 C CA . ILE A 1 691 ? 16.558 -7.806 8.396 1.00 96.38 691 ILE A CA 1
ATOM 5698 C C . ILE A 1 691 ? 16.166 -9.025 9.232 1.00 96.38 691 ILE A C 1
ATOM 5700 O O . ILE A 1 691 ? 15.685 -8.867 10.351 1.00 96.38 691 ILE A O 1
ATOM 5704 N N . TYR A 1 692 ? 16.364 -10.228 8.703 1.00 94.06 692 TYR A N 1
ATOM 5705 C CA . TYR A 1 692 ? 16.093 -11.487 9.389 1.00 94.06 692 TYR A CA 1
ATOM 5706 C C . TYR A 1 692 ? 17.373 -12.156 9.868 1.00 94.06 692 TYR A C 1
ATOM 5708 O O . TYR A 1 692 ? 18.317 -12.293 9.095 1.00 94.06 692 TYR A O 1
ATOM 5716 N N . SER A 1 693 ? 17.342 -12.635 11.110 1.00 92.94 693 SER A N 1
ATOM 5717 C CA . SER A 1 693 ? 18.300 -13.585 11.682 1.00 92.94 693 SER A CA 1
ATOM 5718 C C . SER A 1 693 ? 17.611 -14.937 11.874 1.00 92.94 693 SER A C 1
ATOM 5720 O O . SER A 1 693 ? 16.670 -15.047 12.675 1.00 92.94 693 SER A O 1
ATOM 5722 N N . PHE A 1 694 ? 18.055 -15.950 11.125 1.00 87.88 694 PHE A N 1
ATOM 5723 C CA . PHE A 1 694 ? 17.439 -17.281 11.104 1.00 87.88 694 PHE A CA 1
ATOM 5724 C C . PHE A 1 694 ? 18.012 -18.239 12.150 1.00 87.88 694 PHE A C 1
ATOM 5726 O O . PHE A 1 694 ? 17.294 -19.146 12.563 1.00 87.88 694 PHE A O 1
ATOM 5733 N N . VAL A 1 695 ? 19.252 -18.045 12.614 1.00 87.38 695 VAL A N 1
ATOM 5734 C CA . VAL A 1 695 ? 19.913 -18.846 13.670 1.00 87.38 695 VAL A CA 1
ATOM 5735 C C . VAL A 1 695 ? 20.177 -20.320 13.294 1.00 87.38 695 VAL A C 1
ATOM 5737 O O . VAL A 1 695 ? 20.864 -21.025 14.038 1.00 87.38 695 VAL A O 1
ATOM 5740 N N . ILE A 1 696 ? 19.680 -20.803 12.150 1.00 80.50 696 ILE A N 1
ATOM 5741 C CA . ILE A 1 696 ? 19.894 -22.171 11.651 1.00 80.50 696 ILE A CA 1
ATOM 5742 C C . ILE A 1 696 ? 21.309 -22.309 11.091 1.00 80.50 696 ILE A C 1
ATOM 5744 O O . ILE A 1 696 ? 21.740 -21.485 10.285 1.00 80.50 696 ILE A O 1
ATOM 5748 N N . ARG A 1 697 ? 22.008 -23.374 11.507 1.00 79.69 697 ARG A N 1
ATOM 5749 C CA . ARG A 1 697 ? 23.422 -23.609 11.164 1.00 79.69 697 ARG A CA 1
ATOM 5750 C C . ARG A 1 697 ? 23.705 -24.972 10.556 1.00 79.69 697 ARG A C 1
ATOM 5752 O O . ARG A 1 697 ? 24.757 -25.142 9.958 1.00 79.69 697 ARG A O 1
ATOM 5759 N N . SER A 1 698 ? 22.818 -25.951 10.738 1.00 72.94 698 SER A N 1
ATOM 5760 C CA . SER A 1 698 ? 22.970 -27.259 10.099 1.00 72.94 698 SER A CA 1
ATOM 5761 C C . SER A 1 698 ? 21.626 -27.940 9.791 1.00 72.94 698 SER A C 1
ATOM 5763 O O . SER A 1 698 ? 20.621 -27.664 10.462 1.00 72.94 698 SER A O 1
ATOM 5765 N N . PRO A 1 699 ? 21.588 -28.865 8.808 1.00 66.50 699 PRO A N 1
ATOM 5766 C CA . PRO A 1 699 ? 20.397 -29.661 8.488 1.00 66.50 699 PRO A CA 1
ATOM 5767 C C . PRO A 1 699 ? 19.899 -30.519 9.661 1.00 66.50 699 PRO A C 1
ATOM 5769 O O . PRO A 1 699 ? 18.697 -30.743 9.813 1.00 66.50 699 PRO A O 1
ATOM 5772 N N . ASP A 1 700 ? 20.814 -30.975 10.520 1.00 67.00 700 ASP A N 1
ATOM 5773 C CA . ASP A 1 700 ? 20.520 -31.894 11.628 1.00 67.00 700 ASP A CA 1
ATOM 5774 C C . ASP A 1 700 ? 19.726 -31.229 12.764 1.00 67.00 700 ASP A C 1
ATOM 5776 O O . ASP A 1 700 ? 19.122 -31.897 13.606 1.00 67.00 700 ASP A O 1
ATOM 5780 N N . GLN A 1 701 ? 19.656 -29.896 12.766 1.00 67.94 701 GLN A N 1
ATOM 5781 C CA . GLN A 1 701 ? 18.948 -29.093 13.760 1.00 67.94 701 GLN A CA 1
ATOM 5782 C C . GLN A 1 701 ? 17.430 -29.039 13.504 1.00 67.94 701 GLN A C 1
ATOM 5784 O O . GLN A 1 701 ? 16.829 -27.967 13.569 1.00 67.94 701 GLN A O 1
ATOM 5789 N N . LYS A 1 702 ? 16.776 -30.187 13.257 1.00 61.50 702 LYS A N 1
ATOM 5790 C CA . LYS A 1 702 ? 15.334 -30.292 12.919 1.00 61.50 702 LYS A CA 1
ATOM 5791 C C . LYS A 1 702 ? 14.409 -29.499 13.856 1.00 61.50 702 LYS A C 1
ATOM 5793 O O . LYS A 1 702 ? 13.500 -28.816 13.394 1.00 61.50 702 LYS A O 1
ATOM 5798 N N . ASN A 1 703 ? 14.693 -29.483 15.160 1.00 60.06 703 ASN A N 1
ATOM 5799 C CA . ASN A 1 703 ? 13.910 -28.725 16.148 1.00 60.06 703 ASN A CA 1
ATOM 5800 C C . ASN A 1 703 ? 13.970 -27.194 15.955 1.00 60.06 703 ASN A C 1
ATOM 5802 O O . ASN A 1 703 ? 13.078 -26.484 16.418 1.00 60.06 703 ASN A O 1
ATOM 5806 N N . ARG A 1 704 ? 14.992 -26.672 15.263 1.00 66.38 704 ARG A N 1
ATOM 5807 C CA . ARG A 1 704 ? 15.136 -25.242 14.934 1.00 66.38 704 ARG A CA 1
ATOM 5808 C C . ARG A 1 704 ? 14.331 -24.837 13.696 1.00 66.38 704 ARG A C 1
ATOM 5810 O O . ARG A 1 704 ? 14.079 -23.650 13.514 1.00 66.38 704 ARG A O 1
ATOM 5817 N N . TYR A 1 705 ? 13.867 -25.804 12.900 1.00 63.78 705 TYR A N 1
ATOM 5818 C CA . TYR A 1 705 ? 12.956 -25.566 11.779 1.00 63.78 705 TYR A CA 1
ATOM 5819 C C . TYR A 1 705 ? 11.501 -25.451 12.228 1.00 63.78 705 TYR A C 1
ATOM 5821 O O . TYR A 1 705 ? 10.722 -24.808 11.544 1.00 63.78 705 TYR A O 1
ATOM 5829 N N . VAL A 1 706 ? 11.125 -25.993 13.389 1.00 63.03 706 VAL A N 1
ATOM 5830 C CA . VAL A 1 706 ? 9.737 -25.983 13.894 1.00 63.03 706 VAL A CA 1
ATOM 5831 C C . VAL A 1 706 ? 9.080 -24.586 13.892 1.00 63.03 706 VAL A C 1
ATOM 5833 O O . VAL A 1 706 ? 7.936 -24.473 13.439 1.00 63.03 706 VAL A O 1
ATOM 5836 N N . PRO A 1 707 ? 9.757 -23.495 14.316 1.00 60.00 707 PRO A N 1
ATOM 5837 C CA . PRO A 1 707 ? 9.205 -22.139 14.217 1.00 60.00 707 PRO A CA 1
ATOM 5838 C C . PRO A 1 707 ? 8.992 -21.632 12.777 1.00 60.00 707 PRO A C 1
ATOM 5840 O O . PRO A 1 707 ? 8.230 -20.686 12.581 1.00 60.00 707 PRO A O 1
ATOM 5843 N N . LEU A 1 708 ? 9.658 -22.246 11.791 1.00 63.78 708 LEU A N 1
ATOM 5844 C CA . LEU A 1 708 ? 9.665 -21.881 10.367 1.00 63.78 708 LEU A CA 1
ATOM 5845 C C . LEU A 1 708 ? 8.778 -22.795 9.505 1.00 63.78 708 LEU A C 1
ATOM 5847 O O . LEU A 1 708 ? 8.171 -22.321 8.551 1.00 63.78 708 LEU A O 1
ATOM 5851 N N . THR A 1 709 ? 8.679 -24.083 9.836 1.00 59.34 709 THR A N 1
ATOM 5852 C CA . THR A 1 709 ? 7.894 -25.098 9.106 1.00 59.34 709 THR A CA 1
ATOM 5853 C C . THR A 1 709 ? 6.498 -25.274 9.692 1.00 59.34 709 THR A C 1
ATOM 5855 O O . THR A 1 709 ? 5.565 -25.679 9.003 1.00 59.34 709 THR A O 1
ATOM 5858 N N . GLY A 1 710 ? 6.330 -24.939 10.972 1.00 53.09 710 GLY A N 1
ATOM 5859 C CA . GLY A 1 710 ? 5.081 -25.104 11.699 1.00 53.09 710 GLY A CA 1
ATOM 5860 C C . GLY A 1 710 ? 4.800 -26.514 12.208 1.00 53.09 710 GLY A C 1
ATOM 5861 O O . GLY A 1 710 ? 3.702 -26.764 12.697 1.00 53.09 710 GLY A O 1
ATOM 5862 N N . GLU A 1 711 ? 5.771 -27.421 12.184 1.00 52.25 711 GLU A N 1
ATOM 5863 C CA . GLU A 1 711 ? 5.618 -28.764 12.751 1.00 52.25 711 GLU A CA 1
ATOM 5864 C C . GLU A 1 711 ? 5.637 -28.727 14.292 1.00 52.25 711 GLU A C 1
ATOM 5866 O O . GLU A 1 711 ? 6.686 -28.782 14.920 1.00 52.25 711 GLU A O 1
ATOM 5871 N N . GLY A 1 712 ? 4.469 -28.597 14.931 1.00 43.12 712 GLY A N 1
ATOM 5872 C CA . GLY A 1 712 ? 4.347 -28.550 16.400 1.00 43.12 712 GLY A CA 1
ATOM 5873 C C . GLY A 1 712 ? 3.055 -29.153 16.965 1.00 43.12 712 GLY A C 1
ATOM 5874 O O . GLY A 1 712 ? 2.672 -28.822 18.086 1.00 43.12 712 GLY A O 1
ATOM 5875 N N . GLY A 1 713 ? 2.364 -29.994 16.186 1.00 49.88 713 GLY A N 1
ATOM 5876 C CA . GLY A 1 713 ? 1.005 -30.481 16.471 1.00 49.88 713 GLY A CA 1
ATOM 5877 C C . GLY A 1 713 ? -0.099 -29.538 15.962 1.00 49.88 713 GLY A C 1
ATOM 5878 O O . GLY A 1 713 ? 0.170 -28.383 15.627 1.00 49.88 713 GLY A O 1
ATOM 5879 N N . ASP A 1 714 ? -1.346 -30.020 15.904 1.00 48.56 714 ASP A N 1
ATOM 5880 C CA . ASP A 1 714 ? -2.456 -29.375 15.172 1.00 48.56 714 ASP A CA 1
ATOM 5881 C C . ASP A 1 714 ? -2.781 -27.938 15.632 1.00 48.56 714 ASP A C 1
ATOM 5883 O O . ASP A 1 714 ? -3.070 -27.070 14.804 1.00 48.56 714 ASP A O 1
ATOM 5887 N N . ILE A 1 715 ? -2.673 -27.637 16.935 1.00 49.19 715 ILE A N 1
ATOM 5888 C CA . ILE A 1 715 ? -2.899 -26.278 17.466 1.00 49.19 715 ILE A CA 1
ATOM 5889 C C . ILE A 1 715 ? -1.746 -25.328 17.097 1.00 49.19 715 ILE A C 1
ATOM 5891 O O . ILE A 1 715 ? -1.983 -24.186 16.696 1.00 49.19 715 ILE A O 1
ATOM 5895 N N . MET A 1 716 ? -0.495 -25.781 17.223 1.00 53.88 716 MET A N 1
ATOM 5896 C CA . MET A 1 716 ? 0.688 -24.939 16.998 1.00 53.88 716 MET A CA 1
ATOM 5897 C C . MET A 1 716 ? 1.013 -24.770 15.512 1.00 53.88 716 MET A C 1
ATOM 5899 O O . MET A 1 716 ? 1.603 -23.757 15.132 1.00 53.88 716 MET A O 1
ATOM 5903 N N . ALA A 1 717 ? 0.566 -25.693 14.656 1.00 57.06 717 ALA A N 1
ATOM 5904 C CA . ALA A 1 717 ? 0.756 -25.613 13.212 1.00 57.06 717 ALA A CA 1
ATOM 5905 C C . ALA A 1 717 ? 0.083 -24.382 12.594 1.00 57.06 717 ALA A C 1
ATOM 5907 O O . ALA A 1 717 ? 0.704 -23.658 11.814 1.00 57.06 717 ALA A O 1
ATOM 5908 N N . GLY A 1 718 ? -1.158 -24.078 12.995 1.00 60.88 718 GLY A N 1
ATOM 5909 C CA . GLY A 1 718 ? -1.859 -22.871 12.541 1.00 60.88 718 GLY A CA 1
ATOM 5910 C C . GLY A 1 718 ? -1.175 -21.578 12.999 1.00 60.88 718 GLY A C 1
ATOM 5911 O O . GLY A 1 718 ? -1.025 -20.636 12.217 1.00 60.88 718 GLY A O 1
ATOM 5912 N N . ILE A 1 719 ? -0.702 -21.555 14.248 1.00 61.97 719 ILE A N 1
ATOM 5913 C CA . ILE A 1 719 ? 0.001 -20.416 14.852 1.00 61.97 719 ILE A CA 1
ATOM 5914 C C . ILE A 1 719 ? 1.328 -20.149 14.131 1.00 61.97 719 ILE A C 1
ATOM 5916 O O . ILE A 1 719 ? 1.594 -19.020 13.713 1.00 61.97 719 ILE A O 1
ATOM 5920 N N . ASN A 1 720 ? 2.144 -21.185 13.942 1.00 67.88 720 ASN A N 1
ATOM 5921 C CA . ASN A 1 720 ? 3.457 -21.073 13.312 1.00 67.88 720 ASN A CA 1
ATOM 5922 C C . ASN A 1 720 ? 3.356 -20.735 11.823 1.00 67.88 720 ASN A C 1
ATOM 5924 O O . ASN A 1 720 ? 4.074 -19.864 11.338 1.00 67.88 720 ASN A O 1
ATOM 5928 N N . LYS A 1 721 ? 2.385 -21.317 11.110 1.00 73.75 721 LYS A N 1
ATOM 5929 C CA . LYS A 1 721 ? 2.081 -20.923 9.730 1.00 73.75 721 LYS A CA 1
ATOM 5930 C C . LYS A 1 721 ? 1.734 -19.428 9.644 1.00 73.75 721 LYS A C 1
ATOM 5932 O O . LYS A 1 721 ? 2.264 -18.712 8.794 1.00 73.75 721 LYS A O 1
ATOM 5937 N N . GLY A 1 722 ? 0.912 -18.930 10.571 1.00 75.69 722 GLY A N 1
ATOM 5938 C CA . GLY A 1 722 ? 0.597 -17.506 10.682 1.00 75.69 722 GLY A CA 1
ATOM 5939 C C . GLY A 1 722 ? 1.816 -16.621 10.974 1.00 75.69 722 GLY A C 1
ATOM 5940 O O . GLY A 1 722 ? 1.914 -15.531 10.407 1.00 75.69 722 GLY A O 1
ATOM 5941 N N . ARG A 1 723 ? 2.768 -17.080 11.804 1.00 78.88 723 ARG A N 1
ATOM 5942 C CA . ARG A 1 723 ? 4.035 -16.373 12.096 1.00 78.88 723 ARG A CA 1
ATOM 5943 C C . ARG A 1 723 ? 4.867 -16.143 10.838 1.00 78.88 723 ARG A C 1
ATOM 5945 O O . ARG A 1 723 ? 5.302 -15.020 10.600 1.00 78.88 723 ARG A O 1
ATOM 5952 N N . VAL A 1 724 ? 5.029 -17.166 10.001 1.00 81.88 724 VAL A N 1
ATOM 5953 C CA . VAL A 1 724 ? 5.802 -17.064 8.752 1.00 81.88 724 VAL A CA 1
ATOM 5954 C C . VAL A 1 724 ? 5.175 -16.039 7.802 1.00 81.88 724 VAL A C 1
ATOM 5956 O O . VAL A 1 724 ? 5.860 -15.148 7.302 1.00 81.88 724 VAL A O 1
ATOM 5959 N N . ASN A 1 725 ? 3.856 -16.089 7.601 1.00 86.25 725 ASN A N 1
ATOM 5960 C CA . ASN A 1 725 ? 3.159 -15.093 6.780 1.00 86.25 725 ASN A CA 1
ATOM 5961 C C . ASN A 1 725 ? 3.288 -13.674 7.355 1.00 86.25 725 ASN A C 1
ATOM 5963 O O . ASN A 1 725 ? 3.475 -12.704 6.616 1.00 86.25 725 ASN A O 1
ATOM 5967 N N . VAL A 1 726 ? 3.201 -13.545 8.683 1.00 84.12 726 VAL A N 1
ATOM 5968 C CA . VAL A 1 726 ? 3.409 -12.277 9.386 1.00 84.12 726 VAL A CA 1
ATOM 5969 C C . VAL A 1 726 ? 4.806 -11.745 9.135 1.00 84.12 726 VAL A C 1
ATOM 5971 O O . VAL A 1 726 ? 4.883 -10.556 8.863 1.00 84.12 726 VAL A O 1
ATOM 5974 N N . ALA A 1 727 ? 5.853 -12.570 9.185 1.00 83.00 727 ALA A N 1
ATOM 5975 C CA . ALA A 1 727 ? 7.225 -12.157 8.907 1.00 83.00 727 ALA A CA 1
ATOM 5976 C C . ALA A 1 727 ? 7.324 -11.560 7.494 1.00 83.00 727 ALA A C 1
ATOM 5978 O O . ALA A 1 727 ? 7.480 -10.348 7.327 1.00 83.00 727 ALA A O 1
ATOM 5979 N N . PHE A 1 728 ? 7.081 -12.371 6.463 1.00 85.62 728 PHE A N 1
ATOM 5980 C CA . PHE A 1 728 ? 7.300 -11.997 5.060 1.00 85.62 728 PHE A CA 1
ATOM 5981 C C . PHE A 1 728 ? 6.339 -10.924 4.499 1.00 85.62 728 PHE A C 1
ATOM 5983 O O . PHE A 1 728 ? 6.414 -10.578 3.325 1.00 85.62 728 PHE A O 1
ATOM 5990 N N . SER A 1 729 ? 5.470 -10.329 5.326 1.00 86.94 729 SER A N 1
ATOM 5991 C CA . SER A 1 729 ? 4.553 -9.239 4.947 1.00 86.94 729 SER A CA 1
ATOM 5992 C C . SER A 1 729 ? 4.829 -7.883 5.635 1.00 86.94 729 SER A C 1
ATOM 5994 O O . SER A 1 729 ? 4.007 -6.957 5.545 1.00 86.94 729 SER A O 1
ATOM 5996 N N . ARG A 1 730 ? 5.970 -7.726 6.333 1.00 87.75 730 ARG A N 1
ATOM 5997 C CA . ARG A 1 730 ? 6.313 -6.490 7.083 1.00 87.75 730 ARG A CA 1
ATOM 5998 C C . ARG A 1 730 ? 7.119 -5.454 6.308 1.00 87.75 730 ARG A C 1
ATOM 6000 O O . ARG A 1 730 ? 6.988 -4.269 6.610 1.00 87.75 730 ARG A O 1
ATOM 6007 N N . ALA A 1 731 ? 7.918 -5.881 5.335 1.00 91.44 731 ALA A N 1
ATOM 6008 C CA . ALA A 1 731 ? 8.815 -5.005 4.587 1.00 91.44 731 ALA A CA 1
ATOM 6009 C C . ALA A 1 731 ? 8.074 -4.189 3.518 1.00 91.44 731 ALA A C 1
ATOM 6011 O O . ALA A 1 731 ? 7.267 -4.737 2.761 1.00 91.44 731 ALA A O 1
ATOM 6012 N N . ARG A 1 732 ? 8.363 -2.886 3.420 1.00 91.38 732 ARG A N 1
ATOM 6013 C CA . ARG A 1 732 ? 7.828 -2.008 2.362 1.00 91.38 732 ARG A CA 1
ATOM 6014 C C . ARG A 1 732 ? 8.728 -1.925 1.135 1.00 91.38 732 ARG A C 1
ATOM 6016 O O . ARG A 1 732 ? 8.207 -1.927 0.025 1.00 91.38 732 ARG A O 1
ATOM 6023 N N . LEU A 1 733 ? 10.042 -1.810 1.330 1.00 91.19 733 LEU A N 1
ATOM 6024 C CA . LEU A 1 733 ? 10.992 -1.528 0.251 1.00 91.19 733 LEU A CA 1
ATOM 6025 C C . LEU A 1 733 ? 11.976 -2.669 0.016 1.00 91.19 733 LEU A C 1
ATOM 6027 O O . LEU A 1 733 ? 12.302 -2.924 -1.141 1.00 91.19 733 LEU A O 1
ATOM 6031 N N . GLN A 1 734 ? 12.454 -3.313 1.086 1.00 92.69 734 GLN A N 1
ATOM 6032 C CA . GLN A 1 734 ? 13.586 -4.237 1.010 1.00 92.69 734 GLN A CA 1
ATOM 6033 C C . GLN A 1 734 ? 13.615 -5.240 2.178 1.00 92.69 734 GLN A C 1
ATOM 6035 O O . GLN A 1 734 ? 13.185 -4.926 3.289 1.00 92.69 734 GLN A O 1
ATOM 6040 N N . THR A 1 735 ? 14.165 -6.429 1.931 1.00 93.94 735 THR A N 1
ATOM 6041 C CA . THR A 1 735 ? 14.382 -7.498 2.912 1.00 93.94 735 THR A CA 1
ATOM 6042 C C . THR A 1 735 ? 15.802 -8.060 2.799 1.00 93.94 735 THR A C 1
ATOM 6044 O O . THR A 1 735 ? 16.282 -8.329 1.698 1.00 93.94 735 THR A O 1
ATOM 6047 N N . HIS A 1 736 ? 16.441 -8.313 3.940 1.00 94.44 736 HIS A N 1
ATOM 6048 C CA . HIS A 1 736 ? 17.741 -8.970 4.050 1.00 94.44 736 HIS A CA 1
ATOM 6049 C C . HIS A 1 736 ? 17.648 -10.209 4.937 1.00 94.44 736 HIS A C 1
ATOM 6051 O O . HIS A 1 736 ? 17.133 -10.130 6.048 1.00 94.44 736 HIS A O 1
ATOM 6057 N N . CYS A 1 737 ? 18.149 -11.344 4.461 1.00 92.56 737 CYS A N 1
ATOM 6058 C CA . CYS A 1 737 ? 18.089 -12.626 5.157 1.00 92.56 737 CYS A CA 1
ATOM 6059 C C . CYS A 1 737 ? 19.501 -13.085 5.518 1.00 92.56 737 CYS A C 1
ATOM 6061 O O . CYS A 1 737 ? 20.243 -13.477 4.624 1.00 92.56 737 CYS A O 1
ATOM 6063 N N . PHE A 1 738 ? 19.870 -13.054 6.798 1.00 93.12 738 PHE A N 1
ATOM 6064 C CA . PHE A 1 738 ? 21.141 -13.602 7.270 1.00 93.12 738 PHE A CA 1
ATOM 6065 C C . PHE A 1 738 ? 20.967 -15.088 7.554 1.00 93.12 738 PHE A C 1
ATOM 6067 O O . PHE A 1 738 ? 20.177 -15.471 8.421 1.00 93.12 738 PHE A O 1
ATOM 6074 N N . VAL A 1 739 ? 21.670 -15.914 6.783 1.00 89.31 739 VAL A N 1
ATOM 6075 C CA . VAL A 1 739 ? 21.592 -17.374 6.866 1.00 89.31 739 VAL A CA 1
ATOM 6076 C C . VAL A 1 739 ? 22.975 -17.939 7.138 1.00 89.31 739 VAL A C 1
ATOM 6078 O O . VAL A 1 739 ? 23.937 -17.623 6.447 1.00 89.31 739 VAL A O 1
ATOM 6081 N N . SER A 1 740 ? 23.071 -18.795 8.147 1.00 87.50 740 SER A N 1
ATOM 6082 C CA . SER A 1 740 ? 24.311 -19.485 8.515 1.00 87.50 740 SER A CA 1
ATOM 6083 C C . SER A 1 740 ? 24.418 -20.891 7.931 1.00 87.50 740 SER A C 1
ATOM 6085 O O . SER A 1 740 ? 25.205 -21.708 8.396 1.00 87.50 740 SER A O 1
ATOM 6087 N N . MET A 1 741 ? 23.605 -21.177 6.919 1.00 81.31 741 MET A N 1
ATOM 6088 C CA . MET A 1 741 ? 23.535 -22.459 6.243 1.00 81.31 741 MET A CA 1
ATOM 6089 C C . MET A 1 741 ? 23.478 -22.217 4.729 1.00 81.31 741 MET A C 1
ATOM 6091 O O . MET A 1 741 ? 22.750 -21.308 4.308 1.00 81.31 741 MET A O 1
ATOM 6095 N N . PRO A 1 742 ? 24.220 -22.991 3.914 1.00 75.19 742 PRO A N 1
ATOM 6096 C CA . PRO A 1 742 ? 24.133 -22.903 2.460 1.00 75.19 742 PRO A CA 1
ATOM 6097 C C . PRO A 1 742 ? 22.694 -23.110 1.983 1.00 75.19 742 PRO A C 1
ATOM 6099 O O . PRO A 1 742 ? 21.983 -23.978 2.491 1.00 75.19 742 PRO A O 1
ATOM 6102 N N . ILE A 1 743 ? 22.256 -22.312 1.006 1.00 69.88 743 ILE A N 1
ATOM 6103 C CA . ILE A 1 743 ? 20.869 -22.338 0.510 1.00 69.88 743 ILE A CA 1
ATOM 6104 C C . ILE A 1 743 ? 20.537 -23.713 -0.082 1.00 69.88 743 ILE A C 1
ATOM 6106 O O . ILE A 1 743 ? 19.412 -24.189 0.047 1.00 69.88 743 ILE A O 1
ATOM 6110 N N . GLU A 1 744 ? 21.524 -24.356 -0.697 1.00 74.62 744 GLU A N 1
ATOM 6111 C CA . GLU A 1 744 ? 21.426 -25.664 -1.343 1.00 74.62 744 GLU A CA 1
ATOM 6112 C C . GLU A 1 744 ? 21.161 -26.795 -0.344 1.00 74.62 744 GLU A C 1
ATOM 6114 O O . GLU A 1 744 ? 20.610 -27.831 -0.715 1.00 74.62 744 GLU A O 1
ATOM 6119 N N . GLU A 1 745 ? 21.545 -26.600 0.917 1.00 71.06 745 GLU A N 1
ATOM 6120 C CA . GLU A 1 745 ? 21.357 -27.584 1.978 1.00 71.06 745 GLU A CA 1
ATOM 6121 C C . GLU A 1 745 ? 20.026 -27.394 2.719 1.00 71.06 745 GLU A C 1
ATOM 6123 O O . GLU A 1 745 ? 19.629 -28.264 3.500 1.00 71.06 745 GLU A O 1
ATOM 6128 N N . ILE A 1 746 ? 19.332 -26.265 2.510 1.00 67.50 746 ILE A N 1
ATOM 6129 C CA . ILE A 1 746 ? 18.043 -26.000 3.156 1.00 67.50 746 ILE A CA 1
ATOM 6130 C C . ILE A 1 746 ? 17.034 -27.053 2.657 1.00 67.50 746 ILE A C 1
ATOM 6132 O O . ILE A 1 746 ? 16.825 -27.169 1.447 1.00 67.50 746 ILE A O 1
ATOM 6136 N N . PRO A 1 747 ? 16.392 -27.831 3.553 1.00 59.25 747 PRO A N 1
ATOM 6137 C CA . PRO A 1 747 ? 15.469 -28.888 3.150 1.00 59.25 747 PRO A CA 1
ATOM 6138 C C . PRO A 1 747 ? 14.327 -28.374 2.263 1.00 59.25 747 PRO A C 1
ATOM 6140 O O . PRO A 1 747 ? 13.783 -27.298 2.506 1.00 59.25 747 PRO A O 1
ATOM 6143 N N . ASN A 1 748 ? 13.905 -29.182 1.283 1.00 52.38 748 ASN A N 1
ATOM 6144 C CA . ASN A 1 748 ? 12.691 -28.915 0.510 1.00 52.38 748 ASN A CA 1
ATOM 6145 C C . ASN A 1 748 ? 11.459 -28.983 1.431 1.00 52.38 748 ASN A C 1
ATOM 6147 O O . ASN A 1 748 ? 11.151 -30.047 1.971 1.00 52.38 748 ASN A O 1
ATOM 6151 N N . GLY A 1 749 ? 10.752 -27.863 1.575 1.00 43.03 749 GLY A N 1
ATOM 6152 C CA . GLY A 1 749 ? 9.569 -27.682 2.423 1.00 43.03 749 GLY A CA 1
ATOM 6153 C C . GLY A 1 749 ? 9.152 -26.221 2.468 1.00 43.03 749 GLY A C 1
ATOM 6154 O O . GLY A 1 749 ? 8.242 -25.914 3.269 1.00 43.03 749 GLY A O 1
#

Nearest PDB structures (foldseek):
  8ftm-assembly1_A  TM=6.385E-01  e=1.223E-13  Thermochaetoides thermophila DSM 1495
  8ftm-assembly2_B  TM=5.980E-01  e=8.284E-13  Thermochaetoides thermophila DSM 1495
  6i59-assembly1_A  TM=6.682E-01  e=7.019E-10  Saccharomyces cerevisiae S288C
  4b3g-assembly1_A  TM=6.487E-01  e=1.269E-09  Homo sapiens
  6h2x-assembly1_A  TM=2.286E-01  e=3.898E-01  Escherichia coli K-12

Solvent-accessible surface area (backbone atoms only — not comparable to full-atom values): 40919 Å² total; per-residue (Å²): 124,57,76,50,55,48,53,50,68,67,44,67,75,45,59,46,28,33,39,37,35,60,80,42,32,47,61,58,59,48,50,44,53,45,55,52,52,39,43,69,73,69,40,34,35,40,36,28,24,70,49,70,68,67,51,49,57,33,51,55,60,52,55,74,45,73,38,78,58,54,57,29,34,56,73,62,84,86,44,92,82,62,47,74,66,53,59,62,59,16,37,45,55,53,52,35,44,44,65,61,54,48,45,73,70,38,54,86,82,43,86,83,61,76,81,79,72,66,73,87,79,67,97,53,85,99,56,87,72,81,76,54,74,64,60,55,51,53,52,47,52,53,46,51,51,52,40,50,53,26,51,51,44,49,52,51,46,53,53,48,48,54,54,42,62,78,36,51,92,45,58,67,90,60,81,28,61,71,37,32,70,73,55,56,42,75,69,56,51,51,52,51,50,54,41,50,55,49,43,55,50,44,52,52,54,46,56,59,53,71,72,41,80,64,51,72,54,49,53,65,77,47,67,87,61,80,58,55,95,59,66,53,32,60,46,46,48,54,52,50,51,47,54,69,73,65,68,73,64,76,88,42,76,67,60,39,54,53,50,52,52,53,46,54,62,74,40,42,72,51,55,70,69,47,58,68,69,62,49,51,51,53,54,50,55,71,67,49,98,54,50,60,71,56,44,48,51,56,51,49,53,52,30,52,51,39,41,44,40,42,48,52,46,54,40,55,54,45,53,48,53,44,51,54,54,31,57,61,22,23,38,49,74,70,54,47,56,54,49,51,62,48,38,78,76,45,56,63,69,58,53,53,50,47,30,53,48,36,54,51,43,52,54,52,57,73,68,58,74,76,60,66,52,66,61,42,50,55,50,46,53,52,50,51,53,54,52,48,55,49,50,24,37,53,44,35,44,53,48,53,49,46,41,52,56,58,57,66,75,38,70,66,57,52,49,52,51,54,53,47,18,62,53,23,61,43,73,94,46,24,65,66,48,45,51,55,34,32,80,37,55,70,62,43,56,58,54,50,65,55,33,34,28,38,39,36,40,39,68,51,50,64,65,40,48,58,96,45,76,46,78,20,52,31,25,37,32,44,54,15,28,52,26,57,49,86,46,44,53,62,51,44,48,24,16,62,19,40,38,36,29,24,38,85,68,39,51,51,48,81,90,56,72,48,63,37,41,68,54,39,52,52,49,30,63,75,68,68,49,54,76,94,74,53,78,74,40,99,62,69,42,49,61,22,43,40,51,53,43,52,77,71,65,42,56,72,43,65,37,31,50,27,59,43,29,24,62,84,57,35,40,60,46,33,61,76,64,26,38,84,72,77,50,52,62,45,69,68,28,82,63,69,49,56,52,82,92,70,80,36,38,70,48,78,43,82,38,80,75,57,76,90,62,57,82,47,93,55,33,43,50,50,53,38,53,52,49,52,54,50,51,52,56,46,56,70,36,82,91,37,59,88,46,35,36,32,41,35,15,91,31,65,61,30,25,48,53,41,44,57,54,41,47,74,76,69,57,46,48,85,83,70,38,37,46,70,26,34,56,74,76,44,67,95,52,75,26,38,31,30,38,38,47,66,61,51,62,58,77,86,48,57,81,73,41,26,70,72,72,13,70,63,56,83,75,43,26,60,40,23,48,5,42,47,42,48,50,56,54,30,37,32,33,24,39,38,39,39,32,40,46,64,75,89,63,56,77,94,126

InterPro domains:
  IPR027417 P-loop containing nucleoside triphosphate hydrolase [G3DSA:3.40.50.300] (1-243)
  IPR027417 P-loop containing nucleoside triphosphate hydrolase [G3DSA:3.40.50.300] (251-529)
  IPR027417 P-loop containing nucleoside triphosphate hydrolase [G3DSA:3.40.50.300] (564-745)
  IPR027417 P-loop containing nucleoside triphosphate hydrolase [SSF52540] (2-740)
  IPR027417 P-loop containing nucleoside triphosphate hydrolase [SSF52540] (12-170)
  IPR041677 DNA2/NAM7 helicase, helicase domain [PF13086] (3-215)
  IPR041679 DNA2/NAM7 helicase-like, C-terminal [PF13087] (557-734)
  IPR045055 DNA2/NAM7-like helicase [PTHR10887] (2-732)
  IPR047187 Upf1-like, C-terminal helicase domain [cd18808] (567-734)